Protein AF-A0A7V0ZHY1-F1 (afdb_monomer_lite)

pLDDT: mean 85.55, std 10.12, range [37.56, 97.94]

Radius of gyration: 36.9 Å; chains: 1; bounding box: 98×70×102 Å

Sequence (796 aa):
SLTYQEDGSKTDDYLEILGLDLRNTNSGTENPDGIVDEDPLIYRSDWGLVIFPSRTPFDTTKTYKIGNKELPELNVKVPEIYNYTSWSEKTEASQYFIQKVTTTRGSIIRLNRANIIEGSERITVNGEVLAKGTDYDIQYDFGQVTLRSEKATDPNAEIKIDFEYAPFFAVQKKSLFGLRSEYEWSKDLKFGTTFLYKTDKAQERKPKVGQETARTVIFDADLSLKLHPNFLTSVIDKLPLIETEAQSNLTISAEIAQSHPNPNVNDIAYVDDFETALDEISLGNFRSLWRHTTMPQQLENKGYIQAKMLWHNPVSQIPILDVYNRDTQVGSGTMRIFRMIFRPQNMVYDTTVLADSSVSIDSSQTKSWGGFMRYFGSPLDENRVKLFEVRMKGNKGKIHFDFGAINEDLNGNENADTEDKDNSNFIEEGEDTGLDGLMDEDEEGYNAETNPDPNGDDWYSFFDKQGKCPLPNNGCDNISEDDYNNPQYYDFLNGTEGNATDGGASQIPDKEKYSPGFTTENSYFSYVIDLDNDPDRFMVEDSKRYPEDDLTQTPWITYRIPIRDLNALDGIITSDPSIQPEWNKITHVRVWMEGDEESVSPDTIDIADWYFVQPSWKDSVIFSPLSDMRSNFVLSSVSDDVDSNFYTPPGVNAYEDPTTNVVEVQKALQLTFDNLNQYDTCLAIKNLLSIDQYSGYRRMEMYVHGEETNNADIDKIKFFFRIGRDNQNYYEYFTHIQPGWNESNYVNIDFNELTALKDSALKELKPGELLHAANDKYRIFGKPNINEIKFLAVGV

Secondary structure (DSSP, 8-state):
---EEEETTEEEEHHHHTTS--S-TTT-SS---SS----TTTEETTTTEE--SSSSTTS-----EETTEEPPPPSS--THHHH--SHHHHHHH-------------SEEE-S-SSBPTT--EEEETTEEPPBTTTEEEETTTTEEEE-SGGGG-TT--EEEE--B--S--SSEEEEEEEEEEEEEETTEEEEEEEEEEEEE-SSSSPBTT---EEEEEEEEEEEEEE--HHHHHHHTTSTT----SPP-EEEEEEEEEEEEES-TTS--BS--STTSEEEEE----GGG-EE-PPPGGGTTTTEEE-EEEEE--SSPEEGGGTSS----TT--EE--EEEEEE-TTEE--TT-TT---PEEP-S--EEEEEEEEE--SPP-TTT--EEEEEEE-SSSEEEEEEEE----SSSSSS--BS-SSS-SSPPTTT--TTTT--GGGSTT-BTTTBS-SSS-B-EETTTTEE---SGGGGGGGS-TT-TT-GGGGTTTT-SBTGGG-TTTTTPPPBS--STT-----EEEEEEEETTSSS-TTBPTT--B-GGG-TTSPPBEEEEE-TT-TTT--EEEESSTT----GGG--EEEEEEEE-TT--S-EEEEEEEEEEEEESSEEEEE--TT--S--EEEEEEEETTT-TT--PPTT-PPPB-TTT-PBPP-EEEEEEEES--TT-EEEEEEEEEEEE--TT-SEEEE---B--S--TTGGG-EEEEEEEEETTEEEEEEEE--SBS-GGG-EEEEHHHHHHHHHHHHHHPPTT---EEE-SSEEEESS--TTSEEEEEEE-

Foldseek 3Di:
DFAWDDDPPDTHTPCQFQVQFQADQPPRARDGDSDGHPDPQQADPVVRDGHGPDPQSLADCDWDDRVPDTDHHDPHHQCQLVPDPDPVSNVQSDPDDDDDDDDDQALKDFPVAAAWPPPQKWKDKVRHTDDEPAQWHADRRRRMIGGDDPSVNDPPIDIDIGTHGDHPDDQWDKDKDKDKDKDPPDPFKIKIKMWMKIWTPAPDPQAAFPRAIKIKIKIKMKMKGKDFPCVVQVVQCPPPPDHDPDTDIDIDMDMDMDMDMDGHPPQDHDHDQCPPQKDWFFPDFAPLQKAFAADDPVCPPVQADAFDKFKHKFPDWAFVVLQWVFDDFDPGRTAIWIKMKTADPQWDDPLQDLDDPDTDGNPDLGKYKYWIKGFSVDFDPLQFFFKKKFWKFWAFFKKKKKWFFGALPHPPPPDKFWLCPPPPQFDDPQSLCFRVRHNLVRDDPRDQACASDVPLQWAAALQVRFTDQRGHPSSSVSDDNPPSVDPVNRRRNNHRHRCCPPPSCVRGIDISCNDPPNGRKDWIWMAMFGSNDVVTPQWDPQQWRHGVNDPVDGTTTMGMQRSPDPVRTPDTDTPDPVDHGGSSRGGMIMMMTMDGSPRRGMIMMITRTITTIGGLWGKDKDDDPPDPPPKDKDKDKDKVTGHVPDDDAPPDAFDQDPVRRTTDIRMDIDIDIDPDDDPMKIKIKHFAPDFGACPVHFKDKDWDAFAQPPPVCQQVDKKKKWWFLDPQWIKMFIFRHDHGRDPRRMDIDGVVVRVVQQVVQVVVDDPPDWRWTDDPTMIGGGHGDNRGTGMIMIMD

Structure (mmCIF, N/CA/C/O backbone):
data_AF-A0A7V0ZHY1-F1
#
_entry.id   AF-A0A7V0ZHY1-F1
#
loop_
_atom_site.group_PDB
_atom_site.id
_atom_site.type_symbol
_atom_site.label_atom_id
_atom_site.label_alt_id
_atom_site.label_comp_id
_atom_site.label_asym_id
_atom_site.label_entity_id
_atom_site.label_seq_id
_atom_site.pdbx_PDB_ins_code
_atom_site.Cartn_x
_atom_site.Cartn_y
_atom_site.Cartn_z
_atom_site.occupancy
_atom_site.B_iso_or_equiv
_atom_site.auth_seq_id
_atom_site.auth_comp_id
_atom_site.auth_asym_id
_atom_site.auth_atom_id
_atom_site.pdbx_PDB_model_num
ATOM 1 N N . SER A 1 1 ? -14.136 21.344 30.510 1.00 42.16 1 SER A N 1
ATOM 2 C CA . SER A 1 1 ? -13.509 20.918 31.774 1.00 42.16 1 SER A CA 1
ATOM 3 C C . SER A 1 1 ? -12.093 21.437 31.774 1.00 42.16 1 SER A C 1
ATOM 5 O O . SER A 1 1 ? -11.408 21.264 30.774 1.00 42.16 1 SER A O 1
ATOM 7 N N . LEU A 1 2 ? -11.683 22.112 32.841 1.00 54.94 2 LEU A N 1
ATOM 8 C CA . LEU A 1 2 ? -10.291 22.516 33.008 1.00 54.94 2 LEU A CA 1
ATOM 9 C C . LEU A 1 2 ? -9.509 21.283 33.461 1.00 54.94 2 LEU A C 1
ATOM 11 O O . LEU A 1 2 ? -9.980 20.529 34.315 1.00 54.94 2 LEU A O 1
ATOM 15 N N . THR A 1 3 ? -8.395 21.013 32.792 1.00 62.34 3 THR A N 1
ATOM 16 C CA . THR A 1 3 ? -7.523 19.878 33.112 1.00 62.34 3 THR A CA 1
ATOM 17 C C . THR A 1 3 ? -6.288 20.458 33.780 1.00 62.34 3 THR A C 1
ATOM 19 O O . THR A 1 3 ? -5.809 21.511 33.365 1.00 62.34 3 THR A O 1
ATOM 22 N N . TYR A 1 4 ? -5.809 19.799 34.826 1.00 70.75 4 TYR A N 1
ATOM 23 C CA . TYR A 1 4 ? -4.784 20.343 35.704 1.00 70.75 4 TYR A CA 1
ATOM 24 C C . TYR A 1 4 ? -3.516 19.495 35.665 1.00 70.75 4 TYR A C 1
ATOM 26 O O . TYR A 1 4 ? -3.584 18.279 35.469 1.00 70.75 4 TYR A O 1
ATOM 34 N N . GLN A 1 5 ? -2.377 20.132 35.916 1.00 76.75 5 GLN A N 1
ATOM 35 C CA . GLN A 1 5 ? -1.113 19.463 36.197 1.00 76.75 5 GLN A CA 1
ATOM 36 C C . GLN A 1 5 ? -0.918 19.357 37.716 1.00 76.75 5 GLN A C 1
ATOM 38 O O . GLN A 1 5 ? -1.053 20.352 38.429 1.00 76.75 5 GLN A O 1
ATOM 43 N N . GLU A 1 6 ? -0.588 18.161 38.214 1.00 66.69 6 GLU A N 1
ATOM 44 C CA . GLU A 1 6 ? -0.259 17.936 39.629 1.00 66.69 6 GLU A CA 1
ATOM 45 C C . GLU A 1 6 ? 1.262 17.908 39.849 1.00 66.69 6 GLU A C 1
ATOM 47 O O . GLU A 1 6 ? 1.981 17.152 39.192 1.00 66.69 6 GLU A O 1
ATOM 52 N N . ASP A 1 7 ? 1.741 18.699 40.813 1.00 55.75 7 ASP A N 1
ATOM 53 C CA . ASP A 1 7 ? 3.085 18.582 41.393 1.00 55.75 7 ASP A CA 1
ATOM 54 C C . ASP A 1 7 ? 2.983 18.545 42.929 1.00 55.75 7 ASP A C 1
ATOM 56 O O . ASP A 1 7 ? 2.738 19.548 43.617 1.00 55.75 7 ASP A O 1
ATOM 60 N N . GLY A 1 8 ? 3.104 17.340 43.487 1.00 64.62 8 GLY A N 1
ATOM 61 C CA . GLY A 1 8 ? 2.988 17.093 44.921 1.00 64.62 8 GLY A CA 1
ATOM 62 C C . GLY A 1 8 ? 1.597 17.415 45.482 1.00 64.62 8 GLY A C 1
ATOM 63 O O . GLY A 1 8 ? 0.692 16.595 45.409 1.00 64.62 8 GLY A O 1
ATOM 64 N N . SER A 1 9 ? 1.442 18.584 46.114 1.00 45.97 9 SER A N 1
ATOM 65 C CA . SER A 1 9 ? 0.179 19.025 46.752 1.00 45.97 9 SER A CA 1
ATOM 66 C C . SER A 1 9 ? -0.505 20.188 46.028 1.00 45.97 9 SER A C 1
ATOM 68 O O . SER A 1 9 ? -1.473 20.746 46.546 1.00 45.97 9 SER A O 1
ATOM 70 N N . LYS A 1 10 ? 0.022 20.593 44.867 1.00 56.81 10 LYS A N 1
ATOM 71 C CA . LYS A 1 10 ? -0.474 21.727 44.089 1.00 56.81 10 LYS A CA 1
ATOM 72 C C . LYS A 1 10 ? -0.998 21.260 42.739 1.00 56.81 10 LYS A C 1
ATOM 74 O O . LYS A 1 10 ? -0.433 20.359 42.125 1.00 56.81 10 LYS A O 1
ATOM 79 N N . THR A 1 11 ? -2.069 21.911 42.316 1.00 68.25 11 THR A N 1
ATOM 80 C CA . THR A 1 11 ? -2.824 21.620 41.103 1.00 68.25 11 THR A CA 1
ATOM 81 C C . THR A 1 11 ? -2.941 22.947 40.356 1.00 68.25 11 THR A C 1
ATOM 83 O O . THR A 1 11 ? -3.621 23.847 40.846 1.00 68.25 11 THR A O 1
ATOM 86 N N . ASP A 1 12 ? -2.217 23.106 39.247 1.00 77.12 12 ASP A N 1
ATOM 87 C CA . ASP A 1 12 ? -2.210 24.332 38.430 1.00 77.12 12 ASP A CA 1
ATOM 88 C C . ASP A 1 12 ? -2.881 24.054 37.066 1.00 77.12 12 ASP A C 1
ATOM 90 O O . ASP A 1 12 ? -2.800 22.941 36.535 1.00 77.12 12 ASP A O 1
ATOM 94 N N . ASP A 1 13 ? -3.599 25.040 36.522 1.00 85.62 13 ASP A N 1
ATOM 95 C CA . ASP A 1 13 ? -4.387 24.915 35.286 1.00 85.62 13 ASP A CA 1
ATOM 96 C C . ASP A 1 13 ? -3.498 25.016 34.034 1.00 85.62 13 ASP A C 1
ATOM 98 O O . ASP A 1 13 ? -2.602 25.861 33.964 1.00 85.62 13 ASP A O 1
ATOM 102 N N . TYR A 1 14 ? -3.747 24.192 33.011 1.00 88.06 14 TYR A N 1
ATOM 103 C CA . TYR A 1 14 ? -3.020 24.300 31.743 1.00 88.06 14 TYR A CA 1
ATOM 104 C C . TYR A 1 14 ? -3.239 25.639 31.027 1.00 88.06 14 TYR A C 1
ATOM 106 O O . TYR A 1 14 ? -2.327 26.092 30.335 1.00 88.06 14 TYR A O 1
ATOM 114 N N . LEU A 1 15 ? -4.395 26.293 31.186 1.00 89.19 15 LEU A N 1
ATOM 115 C CA . LEU A 1 15 ? -4.614 27.634 30.633 1.00 89.19 15 LEU A CA 1
ATOM 116 C C . LEU A 1 15 ? -3.671 28.659 31.271 1.00 89.19 15 LEU A C 1
ATOM 118 O O . LEU A 1 15 ? -3.095 29.480 30.557 1.00 89.19 15 LEU A O 1
ATOM 122 N N . GLU A 1 16 ? -3.435 28.558 32.579 1.00 89.44 16 GLU A N 1
ATOM 123 C CA . GLU A 1 16 ? -2.471 29.398 33.291 1.00 89.44 16 GLU A CA 1
ATOM 124 C C . GLU A 1 16 ? -1.033 29.058 32.861 1.00 89.44 16 GLU A C 1
ATOM 126 O O . GLU A 1 16 ? -0.279 29.939 32.441 1.00 89.44 16 GLU A O 1
ATOM 131 N N . ILE A 1 17 ? -0.653 27.771 32.907 1.00 89.69 17 ILE A N 1
ATOM 132 C CA . ILE A 1 17 ? 0.704 27.289 32.574 1.00 89.69 17 ILE A CA 1
ATOM 133 C C . ILE A 1 17 ? 1.112 27.687 31.150 1.00 89.69 17 ILE A C 1
ATOM 135 O O . ILE A 1 17 ? 2.264 28.044 30.906 1.00 89.69 17 ILE A O 1
ATOM 139 N N . LEU A 1 18 ? 0.175 27.648 30.201 1.00 90.94 18 LEU A N 1
ATOM 140 C CA . LEU A 1 18 ? 0.422 28.001 28.801 1.00 90.94 18 LEU A CA 1
ATOM 141 C C . LEU A 1 18 ? 0.264 29.506 28.521 1.00 90.94 18 LEU A C 1
ATOM 143 O O . LEU A 1 18 ? 0.526 29.942 27.396 1.00 90.94 18 LEU A O 1
ATOM 147 N N . GLY A 1 19 ? -0.098 30.299 29.535 1.00 90.12 19 GLY A N 1
ATOM 148 C CA . GLY A 1 19 ? -0.204 31.756 29.464 1.00 90.12 19 GLY A CA 1
ATOM 149 C C . GLY A 1 19 ? -1.437 32.257 28.713 1.00 90.12 19 GLY A C 1
ATOM 150 O O . GLY A 1 19 ? -1.390 33.345 28.146 1.00 90.12 19 GLY A O 1
ATOM 151 N N . LEU A 1 20 ? -2.498 31.451 28.658 1.00 91.00 20 LEU A N 1
ATOM 152 C CA . LEU A 1 20 ? -3.775 31.784 28.026 1.00 91.00 20 LEU A CA 1
ATOM 153 C C . LEU A 1 20 ? -4.776 32.436 28.991 1.00 91.00 20 LEU A C 1
ATOM 155 O O . LEU A 1 20 ? -5.706 33.080 28.523 1.00 91.00 20 LEU A O 1
ATOM 159 N N . ASP A 1 21 ? -4.609 32.240 30.299 1.00 90.31 21 ASP A N 1
ATOM 160 C CA . ASP A 1 21 ? -5.457 32.812 31.352 1.00 90.31 21 ASP A CA 1
ATOM 161 C C . ASP A 1 21 ? -4.563 33.364 32.469 1.00 90.31 21 ASP A C 1
ATOM 163 O O . ASP A 1 21 ? -4.071 32.632 33.330 1.00 90.31 21 ASP A O 1
ATOM 167 N N . LEU A 1 22 ? -4.259 34.660 32.400 1.00 88.44 22 LEU A N 1
ATOM 168 C CA . LEU A 1 22 ? -3.467 35.376 33.403 1.00 88.44 22 LEU A CA 1
ATOM 169 C C . LEU A 1 22 ? -4.273 36.487 34.083 1.00 88.44 22 LEU A C 1
ATOM 171 O O . LEU A 1 22 ? -3.802 37.079 35.065 1.00 88.44 22 LEU A O 1
ATOM 175 N N . ARG A 1 23 ? -5.458 36.821 33.561 1.00 86.25 23 ARG A N 1
ATOM 176 C CA . ARG A 1 23 ? -6.292 37.915 34.048 1.00 86.25 23 ARG A CA 1
ATOM 177 C C . ARG A 1 23 ? -7.744 37.484 34.151 1.00 86.25 23 ARG A C 1
ATOM 179 O O . ARG A 1 23 ? -8.213 36.557 33.523 1.00 86.25 23 ARG A O 1
ATOM 186 N N . ASN A 1 24 ? -8.486 38.225 34.958 1.00 84.94 24 ASN A N 1
ATOM 187 C CA . ASN A 1 24 ? -9.921 38.038 35.032 1.00 84.94 24 ASN A CA 1
ATOM 188 C C . ASN A 1 24 ? -10.577 38.661 33.797 1.00 84.94 24 ASN A C 1
ATOM 190 O O . ASN A 1 24 ? -10.380 39.855 33.539 1.00 84.94 24 ASN A O 1
ATOM 194 N N . THR A 1 25 ? -11.432 37.907 33.115 1.00 79.19 25 THR A N 1
ATOM 195 C CA . THR A 1 25 ? -12.096 38.342 31.881 1.00 79.19 25 THR A CA 1
ATOM 196 C C . THR A 1 25 ? -13.000 39.566 32.100 1.00 79.19 25 THR A C 1
ATOM 198 O O . THR A 1 25 ? -13.125 40.423 31.228 1.00 79.19 25 THR A O 1
ATOM 201 N N . ASN A 1 26 ? -13.598 39.717 33.289 1.00 75.75 26 ASN A N 1
ATOM 202 C CA . ASN A 1 26 ? -14.525 40.815 33.592 1.00 75.75 26 ASN A CA 1
ATOM 203 C C . ASN A 1 26 ? -13.849 42.054 34.200 1.00 75.75 26 ASN A C 1
ATOM 205 O O . ASN A 1 26 ? -14.286 43.179 33.951 1.00 75.75 26 ASN A O 1
ATOM 209 N N . SER A 1 27 ? -12.829 41.873 35.046 1.00 74.81 27 SER A N 1
ATOM 210 C CA . SER A 1 27 ? -12.181 42.979 35.771 1.00 74.81 27 SER A CA 1
ATOM 211 C C . SER A 1 27 ? -10.815 43.385 35.217 1.00 74.81 27 SER A C 1
ATOM 213 O O . SER A 1 27 ? -10.307 44.439 35.603 1.00 74.81 27 SER A O 1
ATOM 215 N N . GLY A 1 28 ? -10.193 42.572 34.355 1.00 75.06 28 GLY A N 1
ATOM 216 C CA . GLY A 1 28 ? -8.856 42.804 33.795 1.00 75.06 28 GLY A CA 1
ATOM 217 C C . GLY A 1 28 ? -7.714 42.755 34.819 1.00 75.06 28 GLY A C 1
ATOM 218 O O . GLY A 1 28 ? -6.575 43.091 34.497 1.00 75.06 28 GLY A O 1
ATOM 219 N N . THR A 1 29 ? -8.004 42.375 36.065 1.00 82.00 29 THR A N 1
ATOM 220 C CA . THR A 1 29 ? -7.010 42.223 37.136 1.00 82.00 29 THR A CA 1
ATOM 221 C C . THR A 1 29 ? -6.208 40.940 36.947 1.00 82.00 29 THR A C 1
ATOM 223 O O . THR A 1 29 ? -6.773 39.970 36.460 1.00 82.00 29 THR A O 1
ATOM 226 N N . GLU A 1 30 ? -4.945 40.903 37.393 1.00 81.31 30 GLU A N 1
ATOM 227 C CA . GLU A 1 30 ? -4.074 39.706 37.389 1.00 81.31 30 GLU A CA 1
ATOM 228 C C . GLU A 1 30 ? -4.565 38.634 38.380 1.00 81.31 30 GLU A C 1
ATOM 230 O O . GLU A 1 30 ? -3.975 38.402 39.436 1.00 81.31 30 GLU A O 1
ATOM 235 N N . ASN A 1 31 ? -5.713 38.044 38.074 1.00 83.62 31 ASN A N 1
ATOM 236 C CA . ASN A 1 31 ? -6.343 36.975 38.822 1.00 83.62 31 ASN A CA 1
ATOM 237 C C . ASN A 1 31 ? -7.142 36.114 37.830 1.00 83.62 31 ASN A C 1
ATOM 239 O O . ASN A 1 31 ? -8.211 36.574 37.421 1.00 83.62 31 ASN A O 1
ATOM 243 N N . PRO A 1 32 ? -6.640 34.935 37.435 1.00 84.50 32 PRO A N 1
ATOM 244 C CA . PRO A 1 32 ? -7.276 34.094 36.423 1.00 84.50 32 PRO A CA 1
ATOM 245 C C . PRO A 1 32 ? -8.674 33.647 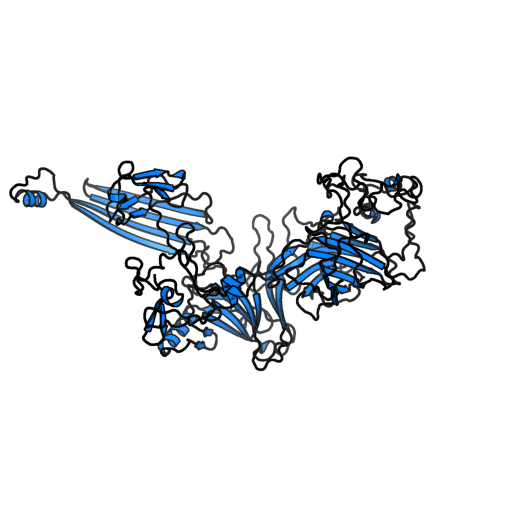36.861 1.00 84.50 32 PRO A C 1
ATOM 247 O O . PRO A 1 32 ? -8.963 33.557 38.063 1.00 84.50 32 PRO A O 1
ATOM 250 N N . ASP A 1 33 ? -9.560 33.399 35.899 1.00 84.75 33 ASP A N 1
ATOM 251 C CA . ASP A 1 33 ? -10.940 32.960 36.149 1.00 84.75 33 ASP A CA 1
ATOM 252 C C . ASP A 1 33 ? -11.347 31.659 35.448 1.00 84.75 33 ASP A C 1
ATOM 254 O O . ASP A 1 33 ? -12.525 31.289 35.459 1.00 84.75 33 ASP A O 1
ATOM 258 N N . GLY A 1 34 ? -10.372 30.914 34.929 1.00 84.50 34 GLY A N 1
ATOM 259 C CA . GLY A 1 34 ? -10.582 29.668 34.200 1.00 84.50 34 GLY A CA 1
ATOM 260 C C . GLY A 1 34 ? -11.132 29.901 32.793 1.00 84.50 34 GLY A C 1
ATOM 261 O O . GLY A 1 34 ? -11.717 28.988 32.201 1.00 84.50 34 GLY A O 1
ATOM 262 N N . ILE A 1 35 ? -11.009 31.125 32.275 1.00 85.50 35 ILE A N 1
ATOM 263 C CA . ILE A 1 35 ? -11.478 31.551 30.959 1.00 85.50 35 ILE A CA 1
ATOM 264 C C . ILE A 1 35 ? -10.274 32.122 30.208 1.00 85.50 35 ILE A C 1
ATOM 266 O O . ILE A 1 35 ? -9.466 32.852 30.762 1.00 85.50 35 ILE A O 1
ATOM 270 N N . VAL A 1 36 ? -10.143 31.771 28.927 1.00 87.62 36 VAL A N 1
ATOM 271 C CA . VAL A 1 36 ? -9.076 32.318 28.078 1.00 87.62 36 VAL A CA 1
ATOM 272 C C . VAL A 1 36 ? -9.218 33.839 27.993 1.00 87.62 36 VAL A C 1
ATOM 274 O O . VAL A 1 36 ? -10.292 34.331 27.642 1.00 87.62 36 VAL A O 1
ATOM 277 N N . ASP A 1 37 ? -8.127 34.557 28.253 1.00 87.75 37 ASP A N 1
ATOM 278 C CA . ASP A 1 37 ? -8.065 36.016 28.224 1.00 87.75 37 ASP A CA 1
ATOM 279 C C . ASP A 1 37 ? -8.579 36.564 26.876 1.00 87.75 37 ASP A C 1
ATOM 281 O O . ASP A 1 37 ? -8.087 36.192 25.804 1.00 87.75 37 ASP A O 1
ATOM 285 N N . GLU A 1 38 ? -9.534 37.505 26.913 1.00 82.56 38 GLU A N 1
ATOM 286 C CA . GLU A 1 38 ? -10.048 38.221 25.728 1.00 82.56 38 GLU A CA 1
ATOM 287 C C . GLU A 1 38 ? -9.044 39.274 25.197 1.00 82.56 38 GLU A C 1
ATOM 289 O O . GLU A 1 38 ? -9.357 40.450 25.000 1.00 82.56 38 GLU A O 1
ATOM 294 N N . ASP A 1 39 ? -7.804 38.851 24.956 1.00 83.50 39 ASP A N 1
ATOM 295 C CA . ASP A 1 39 ? -6.759 39.626 24.290 1.00 83.50 39 ASP A CA 1
ATOM 296 C C . ASP A 1 39 ? -6.663 39.181 22.819 1.00 83.50 39 ASP A C 1
ATOM 298 O O . ASP A 1 39 ? -6.497 37.989 22.569 1.00 83.50 39 ASP A O 1
ATOM 302 N N . PRO A 1 40 ? -6.705 40.080 21.817 1.00 83.69 40 PRO A N 1
ATOM 303 C CA . PRO A 1 40 ? -6.527 39.719 20.406 1.00 83.69 40 PRO A CA 1
ATOM 304 C C . PRO A 1 40 ? -5.230 38.956 20.076 1.00 83.69 40 PRO A C 1
ATOM 306 O O . PRO A 1 40 ? -5.138 38.349 19.006 1.00 83.69 40 PRO A O 1
ATOM 309 N N . LEU A 1 41 ? -4.223 39.003 20.954 1.00 84.69 41 LEU A N 1
ATOM 310 C CA . LEU A 1 41 ? -2.978 38.235 20.856 1.00 84.69 41 LEU A CA 1
ATOM 311 C C . LEU A 1 41 ? -3.078 36.818 21.442 1.00 84.69 41 LEU A C 1
ATOM 313 O O . LEU A 1 41 ? -2.162 36.028 21.225 1.00 84.69 41 LEU A O 1
ATOM 317 N N . ILE A 1 42 ? -4.159 36.507 22.160 1.00 88.44 42 ILE A N 1
ATOM 318 C CA . ILE A 1 42 ? -4.434 35.217 22.810 1.00 88.44 42 ILE A CA 1
ATOM 319 C C . ILE A 1 42 ? -5.670 34.551 22.192 1.00 88.44 42 ILE A C 1
ATOM 321 O O . ILE A 1 42 ? -5.657 33.358 21.892 1.00 88.44 42 ILE A O 1
ATOM 325 N N . TYR A 1 43 ? -6.735 35.308 21.936 1.00 87.44 43 TYR A N 1
ATOM 326 C CA . TYR A 1 43 ? -7.956 34.808 21.325 1.00 87.44 43 TYR A CA 1
ATOM 327 C C . TYR A 1 43 ? -8.551 35.795 20.321 1.00 87.44 43 TYR A C 1
ATOM 329 O O . TYR A 1 43 ? -8.839 36.956 20.611 1.00 87.44 43 TYR A O 1
ATOM 337 N N . ARG A 1 44 ? -8.805 35.290 19.114 1.00 84.88 44 ARG A N 1
ATOM 338 C CA . ARG A 1 44 ? -9.518 36.001 18.056 1.00 84.88 44 ARG A CA 1
ATOM 339 C C . ARG A 1 44 ? -10.891 35.391 17.845 1.00 84.88 44 ARG A C 1
ATOM 341 O O . ARG A 1 44 ? -11.041 34.365 17.179 1.00 84.88 44 ARG A O 1
ATOM 348 N N . SER A 1 45 ? -11.900 36.056 18.399 1.00 76.19 45 SER A N 1
ATOM 349 C CA . SER A 1 45 ? -13.299 35.621 18.353 1.00 76.19 45 SER A CA 1
ATOM 350 C C . SER A 1 45 ? -13.897 35.625 16.946 1.00 76.19 45 SER A C 1
ATOM 352 O O . SER A 1 45 ? -14.767 34.810 16.652 1.00 76.19 45 SER A O 1
ATOM 354 N N . ASP A 1 46 ? -13.403 36.484 16.055 1.00 78.88 46 ASP A N 1
ATOM 355 C CA . ASP A 1 46 ? -13.885 36.596 14.682 1.00 78.88 46 ASP A CA 1
ATOM 356 C C . ASP A 1 46 ? -13.520 35.382 13.819 1.00 78.88 46 ASP A C 1
ATOM 358 O O . ASP A 1 46 ? -14.293 34.997 12.943 1.00 78.88 46 ASP A O 1
ATOM 362 N N . TRP A 1 47 ? -12.364 34.761 14.071 1.00 75.06 47 TRP A N 1
ATOM 363 C CA . TRP A 1 47 ? -11.894 33.560 13.360 1.00 75.06 47 TRP A CA 1
ATOM 364 C C . TRP A 1 47 ? -11.946 32.297 14.230 1.00 75.06 47 TRP A C 1
ATOM 366 O O . TRP A 1 47 ? -11.645 31.199 13.766 1.00 75.06 47 TRP A O 1
ATOM 376 N N . GLY A 1 48 ? -12.332 32.436 15.502 1.00 75.25 48 GLY A N 1
ATOM 377 C CA . GLY A 1 48 ? -12.344 31.352 16.479 1.00 75.25 48 GLY A CA 1
ATOM 378 C C . GLY A 1 48 ? -10.960 30.750 16.737 1.00 75.25 48 GLY A C 1
ATOM 379 O O . GLY A 1 48 ? -10.890 29.549 17.015 1.00 75.25 48 GLY A O 1
ATOM 380 N N . LEU A 1 49 ? -9.908 31.566 16.609 1.00 83.50 49 LEU A N 1
ATOM 381 C CA . LEU A 1 49 ? -8.496 31.191 16.686 1.00 83.50 49 LEU A CA 1
ATOM 382 C C . LEU A 1 49 ? -7.952 31.454 18.095 1.00 83.50 49 LEU A C 1
ATOM 384 O O . LEU A 1 49 ? -8.033 32.579 18.584 1.00 83.50 49 LEU A O 1
ATOM 388 N N . VAL A 1 50 ? -7.363 30.431 18.715 1.00 88.12 50 VAL A N 1
ATOM 389 C CA . VAL A 1 50 ? -6.571 30.561 19.949 1.00 88.12 50 VAL A CA 1
ATOM 390 C C . VAL A 1 50 ? -5.100 30.669 19.560 1.00 88.12 50 VAL A C 1
ATOM 392 O O . VAL A 1 50 ? -4.613 29.892 18.738 1.00 88.12 50 VAL A O 1
ATOM 395 N N . ILE A 1 51 ? -4.401 31.643 20.128 1.00 91.62 51 ILE A N 1
ATOM 396 C CA . ILE A 1 51 ? -3.008 31.968 19.847 1.00 91.62 51 ILE A CA 1
ATOM 397 C C . ILE A 1 51 ? -2.228 31.796 21.146 1.00 91.62 51 ILE A C 1
ATOM 399 O O . ILE A 1 51 ? -2.474 32.473 22.137 1.00 91.62 51 ILE A O 1
ATOM 403 N N . PHE A 1 52 ? -1.261 30.885 21.141 1.00 92.94 52 PHE A N 1
ATOM 404 C CA . PHE A 1 52 ? -0.379 30.721 22.287 1.00 92.94 52 PHE A CA 1
ATOM 405 C C . PHE A 1 52 ? 0.686 31.830 22.311 1.00 92.94 52 PHE A C 1
ATOM 407 O O . PHE A 1 52 ? 1.282 32.119 21.270 1.00 92.94 52 PHE A O 1
ATOM 414 N N . PRO A 1 53 ? 1.033 32.398 23.482 1.00 90.75 53 PRO A N 1
ATOM 415 C CA . PRO A 1 53 ? 2.090 33.411 23.582 1.00 90.75 53 PRO A CA 1
ATOM 416 C C . PRO A 1 53 ? 3.523 32.873 23.376 1.00 90.75 53 PRO A C 1
ATOM 418 O O . PRO A 1 53 ? 4.500 33.627 23.482 1.00 90.75 53 PRO A O 1
ATOM 421 N N . SER A 1 54 ? 3.678 31.568 23.135 1.00 90.44 54 SER A N 1
ATOM 422 C CA . SER A 1 54 ? 4.928 30.908 22.748 1.00 90.44 54 SER A CA 1
ATOM 423 C C . SER A 1 54 ? 4.802 30.352 21.329 1.00 90.44 54 SER A C 1
ATOM 425 O O . SER A 1 54 ? 3.720 29.941 20.924 1.00 90.44 54 SER A O 1
ATOM 427 N N . ARG A 1 55 ? 5.912 30.302 20.577 1.00 89.00 55 ARG A N 1
ATOM 428 C CA . ARG A 1 55 ? 5.947 29.675 19.238 1.00 89.00 55 ARG A CA 1
ATOM 429 C C . ARG A 1 55 ? 5.872 28.148 19.315 1.00 89.00 55 ARG A C 1
ATOM 431 O O . ARG A 1 55 ? 5.342 27.526 18.404 1.00 89.00 55 ARG A O 1
ATOM 438 N N . THR A 1 56 ? 6.383 27.578 20.405 1.00 91.69 56 THR A N 1
ATOM 439 C CA . THR A 1 56 ? 6.386 26.140 20.701 1.00 91.69 56 THR A CA 1
ATOM 440 C C . THR A 1 56 ? 5.773 25.904 22.089 1.00 91.69 56 THR A C 1
ATOM 442 O O . THR A 1 56 ? 6.474 25.540 23.028 1.00 91.69 56 THR A O 1
ATOM 445 N N . PRO A 1 57 ? 4.472 26.193 22.299 1.00 91.50 57 PRO A N 1
ATOM 446 C CA . PRO A 1 57 ? 3.842 26.143 23.626 1.00 91.50 57 PRO A CA 1
ATOM 447 C C . PRO A 1 57 ? 3.965 24.796 24.344 1.00 91.50 57 PRO A C 1
ATOM 449 O O . PRO A 1 57 ? 4.004 24.777 25.568 1.00 91.50 57 PRO A O 1
ATOM 452 N N . PHE A 1 58 ? 4.072 23.693 23.602 1.00 92.12 58 PHE A N 1
ATOM 453 C CA . PHE A 1 58 ? 4.220 22.351 24.167 1.00 92.12 58 PHE A CA 1
ATOM 454 C C . PHE A 1 58 ? 5.678 21.871 24.216 1.00 92.12 58 PHE A C 1
ATOM 456 O O . PHE A 1 58 ? 5.930 20.750 24.631 1.00 92.12 58 PHE A O 1
ATOM 463 N N . ASP A 1 59 ? 6.640 22.712 23.829 1.00 91.69 59 ASP A N 1
ATOM 464 C CA . ASP A 1 59 ? 8.082 22.473 23.955 1.00 91.69 59 ASP A CA 1
ATOM 465 C C . ASP A 1 59 ? 8.796 23.790 24.290 1.00 91.69 59 ASP A C 1
ATOM 467 O O . ASP A 1 59 ? 9.548 24.373 23.508 1.00 91.69 59 ASP A O 1
ATOM 471 N N . THR A 1 60 ? 8.454 24.355 25.444 1.00 83.62 60 THR A N 1
ATOM 472 C CA . THR A 1 60 ? 9.026 25.617 25.909 1.00 83.62 60 THR A CA 1
ATOM 473 C C . THR A 1 60 ? 9.387 25.523 27.383 1.00 83.62 60 THR A C 1
ATOM 475 O O . THR A 1 60 ? 8.713 24.858 28.165 1.00 83.62 60 THR A O 1
ATOM 478 N N . THR A 1 61 ? 10.465 26.202 27.769 1.00 86.12 61 THR A N 1
ATOM 479 C CA . THR A 1 61 ? 10.827 26.476 29.172 1.00 86.12 61 THR A CA 1
ATOM 480 C C . THR A 1 61 ? 10.271 27.818 29.653 1.00 86.12 61 THR A C 1
ATOM 482 O O . THR A 1 61 ? 10.478 28.221 30.792 1.00 86.12 61 THR A O 1
ATOM 485 N N . LYS A 1 62 ? 9.590 28.563 28.774 1.00 86.88 62 LYS A N 1
ATOM 486 C CA . LYS A 1 62 ? 8.979 29.848 29.117 1.00 86.88 62 LYS A CA 1
ATOM 487 C C . LYS A 1 62 ? 7.848 29.633 30.124 1.00 86.88 62 LYS A C 1
ATOM 489 O O . LYS A 1 62 ? 6.843 29.017 29.784 1.00 86.88 62 LYS A O 1
ATOM 494 N N . THR A 1 63 ? 8.009 30.208 31.309 1.00 89.19 63 THR A N 1
ATOM 495 C CA . THR A 1 63 ? 6.986 30.304 32.354 1.00 89.19 63 THR A CA 1
ATOM 496 C C . THR A 1 63 ? 6.281 31.662 32.309 1.00 89.19 63 THR A C 1
ATOM 498 O O . THR A 1 63 ? 6.765 32.629 31.706 1.00 89.19 63 THR A O 1
ATOM 501 N N . TYR A 1 64 ? 5.124 31.743 32.966 1.00 89.75 64 TYR A N 1
ATOM 502 C CA . TYR A 1 64 ? 4.328 32.965 33.099 1.00 89.75 64 TYR A CA 1
ATOM 503 C C . TYR A 1 64 ? 4.152 33.342 34.574 1.00 89.75 64 TYR A C 1
ATOM 505 O O . TYR A 1 64 ? 4.559 32.606 35.477 1.00 89.75 64 TYR A O 1
ATOM 513 N N . LYS A 1 65 ? 3.594 34.529 34.833 1.00 87.88 65 LYS A N 1
ATOM 514 C CA . LYS A 1 65 ? 3.414 35.064 36.188 1.00 87.88 65 LYS A CA 1
ATOM 515 C C . LYS A 1 65 ? 2.005 35.593 36.385 1.00 87.88 65 LYS A C 1
ATOM 517 O O . LYS A 1 65 ? 1.471 36.247 35.496 1.00 87.88 65 LYS A O 1
ATOM 522 N N . ILE A 1 66 ? 1.469 35.362 37.580 1.00 83.44 66 ILE A N 1
ATOM 523 C CA . ILE A 1 66 ? 0.236 35.978 38.077 1.00 83.44 66 ILE A CA 1
ATOM 524 C C . ILE A 1 66 ? 0.621 36.768 39.329 1.00 83.44 66 ILE A C 1
ATOM 526 O O . ILE A 1 66 ? 0.995 36.190 40.359 1.00 83.44 66 ILE A O 1
ATOM 530 N N . GLY A 1 67 ? 0.630 38.099 39.234 1.00 82.75 67 GLY A N 1
ATOM 531 C CA . GLY A 1 67 ? 1.250 38.952 40.244 1.00 82.75 67 GLY A CA 1
ATOM 532 C C . GLY A 1 67 ? 2.718 38.576 40.473 1.00 82.75 67 GLY A C 1
ATOM 533 O O . GLY A 1 67 ? 3.541 38.592 39.560 1.00 82.75 67 GLY A O 1
ATOM 534 N N . ASN A 1 68 ? 3.053 38.194 41.710 1.00 82.25 68 ASN A N 1
ATOM 535 C CA . ASN A 1 68 ? 4.402 37.743 42.084 1.00 82.25 68 ASN A CA 1
ATOM 536 C C . ASN A 1 68 ? 4.577 36.211 42.065 1.00 82.25 68 ASN A C 1
ATOM 538 O O . ASN A 1 68 ? 5.662 35.729 42.396 1.00 82.25 68 ASN A O 1
ATOM 542 N N . LYS A 1 69 ? 3.532 35.437 41.732 1.00 84.19 69 LYS A N 1
ATOM 543 C CA . LYS A 1 69 ? 3.603 33.971 41.629 1.00 84.19 69 LYS A CA 1
ATOM 544 C C . LYS A 1 69 ? 4.131 33.606 40.244 1.00 84.19 69 LYS A C 1
ATOM 546 O O . LYS A 1 69 ? 3.529 33.980 39.244 1.00 84.19 69 LYS A O 1
ATOM 551 N N . GLU A 1 70 ? 5.234 32.869 40.199 1.00 88.31 70 GLU A N 1
ATOM 552 C CA . GLU A 1 70 ? 5.718 32.232 38.973 1.00 88.31 70 GLU A CA 1
ATOM 553 C C . GLU A 1 70 ? 5.024 30.881 38.797 1.00 88.31 70 GLU A C 1
ATOM 555 O O . GLU A 1 70 ? 4.914 30.109 39.755 1.00 88.31 70 GLU A O 1
ATOM 560 N N . LEU A 1 71 ? 4.492 30.647 37.601 1.00 87.12 71 LEU A N 1
ATOM 561 C CA . LEU A 1 71 ? 3.815 29.410 37.236 1.00 87.12 71 LEU A CA 1
ATOM 562 C C . LEU A 1 71 ? 4.840 28.341 36.836 1.00 87.12 71 LEU A C 1
ATOM 564 O O . LEU A 1 71 ? 5.913 28.692 36.333 1.00 87.12 71 LEU A O 1
ATOM 568 N N . PRO A 1 72 ? 4.546 27.053 37.079 1.00 86.00 72 PRO A N 1
ATOM 569 C CA . PRO A 1 72 ? 5.460 25.975 36.728 1.00 86.00 72 PRO A CA 1
ATOM 570 C C . PRO A 1 72 ? 5.595 25.818 35.209 1.00 86.00 72 PRO A C 1
ATOM 572 O O . PRO A 1 72 ? 4.748 26.268 34.437 1.00 86.00 72 PRO A O 1
ATOM 575 N N . GLU A 1 73 ? 6.669 25.152 34.782 1.00 87.56 73 GLU A N 1
ATOM 576 C CA . GLU A 1 73 ? 6.782 24.671 33.405 1.00 87.56 73 GLU A CA 1
ATOM 577 C C . GLU A 1 73 ? 5.808 23.513 33.146 1.00 87.56 73 GLU A C 1
ATOM 579 O O . GLU A 1 73 ? 5.324 22.836 34.060 1.00 87.56 73 GLU A O 1
ATOM 584 N N . LEU A 1 74 ? 5.561 23.258 31.865 1.00 86.38 74 LEU A N 1
ATOM 585 C CA . LEU A 1 74 ? 4.832 22.082 31.422 1.00 86.38 74 LEU A CA 1
ATOM 586 C C . LEU A 1 74 ? 5.659 20.814 31.708 1.00 86.38 74 LEU A C 1
ATOM 588 O O . LEU A 1 74 ? 6.801 20.706 31.258 1.00 86.38 74 LEU A O 1
ATOM 592 N N . ASN A 1 75 ? 5.084 19.855 32.442 1.00 82.81 75 ASN A N 1
ATOM 593 C CA . ASN A 1 75 ? 5.783 18.636 32.869 1.00 82.81 75 ASN A CA 1
ATOM 594 C C . ASN A 1 75 ? 6.147 17.731 31.688 1.00 82.81 75 ASN A C 1
ATOM 596 O O . ASN A 1 75 ? 7.233 17.157 31.660 1.00 82.81 75 ASN A O 1
ATOM 600 N N . VAL A 1 76 ? 5.234 17.592 30.723 1.00 82.88 76 VAL A N 1
ATOM 601 C CA . VAL A 1 76 ? 5.457 16.791 29.515 1.00 82.88 76 VAL A CA 1
ATOM 602 C C . VAL A 1 76 ? 5.665 17.743 28.348 1.00 82.88 76 VAL A C 1
ATOM 604 O O . VAL A 1 76 ? 4.734 18.437 27.939 1.00 82.88 76 VAL A O 1
ATOM 607 N N . LYS A 1 77 ? 6.887 17.784 27.822 1.00 88.06 77 LYS A N 1
ATOM 608 C CA . LYS A 1 77 ? 7.217 18.514 26.595 1.00 88.06 77 LYS A CA 1
ATOM 609 C C . LYS A 1 77 ? 7.138 17.566 25.407 1.00 88.06 77 LYS A C 1
ATOM 611 O O . LYS A 1 77 ? 7.471 16.393 25.545 1.00 88.06 77 LYS A O 1
ATOM 616 N N . VAL A 1 78 ? 6.684 18.079 24.271 1.00 87.69 78 VAL A N 1
ATOM 617 C CA . VAL A 1 78 ? 6.458 17.316 23.040 1.00 87.69 78 VAL A CA 1
ATOM 618 C C . VAL A 1 78 ? 7.127 18.051 21.871 1.00 87.69 78 VAL A C 1
ATOM 620 O O . VAL A 1 78 ? 6.440 18.708 21.087 1.00 87.69 78 VAL A O 1
ATOM 623 N N . PRO A 1 79 ? 8.469 18.041 21.765 1.00 89.25 79 PRO A N 1
ATOM 624 C CA . PRO A 1 79 ? 9.187 18.678 20.654 1.00 89.25 79 PRO A CA 1
ATOM 625 C C . PRO A 1 79 ? 8.812 18.101 19.278 1.00 89.25 79 PRO A C 1
ATOM 627 O O . PRO A 1 79 ? 8.871 18.796 18.261 1.00 89.25 79 PRO A O 1
ATOM 630 N N . GLU A 1 80 ? 8.398 16.836 19.233 1.00 82.38 80 GLU A N 1
ATOM 631 C CA . GLU A 1 80 ? 8.131 16.062 18.021 1.00 82.38 80 GLU A CA 1
ATOM 632 C C . GLU A 1 80 ? 7.079 16.720 17.118 1.00 82.38 80 GLU A C 1
ATOM 634 O O . GLU A 1 80 ? 7.252 16.768 15.900 1.00 82.38 80 GLU A O 1
ATOM 639 N N . ILE A 1 81 ? 6.030 17.325 17.692 1.00 85.19 81 ILE A N 1
ATOM 640 C CA . ILE A 1 81 ? 4.953 17.959 16.908 1.00 85.19 81 ILE A CA 1
ATOM 641 C C . ILE A 1 81 ? 5.424 19.183 16.103 1.00 85.19 81 ILE A C 1
ATOM 643 O O . ILE A 1 81 ? 4.749 19.593 15.154 1.00 85.19 81 ILE A O 1
ATOM 647 N N . TYR A 1 82 ? 6.566 19.773 16.471 1.00 86.12 82 TYR A N 1
ATOM 648 C CA . TYR A 1 82 ? 7.174 20.906 15.767 1.00 86.12 82 TYR A CA 1
ATOM 649 C C . TYR A 1 82 ? 8.244 20.474 14.767 1.00 86.12 82 TYR A C 1
ATOM 651 O O . TYR A 1 82 ? 8.465 21.180 13.784 1.00 86.12 82 TYR A O 1
ATOM 659 N N . ASN A 1 83 ? 8.881 19.328 15.009 1.00 79.12 83 ASN A N 1
ATOM 660 C CA . ASN A 1 83 ? 10.005 18.845 14.213 1.00 79.12 83 ASN A CA 1
ATOM 661 C C . ASN A 1 83 ? 9.569 17.918 13.074 1.00 79.12 83 ASN A C 1
ATOM 663 O O . ASN A 1 83 ? 10.222 17.897 12.034 1.00 79.12 83 ASN A O 1
ATOM 667 N N . TYR A 1 84 ? 8.467 17.182 13.233 1.00 72.06 84 TYR A N 1
ATOM 668 C CA . TYR A 1 84 ? 7.941 16.339 12.162 1.00 72.06 84 TYR A CA 1
ATOM 669 C C . TYR A 1 84 ? 7.325 17.164 11.030 1.00 72.06 84 TYR A C 1
ATOM 671 O O . TYR A 1 84 ? 6.772 18.249 11.233 1.00 72.06 84 TYR A O 1
ATOM 679 N N . THR A 1 85 ? 7.406 16.644 9.810 1.00 66.25 85 THR A N 1
ATOM 680 C CA . THR A 1 85 ? 6.799 17.237 8.609 1.00 66.25 85 THR A CA 1
ATOM 681 C C . THR A 1 85 ? 5.439 16.604 8.316 1.00 66.25 85 THR A C 1
ATOM 683 O O . THR A 1 85 ? 4.503 17.320 7.953 1.00 66.25 85 THR A O 1
ATOM 686 N N . SER A 1 86 ? 5.291 15.298 8.567 1.00 66.38 86 SER A N 1
ATOM 687 C CA . SER A 1 86 ? 4.051 14.547 8.365 1.00 66.38 86 SER A CA 1
ATOM 688 C C . SER A 1 86 ? 2.988 14.863 9.421 1.00 66.38 86 SER A C 1
ATOM 690 O O . SER A 1 86 ? 3.242 14.868 10.627 1.00 66.38 86 SER A O 1
ATOM 692 N N . TRP A 1 87 ? 1.747 15.072 8.973 1.00 61.38 87 TRP A N 1
ATOM 693 C CA . TRP A 1 87 ? 0.593 15.249 9.861 1.00 61.38 87 TRP A CA 1
ATOM 694 C C . TRP A 1 87 ? 0.282 14.006 10.701 1.00 61.38 87 TRP A C 1
ATOM 696 O O . TRP A 1 87 ? -0.171 14.143 11.840 1.00 61.38 87 TRP A O 1
ATOM 706 N N . SER A 1 88 ? 0.533 12.810 10.163 1.00 60.09 88 SER A N 1
ATOM 707 C CA . SER A 1 88 ? 0.288 11.554 10.879 1.00 60.09 88 SER A CA 1
ATOM 708 C C . SER A 1 88 ? 1.207 11.434 12.092 1.00 60.09 88 SER A C 1
ATOM 710 O O . SER A 1 88 ? 0.738 11.232 13.210 1.00 60.09 88 SER A O 1
ATOM 712 N N . GLU A 1 89 ? 2.503 11.687 11.900 1.00 64.50 89 GLU A N 1
ATOM 713 C CA . GLU A 1 89 ? 3.503 11.610 12.970 1.00 64.50 89 GLU A CA 1
ATOM 714 C C . GLU A 1 89 ? 3.263 12.663 14.054 1.00 64.50 89 GLU A C 1
ATOM 716 O O . GLU A 1 89 ? 3.346 12.368 15.245 1.00 64.50 89 GLU A O 1
ATOM 721 N N . LYS A 1 90 ? 2.877 13.887 13.664 1.00 72.19 90 LYS A N 1
ATOM 722 C CA . LYS A 1 90 ? 2.455 14.917 14.629 1.00 72.19 90 LYS A CA 1
ATOM 723 C C . LYS A 1 90 ? 1.271 14.457 15.468 1.00 72.19 90 LYS A C 1
ATOM 725 O O . LYS A 1 90 ? 1.234 14.706 16.671 1.00 72.19 90 LYS A O 1
ATOM 730 N N . THR A 1 91 ? 0.295 13.807 14.840 1.00 70.00 91 THR A N 1
ATOM 731 C CA . THR A 1 91 ? -0.905 13.315 15.526 1.00 70.00 91 THR A CA 1
ATOM 732 C C . THR A 1 91 ? -0.564 12.180 16.487 1.00 70.00 91 THR A C 1
ATOM 734 O O . THR A 1 91 ? -1.086 12.152 17.597 1.00 70.00 91 THR A O 1
ATOM 737 N N . GLU A 1 92 ? 0.332 11.276 16.093 1.00 66.12 92 GLU A N 1
ATOM 738 C CA . GLU A 1 92 ? 0.801 10.168 16.930 1.00 66.12 92 GLU A CA 1
ATOM 739 C C . GLU A 1 92 ? 1.608 10.658 18.140 1.00 66.12 92 GLU A C 1
ATOM 741 O O . GLU A 1 92 ? 1.392 10.192 19.256 1.00 66.12 92 GLU A O 1
ATOM 746 N N . ALA A 1 93 ? 2.481 11.649 17.947 1.00 73.38 93 ALA A N 1
ATOM 747 C CA . ALA A 1 93 ? 3.268 12.232 19.029 1.00 73.38 93 ALA A CA 1
ATOM 748 C C . ALA A 1 93 ? 2.447 13.123 19.982 1.00 73.38 93 ALA A C 1
ATOM 750 O O . ALA A 1 93 ? 2.907 13.445 21.078 1.00 73.38 93 ALA A O 1
ATOM 751 N N . SER A 1 94 ? 1.243 13.549 19.587 1.00 79.00 94 SER A N 1
ATOM 752 C CA . SER A 1 94 ? 0.435 14.500 20.357 1.00 79.00 94 SER A CA 1
ATOM 753 C C . SER A 1 94 ? -0.021 13.925 21.702 1.00 79.00 94 SER A C 1
ATOM 755 O O . SER A 1 94 ? -0.799 12.978 21.761 1.00 79.00 94 SER A O 1
ATOM 757 N N . GLN A 1 95 ? 0.403 14.564 22.794 1.00 79.56 95 GLN A N 1
ATOM 758 C CA . GLN A 1 95 ? 0.006 14.206 24.166 1.00 79.56 95 GLN A CA 1
ATOM 759 C C . GLN A 1 95 ? -1.134 15.082 24.718 1.00 79.56 95 GLN A C 1
ATOM 761 O O . GLN A 1 95 ? -1.819 14.698 25.665 1.00 79.56 95 GLN A O 1
ATOM 766 N N . TYR A 1 96 ? -1.350 16.263 24.129 1.00 81.56 96 TYR A N 1
ATOM 767 C CA . TYR A 1 96 ? -2.329 17.251 24.588 1.00 81.56 96 TYR A CA 1
ATOM 768 C C . TYR A 1 96 ? -3.498 17.376 23.613 1.00 81.56 96 TYR A C 1
ATOM 770 O O . TYR A 1 96 ? -3.306 17.418 22.399 1.00 81.56 96 TYR A O 1
ATOM 778 N N . PHE A 1 97 ? -4.712 17.504 24.151 1.00 76.56 97 PHE A N 1
ATOM 779 C CA . PHE A 1 97 ? -5.938 17.657 23.370 1.00 76.56 97 PHE A CA 1
ATOM 780 C C . PHE A 1 97 ? -6.652 18.953 23.750 1.00 76.56 97 PHE A C 1
ATOM 782 O O . PHE A 1 97 ? -6.870 19.228 24.928 1.00 76.56 97 PHE A O 1
ATOM 789 N N . ILE A 1 98 ? -7.062 19.730 22.747 1.00 76.38 98 ILE A N 1
ATOM 790 C CA . ILE A 1 98 ? -7.877 20.933 22.936 1.00 76.38 98 ILE A CA 1
ATOM 791 C C . ILE A 1 98 ? -9.287 20.621 22.453 1.00 76.38 98 ILE A C 1
ATOM 793 O O . ILE A 1 98 ? -9.511 20.381 21.267 1.00 76.38 98 ILE A O 1
ATOM 797 N N . GLN A 1 99 ? -10.252 20.642 23.369 1.00 72.94 99 GLN A N 1
ATOM 798 C CA . GLN A 1 99 ? -11.657 20.466 23.031 1.00 72.94 99 GLN A CA 1
ATOM 799 C C . GLN A 1 99 ? -12.361 21.822 22.992 1.00 72.94 99 GLN A C 1
ATOM 801 O O . GLN A 1 99 ? -12.460 22.516 24.002 1.00 72.94 99 GLN A O 1
ATOM 806 N N . LYS A 1 100 ? -12.898 22.179 21.825 1.00 69.25 100 LYS A N 1
ATOM 807 C CA . LYS A 1 100 ? -13.742 23.361 21.645 1.00 69.25 100 LYS A CA 1
ATOM 808 C C . LYS A 1 100 ? -15.203 22.934 21.587 1.00 69.25 100 LYS A C 1
ATOM 810 O O . LYS A 1 100 ? -15.583 22.138 20.733 1.00 69.25 100 LYS A O 1
ATOM 815 N N . VAL A 1 101 ? -16.025 23.505 22.459 1.00 64.25 101 VAL A N 1
ATOM 816 C CA . VAL A 1 101 ? -17.485 23.385 22.393 1.00 64.25 101 VAL A CA 1
ATOM 817 C C . VAL A 1 101 ? -18.032 24.768 22.077 1.00 64.25 101 VAL A C 1
ATOM 819 O O . VAL A 1 101 ? -17.780 25.717 22.811 1.00 64.25 101 VAL A O 1
ATOM 822 N N . THR A 1 102 ? -18.745 24.901 20.963 1.00 59.19 102 THR A N 1
ATOM 823 C CA . THR A 1 102 ? -19.384 26.162 20.574 1.00 59.19 102 THR A CA 1
ATOM 824 C C . THR A 1 102 ? -20.891 26.029 20.651 1.00 59.19 102 THR A C 1
ATOM 826 O O . THR A 1 102 ? -21.469 25.183 19.968 1.00 59.19 102 THR A O 1
ATOM 829 N N . THR A 1 103 ? -21.533 26.920 21.393 1.00 55.66 103 THR A N 1
ATOM 830 C CA . THR A 1 103 ? -22.990 27.060 21.401 1.00 55.66 103 THR A CA 1
ATOM 831 C C . THR A 1 103 ? -23.340 28.275 20.553 1.00 55.66 103 THR A C 1
ATOM 833 O O . THR A 1 103 ? -22.999 29.405 20.894 1.00 55.66 103 THR A O 1
ATOM 836 N N . THR A 1 104 ? -23.967 28.065 19.398 1.00 53.50 104 THR A N 1
ATOM 837 C CA . THR A 1 104 ? -24.410 29.170 18.540 1.00 53.50 104 THR A CA 1
ATOM 838 C C . THR A 1 104 ? -25.785 29.642 18.992 1.00 53.50 104 THR A C 1
ATOM 840 O O . THR A 1 104 ? -26.726 28.858 19.081 1.00 53.50 104 THR A O 1
ATOM 843 N N . ARG A 1 105 ? -25.911 30.940 19.280 1.00 57.22 105 ARG A N 1
ATOM 844 C CA . ARG A 1 105 ? -27.193 31.563 19.614 1.00 57.22 105 ARG A CA 1
ATOM 845 C C . ARG A 1 105 ? -28.057 31.637 18.357 1.00 57.22 105 ARG A C 1
ATOM 847 O O . ARG A 1 105 ? -27.703 32.325 17.403 1.00 57.22 105 ARG A O 1
ATOM 854 N N . GLY A 1 106 ? -29.205 30.977 18.377 1.00 62.00 106 GLY A N 1
ATOM 855 C CA . GLY A 1 106 ? -30.184 31.072 17.306 1.00 62.00 106 GLY A CA 1
ATOM 856 C C . GLY A 1 106 ? -31.534 30.549 17.763 1.00 62.00 106 GLY A C 1
ATOM 857 O O . GLY A 1 106 ? -31.607 29.567 18.491 1.00 62.00 106 GLY A O 1
ATOM 858 N N . SER A 1 107 ? -32.613 31.172 17.289 1.00 73.94 107 SER A N 1
ATOM 859 C CA . SER A 1 107 ? -33.941 30.548 17.312 1.00 73.94 107 SER A CA 1
ATOM 860 C C . SER A 1 107 ? -33.986 29.297 16.431 1.00 73.94 107 SER A C 1
ATOM 862 O O . SER A 1 107 ? -34.955 28.557 16.474 1.00 73.94 107 SER A O 1
ATOM 864 N N . ILE A 1 108 ? -32.944 29.052 15.634 1.00 83.38 108 ILE A N 1
ATOM 865 C CA . ILE A 1 108 ? -32.816 27.920 14.731 1.00 83.38 108 ILE A CA 1
ATOM 866 C C . ILE A 1 108 ? -31.809 26.920 15.308 1.00 83.38 108 ILE A C 1
ATOM 868 O O . ILE A 1 108 ? -30.622 27.227 15.415 1.00 83.38 108 ILE A O 1
ATOM 872 N N . ILE A 1 109 ? -32.272 25.711 15.614 1.00 86.19 109 ILE A N 1
ATOM 873 C CA . ILE A 1 109 ? -31.456 24.569 16.022 1.00 86.19 109 ILE A CA 1
ATOM 874 C C . ILE A 1 109 ? -31.337 23.612 14.837 1.00 86.19 109 ILE A C 1
ATOM 876 O O . ILE A 1 109 ? -32.335 23.105 14.323 1.00 86.19 109 ILE A O 1
ATOM 880 N N . ARG A 1 110 ? -30.104 23.340 14.407 1.00 86.81 110 ARG A N 1
ATOM 881 C CA . ARG A 1 110 ? -29.817 22.283 13.431 1.00 86.81 110 ARG A CA 1
ATOM 882 C C . ARG A 1 110 ? -29.589 20.970 14.167 1.00 86.81 110 ARG A C 1
ATOM 884 O O . ARG A 1 110 ? -28.709 20.882 15.014 1.00 86.81 110 ARG A O 1
ATOM 891 N N . LEU A 1 111 ? -30.348 19.946 13.800 1.00 86.88 111 LEU A N 1
ATOM 892 C CA . LEU A 1 111 ? -30.258 18.593 14.352 1.00 86.88 111 LEU A CA 1
ATOM 893 C C . LEU A 1 111 ? -29.084 17.791 13.760 1.00 86.88 111 LEU A C 1
ATOM 895 O O . LEU A 1 111 ? -28.843 16.657 14.164 1.00 86.88 111 LEU A O 1
ATOM 899 N N . ASN A 1 112 ? -28.343 18.372 12.804 1.00 82.25 112 ASN A N 1
ATOM 900 C CA . ASN A 1 112 ? -27.195 17.764 12.114 1.00 82.25 112 ASN A CA 1
ATOM 901 C C . ASN A 1 112 ? -27.504 16.394 11.482 1.00 82.25 112 ASN A C 1
ATOM 903 O O . ASN A 1 112 ? -26.624 15.539 11.335 1.00 82.25 112 ASN A O 1
ATOM 907 N N . ARG A 1 113 ? -28.771 16.181 11.122 1.00 81.31 113 ARG A N 1
ATOM 908 C CA . ARG A 1 113 ? -29.302 14.995 10.457 1.00 81.31 113 ARG A CA 1
ATOM 909 C C . ARG A 1 113 ? -30.384 15.449 9.485 1.00 81.31 113 ARG A C 1
ATOM 911 O O . ARG A 1 113 ? -31.269 16.198 9.875 1.00 81.31 113 ARG A O 1
ATOM 918 N N . ALA A 1 114 ? -30.283 15.024 8.233 1.00 77.00 114 ALA A N 1
ATOM 919 C CA . ALA A 1 114 ? -31.343 15.192 7.242 1.00 77.00 114 ALA A CA 1
ATOM 920 C C . ALA A 1 114 ? -32.381 14.064 7.383 1.00 77.00 114 ALA A C 1
ATOM 922 O O . ALA A 1 114 ? -32.101 13.057 8.041 1.00 77.00 114 ALA A O 1
ATOM 923 N N . ASN A 1 115 ? -33.543 14.214 6.741 1.00 80.25 115 ASN A N 1
ATOM 924 C CA . ASN A 1 115 ? -34.630 13.223 6.730 1.00 80.25 115 ASN A CA 1
ATOM 925 C C . ASN A 1 115 ? -35.111 12.817 8.133 1.00 80.25 115 ASN A C 1
ATOM 927 O O . ASN A 1 115 ? -35.164 11.632 8.480 1.00 80.25 115 ASN A O 1
ATOM 931 N N . ILE A 1 116 ? -35.440 13.801 8.963 1.00 89.88 116 ILE A N 1
ATOM 932 C CA . ILE A 1 116 ? -36.072 13.540 10.258 1.00 89.88 116 ILE A CA 1
ATOM 933 C C . ILE A 1 116 ? -37.450 12.915 10.012 1.00 89.88 116 ILE A C 1
ATOM 935 O O . ILE A 1 116 ? -38.201 13.385 9.158 1.00 89.88 116 ILE A O 1
ATOM 939 N N . ILE A 1 117 ? -37.790 11.855 10.745 1.00 85.25 117 ILE A N 1
ATOM 940 C CA . ILE A 1 117 ? -39.092 11.195 10.613 1.00 85.25 117 ILE A CA 1
ATOM 941 C C . ILE A 1 117 ? -40.163 12.143 11.152 1.00 85.25 117 ILE A C 1
ATOM 943 O O . ILE A 1 117 ? -40.088 12.577 12.306 1.00 85.25 117 ILE A O 1
ATOM 947 N N . GLU A 1 118 ? -41.152 12.469 10.319 1.00 87.44 118 GLU A N 1
ATOM 948 C CA . GLU A 1 118 ? -42.205 13.411 10.688 1.00 87.44 118 GLU A CA 1
ATOM 949 C C . GLU A 1 118 ? -42.974 12.948 11.936 1.00 87.44 118 GLU A C 1
ATOM 951 O O . GLU A 1 118 ? -43.523 11.849 11.974 1.00 87.44 118 GLU A O 1
ATOM 956 N N . GLY A 1 119 ? -43.007 13.803 12.964 1.00 87.88 119 GLY A N 1
ATOM 957 C CA . GLY A 1 119 ? -43.691 13.551 14.233 1.00 87.88 119 GLY A CA 1
ATOM 958 C C . GLY A 1 119 ? -42.888 12.739 15.253 1.00 87.88 119 GLY A C 1
ATOM 959 O O . GLY A 1 119 ? -43.407 12.470 16.334 1.00 87.88 119 GLY A O 1
ATOM 960 N N . SER A 1 120 ? -41.646 12.353 14.940 1.00 91.31 120 SER A N 1
ATOM 961 C CA . SER A 1 120 ? -40.751 11.682 15.896 1.00 91.31 120 SER A CA 1
ATOM 962 C C . SER A 1 120 ? -40.125 12.639 16.913 1.00 91.31 120 SER A C 1
ATOM 964 O O . SER A 1 120 ? -39.578 12.197 17.923 1.00 91.31 120 SER A O 1
ATOM 966 N N . GLU A 1 121 ? -40.171 13.946 16.652 1.00 93.00 121 GLU A N 1
ATOM 967 C CA . GLU A 1 121 ? -39.508 14.934 17.483 1.00 93.00 121 GLU A CA 1
ATOM 968 C C . GLU A 1 121 ? -40.252 15.186 18.802 1.00 93.00 121 GLU A C 1
ATOM 970 O O . GLU A 1 121 ? -41.463 15.410 18.849 1.00 93.00 121 GLU A O 1
ATOM 975 N N . ARG A 1 122 ? -39.501 15.218 19.901 1.00 93.75 122 ARG A N 1
ATOM 976 C CA . ARG A 1 122 ? -39.971 15.621 21.222 1.00 93.75 122 ARG A CA 1
ATOM 977 C C . ARG A 1 122 ? -39.010 16.649 21.794 1.00 93.75 122 ARG A C 1
ATOM 979 O O . ARG A 1 122 ? -37.884 16.327 22.161 1.00 93.75 122 ARG A O 1
ATOM 986 N N . ILE A 1 123 ? -39.480 17.892 21.872 1.00 92.00 123 ILE A N 1
ATOM 987 C CA . ILE A 1 123 ? -38.700 19.024 22.375 1.00 92.00 123 ILE A CA 1
ATOM 988 C C . ILE A 1 123 ? -39.179 19.381 23.773 1.00 92.00 123 ILE A C 1
ATOM 990 O O . ILE A 1 123 ? -40.367 19.639 23.971 1.00 92.00 123 ILE A O 1
ATOM 994 N N . THR A 1 124 ? -38.262 19.422 24.735 1.00 91.06 124 THR A N 1
ATOM 995 C CA . THR A 1 124 ? -38.532 19.890 26.096 1.00 91.06 124 THR A CA 1
ATOM 996 C C . THR A 1 124 ? -37.630 21.052 26.473 1.00 91.06 124 THR A C 1
ATOM 998 O O . THR A 1 124 ? -36.435 21.007 26.190 1.00 91.06 124 THR A O 1
ATOM 1001 N N . VAL A 1 125 ? -38.191 22.040 27.166 1.00 88.50 125 VAL A N 1
ATOM 1002 C CA . VAL A 1 125 ? -37.486 23.186 27.747 1.00 88.50 125 VAL A CA 1
ATOM 1003 C C . VAL A 1 125 ? -37.670 23.158 29.259 1.00 88.50 125 VAL A C 1
ATOM 1005 O O . VAL A 1 125 ? -38.802 23.214 29.734 1.00 88.50 125 VAL A O 1
ATOM 1008 N N . ASN A 1 126 ? -36.579 23.048 30.023 1.00 85.06 126 ASN A N 1
ATOM 1009 C CA . ASN A 1 126 ? -36.606 22.931 31.490 1.00 85.06 126 ASN A CA 1
ATOM 1010 C C . ASN A 1 126 ? -37.571 21.829 31.990 1.00 85.06 126 ASN A C 1
ATOM 1012 O O . ASN A 1 126 ? -38.220 21.969 33.025 1.00 85.06 126 ASN A O 1
ATOM 1016 N N . GLY A 1 127 ? -37.708 20.746 31.216 1.00 79.50 127 GLY A N 1
ATOM 1017 C CA . GLY A 1 127 ? -38.624 19.634 31.490 1.00 79.50 127 GLY A CA 1
ATOM 1018 C C . GLY A 1 127 ? -40.066 19.797 30.977 1.00 79.50 127 GLY A C 1
ATOM 1019 O O . GLY A 1 127 ? -40.797 18.806 30.957 1.00 79.50 127 GLY A O 1
ATOM 1020 N N . GLU A 1 128 ? -40.486 20.978 30.507 1.00 84.81 128 GLU A N 1
ATOM 1021 C CA . GLU A 1 128 ? -41.800 21.188 29.871 1.00 84.81 128 GLU A CA 1
ATOM 1022 C C . GLU A 1 128 ? -41.747 20.846 28.374 1.00 84.81 128 GLU A C 1
ATOM 1024 O O . GLU A 1 128 ? -40.862 21.311 27.661 1.00 84.81 128 GLU A O 1
ATOM 1029 N N . VAL A 1 129 ? -42.696 20.048 27.873 1.00 89.12 129 VAL A N 1
ATOM 1030 C CA . VAL A 1 129 ? -42.786 19.692 26.442 1.00 89.12 129 VAL A CA 1
ATOM 1031 C C . VAL A 1 129 ? -43.340 20.872 25.641 1.00 89.12 129 VAL A C 1
ATOM 1033 O O . VAL A 1 129 ? -44.390 21.410 25.988 1.00 89.12 129 VAL A O 1
ATOM 1036 N N . LEU A 1 130 ? -42.666 21.236 24.550 1.00 90.62 130 LEU A N 1
ATOM 1037 C CA . LEU A 1 130 ? -43.111 22.274 23.622 1.00 90.62 130 LEU A CA 1
ATOM 1038 C C . LEU A 1 130 ? -44.133 21.736 22.609 1.00 90.62 130 LEU A C 1
ATOM 1040 O O . LEU A 1 130 ? -44.038 20.594 22.154 1.00 90.62 130 LEU A O 1
ATOM 1044 N N . ALA A 1 131 ? -45.078 22.580 22.195 1.00 89.31 131 ALA A N 1
ATOM 1045 C CA . ALA A 1 131 ? -46.075 22.257 21.179 1.00 89.31 131 ALA A CA 1
ATOM 1046 C C . ALA A 1 131 ? -45.617 22.651 19.759 1.00 89.31 131 ALA A C 1
ATOM 1048 O O . ALA A 1 131 ? -45.356 23.823 19.474 1.00 89.31 131 ALA A O 1
ATOM 1049 N N . LYS A 1 132 ? -45.594 21.679 18.835 1.00 90.25 132 LYS A N 1
ATOM 1050 C CA . LYS A 1 132 ? -45.319 21.903 17.402 1.00 90.25 132 LYS A CA 1
ATOM 1051 C C . LYS A 1 132 ? -46.320 22.902 16.801 1.00 90.25 132 LYS A C 1
ATOM 1053 O O . LYS A 1 132 ? -47.514 22.846 17.089 1.00 90.25 132 LYS A O 1
ATOM 1058 N N . GLY A 1 133 ? -45.838 23.822 15.969 1.00 85.12 133 GLY A N 1
ATOM 1059 C CA . GLY A 1 133 ? -46.608 24.883 15.309 1.00 85.12 133 GLY A CA 1
ATOM 1060 C C . GLY A 1 133 ? -46.958 26.080 16.201 1.00 85.12 133 GLY A C 1
ATOM 1061 O O . GLY A 1 133 ? -47.349 27.125 15.685 1.00 85.12 133 GLY A O 1
ATOM 1062 N N . THR A 1 134 ? -46.806 25.957 17.525 1.00 87.62 134 THR A N 1
ATOM 1063 C CA . THR A 1 134 ? -47.028 27.058 18.480 1.00 87.62 134 THR A CA 1
ATOM 1064 C C . THR A 1 134 ? -45.705 27.520 19.078 1.00 87.62 134 THR A C 1
ATOM 1066 O O . THR A 1 134 ? -45.312 28.673 18.910 1.00 87.62 134 THR A O 1
ATOM 1069 N N . ASP A 1 135 ? -44.989 26.599 19.720 1.00 89.69 135 ASP A N 1
ATOM 1070 C CA . ASP A 1 135 ? -43.747 26.873 20.437 1.00 89.69 135 ASP A CA 1
ATOM 1071 C C . ASP A 1 135 ? -42.502 26.647 19.578 1.00 89.69 135 ASP A C 1
ATOM 1073 O O . ASP A 1 135 ? -41.451 27.218 19.868 1.00 89.69 135 ASP A O 1
ATOM 1077 N N . TYR A 1 136 ? -42.605 25.838 18.521 1.00 92.19 136 TYR A N 1
ATOM 1078 C CA . TYR A 1 136 ? -41.550 25.624 17.532 1.00 92.19 136 TYR A CA 1
ATOM 1079 C C . TYR A 1 136 ? -42.119 25.139 16.192 1.00 92.19 136 TYR A C 1
ATOM 1081 O O . TYR A 1 136 ? -43.198 24.555 16.149 1.00 92.19 136 TYR A O 1
ATOM 1089 N N . ASP A 1 137 ? -41.359 25.318 15.116 1.00 92.50 137 ASP A N 1
ATOM 1090 C CA . ASP A 1 137 ? -41.528 24.609 13.844 1.00 92.50 137 ASP A CA 1
ATOM 1091 C C . ASP A 1 137 ? -40.333 23.700 13.577 1.00 92.50 137 ASP A C 1
ATOM 1093 O O . ASP A 1 137 ? -39.250 23.913 14.117 1.00 92.50 137 ASP A O 1
ATOM 1097 N N . ILE A 1 138 ? -40.499 22.718 12.696 1.00 93.25 138 ILE A N 1
ATOM 1098 C CA . ILE A 1 138 ? -39.414 21.853 12.238 1.00 93.25 138 ILE A CA 1
ATOM 1099 C C . ILE A 1 138 ? -39.491 21.668 10.719 1.00 93.25 138 ILE A C 1
ATOM 1101 O O . ILE A 1 138 ? -40.564 21.447 10.163 1.00 93.25 138 ILE A O 1
ATOM 1105 N N . GLN A 1 139 ? -38.347 21.780 10.046 1.00 91.94 139 GLN A N 1
ATOM 1106 C CA . GLN A 1 139 ? -38.155 21.371 8.657 1.00 91.94 139 GLN A CA 1
ATOM 1107 C C . GLN A 1 139 ? -37.502 19.991 8.657 1.00 91.94 139 GLN A C 1
ATOM 1109 O O . GLN A 1 139 ? -36.326 19.860 9.003 1.00 91.94 139 GLN A O 1
ATOM 1114 N N . TYR A 1 140 ? -38.276 18.969 8.296 1.00 89.75 140 TYR A N 1
ATOM 1115 C CA . TYR A 1 140 ? -37.869 17.567 8.396 1.00 89.75 140 TYR A CA 1
ATOM 1116 C C . TYR A 1 140 ? -36.749 17.186 7.427 1.00 89.75 140 TYR A C 1
ATOM 1118 O O . TYR A 1 140 ? -35.810 16.497 7.826 1.00 89.75 140 TYR A O 1
ATOM 1126 N N . ASP A 1 141 ? -36.790 17.703 6.197 1.00 81.31 141 ASP A N 1
ATOM 1127 C CA . ASP A 1 141 ? -35.804 17.382 5.156 1.00 81.31 141 ASP A CA 1
ATOM 1128 C C . ASP A 1 141 ? -34.382 17.781 5.573 1.00 81.31 141 ASP A C 1
ATOM 1130 O O . ASP A 1 141 ? -33.428 17.030 5.379 1.00 81.31 141 ASP A O 1
ATOM 1134 N N . PHE A 1 142 ? -34.251 18.938 6.225 1.00 82.00 142 PHE A N 1
ATOM 1135 C CA . PHE A 1 142 ? -32.966 19.520 6.624 1.00 82.00 142 PHE A CA 1
ATOM 1136 C C . PHE A 1 142 ? -32.649 19.353 8.116 1.00 82.00 142 PHE A C 1
ATOM 1138 O O . PHE A 1 142 ? -31.603 19.817 8.572 1.00 82.00 142 PHE A O 1
ATOM 1145 N N . GLY A 1 143 ? -33.554 18.734 8.884 1.00 86.38 143 GLY A N 1
ATOM 1146 C CA . GLY A 1 143 ? -33.454 18.604 10.338 1.00 86.38 143 GLY A CA 1
ATOM 1147 C C . GLY A 1 143 ? -33.222 19.934 11.034 1.00 86.38 143 GLY A C 1
ATOM 1148 O O . GLY A 1 143 ? -32.266 20.096 11.790 1.00 86.38 143 GLY A O 1
ATOM 1149 N N . GLN A 1 144 ? -34.079 20.910 10.752 1.00 92.88 144 GLN A N 1
ATOM 1150 C CA . GLN A 1 144 ? -33.953 22.255 11.298 1.00 92.88 144 GLN A CA 1
ATOM 1151 C C . GLN A 1 144 ? -35.175 22.608 12.142 1.00 92.88 144 GLN A C 1
ATOM 1153 O O . GLN A 1 144 ? -36.270 22.769 11.614 1.00 92.88 144 GLN A O 1
ATOM 1158 N N . VAL A 1 145 ? -34.980 22.791 13.444 1.00 91.88 145 VAL A N 1
ATOM 1159 C CA . VAL A 1 145 ? -36.000 23.274 14.380 1.00 91.88 145 VAL A CA 1
ATOM 1160 C C . VAL A 1 145 ? -35.907 24.791 14.485 1.00 91.88 145 VAL A C 1
ATOM 1162 O O . VAL A 1 145 ? -34.821 25.336 14.628 1.00 91.88 145 VAL A O 1
ATOM 1165 N N . THR A 1 146 ? -37.037 25.486 14.442 1.00 91.44 146 THR A N 1
ATOM 1166 C CA . THR A 1 146 ? -37.147 26.923 14.700 1.00 91.44 146 THR A CA 1
ATOM 1167 C C . THR A 1 146 ? -38.015 27.148 15.932 1.00 91.44 146 THR A C 1
ATOM 1169 O O . THR A 1 146 ? -39.226 26.970 15.878 1.00 91.44 146 THR A O 1
ATOM 1172 N N . LEU A 1 147 ? -37.407 27.537 17.044 1.00 89.62 147 LEU A N 1
ATOM 1173 C CA . LEU A 1 147 ? -38.077 27.886 18.291 1.00 89.62 147 LEU A CA 1
ATOM 1174 C C . LEU A 1 147 ? -38.822 29.220 18.143 1.00 89.62 147 LEU A C 1
ATOM 1176 O O . LEU A 1 147 ? -38.284 30.194 17.614 1.00 89.62 147 LEU A O 1
ATOM 1180 N N . ARG A 1 148 ? -40.067 29.257 18.622 1.00 84.62 148 ARG A N 1
ATOM 1181 C CA . ARG A 1 148 ? -40.970 30.417 18.574 1.00 84.62 148 ARG A CA 1
ATOM 1182 C C . ARG A 1 148 ? -41.319 30.974 19.949 1.00 84.62 148 ARG A C 1
ATOM 1184 O O . ARG A 1 148 ? -41.638 32.156 20.040 1.00 84.62 148 ARG A O 1
ATOM 1191 N N . SER A 1 149 ? -41.298 30.153 20.998 1.00 78.69 149 SER A N 1
ATOM 1192 C CA . SER A 1 149 ? -41.701 30.600 22.333 1.00 78.69 149 SER A CA 1
ATOM 1193 C C . SER A 1 149 ? -40.589 31.382 23.038 1.00 78.69 149 SER A C 1
ATOM 1195 O O . SER A 1 149 ? -39.422 30.994 23.002 1.00 78.69 149 SER A O 1
ATOM 1197 N N . GLU A 1 150 ? -40.954 32.462 23.741 1.00 70.56 150 GLU A N 1
ATOM 1198 C CA . GLU A 1 150 ? -39.999 33.268 24.525 1.00 70.56 150 GLU A CA 1
ATOM 1199 C C . GLU A 1 150 ? -39.261 32.419 25.573 1.00 70.56 150 GLU A C 1
ATOM 1201 O O . GLU A 1 150 ? -38.060 32.589 25.777 1.00 70.56 150 GLU A O 1
ATOM 1206 N N . LYS A 1 151 ? -39.960 31.434 26.160 1.00 71.69 151 LYS A N 1
ATOM 1207 C CA . LYS A 1 151 ? -39.403 30.455 27.106 1.00 71.69 151 LYS A CA 1
ATOM 1208 C C . LYS A 1 151 ? -38.294 29.594 26.496 1.00 71.69 151 LYS A C 1
ATOM 1210 O O . LYS A 1 151 ? -37.325 29.289 27.177 1.00 71.69 151 LYS A O 1
ATOM 1215 N N . ALA A 1 152 ? -38.435 29.194 25.232 1.00 65.69 152 ALA A N 1
ATOM 1216 C CA . ALA A 1 152 ? -37.429 28.400 24.528 1.00 65.69 152 ALA A CA 1
ATOM 1217 C C . ALA A 1 152 ? -36.254 29.252 24.021 1.00 65.69 152 ALA A C 1
ATOM 1219 O O . ALA A 1 152 ? -35.217 28.715 23.654 1.00 65.69 152 ALA A O 1
ATOM 1220 N N . THR A 1 153 ? -36.405 30.578 24.003 1.00 68.19 153 THR A N 1
ATOM 1221 C CA . THR A 1 153 ? -35.340 31.523 23.635 1.00 68.19 153 THR A CA 1
ATOM 1222 C C . THR A 1 153 ? -34.599 32.120 24.841 1.00 68.19 153 THR A C 1
ATOM 1224 O O . THR A 1 153 ? -33.714 32.957 24.646 1.00 68.19 153 THR A O 1
ATOM 1227 N N . ASP A 1 154 ? -34.947 31.709 26.069 1.00 73.81 154 ASP A N 1
ATOM 1228 C CA . ASP A 1 154 ? -34.256 32.107 27.303 1.00 73.81 154 ASP A CA 1
ATOM 1229 C C . ASP A 1 154 ? -32.805 31.572 27.300 1.00 73.81 154 ASP A C 1
ATOM 1231 O O . ASP A 1 154 ? -32.597 30.378 27.076 1.00 73.81 154 ASP A O 1
ATOM 1235 N N . PRO A 1 155 ? -31.787 32.414 27.563 1.00 64.62 155 PRO A N 1
ATOM 1236 C CA . PRO A 1 155 ? -30.385 31.997 27.619 1.00 64.62 155 PRO A CA 1
ATOM 1237 C C . PRO A 1 155 ? -30.061 30.898 28.641 1.00 64.62 155 PRO A C 1
ATOM 1239 O O . PRO A 1 155 ? -29.044 30.227 28.490 1.00 64.62 155 PRO A O 1
ATOM 1242 N N . ASN A 1 156 ? -30.886 30.733 29.677 1.00 73.00 156 ASN A N 1
ATOM 1243 C CA . ASN A 1 156 ? -30.683 29.744 30.738 1.00 73.00 156 ASN A CA 1
ATOM 1244 C C . ASN A 1 156 ? -31.576 28.504 30.581 1.00 73.00 156 ASN A C 1
ATOM 1246 O O . ASN A 1 156 ? -31.596 27.652 31.469 1.00 73.00 156 ASN A O 1
ATOM 1250 N N . ALA A 1 157 ? -32.349 28.411 29.496 1.00 77.19 157 ALA A N 1
ATOM 1251 C CA . ALA A 1 157 ? -33.213 27.270 29.241 1.00 77.19 157 ALA A CA 1
ATOM 1252 C C . ALA A 1 157 ? -32.405 26.026 28.843 1.00 77.19 157 ALA A C 1
ATOM 1254 O O . ALA A 1 157 ? -31.649 26.038 27.872 1.00 77.19 157 ALA A O 1
ATOM 1255 N N . GLU A 1 158 ? -32.625 24.917 29.547 1.00 79.94 158 GLU A N 1
ATOM 1256 C CA . GLU A 1 158 ? -32.143 23.603 29.133 1.00 79.94 158 GLU A CA 1
ATOM 1257 C C . GLU A 1 158 ? -33.094 23.030 28.078 1.00 79.94 158 GLU A C 1
ATOM 1259 O O . GLU A 1 158 ? -34.249 22.711 28.375 1.00 79.94 158 GLU A O 1
ATOM 1264 N N . ILE A 1 159 ? -32.614 22.909 26.838 1.00 85.44 159 ILE A N 1
ATOM 1265 C CA . ILE A 1 159 ? -33.391 22.381 25.714 1.00 85.44 159 ILE A CA 1
ATOM 1266 C C . ILE A 1 159 ? -32.911 20.970 25.393 1.00 85.44 159 ILE A C 1
ATOM 1268 O O . ILE A 1 159 ? -31.754 20.766 25.028 1.00 85.44 159 ILE A O 1
ATOM 1272 N N . LYS A 1 160 ? -33.820 19.999 25.465 1.00 86.94 160 LYS A N 1
ATOM 1273 C CA . LYS A 1 160 ? -33.584 18.621 25.027 1.00 86.94 160 LYS A CA 1
ATOM 1274 C C . LYS A 1 160 ? -34.482 18.307 23.836 1.00 86.94 160 LYS A C 1
ATOM 1276 O O . LYS A 1 160 ? -35.676 18.594 23.876 1.00 86.94 160 LYS A O 1
ATOM 1281 N N . ILE A 1 161 ? -33.898 17.739 22.784 1.00 90.62 161 ILE A N 1
ATOM 1282 C CA . ILE A 1 161 ? -34.602 17.353 21.558 1.00 90.62 161 ILE A CA 1
ATOM 1283 C C . ILE A 1 161 ? -34.311 15.881 21.286 1.00 90.62 161 ILE A C 1
ATOM 1285 O O . ILE A 1 161 ? -33.188 15.530 20.932 1.00 90.62 161 ILE A O 1
ATOM 1289 N N . ASP A 1 162 ? -35.323 15.037 21.450 1.00 91.75 162 ASP A N 1
ATOM 1290 C CA . ASP A 1 162 ? -35.295 13.634 21.034 1.00 91.75 162 ASP A CA 1
ATOM 1291 C C . ASP A 1 162 ? -35.965 13.533 19.652 1.00 91.75 162 ASP A C 1
ATOM 1293 O O . ASP A 1 162 ? -36.971 14.200 19.424 1.00 91.75 162 ASP A O 1
ATOM 1297 N N . PHE A 1 163 ? -35.413 12.767 18.707 1.00 93.06 163 PHE A N 1
ATOM 1298 C CA . PHE A 1 163 ? -35.981 12.597 17.361 1.00 93.06 163 PHE A CA 1
ATOM 1299 C C . PHE A 1 163 ? -35.460 11.322 16.686 1.00 93.06 163 PHE A C 1
ATOM 1301 O O . PHE A 1 163 ? -34.391 10.815 17.033 1.00 93.06 163 PHE A O 1
ATOM 1308 N N . GLU A 1 164 ? -36.180 10.840 15.674 1.00 85.31 164 GLU A N 1
ATOM 1309 C CA . GLU A 1 164 ? -35.752 9.746 14.799 1.00 85.31 164 GLU A CA 1
ATOM 1310 C C . GLU A 1 164 ? -35.468 10.270 13.382 1.00 85.31 164 GLU A C 1
ATOM 1312 O O . GLU A 1 164 ? -36.041 11.267 12.943 1.00 85.31 164 GLU A O 1
ATOM 1317 N N . TYR A 1 165 ? -34.569 9.621 12.639 1.00 85.31 165 TYR A N 1
ATOM 1318 C CA . TYR A 1 165 ? -34.224 10.027 11.272 1.00 85.31 165 TYR A CA 1
ATOM 1319 C C . TYR A 1 165 ? -33.929 8.823 10.376 1.00 85.31 165 TYR A C 1
ATOM 1321 O O . TYR A 1 165 ? -33.481 7.776 10.847 1.00 85.31 165 TYR A O 1
ATOM 1329 N N . ALA A 1 166 ? -34.159 8.993 9.074 1.00 77.81 166 ALA A N 1
ATOM 1330 C CA . ALA A 1 166 ? -33.894 7.996 8.043 1.00 77.81 166 ALA A CA 1
ATOM 1331 C C . ALA A 1 166 ? -32.618 8.365 7.254 1.00 77.81 166 ALA A C 1
ATOM 1333 O O . ALA A 1 166 ? -32.674 9.186 6.333 1.00 77.81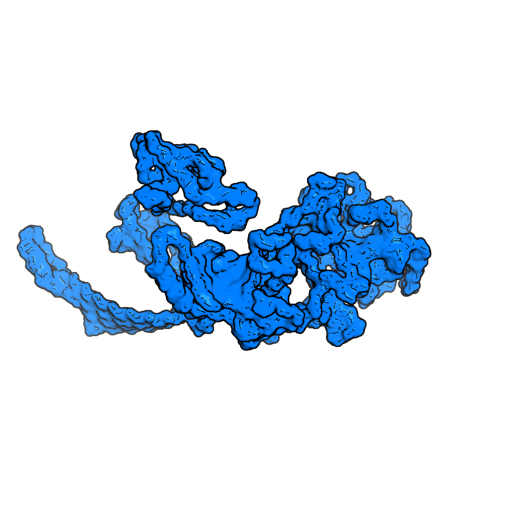 166 ALA A O 1
ATOM 1334 N N . PRO A 1 167 ? -31.445 7.797 7.591 1.00 69.62 167 PRO A N 1
ATOM 1335 C CA . PRO A 1 167 ? -30.213 8.110 6.875 1.00 69.62 167 PRO A CA 1
ATOM 1336 C C . PRO A 1 167 ? -30.282 7.665 5.404 1.00 69.62 167 PRO A C 1
ATOM 1338 O O . PRO A 1 167 ? -30.771 6.578 5.108 1.00 69.62 167 PRO A O 1
ATOM 1341 N N . PHE A 1 168 ? -29.735 8.478 4.491 1.00 59.38 168 PHE A N 1
ATOM 1342 C CA . PHE A 1 168 ? -29.585 8.124 3.068 1.00 59.38 168 PHE A CA 1
ATOM 1343 C C . PHE A 1 168 ? -28.671 6.904 2.855 1.00 59.38 168 PHE A C 1
ATOM 1345 O O . PHE A 1 168 ? -28.904 6.109 1.950 1.00 59.38 168 PHE A O 1
ATOM 1352 N N . PHE A 1 169 ? -27.654 6.747 3.710 1.00 55.16 169 PHE A N 1
ATOM 1353 C CA . PHE A 1 169 ? -26.737 5.611 3.728 1.00 55.16 169 PHE A CA 1
ATOM 1354 C C . PHE A 1 169 ? -26.713 5.008 5.133 1.00 55.16 169 PHE A C 1
ATOM 1356 O O . PHE A 1 169 ? -26.386 5.693 6.102 1.00 55.16 169 PHE A O 1
ATOM 1363 N N . ALA A 1 170 ? -27.053 3.726 5.254 1.00 56.81 170 ALA A N 1
ATOM 1364 C CA . ALA A 1 170 ? -26.877 2.963 6.483 1.00 56.81 170 ALA A CA 1
ATOM 1365 C C . ALA A 1 170 ? -25.795 1.904 6.256 1.00 56.81 170 ALA A C 1
ATOM 1367 O O . ALA A 1 170 ? -25.941 1.056 5.381 1.00 56.81 170 ALA A O 1
ATOM 1368 N N . VAL A 1 171 ? -24.738 1.942 7.071 1.00 58.66 171 VAL A N 1
ATOM 1369 C CA . VAL A 1 171 ? -23.611 0.984 7.034 1.00 58.66 171 VAL A CA 1
ATOM 1370 C C . VAL A 1 171 ? -24.059 -0.446 7.386 1.00 58.66 171 VAL A C 1
ATOM 1372 O O . VAL A 1 171 ? -23.403 -1.421 7.052 1.00 58.66 171 VAL A O 1
ATOM 1375 N N . GLN A 1 172 ? -25.204 -0.600 8.055 1.00 65.56 172 GLN A N 1
ATOM 1376 C CA . GLN A 1 172 ? -25.743 -1.895 8.473 1.00 65.56 172 GLN A CA 1
ATOM 1377 C C . GLN A 1 172 ? -27.204 -2.030 8.053 1.00 65.56 172 GLN A C 1
ATOM 1379 O O . GLN A 1 172 ? -27.997 -1.094 8.208 1.00 65.56 172 GLN A O 1
ATOM 1384 N N . LYS A 1 173 ? -27.590 -3.223 7.586 1.00 76.69 173 LYS A N 1
ATOM 1385 C CA . LYS A 1 173 ? -29.000 -3.548 7.329 1.00 76.69 173 LYS A CA 1
ATOM 1386 C C . LYS A 1 173 ? -29.679 -3.858 8.658 1.00 76.69 173 LYS A C 1
ATOM 1388 O O . LYS A 1 173 ? -29.407 -4.892 9.264 1.00 76.69 173 LYS A O 1
ATOM 1393 N N . LYS A 1 174 ? -30.565 -2.965 9.097 1.00 83.56 174 LYS A N 1
ATOM 1394 C CA . LYS A 1 174 ? -31.330 -3.108 10.341 1.00 83.56 174 LYS A CA 1
ATOM 1395 C C . LYS A 1 174 ? -32.748 -3.567 10.032 1.00 83.56 174 LYS A C 1
ATOM 1397 O O . LYS A 1 174 ? -33.369 -3.103 9.078 1.00 83.56 174 LYS A O 1
ATOM 1402 N N . SER A 1 175 ? -33.273 -4.491 10.821 1.00 84.62 175 SER A N 1
ATOM 1403 C CA . SER A 1 175 ? -34.659 -4.948 10.723 1.00 84.62 175 SER A CA 1
ATOM 1404 C C . SER A 1 175 ? -35.260 -5.041 12.116 1.00 84.62 175 SER A C 1
ATOM 1406 O O . SER A 1 175 ? -34.654 -5.607 13.024 1.00 84.62 175 SER A O 1
ATOM 1408 N N . LEU A 1 176 ? -36.452 -4.475 12.280 1.00 87.62 176 LEU A N 1
ATOM 1409 C CA . LEU A 1 176 ? -37.204 -4.485 13.526 1.00 87.62 176 LEU A CA 1
ATOM 1410 C C . LEU A 1 176 ? -38.582 -5.079 13.254 1.00 87.62 176 LEU A C 1
ATOM 1412 O O . LEU A 1 176 ? -39.318 -4.596 12.397 1.00 87.62 176 LEU A O 1
ATOM 1416 N N . PHE A 1 177 ? -38.923 -6.118 13.999 1.00 91.75 177 PHE A N 1
ATOM 1417 C CA . PHE A 1 177 ? -40.236 -6.740 14.004 1.00 91.75 177 PHE A CA 1
ATOM 1418 C C . PHE A 1 177 ? -40.856 -6.509 15.372 1.00 91.75 177 PHE A C 1
ATOM 1420 O O . PHE A 1 177 ? -40.196 -6.713 16.387 1.00 91.75 177 PHE A O 1
ATOM 1427 N N . GLY A 1 178 ? -42.113 -6.084 15.408 1.00 90.75 178 GLY A N 1
ATOM 1428 C CA . GLY A 1 178 ? -42.793 -5.781 16.657 1.00 90.75 178 GLY A CA 1
ATOM 1429 C C . GLY A 1 178 ? -44.240 -6.237 16.653 1.00 90.75 178 GLY A C 1
ATOM 1430 O O . GLY A 1 178 ? -44.917 -6.164 15.630 1.00 90.75 178 GLY A O 1
ATOM 1431 N N . LEU A 1 179 ? -44.714 -6.687 17.809 1.00 92.56 179 LEU A N 1
ATOM 1432 C CA . LEU A 1 179 ? -46.117 -6.949 18.092 1.00 92.56 179 LEU A CA 1
ATOM 1433 C C . LEU A 1 179 ? -46.477 -6.229 19.389 1.00 92.56 179 LEU A C 1
ATOM 1435 O O . LEU A 1 179 ? -45.873 -6.492 20.425 1.00 92.56 179 LEU A O 1
ATOM 1439 N N . ARG A 1 180 ? -47.480 -5.352 19.340 1.00 91.56 180 ARG A N 1
ATOM 1440 C CA . ARG A 1 180 ? -48.072 -4.745 20.534 1.00 91.56 180 ARG A CA 1
ATOM 1441 C C . ARG A 1 180 ? -49.531 -5.165 20.646 1.00 91.56 180 ARG A C 1
ATOM 1443 O O . ARG A 1 180 ? -50.271 -5.089 19.669 1.00 91.56 180 ARG A O 1
ATOM 1450 N N . SER A 1 181 ? -49.931 -5.602 21.834 1.00 94.31 181 SER A N 1
ATOM 1451 C CA . SER A 1 181 ? -51.316 -5.906 22.182 1.00 94.31 181 SER A CA 1
ATOM 1452 C C . SER A 1 181 ? -51.744 -5.006 23.329 1.00 94.31 181 SER A C 1
ATOM 1454 O O . SER A 1 181 ? -51.140 -5.044 24.397 1.00 94.31 181 SER A O 1
ATOM 1456 N N . GLU A 1 182 ? -52.807 -4.236 23.120 1.00 95.25 182 GLU A N 1
ATOM 1457 C CA . GLU A 1 182 ? -53.422 -3.386 24.138 1.00 95.25 182 GLU A CA 1
ATOM 1458 C C . GLU A 1 182 ? -54.846 -3.873 24.412 1.00 95.25 182 GLU A C 1
ATOM 1460 O O . GLU A 1 182 ? -55.610 -4.167 23.492 1.00 95.25 182 GLU A O 1
ATOM 1465 N N . TYR A 1 183 ? -55.196 -3.973 25.689 1.00 94.19 183 TYR A N 1
ATOM 1466 C CA . TYR A 1 183 ? -56.520 -4.338 26.155 1.00 94.19 183 TYR A CA 1
ATOM 1467 C C . TYR A 1 183 ? -57.065 -3.250 27.081 1.00 94.19 183 TYR A C 1
ATOM 1469 O O . TYR A 1 183 ? -56.568 -3.026 28.188 1.00 94.19 183 TYR A O 1
ATOM 1477 N N . GLU A 1 184 ? -58.121 -2.581 26.626 1.00 95.75 184 GLU A N 1
ATOM 1478 C CA . GLU A 1 184 ? -58.879 -1.625 27.428 1.00 95.75 184 GLU A CA 1
ATOM 1479 C C . GLU A 1 184 ? -59.891 -2.384 28.290 1.00 95.75 184 GLU A C 1
ATOM 1481 O O . GLU A 1 184 ? -60.991 -2.722 27.851 1.00 95.75 184 GLU A O 1
ATOM 1486 N N . TRP A 1 185 ? -59.524 -2.675 29.537 1.00 91.81 185 TRP A N 1
ATOM 1487 C CA . TRP A 1 185 ? -60.423 -3.354 30.472 1.00 91.81 185 TRP A CA 1
ATOM 1488 C C . TRP A 1 185 ? -61.620 -2.462 30.843 1.00 91.81 185 TRP A C 1
ATOM 1490 O O . TRP A 1 185 ? -62.730 -2.948 31.069 1.00 91.81 185 TRP A O 1
ATOM 1500 N N . SER A 1 186 ? -61.409 -1.146 30.907 1.00 92.50 186 SER A N 1
ATOM 1501 C CA . SER A 1 186 ? -62.458 -0.134 31.055 1.00 92.50 186 SER A CA 1
ATOM 1502 C C . SER A 1 186 ? -62.022 1.188 30.411 1.00 92.50 186 SER A C 1
ATOM 1504 O O . SER A 1 186 ? -60.895 1.311 29.938 1.00 92.50 186 SER A O 1
ATOM 1506 N N . LYS A 1 187 ? -62.886 2.216 30.443 1.00 88.38 187 LYS A N 1
ATOM 1507 C CA . LYS A 1 187 ? -62.517 3.583 30.014 1.00 88.38 187 LYS A CA 1
ATOM 1508 C C . LYS A 1 187 ? -61.327 4.162 30.792 1.00 88.38 187 LYS A C 1
ATOM 1510 O O . LYS A 1 187 ? -60.667 5.081 30.309 1.00 88.38 187 LYS A O 1
ATOM 1515 N N . ASP A 1 188 ? -61.068 3.595 31.966 1.00 93.19 188 ASP A N 1
ATOM 1516 C CA . ASP A 1 188 ? -60.133 4.103 32.955 1.00 93.19 188 ASP A CA 1
ATOM 1517 C C . ASP A 1 188 ? -58.987 3.126 33.247 1.00 93.19 188 ASP A C 1
ATOM 1519 O O . ASP A 1 188 ? -58.064 3.492 33.959 1.00 93.19 188 ASP A O 1
ATOM 1523 N N . LEU A 1 189 ? -59.013 1.897 32.720 1.00 93.69 189 LEU A N 1
ATOM 1524 C CA . LEU A 1 189 ? -57.974 0.890 32.941 1.00 93.69 189 LEU A CA 1
ATOM 1525 C C . LEU A 1 189 ? -57.535 0.270 31.617 1.00 93.69 189 LEU A C 1
ATOM 1527 O O . LEU A 1 189 ? -58.329 -0.388 30.939 1.00 93.69 189 LEU A O 1
ATOM 1531 N N . LYS A 1 190 ? -56.252 0.427 31.300 1.00 95.81 190 LYS A N 1
ATOM 1532 C CA . LYS A 1 190 ? -55.604 -0.142 30.119 1.00 95.81 190 LYS A CA 1
ATOM 1533 C C . LYS A 1 190 ? -54.426 -1.016 30.509 1.00 95.81 190 LYS A C 1
ATOM 1535 O O . LYS A 1 190 ? -53.690 -0.676 31.434 1.00 95.81 190 LYS A O 1
ATOM 1540 N N . PHE A 1 191 ? -54.255 -2.109 29.780 1.00 95.94 191 PHE A N 1
ATOM 1541 C CA . PHE A 1 191 ? -53.113 -3.006 29.886 1.00 95.94 191 PHE A CA 1
ATOM 1542 C C . PHE A 1 191 ? -52.487 -3.204 28.505 1.00 95.94 191 PHE A C 1
ATOM 1544 O O . PHE A 1 191 ? -53.199 -3.533 27.557 1.00 95.94 191 PHE A O 1
ATOM 1551 N N . GLY A 1 192 ? -51.178 -3.016 28.396 1.00 94.62 192 GLY A N 1
ATOM 1552 C CA . GLY A 1 192 ? -50.403 -3.195 27.177 1.00 94.62 192 GLY A CA 1
ATOM 1553 C C . GLY A 1 192 ? -49.327 -4.263 27.340 1.00 94.62 192 GLY A C 1
ATOM 1554 O O . GLY A 1 192 ? -48.805 -4.484 28.429 1.00 94.62 192 GLY A O 1
ATOM 1555 N N . THR A 1 193 ? -49.010 -4.949 26.246 1.00 95.56 193 THR A N 1
ATOM 1556 C CA . THR A 1 193 ? -47.837 -5.825 26.127 1.00 95.56 193 THR A CA 1
ATOM 1557 C C . THR A 1 193 ? -47.158 -5.583 24.793 1.00 95.56 193 THR A C 1
ATOM 1559 O O . THR A 1 193 ? -47.836 -5.464 23.768 1.00 95.56 193 THR A O 1
ATOM 1562 N N . THR A 1 194 ? -45.831 -5.553 24.791 1.00 92.38 194 THR A N 1
ATOM 1563 C CA . THR A 1 194 ? -45.018 -5.346 23.594 1.00 92.38 194 THR A CA 1
ATOM 1564 C C . THR A 1 194 ? -43.972 -6.451 23.479 1.00 92.38 194 THR A C 1
ATOM 1566 O O . THR A 1 194 ? -43.282 -6.782 24.439 1.00 92.38 194 THR A O 1
ATOM 1569 N N . PHE A 1 195 ? -43.832 -7.018 22.285 1.00 95.12 195 PHE A N 1
ATOM 1570 C CA . PHE A 1 195 ? -42.724 -7.880 21.893 1.00 95.12 195 PHE A CA 1
ATOM 1571 C C . PHE A 1 195 ? -41.996 -7.236 20.720 1.00 95.12 195 PHE A C 1
ATOM 1573 O O . PHE A 1 195 ? -42.629 -6.936 19.708 1.00 95.12 195 PHE A O 1
ATOM 1580 N N . LEU A 1 196 ? -40.682 -7.056 20.827 1.00 92.31 196 LEU A N 1
ATOM 1581 C CA . LEU A 1 196 ? -39.838 -6.546 19.750 1.00 92.31 196 LEU A CA 1
ATOM 1582 C C . LEU A 1 196 ? -38.678 -7.510 19.488 1.00 92.31 196 LEU A C 1
ATOM 1584 O O . LEU A 1 196 ? -38.000 -7.950 20.413 1.00 92.31 196 LEU A O 1
ATOM 1588 N N . TYR A 1 197 ? -38.414 -7.787 18.216 1.00 92.38 197 TYR A N 1
ATOM 1589 C CA . TYR A 1 197 ? -37.235 -8.489 17.727 1.00 92.38 197 TYR A CA 1
ATOM 1590 C C . TYR A 1 197 ? -36.482 -7.583 16.757 1.00 92.38 197 TYR A C 1
ATOM 1592 O O . TYR A 1 197 ? -36.982 -7.248 15.682 1.00 92.38 197 TYR A O 1
ATOM 1600 N N . LYS A 1 198 ? -35.268 -7.195 17.132 1.00 90.81 198 LYS A N 1
ATOM 1601 C CA . LYS A 1 198 ? -34.370 -6.385 16.313 1.00 90.81 198 LYS A CA 1
ATOM 1602 C C . LYS A 1 198 ? -33.194 -7.236 15.845 1.00 90.81 198 LYS A C 1
ATOM 1604 O O . LYS A 1 198 ? -32.610 -7.962 16.644 1.00 90.81 198 LYS A O 1
ATOM 1609 N N . THR A 1 199 ? -32.816 -7.113 14.577 1.00 90.81 199 THR A N 1
ATOM 1610 C CA . THR A 1 199 ? -31.588 -7.691 14.024 1.00 90.81 199 THR A CA 1
ATOM 1611 C C . THR A 1 199 ? -30.836 -6.644 13.211 1.00 90.81 199 THR A C 1
ATOM 1613 O O . THR A 1 199 ? -31.414 -5.971 12.359 1.00 90.81 199 THR A O 1
ATOM 1616 N N . ASP A 1 200 ? -29.538 -6.548 13.459 1.00 88.38 200 ASP A N 1
ATOM 1617 C CA . ASP A 1 200 ? -28.592 -5.708 12.735 1.00 88.38 200 ASP A CA 1
ATOM 1618 C C . ASP A 1 200 ? -27.632 -6.658 12.009 1.00 88.38 200 ASP A C 1
ATOM 1620 O O . ASP A 1 200 ? -26.980 -7.474 12.654 1.00 88.38 200 ASP A O 1
ATOM 1624 N N . LYS A 1 201 ? -27.600 -6.631 10.672 1.00 87.06 201 LYS A N 1
ATOM 1625 C CA . LYS A 1 201 ? -26.729 -7.497 9.864 1.00 87.06 201 LYS A CA 1
ATOM 1626 C C . LYS A 1 201 ? -25.488 -6.724 9.423 1.00 87.06 201 LYS A C 1
ATOM 1628 O O . LYS A 1 201 ? -25.624 -5.661 8.810 1.00 87.06 201 LYS A O 1
ATOM 1633 N N . ALA A 1 202 ? -24.315 -7.293 9.701 1.00 85.69 202 ALA A N 1
ATOM 1634 C CA . ALA A 1 202 ? -23.039 -6.790 9.202 1.00 85.69 202 ALA A CA 1
ATOM 1635 C C . ALA A 1 202 ? -23.028 -6.760 7.664 1.00 85.69 202 ALA A C 1
ATOM 1637 O O . ALA A 1 202 ? -23.625 -7.622 7.009 1.00 85.69 202 ALA A O 1
ATOM 1638 N N . GLN A 1 203 ? -22.387 -5.741 7.093 1.00 78.56 203 GLN A N 1
ATOM 1639 C CA . GLN A 1 203 ? -22.225 -5.618 5.644 1.00 78.56 203 GLN A CA 1
ATOM 1640 C C . GLN A 1 203 ? -21.093 -6.518 5.139 1.00 78.56 203 GLN A C 1
ATOM 1642 O O . GLN A 1 203 ? -21.251 -7.174 4.112 1.00 78.56 203 GLN A O 1
ATOM 1647 N N . GLU A 1 204 ? -19.991 -6.564 5.885 1.00 79.44 204 GLU A N 1
ATOM 1648 C CA . GLU A 1 204 ? -18.827 -7.394 5.591 1.00 79.44 204 GLU A CA 1
ATOM 1649 C C . GLU A 1 204 ? -18.968 -8.794 6.197 1.00 79.44 204 GLU A C 1
ATOM 1651 O O . GLU A 1 204 ? -19.626 -8.993 7.224 1.00 79.44 204 GLU A O 1
ATOM 1656 N N . ARG A 1 205 ? -18.336 -9.780 5.550 1.00 79.50 205 ARG A N 1
ATOM 1657 C CA . ARG A 1 205 ? -18.340 -11.176 6.006 1.00 79.50 205 ARG A CA 1
ATOM 1658 C C . ARG A 1 205 ? -17.468 -11.387 7.243 1.00 79.50 205 ARG A C 1
ATOM 1660 O O . ARG A 1 205 ? -17.863 -12.156 8.118 1.00 79.50 205 ARG A O 1
ATOM 1667 N N . LYS A 1 206 ? -16.312 -10.721 7.298 1.00 86.25 206 LYS A N 1
ATOM 1668 C CA . LYS A 1 206 ? -15.391 -10.701 8.439 1.00 86.25 206 LYS A CA 1
ATOM 1669 C C . LYS A 1 206 ? -15.579 -9.376 9.196 1.00 86.25 206 LYS A C 1
ATOM 1671 O O . LYS A 1 206 ? -14.788 -8.458 9.008 1.00 86.25 206 LYS A O 1
ATOM 1676 N N . PRO A 1 207 ? -16.663 -9.211 9.981 1.00 88.50 207 PRO A N 1
ATOM 1677 C CA . PRO A 1 207 ? -16.946 -7.939 10.632 1.00 88.50 207 PRO A CA 1
ATOM 1678 C C . PRO A 1 207 ? -15.831 -7.576 11.609 1.00 88.50 207 PRO A C 1
ATOM 1680 O O . PRO A 1 207 ? -15.405 -8.409 12.416 1.00 88.50 207 PRO A O 1
ATOM 1683 N N . LYS A 1 208 ? -15.398 -6.317 11.552 1.00 88.94 208 LYS A N 1
ATOM 1684 C CA . LYS A 1 208 ? -14.453 -5.765 12.520 1.00 88.94 208 LYS A CA 1
ATOM 1685 C C . LYS A 1 208 ? -15.112 -5.536 13.878 1.00 88.94 208 LYS A C 1
ATOM 1687 O O . LYS A 1 208 ? -16.343 -5.500 13.978 1.00 88.94 208 LYS A O 1
ATOM 1692 N N . VAL A 1 209 ? -14.287 -5.349 14.906 1.00 88.69 209 VAL A N 1
ATOM 1693 C CA . VAL A 1 209 ? -14.749 -4.993 16.255 1.00 88.69 209 VAL A CA 1
ATOM 1694 C C . VAL A 1 209 ? -15.672 -3.761 16.198 1.00 88.69 209 VAL A C 1
ATOM 1696 O O . VAL A 1 209 ? -15.326 -2.724 15.637 1.00 88.69 209 VAL A O 1
ATOM 1699 N N . GLY A 1 210 ? -16.882 -3.883 16.745 1.00 84.62 210 GLY A N 1
ATOM 1700 C CA . GLY A 1 210 ? -17.946 -2.875 16.735 1.00 84.62 210 GLY A CA 1
ATOM 1701 C C . GLY A 1 210 ? -18.882 -2.904 15.516 1.00 84.62 210 GLY A C 1
ATOM 1702 O O . GLY A 1 210 ? -19.840 -2.125 15.473 1.00 84.62 210 GLY A O 1
ATOM 1703 N N . GLN A 1 211 ? -18.635 -3.763 14.521 1.00 85.94 211 GLN A N 1
ATOM 1704 C CA . GLN A 1 211 ? -19.435 -3.873 13.289 1.00 85.94 211 GLN A CA 1
ATOM 1705 C C . GLN A 1 211 ? -20.187 -5.206 13.153 1.00 85.94 211 GLN A C 1
ATOM 1707 O O . GLN A 1 211 ? -20.674 -5.551 12.073 1.00 85.94 211 GLN A O 1
ATOM 1712 N N . GLU A 1 212 ? -20.296 -5.962 14.239 1.00 89.56 212 GLU A N 1
ATOM 1713 C CA . GLU A 1 212 ? -20.813 -7.321 14.266 1.00 89.56 212 GLU A CA 1
ATOM 1714 C C . GLU A 1 212 ? -22.321 -7.390 14.002 1.00 89.56 212 GLU A C 1
ATOM 1716 O O . GLU A 1 212 ? -23.076 -6.419 14.100 1.00 89.56 212 GLU A O 1
ATOM 1721 N N . THR A 1 213 ? -22.783 -8.596 13.671 1.00 89.56 213 THR A N 1
ATOM 1722 C CA . THR A 1 213 ? -24.218 -8.864 13.578 1.00 89.56 213 THR A CA 1
ATOM 1723 C C . THR A 1 213 ? -24.795 -8.982 14.986 1.00 89.56 213 THR A C 1
ATOM 1725 O O . THR A 1 213 ? -24.462 -9.921 15.708 1.00 89.56 213 THR A O 1
ATOM 1728 N N . ALA A 1 214 ? -25.708 -8.081 15.343 1.00 90.44 214 ALA A N 1
ATOM 1729 C CA . ALA A 1 214 ? -26.351 -8.034 16.652 1.00 90.44 214 ALA A CA 1
ATOM 1730 C C . ALA A 1 214 ? -27.843 -8.382 16.561 1.00 90.44 214 ALA A C 1
ATOM 1732 O O . ALA A 1 214 ? -28.519 -8.122 15.561 1.00 90.44 214 ALA A O 1
ATOM 1733 N N . ARG A 1 215 ? -28.391 -8.962 17.627 1.00 92.56 215 ARG A N 1
ATOM 1734 C CA . ARG A 1 215 ? -29.820 -9.261 17.777 1.00 92.56 215 ARG A CA 1
ATOM 1735 C C . ARG A 1 215 ? -30.292 -8.846 19.158 1.00 92.56 215 ARG A C 1
ATOM 1737 O O . ARG A 1 215 ? -29.602 -9.093 20.133 1.00 92.56 215 ARG A O 1
ATOM 1744 N N . THR A 1 216 ? -31.495 -8.303 19.266 1.00 91.06 216 THR A N 1
ATOM 1745 C CA . THR A 1 216 ? -32.086 -7.960 20.565 1.00 91.06 216 THR A CA 1
ATOM 1746 C C . THR A 1 216 ? -33.547 -8.362 20.596 1.00 91.06 216 THR A C 1
ATOM 1748 O O . THR A 1 216 ? -34.298 -8.058 19.669 1.00 91.06 216 THR A O 1
ATOM 1751 N N . VAL A 1 217 ? -33.953 -9.018 21.680 1.00 93.81 217 VAL A N 1
ATOM 1752 C CA . VAL A 1 217 ? -35.356 -9.312 21.981 1.00 93.81 217 VAL A CA 1
ATOM 1753 C C . VAL A 1 217 ? -35.796 -8.453 23.158 1.00 93.81 217 VAL A C 1
ATOM 1755 O O . VAL A 1 217 ? -35.134 -8.465 24.192 1.00 93.81 217 VAL A O 1
ATOM 1758 N N . ILE A 1 218 ? -36.906 -7.732 23.024 1.00 93.62 218 ILE A N 1
ATOM 1759 C CA . ILE A 1 218 ? -37.486 -6.918 24.097 1.00 93.62 218 ILE A CA 1
ATOM 1760 C C . ILE A 1 218 ? -38.903 -7.408 24.376 1.00 93.62 218 ILE A C 1
ATOM 1762 O O . ILE A 1 218 ? -39.699 -7.585 23.453 1.00 93.62 218 ILE A O 1
ATOM 1766 N N . PHE A 1 219 ? -39.206 -7.605 25.652 1.00 95.62 219 PHE A N 1
ATOM 1767 C CA . PHE A 1 219 ? -40.546 -7.845 26.169 1.00 95.62 219 PHE A CA 1
ATOM 1768 C C . PHE A 1 219 ? -40.919 -6.704 27.104 1.00 95.62 219 PHE A C 1
ATOM 1770 O O . PHE A 1 219 ? -40.125 -6.336 27.961 1.00 95.62 219 PHE A O 1
ATOM 1777 N N . ASP A 1 220 ? -42.116 -6.166 26.958 1.00 93.44 220 ASP A N 1
ATOM 1778 C CA . ASP A 1 220 ? -42.621 -5.060 27.762 1.00 93.44 220 ASP A CA 1
ATOM 1779 C C . ASP A 1 220 ? -44.087 -5.306 28.149 1.00 93.44 220 ASP A C 1
ATOM 1781 O O . ASP A 1 220 ? -44.840 -5.945 27.406 1.00 93.44 220 ASP A O 1
ATOM 1785 N N . ALA A 1 221 ? -44.470 -4.845 29.337 1.00 95.25 221 ALA A N 1
ATOM 1786 C CA . ALA A 1 221 ? -45.839 -4.836 29.821 1.00 95.25 221 ALA A CA 1
ATOM 1787 C C . ALA A 1 221 ? -46.125 -3.541 30.590 1.00 95.25 221 ALA A C 1
ATOM 1789 O O . ALA A 1 221 ? -45.439 -3.216 31.562 1.00 95.25 221 ALA A O 1
ATOM 1790 N N . ASP A 1 222 ? -47.194 -2.851 30.204 1.00 94.56 222 ASP A N 1
ATOM 1791 C CA . ASP A 1 222 ? -47.590 -1.565 30.766 1.00 94.56 222 ASP A CA 1
ATOM 1792 C C . ASP A 1 222 ? -49.039 -1.565 31.274 1.00 94.56 222 ASP A C 1
ATOM 1794 O O . ASP A 1 222 ? -49.909 -2.308 30.815 1.00 94.56 222 ASP A O 1
ATOM 1798 N N . LEU A 1 223 ? -49.298 -0.738 32.282 1.00 95.06 223 LEU A N 1
ATOM 1799 C CA . LEU A 1 223 ? -50.593 -0.558 32.924 1.00 95.06 223 LEU A CA 1
ATOM 1800 C C . LEU A 1 223 ? -50.865 0.938 33.072 1.00 95.06 223 LEU A C 1
ATOM 1802 O O . LEU A 1 223 ? -50.042 1.661 33.630 1.00 95.06 223 LEU A O 1
ATOM 1806 N N . SER A 1 224 ? -52.047 1.391 32.659 1.00 95.69 224 SER A N 1
ATOM 1807 C CA . SER A 1 224 ? -52.513 2.762 32.886 1.00 95.69 224 SER A CA 1
ATOM 1808 C C . SER A 1 224 ? -53.879 2.758 33.563 1.00 95.69 224 SER A C 1
ATOM 1810 O O . SER A 1 224 ? -54.835 2.181 33.047 1.00 95.69 224 SER A O 1
ATOM 1812 N N . LEU A 1 225 ? -53.972 3.408 34.722 1.00 94.38 225 LEU A N 1
ATOM 1813 C CA . LEU A 1 225 ? -55.180 3.537 35.530 1.00 94.38 225 LEU A CA 1
ATOM 1814 C C . LEU A 1 225 ? -55.509 5.019 35.742 1.00 94.38 225 LEU A C 1
ATOM 1816 O O . LEU A 1 225 ? -54.762 5.742 36.398 1.00 94.38 225 LEU A O 1
ATOM 1820 N N . LYS A 1 226 ? -56.654 5.469 35.238 1.00 94.38 226 LYS A N 1
ATOM 1821 C CA . LYS A 1 226 ? -57.222 6.791 35.501 1.00 94.38 226 LYS A CA 1
ATOM 1822 C C . LYS A 1 226 ? -58.204 6.702 36.661 1.00 94.38 226 LYS A C 1
ATOM 1824 O O . LYS A 1 226 ? -59.093 5.865 36.704 1.00 94.38 226 LYS A O 1
ATOM 1829 N N . LEU A 1 227 ? -58.033 7.576 37.634 1.00 90.00 227 LEU A N 1
ATOM 1830 C CA . LEU A 1 227 ? -58.900 7.721 38.787 1.00 90.00 227 LEU A CA 1
ATOM 1831 C C . LEU A 1 227 ? -59.442 9.143 38.794 1.00 90.00 227 LEU A C 1
ATOM 1833 O O . LEU A 1 227 ? -58.729 10.094 38.477 1.00 90.00 227 LEU A O 1
ATOM 1837 N N . HIS A 1 228 ? -60.685 9.288 39.235 1.00 89.81 228 HIS A N 1
ATOM 1838 C CA . HIS A 1 228 ? -61.341 10.584 39.376 1.00 89.81 228 HIS A CA 1
ATOM 1839 C C . HIS A 1 228 ? -61.634 10.885 40.857 1.00 89.81 228 HIS A C 1
ATOM 1841 O O . HIS A 1 228 ? -62.777 10.757 41.307 1.00 89.81 228 HIS A O 1
ATOM 1847 N N . PRO A 1 229 ? -60.608 11.181 41.680 1.00 86.06 229 PRO A N 1
ATOM 1848 C CA . PRO A 1 229 ? -60.776 11.345 43.119 1.00 86.06 229 PRO A CA 1
ATOM 1849 C C . PRO A 1 229 ? -61.451 12.679 43.467 1.00 86.06 229 PRO A C 1
ATOM 1851 O O . PRO A 1 229 ? -60.789 13.685 43.710 1.00 86.06 229 PRO A O 1
ATOM 1854 N N . ASN A 1 230 ? -62.778 12.664 43.596 1.00 81.19 230 ASN A N 1
ATOM 1855 C CA . ASN A 1 230 ? -63.570 13.849 43.958 1.00 81.19 230 ASN A CA 1
ATOM 1856 C C . ASN A 1 230 ? -63.135 14.500 45.286 1.00 81.19 230 ASN A C 1
ATOM 1858 O O . ASN A 1 230 ? -63.338 15.694 45.483 1.00 81.19 230 ASN A O 1
ATOM 1862 N N . PHE A 1 231 ? -62.519 13.739 46.203 1.00 81.25 231 PHE A N 1
ATOM 1863 C CA . PHE A 1 231 ? -62.055 14.279 47.483 1.00 81.25 231 PHE A CA 1
ATOM 1864 C C . PHE A 1 231 ? -60.977 15.358 47.318 1.00 81.25 231 PHE A C 1
ATOM 1866 O O . PHE A 1 231 ? -60.911 16.255 48.152 1.00 81.25 231 PHE A O 1
ATOM 1873 N N . LEU A 1 232 ? -60.151 15.292 46.266 1.00 78.19 232 LEU A N 1
ATOM 1874 C CA . LEU A 1 232 ? -59.139 16.317 46.003 1.00 78.19 232 LEU A CA 1
ATOM 1875 C C . LEU A 1 232 ? -59.804 17.630 45.583 1.00 78.19 232 LEU A C 1
ATOM 1877 O O . LEU A 1 232 ? -59.471 18.672 46.141 1.00 78.19 232 LEU A O 1
ATOM 1881 N N . THR A 1 233 ? -60.809 17.563 44.704 1.00 79.69 233 THR A N 1
ATOM 1882 C CA . THR A 1 233 ? -61.652 18.710 44.326 1.00 79.69 233 THR A CA 1
ATOM 1883 C C . THR A 1 233 ? -62.304 19.315 45.571 1.00 79.69 233 THR A C 1
ATOM 1885 O O . THR A 1 233 ? -62.114 20.485 45.879 1.00 79.69 233 THR A O 1
ATOM 1888 N N . SER A 1 234 ? -62.933 18.473 46.401 1.00 77.50 234 SER A N 1
ATOM 1889 C CA . SER A 1 234 ? -63.616 18.914 47.624 1.00 77.50 234 SER A CA 1
ATOM 1890 C C . SER A 1 234 ? -62.695 19.470 48.717 1.00 77.50 234 SER A C 1
ATOM 1892 O O . SER A 1 234 ? -63.169 20.157 49.621 1.00 77.50 234 SER A O 1
ATOM 1894 N N . VAL A 1 235 ? -61.406 19.123 48.723 1.00 82.25 235 VAL A N 1
ATOM 1895 C CA . VAL A 1 235 ? -60.423 19.712 49.648 1.00 82.25 235 VAL A CA 1
ATOM 1896 C C . VAL A 1 235 ? -59.991 21.090 49.156 1.00 82.25 235 VAL A C 1
ATOM 1898 O O . VAL A 1 235 ? -59.845 21.994 49.976 1.00 82.25 235 VAL A O 1
ATOM 1901 N N . ILE A 1 236 ? -59.837 21.266 47.843 1.00 79.00 236 ILE A N 1
ATOM 1902 C CA . ILE A 1 236 ? -59.496 22.557 47.239 1.00 79.00 236 ILE A CA 1
ATOM 1903 C C . ILE A 1 236 ? -60.663 23.546 47.365 1.00 79.00 236 ILE A C 1
ATOM 1905 O O . ILE A 1 236 ? -60.430 24.677 47.777 1.00 79.00 236 ILE A O 1
ATOM 1909 N N . ASP A 1 237 ? -61.908 23.101 47.167 1.00 77.62 237 ASP A N 1
ATOM 1910 C CA . ASP A 1 237 ? -63.123 23.921 47.350 1.00 77.62 237 ASP A CA 1
ATOM 1911 C C . ASP A 1 237 ? -63.316 24.445 48.786 1.00 77.62 237 ASP A C 1
ATOM 1913 O O . ASP A 1 237 ? -64.108 25.351 49.037 1.00 77.62 237 ASP A O 1
ATOM 1917 N N . LYS A 1 238 ? -62.617 23.866 49.773 1.00 81.12 238 LYS A N 1
ATOM 1918 C CA . LYS A 1 238 ? -62.655 24.333 51.170 1.00 81.12 238 LYS A CA 1
ATOM 1919 C C . LYS A 1 238 ? -61.687 25.482 51.448 1.00 81.12 238 LYS A C 1
ATOM 1921 O O . LYS A 1 238 ? -61.718 26.026 52.555 1.00 81.12 238 LYS A O 1
ATOM 1926 N N . LEU A 1 239 ? -60.824 25.846 50.498 1.00 79.38 239 LEU A N 1
ATOM 1927 C CA . LEU A 1 239 ? -59.958 27.011 50.626 1.00 79.38 239 LEU A CA 1
ATOM 1928 C C . LEU A 1 239 ? -60.769 28.282 50.325 1.00 79.38 239 LEU A C 1
ATOM 1930 O O . LEU A 1 239 ? -61.395 28.379 49.271 1.00 79.38 239 LEU A O 1
ATOM 1934 N N . PRO A 1 240 ? -60.783 29.271 51.236 1.00 75.56 240 PRO A N 1
ATOM 1935 C CA . PRO A 1 240 ? -61.555 30.485 51.018 1.00 75.56 240 PRO A CA 1
ATOM 1936 C C . PRO A 1 240 ? -61.080 31.213 49.751 1.00 75.56 240 PRO A C 1
ATOM 1938 O O . PRO A 1 240 ? -59.877 31.379 49.563 1.00 75.56 240 PRO A O 1
ATOM 1941 N N . LEU A 1 241 ? -62.039 31.701 48.947 1.00 75.00 241 LEU A N 1
ATOM 1942 C CA . LEU A 1 241 ? -61.861 32.433 47.675 1.00 75.00 241 LEU A CA 1
ATOM 1943 C C . LEU A 1 241 ? -61.567 31.576 46.422 1.00 75.00 241 LEU A C 1
ATOM 1945 O O . LEU A 1 241 ? -61.277 32.155 45.376 1.00 75.00 241 LEU A O 1
ATOM 1949 N N . ILE A 1 242 ? -61.659 30.241 46.488 1.00 68.19 242 ILE A N 1
ATOM 1950 C CA . ILE A 1 242 ? -61.465 29.342 45.335 1.00 68.19 242 ILE A CA 1
ATOM 1951 C C . ILE A 1 242 ? -62.667 28.391 45.219 1.00 68.19 242 ILE A C 1
ATOM 1953 O O . ILE A 1 242 ? -62.977 27.678 46.166 1.00 68.19 242 ILE A O 1
ATOM 1957 N N . GLU A 1 243 ? -63.320 28.364 44.056 1.00 71.50 243 GLU A N 1
ATOM 1958 C CA . GLU A 1 243 ? -64.377 27.401 43.708 1.00 71.50 243 GLU A CA 1
ATOM 1959 C C . GLU A 1 243 ? -63.933 26.632 42.456 1.00 71.50 243 GLU A C 1
ATOM 1961 O O . GLU A 1 243 ? -63.611 27.243 41.433 1.00 71.50 243 GLU A O 1
ATOM 1966 N N . THR A 1 244 ? -63.853 25.301 42.533 1.00 66.75 244 THR A N 1
ATOM 1967 C CA . THR A 1 244 ? -63.387 24.448 41.433 1.00 66.75 244 THR A CA 1
ATOM 1968 C C . THR A 1 244 ? -64.515 23.583 40.869 1.00 66.75 244 THR A C 1
ATOM 1970 O O . THR A 1 244 ? -65.011 22.669 41.514 1.00 66.75 244 THR A O 1
ATOM 1973 N N . GLU A 1 245 ? -64.910 23.840 39.618 1.00 72.00 245 GLU A N 1
ATOM 1974 C CA . GLU A 1 245 ? -65.916 23.025 38.905 1.00 72.00 245 GLU A CA 1
ATOM 1975 C C . GLU A 1 245 ? -65.297 21.848 38.123 1.00 72.00 245 GLU A C 1
ATOM 1977 O O . GLU A 1 245 ? -65.997 20.933 37.686 1.00 72.00 245 GLU A O 1
ATOM 1982 N N . ALA A 1 246 ? -63.975 21.861 37.927 1.00 76.00 246 ALA A N 1
ATOM 1983 C CA . ALA A 1 246 ? -63.260 20.851 37.155 1.00 76.00 246 ALA A CA 1
ATOM 1984 C C . ALA A 1 246 ? -62.960 19.599 37.998 1.00 76.00 246 ALA A C 1
ATOM 1986 O O . ALA A 1 246 ? -62.345 19.679 39.061 1.00 76.00 246 ALA A O 1
ATOM 1987 N N . GLN A 1 247 ? -63.352 18.424 37.496 1.00 79.56 247 GLN A N 1
ATOM 1988 C CA . GLN A 1 247 ? -63.144 17.144 38.177 1.00 79.56 247 GLN A CA 1
ATOM 1989 C C . GLN A 1 247 ? -61.648 16.811 38.317 1.00 79.56 247 GLN A C 1
ATOM 1991 O O . GLN A 1 247 ? -60.888 16.893 37.349 1.00 79.56 247 GLN A O 1
ATOM 1996 N N . SER A 1 248 ? -61.215 16.405 39.516 1.00 86.19 248 SER A N 1
ATOM 1997 C CA . SER A 1 248 ? -59.835 15.959 39.738 1.00 86.19 248 SER A CA 1
ATOM 1998 C C . SER A 1 248 ? -59.546 14.646 39.010 1.00 86.19 248 SER A C 1
ATOM 2000 O O . SER A 1 248 ? -60.310 13.689 39.129 1.00 86.19 248 SER A O 1
ATOM 2002 N N . ASN A 1 249 ? -58.402 14.587 38.323 1.00 87.00 249 ASN A N 1
ATOM 2003 C CA . ASN A 1 249 ? -57.920 13.415 37.594 1.00 87.00 249 ASN A CA 1
ATOM 2004 C C . ASN A 1 249 ? -56.566 12.977 38.156 1.00 87.00 249 ASN A C 1
ATOM 2006 O O . ASN A 1 249 ? -55.649 13.786 38.273 1.00 87.00 249 ASN A O 1
ATOM 2010 N N . LEU A 1 250 ? -56.429 11.692 38.463 1.00 86.69 250 LEU A N 1
ATOM 2011 C CA . LEU A 1 250 ? -55.181 11.059 38.873 1.00 86.69 250 LEU A CA 1
ATOM 2012 C C . LEU A 1 250 ? -54.902 9.899 37.921 1.00 86.69 250 LEU A C 1
ATOM 2014 O O . LEU A 1 250 ? -55.697 8.973 37.848 1.00 86.69 250 LEU A O 1
ATOM 2018 N N . THR A 1 251 ? -53.786 9.938 37.197 1.00 90.75 251 THR A N 1
ATOM 2019 C CA . THR A 1 251 ? -53.358 8.815 36.350 1.00 90.75 251 THR A CA 1
ATOM 2020 C C . THR A 1 251 ? -52.192 8.106 37.021 1.00 90.75 251 THR A C 1
ATOM 2022 O O . THR A 1 251 ? -51.208 8.746 37.383 1.00 90.75 251 THR A O 1
ATOM 2025 N N . ILE A 1 252 ? -52.316 6.796 37.200 1.00 92.69 252 ILE A N 1
ATOM 2026 C CA . ILE A 1 252 ? -51.270 5.907 37.694 1.00 92.69 252 ILE A CA 1
ATOM 2027 C C . ILE A 1 252 ? -50.809 5.072 36.504 1.00 92.69 252 ILE A C 1
ATOM 2029 O O . ILE A 1 252 ? -51.622 4.372 35.903 1.00 92.69 252 ILE A O 1
ATOM 2033 N N . SER A 1 253 ? -49.520 5.135 36.186 1.00 91.94 253 SER A N 1
ATOM 2034 C CA . SER A 1 253 ? -48.907 4.308 35.145 1.00 91.94 253 SER A CA 1
ATOM 2035 C C . SER A 1 253 ? -47.809 3.437 35.748 1.00 91.94 253 SER A C 1
ATOM 2037 O O . SER A 1 253 ? -47.072 3.893 36.622 1.00 91.94 253 SER A O 1
ATOM 2039 N N . ALA A 1 254 ? -47.707 2.194 35.290 1.00 92.31 254 ALA A N 1
ATOM 2040 C CA . ALA A 1 254 ? -46.637 1.266 35.637 1.00 92.31 254 ALA A CA 1
ATOM 2041 C C . ALA A 1 254 ? -46.166 0.538 34.374 1.00 92.31 254 ALA A C 1
ATOM 2043 O O . ALA A 1 254 ? -46.990 0.195 33.535 1.00 92.31 254 ALA A O 1
ATOM 2044 N N . GLU A 1 255 ? -44.865 0.295 34.257 1.00 91.12 255 GLU A N 1
ATOM 2045 C CA . GLU A 1 255 ? -44.243 -0.361 33.103 1.00 91.12 255 GLU A CA 1
ATOM 2046 C C . GLU A 1 255 ? -43.154 -1.317 33.600 1.00 91.12 255 GLU A C 1
ATOM 2048 O O . GLU A 1 255 ? -42.417 -0.996 34.539 1.00 91.12 255 GLU A O 1
ATOM 2053 N N . ILE A 1 256 ? -43.071 -2.502 32.998 1.00 94.00 256 ILE A N 1
ATOM 2054 C CA . ILE A 1 256 ? -41.987 -3.459 33.203 1.00 94.00 256 ILE A CA 1
ATOM 2055 C C . ILE A 1 256 ? -41.496 -3.956 31.847 1.00 94.00 256 ILE A C 1
ATOM 2057 O O . ILE A 1 256 ? -42.223 -4.621 31.116 1.00 94.00 256 ILE A O 1
ATOM 2061 N N . ALA A 1 257 ? -40.230 -3.678 31.548 1.00 91.50 257 ALA A N 1
ATOM 2062 C CA . ALA A 1 257 ? -39.583 -4.102 30.317 1.00 91.50 257 ALA A CA 1
ATOM 2063 C C . ALA A 1 257 ? -38.329 -4.937 30.609 1.00 91.50 257 ALA A C 1
ATOM 2065 O O . ALA A 1 257 ? -37.558 -4.648 31.526 1.00 91.50 257 ALA A O 1
ATOM 2066 N N . GLN A 1 258 ? -38.116 -5.974 29.804 1.00 94.25 258 GLN A N 1
ATOM 2067 C CA . GLN A 1 258 ? -36.956 -6.853 29.823 1.00 94.25 258 GLN A CA 1
ATOM 2068 C C . GLN A 1 258 ? -36.345 -6.915 28.423 1.00 94.25 258 GLN A C 1
ATOM 2070 O O . GLN A 1 258 ? -37.035 -7.168 27.440 1.00 94.25 258 GLN A O 1
ATOM 2075 N N . SER A 1 259 ? -35.030 -6.719 28.341 1.00 91.31 259 SER A N 1
ATOM 2076 C CA . SER A 1 259 ? -34.270 -6.803 27.095 1.00 91.31 259 SER A CA 1
ATOM 2077 C C . SER A 1 259 ? -33.232 -7.918 27.183 1.00 91.31 259 SER A C 1
ATOM 2079 O O . SER A 1 259 ? -32.509 -8.030 28.173 1.00 91.31 259 SER A O 1
ATOM 2081 N N . HIS A 1 260 ? -33.159 -8.731 26.135 1.00 94.12 260 HIS A N 1
ATOM 2082 C CA . HIS A 1 260 ? -32.164 -9.774 25.924 1.00 94.12 260 HIS A CA 1
ATOM 2083 C C . HIS A 1 260 ? -31.351 -9.445 24.666 1.00 94.12 260 HIS A C 1
ATOM 2085 O O . HIS A 1 260 ? -31.719 -9.870 23.564 1.00 94.12 260 HIS A O 1
ATOM 2091 N N . PRO A 1 261 ? -30.275 -8.652 24.802 1.00 89.06 261 PRO A N 1
ATOM 2092 C CA . PRO A 1 261 ? -29.355 -8.387 23.709 1.00 89.06 261 PRO A CA 1
ATOM 2093 C C . PRO A 1 261 ? -28.380 -9.557 23.521 1.00 89.06 261 PRO A C 1
ATOM 2095 O O . PRO A 1 261 ? -27.804 -10.069 24.478 1.00 89.06 261 PRO A O 1
ATOM 2098 N N . ASN A 1 262 ? -28.169 -9.939 22.269 1.00 90.75 262 ASN A N 1
ATOM 2099 C CA . ASN A 1 262 ? -27.024 -10.694 21.788 1.00 90.75 262 ASN A CA 1
ATOM 2100 C C . ASN A 1 262 ? -26.225 -9.774 20.839 1.00 90.75 262 ASN A C 1
ATOM 2102 O O . ASN A 1 262 ? -26.607 -9.630 19.675 1.00 90.75 262 ASN A O 1
ATOM 2106 N N . PRO A 1 263 ? -25.162 -9.111 21.324 1.00 86.06 263 PRO A N 1
ATOM 2107 C CA . PRO A 1 263 ? -24.415 -8.131 20.540 1.00 86.06 263 PRO A CA 1
ATOM 2108 C C . PRO A 1 263 ? -23.578 -8.752 19.412 1.00 86.06 263 PRO A C 1
ATOM 2110 O O . PRO A 1 263 ? -23.271 -8.046 18.460 1.00 86.06 263 PRO A O 1
ATOM 2113 N N . ASN A 1 264 ? -23.250 -10.049 19.479 1.00 88.00 264 ASN A N 1
ATOM 2114 C CA . ASN A 1 264 ? -22.493 -10.743 18.441 1.00 88.00 264 ASN A CA 1
ATOM 2115 C C . ASN A 1 264 ? -23.037 -12.160 18.226 1.00 88.00 264 ASN A C 1
ATOM 2117 O O . ASN A 1 264 ? -22.751 -13.089 18.968 1.00 88.00 264 ASN A O 1
ATOM 2121 N N . VAL A 1 265 ? -23.820 -12.328 17.168 1.00 87.50 265 VAL A N 1
ATOM 2122 C CA . VAL A 1 265 ? -24.454 -13.605 16.813 1.00 87.50 265 VAL A CA 1
ATOM 2123 C C . VAL A 1 265 ? -23.456 -14.664 16.358 1.00 87.50 265 VAL A C 1
ATOM 2125 O O . VAL A 1 265 ? -23.740 -15.851 16.496 1.00 87.50 265 VAL A O 1
ATOM 2128 N N . ASN A 1 266 ? -22.344 -14.240 15.760 1.00 85.44 266 ASN A N 1
ATOM 2129 C CA . ASN A 1 266 ? -21.367 -15.137 15.152 1.00 85.44 266 ASN A CA 1
ATOM 2130 C C . ASN A 1 266 ? -20.228 -15.492 16.120 1.00 85.44 266 ASN A C 1
ATOM 2132 O O . ASN A 1 266 ? -19.322 -16.211 15.717 1.00 85.44 266 ASN A O 1
ATOM 2136 N N . ASP A 1 267 ? -20.252 -14.956 17.349 1.00 88.00 267 ASP A N 1
ATOM 2137 C CA . ASP A 1 267 ? -19.240 -15.125 18.404 1.00 88.00 267 ASP A CA 1
ATOM 2138 C C . ASP A 1 267 ? -17.796 -14.745 18.008 1.00 88.00 267 ASP A C 1
ATOM 2140 O O . ASP A 1 267 ? -16.858 -14.966 18.771 1.00 88.00 267 ASP A O 1
ATOM 2144 N N . ILE A 1 268 ? -17.608 -14.143 16.830 1.00 87.88 268 ILE A N 1
ATOM 2145 C CA . ILE A 1 268 ? -16.311 -13.779 16.256 1.00 87.88 268 ILE A CA 1
ATOM 2146 C C . ILE A 1 268 ? -16.384 -12.336 15.757 1.00 87.88 268 ILE A C 1
ATOM 2148 O O . ILE A 1 268 ? -17.395 -11.914 15.190 1.00 87.88 268 ILE A O 1
ATOM 2152 N N . ALA A 1 269 ? -15.312 -11.588 15.985 1.00 91.06 269 ALA A N 1
ATOM 2153 C CA . ALA A 1 269 ? -15.041 -10.294 15.377 1.00 91.06 269 ALA A CA 1
ATOM 2154 C C . ALA A 1 269 ? -13.555 -10.248 15.016 1.00 91.06 269 ALA A C 1
ATOM 2156 O O . ALA A 1 269 ? -12.725 -10.808 15.735 1.00 91.06 269 ALA A O 1
ATOM 2157 N N . TYR A 1 270 ? -13.229 -9.605 13.903 1.00 90.75 270 TYR A N 1
ATOM 2158 C CA . TYR A 1 270 ? -11.865 -9.545 13.394 1.00 90.75 270 TYR A CA 1
ATOM 2159 C C . TYR A 1 270 ? -11.199 -8.242 13.829 1.00 90.75 270 TYR A C 1
ATOM 2161 O O . TYR A 1 270 ? -11.793 -7.167 13.763 1.00 90.75 270 TYR A O 1
ATOM 2169 N N . VAL A 1 271 ? -9.957 -8.346 14.292 1.00 91.00 271 VAL A N 1
ATOM 2170 C CA . VAL A 1 271 ? -9.124 -7.181 14.620 1.00 91.00 271 VAL A CA 1
ATOM 2171 C C . VAL A 1 271 ? -8.297 -6.806 13.395 1.00 91.00 271 VAL A C 1
ATOM 2173 O O . VAL A 1 271 ? -8.392 -5.694 12.880 1.00 91.00 271 VAL A O 1
ATOM 2176 N N . ASP A 1 272 ? -7.539 -7.776 12.897 1.00 90.25 272 ASP A N 1
ATOM 2177 C CA . ASP A 1 272 ? -6.789 -7.720 11.652 1.00 90.25 272 ASP A CA 1
ATOM 2178 C C . ASP A 1 272 ? -6.699 -9.150 11.110 1.00 90.25 272 ASP A C 1
ATOM 2180 O O . ASP A 1 272 ? -6.446 -10.077 11.882 1.00 90.25 272 ASP A O 1
ATOM 2184 N N . ASP A 1 273 ? -6.968 -9.341 9.824 1.00 87.75 273 ASP A N 1
ATOM 2185 C CA . ASP A 1 273 ? -6.796 -10.619 9.130 1.00 87.75 273 ASP A CA 1
ATOM 2186 C C . ASP A 1 273 ? -5.570 -10.616 8.206 1.00 87.75 273 ASP A C 1
ATOM 2188 O O . ASP A 1 273 ? -5.318 -11.614 7.545 1.00 87.75 273 ASP A O 1
ATOM 2192 N N . PHE A 1 274 ? -4.804 -9.518 8.195 1.00 90.62 274 PHE A N 1
ATOM 2193 C CA . PHE A 1 274 ? -3.597 -9.292 7.398 1.00 90.62 274 PHE A CA 1
ATOM 2194 C C . PHE A 1 274 ? -3.783 -9.321 5.873 1.00 90.62 274 PHE A C 1
ATOM 2196 O O . PHE A 1 274 ? -2.814 -9.103 5.147 1.00 90.62 274 PHE A O 1
ATOM 2203 N N . GLU A 1 275 ? -5.012 -9.457 5.373 1.00 83.00 275 GLU A N 1
ATOM 2204 C CA . GLU A 1 275 ? -5.306 -9.439 3.932 1.00 83.00 275 GLU A CA 1
ATOM 2205 C C . GLU A 1 275 ? -4.974 -8.084 3.294 1.00 83.00 275 GLU A C 1
ATOM 2207 O O . GLU A 1 275 ? -4.524 -8.002 2.153 1.00 83.00 275 GLU A O 1
ATOM 2212 N N . THR A 1 276 ? -5.131 -7.005 4.065 1.00 78.62 276 THR A N 1
ATOM 2213 C CA . THR A 1 276 ? -4.738 -5.640 3.687 1.00 78.62 276 THR A CA 1
ATOM 2214 C C . THR A 1 276 ? -3.565 -5.149 4.537 1.00 78.62 276 THR A C 1
ATOM 2216 O O . THR A 1 276 ? -3.519 -3.981 4.932 1.00 78.62 276 THR A O 1
ATOM 2219 N N . ALA A 1 277 ? -2.651 -6.048 4.924 1.00 80.81 277 ALA A N 1
ATOM 2220 C CA . ALA A 1 277 ? -1.481 -5.671 5.714 1.00 80.81 277 ALA A CA 1
ATOM 2221 C C . ALA A 1 277 ? -0.536 -4.745 4.941 1.00 80.81 277 ALA A C 1
ATOM 2223 O O . ALA A 1 277 ? 0.173 -3.963 5.575 1.00 80.81 277 ALA A O 1
ATOM 2224 N N . LEU A 1 278 ? -0.554 -4.808 3.609 1.00 82.31 278 LEU A N 1
ATOM 2225 C CA . LEU A 1 278 ? 0.284 -4.034 2.706 1.00 82.31 278 LEU A CA 1
ATOM 2226 C C . LEU A 1 278 ? -0.580 -3.192 1.761 1.00 82.31 278 LEU A C 1
ATOM 2228 O O . LEU A 1 278 ? -1.518 -3.709 1.159 1.00 82.31 278 LEU A O 1
ATOM 2232 N N . ASP A 1 279 ? -0.236 -1.914 1.618 1.00 84.75 279 ASP A N 1
ATOM 2233 C CA . ASP A 1 279 ? -0.738 -1.054 0.549 1.00 84.75 279 ASP A CA 1
ATOM 2234 C C . ASP A 1 279 ? 0.225 -1.148 -0.648 1.00 84.75 279 ASP A C 1
ATOM 2236 O O . ASP A 1 279 ? 1.423 -0.877 -0.514 1.00 84.75 279 ASP A O 1
ATOM 2240 N N . GLU A 1 280 ? -0.295 -1.492 -1.824 1.00 88.00 280 GLU A N 1
ATOM 2241 C CA . GLU A 1 280 ? 0.471 -1.597 -3.070 1.00 88.00 280 GLU A CA 1
ATOM 2242 C C . GLU A 1 280 ? 0.290 -0.320 -3.910 1.00 88.00 280 GLU A C 1
ATOM 2244 O O . GLU A 1 280 ? -0.835 0.085 -4.216 1.00 88.00 280 GLU A O 1
ATOM 2249 N N . ILE A 1 281 ? 1.389 0.334 -4.304 1.00 90.06 281 ILE A N 1
ATOM 2250 C CA . ILE A 1 281 ? 1.369 1.419 -5.298 1.00 90.06 281 ILE A CA 1
ATOM 2251 C C . ILE A 1 281 ? 1.945 0.894 -6.610 1.00 90.06 281 ILE A C 1
ATOM 2253 O O . ILE A 1 281 ? 3.163 0.830 -6.778 1.00 90.06 281 ILE A O 1
ATOM 2257 N N . SER A 1 282 ? 1.059 0.549 -7.543 1.00 91.94 282 SER A N 1
ATOM 2258 C CA . SER A 1 282 ? 1.433 0.013 -8.856 1.00 91.94 282 SER A CA 1
ATOM 2259 C C . SER A 1 282 ? 2.145 1.033 -9.744 1.00 91.94 282 SER A C 1
ATOM 2261 O O . SER A 1 282 ? 1.730 2.191 -9.864 1.00 91.94 282 SER A O 1
ATOM 2263 N N . LEU A 1 283 ? 3.185 0.563 -10.441 1.00 92.06 283 LEU A N 1
ATOM 2264 C CA . LEU A 1 283 ? 3.836 1.287 -11.535 1.00 92.06 283 LEU A CA 1
ATOM 2265 C C . LEU A 1 283 ? 3.041 1.227 -12.842 1.00 92.06 283 LEU A C 1
ATOM 2267 O O . LEU A 1 283 ? 3.415 1.890 -13.807 1.00 92.06 283 LEU A O 1
ATOM 2271 N N . GLY A 1 284 ? 1.920 0.502 -12.869 1.00 89.94 284 GLY A N 1
ATOM 2272 C CA . GLY A 1 284 ? 1.021 0.395 -14.009 1.00 89.94 284 GLY A CA 1
ATOM 2273 C C . GLY A 1 284 ? 1.586 -0.447 -15.154 1.00 89.94 284 GLY A C 1
ATOM 2274 O O . GLY A 1 284 ? 2.728 -0.300 -15.578 1.00 89.94 284 GLY A O 1
ATOM 2275 N N . ASN A 1 285 ? 0.737 -1.301 -15.717 1.00 90.81 285 ASN A N 1
ATOM 2276 C CA . ASN A 1 285 ? 1.127 -2.220 -16.788 1.00 90.81 285 ASN A CA 1
ATOM 2277 C C . ASN A 1 285 ? 0.717 -1.743 -18.181 1.00 90.81 285 ASN A C 1
ATOM 2279 O O . ASN A 1 285 ? 0.709 -2.547 -19.097 1.00 90.81 285 ASN A O 1
ATOM 2283 N N . PHE A 1 286 ? 0.335 -0.482 -18.381 1.00 90.94 286 PHE A N 1
ATOM 2284 C CA . PHE A 1 286 ? -0.088 0.003 -19.701 1.00 90.94 286 PHE A CA 1
ATOM 2285 C C . PHE A 1 286 ? 1.066 0.675 -20.445 1.00 90.94 286 PHE A C 1
ATOM 2287 O O . PHE A 1 286 ? 1.705 1.563 -19.885 1.00 90.94 286 PHE A O 1
ATOM 2294 N N . ARG A 1 287 ? 1.280 0.315 -21.722 1.00 91.38 287 ARG A N 1
ATOM 2295 C CA . ARG A 1 287 ? 2.309 0.909 -22.607 1.00 91.38 287 ARG A CA 1
ATOM 2296 C C . ARG A 1 287 ? 2.323 2.437 -22.551 1.00 91.38 287 ARG A C 1
ATOM 2298 O O . ARG A 1 287 ? 3.379 3.034 -22.382 1.00 91.38 287 ARG A O 1
ATOM 2305 N N . SER A 1 288 ? 1.144 3.048 -22.651 1.00 87.88 288 SER A N 1
ATOM 2306 C CA . SER A 1 288 ? 0.963 4.500 -22.728 1.00 87.88 288 SER A CA 1
ATOM 2307 C C . SER A 1 288 ? 1.299 5.255 -21.438 1.00 87.88 288 SER A C 1
ATOM 2309 O O . SER A 1 288 ? 1.277 6.482 -21.446 1.00 87.88 288 SER A O 1
ATOM 2311 N N . LEU A 1 289 ? 1.621 4.570 -20.336 1.00 91.00 289 LEU A N 1
ATOM 2312 C CA . LEU A 1 289 ? 2.127 5.204 -19.111 1.00 91.00 289 LEU A CA 1
ATOM 2313 C C . LEU A 1 289 ? 3.640 5.441 -19.146 1.00 91.00 289 LEU A C 1
ATOM 2315 O O . LEU A 1 289 ? 4.150 6.206 -18.331 1.00 91.00 289 LEU A O 1
ATOM 2319 N N . TRP A 1 290 ? 4.339 4.774 -20.061 1.00 93.62 290 TRP A N 1
ATOM 2320 C CA . TRP A 1 290 ? 5.789 4.799 -20.182 1.00 93.62 290 TRP A CA 1
ATOM 2321 C C . TRP A 1 290 ? 6.202 5.607 -21.412 1.00 93.62 290 TRP A C 1
ATOM 2323 O O . TRP A 1 290 ? 5.436 5.753 -22.370 1.00 93.62 290 TRP A O 1
ATOM 2333 N N . ARG A 1 291 ? 7.396 6.183 -21.350 1.00 93.12 291 ARG A N 1
ATOM 2334 C CA . ARG A 1 291 ? 7.977 7.083 -22.345 1.00 93.12 291 ARG A CA 1
ATOM 2335 C C . ARG A 1 291 ? 9.446 6.744 -22.554 1.00 93.12 291 ARG A C 1
ATOM 2337 O O . ARG A 1 291 ? 10.044 6.035 -21.741 1.00 93.12 291 ARG A O 1
ATOM 2344 N N . HIS A 1 292 ? 10.019 7.263 -23.634 1.00 93.81 292 HIS A N 1
ATOM 2345 C CA . HIS A 1 292 ? 11.461 7.211 -23.859 1.00 93.81 292 HIS A CA 1
ATOM 2346 C C . HIS A 1 292 ? 12.221 7.840 -22.692 1.00 93.81 292 HIS A C 1
ATOM 2348 O O . HIS A 1 292 ? 11.683 8.655 -21.942 1.00 93.81 292 HIS A O 1
ATOM 2354 N N . THR A 1 293 ? 13.469 7.422 -22.514 1.00 95.50 293 THR A N 1
ATOM 2355 C CA . THR A 1 293 ? 14.314 7.867 -21.408 1.00 95.50 293 THR A CA 1
ATOM 2356 C C . THR A 1 293 ? 15.681 8.312 -21.892 1.00 95.50 293 THR A C 1
ATOM 2358 O O . THR A 1 293 ? 16.211 7.787 -22.868 1.00 95.50 293 THR A O 1
ATOM 2361 N N . THR A 1 294 ? 16.293 9.205 -21.122 1.00 94.94 294 THR A N 1
ATOM 2362 C CA . THR A 1 294 ? 17.708 9.556 -21.238 1.00 94.94 294 THR A CA 1
ATOM 2363 C C . THR A 1 294 ? 18.626 8.400 -20.859 1.00 94.94 294 THR A C 1
ATOM 2365 O O . THR A 1 294 ? 18.251 7.513 -20.075 1.00 94.94 294 THR A O 1
ATOM 2368 N N . MET A 1 295 ? 19.860 8.450 -21.376 1.00 93.75 295 MET A N 1
ATOM 2369 C CA . MET A 1 295 ? 20.932 7.530 -20.998 1.00 93.75 295 MET A CA 1
ATOM 2370 C C . MET A 1 295 ? 21.125 7.521 -19.474 1.00 93.75 295 MET A C 1
ATOM 2372 O O . MET A 1 295 ? 21.256 8.584 -18.861 1.00 93.75 295 MET A O 1
ATOM 2376 N N . PRO A 1 296 ? 21.188 6.339 -18.835 1.00 95.50 296 PRO A N 1
ATOM 2377 C CA . PRO A 1 296 ? 21.570 6.250 -17.439 1.00 95.50 296 PRO A CA 1
ATOM 2378 C C . PRO A 1 296 ? 22.939 6.886 -17.214 1.00 95.50 296 PRO A C 1
ATOM 2380 O O . PRO A 1 296 ? 23.931 6.479 -17.817 1.00 95.50 296 PRO A O 1
ATOM 2383 N N . GLN A 1 297 ? 23.004 7.863 -16.309 1.00 93.19 297 GLN A N 1
ATOM 2384 C CA . GLN A 1 297 ? 24.209 8.649 -16.028 1.00 93.19 297 GLN A CA 1
ATOM 2385 C C . GLN A 1 297 ? 25.409 7.754 -15.671 1.00 93.19 297 GLN A C 1
ATOM 2387 O O . GLN A 1 297 ? 26.553 8.070 -15.994 1.00 93.19 297 GLN A O 1
ATOM 2392 N N . GLN A 1 298 ? 25.172 6.590 -15.050 1.00 92.25 298 GLN A N 1
ATOM 2393 C CA . GLN A 1 298 ? 26.231 5.626 -14.747 1.00 92.25 298 GLN A CA 1
ATOM 2394 C C . GLN A 1 298 ? 26.888 4.987 -15.984 1.00 92.25 298 GLN A C 1
ATOM 2396 O O . GLN A 1 298 ? 27.918 4.331 -15.819 1.00 92.25 298 GLN A O 1
ATOM 2401 N N . LEU A 1 299 ? 26.337 5.141 -17.190 1.00 93.19 299 LEU A N 1
ATOM 2402 C CA . LEU A 1 299 ? 26.891 4.618 -18.445 1.00 93.19 299 LEU A CA 1
ATOM 2403 C C . LEU A 1 299 ? 27.713 5.651 -19.225 1.00 93.19 299 LEU A C 1
ATOM 2405 O O . LEU A 1 299 ? 28.447 5.278 -20.146 1.00 93.19 299 LEU A O 1
ATOM 2409 N N . GLU A 1 300 ? 27.640 6.928 -18.852 1.00 90.19 300 GLU A N 1
ATOM 2410 C CA . GLU A 1 300 ? 28.361 7.988 -19.549 1.00 90.19 300 GLU A CA 1
ATOM 2411 C C . GLU A 1 300 ? 29.864 7.704 -19.618 1.00 90.19 300 GLU A C 1
ATOM 2413 O O . GLU A 1 300 ? 30.502 7.288 -18.647 1.00 90.19 300 GLU A O 1
ATOM 2418 N N . ASN A 1 301 ? 30.451 7.954 -20.790 1.00 90.00 301 ASN A N 1
ATOM 2419 C CA . ASN A 1 301 ? 31.872 7.731 -21.073 1.00 90.00 301 ASN A CA 1
ATOM 2420 C C . ASN A 1 301 ? 32.351 6.270 -20.912 1.00 90.00 301 ASN A C 1
ATOM 2422 O O . ASN A 1 301 ? 33.559 6.026 -20.906 1.00 90.00 301 ASN A O 1
ATOM 2426 N N . LYS A 1 302 ? 31.444 5.283 -20.819 1.00 90.81 302 LYS A N 1
ATOM 2427 C CA . LYS A 1 302 ? 31.789 3.848 -20.730 1.00 90.81 302 LYS A CA 1
ATOM 2428 C C . LYS A 1 302 ? 31.689 3.087 -22.056 1.00 90.81 302 LYS A C 1
ATOM 2430 O O . LYS A 1 302 ? 31.870 1.871 -22.064 1.00 90.81 302 LYS A O 1
ATOM 2435 N N . GLY A 1 303 ? 31.433 3.790 -23.161 1.00 88.25 303 GLY A N 1
ATOM 2436 C CA . GLY A 1 303 ? 31.333 3.195 -24.499 1.00 88.25 303 GLY A CA 1
ATOM 2437 C C . GLY A 1 303 ? 30.030 2.431 -24.748 1.00 88.25 303 GLY A C 1
ATOM 2438 O O . GLY A 1 303 ? 30.016 1.542 -25.593 1.00 88.25 303 GLY A O 1
ATOM 2439 N N . TYR A 1 304 ? 28.970 2.752 -24.000 1.00 91.44 304 TYR A N 1
ATOM 2440 C CA . TYR A 1 304 ? 27.629 2.228 -24.245 1.00 91.44 304 TYR A CA 1
ATOM 2441 C C . TYR A 1 304 ? 26.923 3.044 -25.328 1.00 91.44 304 TYR A C 1
ATOM 2443 O O . TYR A 1 304 ? 27.015 4.271 -25.343 1.00 91.44 304 TYR A O 1
ATOM 2451 N N . ILE A 1 305 ? 26.183 2.357 -26.191 1.00 89.69 305 ILE A N 1
ATOM 2452 C CA . ILE A 1 305 ? 25.340 2.947 -27.237 1.00 89.69 305 ILE A CA 1
ATOM 2453 C C . ILE A 1 305 ? 23.873 2.550 -27.034 1.00 89.69 305 ILE A C 1
ATOM 2455 O O . ILE A 1 305 ? 23.584 1.509 -26.445 1.00 89.69 305 ILE A O 1
ATOM 2459 N N . GLN A 1 306 ? 22.936 3.391 -27.465 1.00 88.62 306 GLN A N 1
ATOM 2460 C CA . GLN A 1 306 ? 21.508 3.168 -27.227 1.00 88.62 306 GLN A CA 1
ATOM 2461 C C . GLN A 1 306 ? 20.932 2.130 -28.198 1.00 88.62 306 GLN A C 1
ATOM 2463 O O . GLN A 1 306 ? 20.697 2.410 -29.367 1.00 88.62 306 GLN A O 1
ATOM 2468 N N . ALA A 1 307 ? 20.723 0.911 -27.724 1.00 89.06 307 ALA A N 1
ATOM 2469 C CA . ALA A 1 307 ? 20.037 -0.165 -28.425 1.00 89.06 307 ALA A CA 1
ATOM 2470 C C . ALA A 1 307 ? 18.512 0.029 -28.448 1.00 89.06 307 ALA A C 1
ATOM 2472 O O . ALA A 1 307 ? 17.946 0.814 -27.685 1.00 89.06 307 ALA A O 1
ATOM 2473 N N . LYS A 1 308 ? 17.833 -0.746 -29.303 1.00 86.25 308 LYS A N 1
ATOM 2474 C CA . LYS A 1 308 ? 16.371 -0.720 -29.399 1.00 86.25 308 LYS A CA 1
ATOM 2475 C C . LYS A 1 308 ? 15.757 -1.419 -28.184 1.00 86.25 308 LYS A C 1
ATOM 2477 O O . LYS A 1 308 ? 15.993 -2.606 -27.951 1.00 86.25 308 LYS A O 1
ATOM 2482 N N . MET A 1 309 ? 14.950 -0.674 -27.434 1.00 91.31 309 MET A N 1
ATOM 2483 C CA . MET A 1 309 ? 14.071 -1.189 -26.390 1.00 91.31 309 MET A CA 1
ATOM 2484 C C . MET A 1 309 ? 12.632 -1.030 -26.858 1.00 91.31 309 MET A C 1
ATOM 2486 O O . MET A 1 309 ? 12.193 0.080 -27.138 1.00 91.31 309 MET A O 1
ATOM 2490 N N . LEU A 1 310 ? 11.907 -2.138 -26.928 1.00 90.62 310 LEU A N 1
ATOM 2491 C CA . LEU A 1 310 ? 10.483 -2.146 -27.226 1.00 90.62 310 LEU A CA 1
ATOM 2492 C C . LEU A 1 310 ? 9.705 -2.421 -25.945 1.00 90.62 310 LEU A C 1
ATOM 2494 O O . LEU A 1 310 ? 10.066 -3.339 -25.213 1.00 90.62 310 LEU A O 1
ATOM 2498 N N . TRP A 1 311 ? 8.609 -1.703 -25.708 1.00 93.62 311 TRP A N 1
ATOM 2499 C CA . TRP A 1 311 ? 7.675 -2.015 -24.629 1.00 93.62 311 TRP A CA 1
ATOM 2500 C C . TRP A 1 311 ? 6.228 -1.923 -25.100 1.00 93.62 311 TRP A C 1
ATOM 2502 O O . TRP A 1 311 ? 5.816 -0.958 -25.745 1.00 93.62 311 TRP A O 1
ATOM 2512 N N . HIS A 1 312 ? 5.422 -2.930 -24.776 1.00 92.12 312 HIS A N 1
ATOM 2513 C CA . HIS A 1 312 ? 4.030 -2.978 -25.206 1.00 92.12 312 HIS A CA 1
ATOM 2514 C C . HIS A 1 312 ? 3.183 -3.919 -24.348 1.00 92.12 312 HIS A C 1
ATOM 2516 O O . HIS A 1 312 ? 3.672 -4.691 -23.526 1.00 92.12 312 HIS A O 1
ATOM 2522 N N . ASN A 1 313 ? 1.874 -3.881 -24.580 1.00 92.00 313 ASN A N 1
ATOM 2523 C CA . ASN A 1 313 ? 0.968 -4.918 -24.112 1.00 92.00 313 ASN A CA 1
ATOM 2524 C C . ASN A 1 313 ? 0.700 -5.899 -25.259 1.00 92.00 313 ASN A C 1
ATOM 2526 O O . ASN A 1 313 ? 0.224 -5.462 -26.310 1.00 92.00 313 ASN A O 1
ATOM 2530 N N . PRO A 1 314 ? 0.989 -7.203 -25.111 1.00 88.94 314 PRO A N 1
ATOM 2531 C CA . PRO A 1 314 ? 0.571 -8.204 -26.088 1.00 88.94 314 PRO A CA 1
ATOM 2532 C C . PRO A 1 314 ? -0.957 -8.237 -26.236 1.00 88.94 314 PRO A C 1
ATOM 2534 O O . PRO A 1 314 ? -1.690 -7.992 -25.275 1.00 88.94 314 PRO A O 1
ATOM 2537 N N . VAL A 1 315 ? -1.447 -8.566 -27.436 1.00 83.50 315 VAL A N 1
ATOM 2538 C CA . VAL A 1 315 ? -2.899 -8.698 -27.682 1.00 83.50 315 VAL A CA 1
ATOM 2539 C C . VAL A 1 315 ? -3.466 -9.926 -26.990 1.00 83.50 315 VAL A C 1
ATOM 2541 O O . VAL A 1 315 ? -4.537 -9.864 -26.379 1.00 83.50 315 VAL A O 1
ATOM 2544 N N . SER A 1 316 ? -2.728 -11.030 -27.059 1.00 84.50 316 SER A N 1
ATOM 2545 C CA . SER A 1 316 ? -3.064 -12.255 -26.351 1.00 84.50 316 SER A CA 1
ATOM 2546 C C . SER A 1 316 ? -2.926 -12.032 -24.852 1.00 84.50 316 SER A C 1
ATOM 2548 O O . SER A 1 316 ? -1.834 -11.798 -24.336 1.00 84.50 316 SER A O 1
ATOM 2550 N N . GLN A 1 317 ? -4.052 -12.122 -24.153 1.00 89.62 317 GLN A N 1
ATOM 2551 C CA . GLN A 1 317 ? -4.049 -12.215 -22.701 1.00 89.62 317 GLN A CA 1
ATOM 2552 C C . GLN A 1 317 ? -3.631 -13.622 -22.292 1.00 89.62 317 GLN A C 1
ATOM 2554 O O . GLN A 1 317 ? -3.960 -14.592 -22.976 1.00 89.62 317 GLN A O 1
ATOM 2559 N N . ILE A 1 318 ? -2.946 -13.725 -21.161 1.00 90.56 318 ILE A N 1
ATOM 2560 C CA . ILE A 1 318 ? -2.521 -15.012 -20.616 1.00 90.56 318 ILE A CA 1
ATOM 2561 C C . ILE A 1 318 ? -3.440 -15.429 -19.466 1.00 90.56 318 ILE A C 1
ATOM 2563 O O . ILE A 1 318 ? -3.981 -14.555 -18.780 1.00 90.56 318 ILE A O 1
ATOM 2567 N N . PRO A 1 319 ? -3.641 -16.734 -19.235 1.00 91.88 319 PRO A N 1
ATOM 2568 C CA . PRO A 1 319 ? -4.318 -17.226 -18.043 1.00 91.88 319 PRO A CA 1
ATOM 2569 C C . PRO A 1 319 ? -3.651 -16.710 -16.761 1.00 91.88 319 PRO A C 1
ATOM 2571 O O . PRO A 1 319 ? -2.440 -16.810 -16.595 1.00 91.88 319 PRO A O 1
ATOM 2574 N N . ILE A 1 320 ? -4.443 -16.207 -15.813 1.00 91.31 320 ILE A N 1
ATOM 2575 C CA . ILE A 1 320 ? -3.944 -15.801 -14.485 1.00 91.31 320 ILE A CA 1
ATOM 2576 C C . ILE A 1 320 ? -3.307 -16.995 -13.763 1.00 91.31 320 ILE A C 1
ATOM 2578 O O . ILE A 1 320 ? -2.313 -16.821 -13.067 1.00 91.31 320 ILE A O 1
ATOM 2582 N N . LEU A 1 321 ? -3.837 -18.203 -13.980 1.00 90.00 321 LEU A N 1
ATOM 2583 C CA . LEU A 1 321 ? -3.328 -19.457 -13.414 1.00 90.00 321 LEU A CA 1
ATOM 2584 C C . LEU A 1 321 ? -1.906 -19.822 -13.870 1.00 90.00 321 LEU A C 1
ATOM 2586 O O . LEU A 1 321 ? -1.237 -20.600 -13.191 1.00 90.00 321 LEU A O 1
ATOM 2590 N N . ASP A 1 322 ? -1.435 -19.264 -14.990 1.00 91.75 322 ASP A N 1
ATOM 2591 C CA . ASP A 1 322 ? -0.050 -19.439 -15.441 1.00 91.75 322 ASP A CA 1
ATOM 2592 C C . ASP A 1 322 ? 0.923 -18.551 -14.660 1.00 91.75 322 ASP A C 1
ATOM 2594 O O . ASP A 1 322 ? 2.124 -18.808 -14.667 1.00 91.75 322 ASP A O 1
ATOM 2598 N N . VAL A 1 323 ? 0.413 -17.512 -13.991 1.00 92.75 323 VAL A N 1
ATOM 2599 C CA . VAL A 1 323 ? 1.197 -16.506 -13.261 1.00 92.75 323 VAL A CA 1
ATOM 2600 C C . VAL A 1 323 ? 1.081 -16.688 -11.745 1.00 92.75 323 VAL A C 1
ATOM 2602 O O . VAL A 1 323 ? 2.096 -16.597 -11.049 1.00 92.75 323 VAL A O 1
ATOM 2605 N N . TYR A 1 324 ? -0.131 -16.964 -11.252 1.00 90.69 324 TYR A N 1
ATOM 2606 C CA . TYR A 1 324 ? -0.508 -17.054 -9.838 1.00 90.69 324 TYR A CA 1
ATOM 2607 C C . TYR A 1 324 ? -1.233 -18.371 -9.531 1.00 90.69 324 TYR A C 1
ATOM 2609 O O . TYR A 1 324 ? -1.995 -18.881 -10.353 1.00 90.69 324 TYR A O 1
ATOM 2617 N N . ASN A 1 325 ? -1.080 -18.877 -8.310 1.00 85.00 325 ASN A N 1
ATOM 2618 C CA . ASN A 1 325 ? -1.775 -20.054 -7.787 1.00 85.00 325 ASN A CA 1
ATOM 2619 C C . ASN A 1 325 ? -3.154 -19.687 -7.203 1.00 85.00 325 ASN A C 1
ATOM 2621 O O . ASN A 1 325 ? -3.418 -19.946 -6.033 1.00 85.00 325 ASN A O 1
ATOM 2625 N N . ARG A 1 326 ? -4.046 -19.064 -7.990 1.00 82.25 326 ARG A N 1
ATOM 2626 C CA . ARG A 1 326 ? -5.383 -18.677 -7.496 1.00 82.25 326 ARG A CA 1
ATOM 2627 C C . ARG A 1 326 ? -6.531 -18.923 -8.453 1.00 82.25 326 ARG A C 1
ATOM 2629 O O . ARG A 1 326 ? -6.404 -18.758 -9.668 1.00 82.25 326 ARG A O 1
ATOM 2636 N N . ASP A 1 327 ? -7.687 -19.196 -7.859 1.00 76.75 327 ASP A N 1
ATOM 2637 C CA . ASP A 1 327 ? -8.957 -19.248 -8.566 1.00 76.75 327 ASP A CA 1
ATOM 2638 C C . ASP A 1 327 ? -9.348 -17.873 -9.112 1.00 76.75 327 ASP A C 1
ATOM 2640 O O . ASP A 1 327 ? -9.004 -16.815 -8.580 1.00 76.75 327 ASP A O 1
ATOM 2644 N N . THR A 1 328 ? -10.102 -17.886 -10.206 1.00 78.31 328 THR A N 1
ATOM 2645 C CA . THR A 1 328 ? -10.576 -16.666 -10.859 1.00 78.31 328 THR A CA 1
ATOM 2646 C C . THR A 1 328 ? -12.054 -16.769 -11.176 1.00 78.31 328 THR A C 1
ATOM 2648 O O . THR A 1 328 ? -12.586 -17.849 -11.440 1.00 78.31 328 THR A O 1
ATOM 2651 N N . GLN A 1 329 ? -12.739 -15.625 -11.155 1.00 72.44 329 GLN A N 1
ATOM 2652 C CA . GLN A 1 329 ? -14.149 -15.581 -11.525 1.00 72.44 329 GLN A CA 1
ATOM 2653 C C . GLN A 1 329 ? -14.322 -15.961 -12.996 1.00 72.44 329 GLN A C 1
ATOM 2655 O O . GLN A 1 329 ? -13.520 -15.593 -13.859 1.00 72.44 329 GLN A O 1
ATOM 2660 N N . VAL A 1 330 ? -15.419 -16.659 -13.294 1.00 63.47 330 VAL A N 1
ATOM 2661 C CA . VAL A 1 330 ? -15.787 -17.031 -14.664 1.00 63.47 330 VAL A CA 1
ATOM 2662 C C . VAL A 1 330 ? -15.887 -15.768 -15.529 1.00 63.47 330 VAL A C 1
ATOM 2664 O O . VAL A 1 330 ? -16.723 -14.903 -15.279 1.00 63.47 330 VAL A O 1
ATOM 2667 N N . GLY A 1 331 ? -15.036 -15.672 -16.556 1.00 64.38 331 GLY A N 1
ATOM 2668 C CA . GLY A 1 331 ? -14.954 -14.513 -17.458 1.00 64.38 331 GLY A CA 1
ATOM 2669 C C . GLY A 1 331 ? -13.861 -13.489 -17.121 1.00 64.38 331 GLY A C 1
ATOM 2670 O O . GLY A 1 331 ? -13.674 -12.558 -17.897 1.00 64.38 331 GLY A O 1
ATOM 2671 N N . SER A 1 332 ? -13.118 -13.675 -16.025 1.00 72.00 332 SER A N 1
ATOM 2672 C CA . SER A 1 332 ? -11.980 -12.831 -15.618 1.00 72.00 332 SER A CA 1
ATOM 2673 C C . SER A 1 332 ? -10.708 -13.654 -15.352 1.00 72.00 332 SER A C 1
ATOM 2675 O O . SER A 1 332 ? -9.882 -13.273 -14.528 1.00 72.00 332 SER A O 1
ATOM 2677 N N . GLY A 1 333 ? -10.563 -14.802 -16.022 1.00 83.75 333 GLY A N 1
ATOM 2678 C CA . GLY A 1 333 ? -9.447 -15.735 -15.819 1.00 83.75 333 GLY A CA 1
ATOM 2679 C C . GLY A 1 333 ? -8.174 -15.408 -16.598 1.00 83.75 333 GLY A C 1
ATOM 2680 O O . GLY A 1 333 ? -7.215 -16.173 -16.540 1.00 83.75 333 GLY A O 1
ATOM 2681 N N . THR A 1 334 ? -8.158 -14.301 -17.335 1.00 90.44 334 THR A N 1
ATOM 2682 C CA . THR A 1 334 ? -7.015 -13.857 -18.132 1.00 90.44 334 THR A CA 1
ATOM 2683 C C . THR A 1 334 ? -6.555 -12.476 -17.691 1.00 90.44 334 THR A C 1
ATOM 2685 O O . THR A 1 334 ? -7.351 -11.663 -17.219 1.00 90.44 334 THR A O 1
ATOM 2688 N N . MET A 1 335 ? -5.266 -12.197 -17.855 1.00 90.62 335 MET A N 1
ATOM 2689 C CA . MET A 1 335 ? -4.675 -10.897 -17.561 1.00 90.62 335 MET A CA 1
ATOM 2690 C C . MET A 1 335 ? -3.835 -10.380 -18.722 1.00 90.62 335 MET A C 1
ATOM 2692 O O . MET A 1 335 ? -3.325 -11.137 -19.551 1.00 90.62 335 MET A O 1
ATOM 2696 N N . ARG A 1 336 ? -3.704 -9.054 -18.773 1.00 91.00 336 ARG A N 1
ATOM 2697 C CA . ARG A 1 336 ? -2.757 -8.379 -19.658 1.00 91.00 336 ARG A CA 1
ATOM 2698 C C . ARG A 1 336 ? -1.426 -8.246 -18.937 1.00 91.00 336 ARG A C 1
ATOM 2700 O O . ARG A 1 336 ? -1.402 -7.882 -17.766 1.00 91.00 336 ARG A O 1
ATOM 2707 N N . ILE A 1 337 ? -0.355 -8.497 -19.670 1.00 94.12 337 ILE A N 1
ATOM 2708 C CA . ILE A 1 337 ? 1.017 -8.324 -19.203 1.00 94.12 337 ILE A CA 1
ATOM 2709 C C . ILE A 1 337 ? 1.660 -7.134 -19.905 1.00 94.12 337 ILE A C 1
ATOM 2711 O O . ILE A 1 337 ? 1.197 -6.692 -20.964 1.00 94.12 337 ILE A O 1
ATOM 2715 N N . PHE A 1 338 ? 2.729 -6.627 -19.314 1.00 95.62 338 PHE A N 1
ATOM 2716 C CA . PHE A 1 338 ? 3.620 -5.656 -19.923 1.00 95.62 338 PHE A CA 1
ATOM 2717 C C . PHE A 1 338 ? 4.854 -6.397 -20.441 1.00 95.62 338 PHE A C 1
ATOM 2719 O O . PHE A 1 338 ? 5.558 -7.037 -19.668 1.00 95.62 338 PHE A O 1
ATOM 2726 N N . ARG A 1 339 ? 5.095 -6.356 -21.750 1.00 94.25 339 ARG A N 1
ATOM 2727 C CA . ARG A 1 339 ? 6.239 -7.004 -22.394 1.00 94.25 339 ARG A CA 1
ATOM 2728 C C . ARG A 1 339 ? 7.278 -5.959 -22.749 1.00 94.25 339 ARG A C 1
ATOM 2730 O O . ARG A 1 339 ? 6.938 -4.970 -23.395 1.00 94.25 339 ARG A O 1
ATOM 2737 N N . MET A 1 340 ? 8.530 -6.227 -22.403 1.00 94.06 340 MET A N 1
ATOM 2738 C CA . MET A 1 340 ? 9.682 -5.488 -22.904 1.00 94.06 340 MET A CA 1
ATOM 2739 C C . MET A 1 340 ? 10.613 -6.406 -23.697 1.00 94.06 340 MET A C 1
ATOM 2741 O O . MET A 1 340 ? 10.815 -7.565 -23.328 1.00 94.06 340 MET A O 1
ATOM 2745 N N . ILE A 1 341 ? 11.155 -5.898 -24.803 1.00 91.38 341 ILE A N 1
ATOM 2746 C CA . ILE A 1 341 ? 12.106 -6.607 -25.661 1.00 91.38 341 ILE A CA 1
ATOM 2747 C C . ILE A 1 341 ? 13.335 -5.727 -25.862 1.00 91.38 341 ILE A C 1
ATOM 2749 O O . ILE A 1 341 ? 13.260 -4.679 -26.504 1.00 91.38 341 ILE A O 1
ATOM 2753 N N . PHE A 1 342 ? 14.474 -6.178 -25.350 1.00 91.50 342 PHE A N 1
ATOM 2754 C CA . PHE A 1 342 ? 15.762 -5.531 -25.551 1.00 91.50 342 PHE A CA 1
ATOM 2755 C C . PHE A 1 342 ? 16.486 -6.160 -26.740 1.00 91.50 342 PHE A C 1
ATOM 2757 O O . PHE A 1 342 ? 16.636 -7.381 -26.802 1.00 91.50 342 PHE A O 1
ATOM 2764 N N . ARG A 1 343 ? 16.935 -5.340 -27.698 1.00 87.50 343 ARG A N 1
ATOM 2765 C CA . ARG A 1 343 ? 17.699 -5.787 -28.870 1.00 87.50 343 ARG A CA 1
ATOM 2766 C C . ARG A 1 343 ? 19.078 -5.134 -28.881 1.00 87.50 343 ARG A C 1
ATOM 2768 O O . ARG A 1 343 ? 19.166 -3.947 -29.197 1.00 87.50 343 ARG A O 1
ATOM 2775 N N . PRO A 1 344 ? 20.149 -5.882 -28.578 1.00 85.44 344 PRO A N 1
ATOM 2776 C CA . PRO A 1 344 ? 21.488 -5.313 -28.540 1.00 85.44 344 PRO A CA 1
ATOM 2777 C C . PRO A 1 344 ? 21.947 -4.878 -29.939 1.00 85.44 344 PRO A C 1
ATOM 2779 O O . PRO A 1 344 ? 21.609 -5.512 -30.940 1.00 85.44 344 PRO A O 1
ATOM 2782 N N . GLN A 1 345 ? 22.751 -3.813 -30.006 1.00 75.94 345 GLN A N 1
ATOM 2783 C CA . GLN A 1 345 ? 23.201 -3.226 -31.278 1.00 75.94 345 GLN A CA 1
ATOM 2784 C C . GLN A 1 345 ? 24.153 -4.117 -32.092 1.00 75.94 345 GLN A C 1
ATOM 2786 O O . GLN A 1 345 ? 24.291 -3.916 -33.293 1.00 75.94 345 GLN A O 1
ATOM 2791 N N . ASN A 1 346 ? 24.744 -5.154 -31.487 1.00 65.06 346 ASN A N 1
ATOM 2792 C CA . ASN A 1 346 ? 25.544 -6.145 -32.218 1.00 65.06 346 ASN A CA 1
ATOM 2793 C C . ASN A 1 346 ? 24.689 -6.992 -33.192 1.00 65.06 346 ASN A C 1
ATOM 2795 O O . ASN A 1 346 ? 25.216 -7.863 -33.885 1.00 65.06 346 ASN A O 1
ATOM 2799 N N . MET A 1 347 ? 23.373 -6.758 -33.259 1.00 60.12 347 MET A N 1
ATOM 2800 C CA . MET A 1 347 ? 22.480 -7.315 -34.268 1.00 60.12 347 MET A CA 1
ATOM 2801 C C . MET A 1 347 ? 22.194 -6.311 -35.385 1.00 60.12 347 MET A C 1
ATOM 2803 O O . MET A 1 347 ? 21.614 -5.253 -35.154 1.00 60.12 347 MET A O 1
ATOM 2807 N N . VAL A 1 348 ? 22.502 -6.697 -36.619 1.00 56.19 348 VAL A N 1
ATOM 2808 C CA . VAL A 1 348 ? 22.042 -6.013 -37.826 1.00 56.19 348 VAL A CA 1
ATOM 2809 C C . VAL A 1 348 ? 20.778 -6.723 -38.306 1.00 56.19 348 VAL A C 1
ATOM 2811 O O . VAL A 1 348 ? 20.815 -7.876 -38.742 1.00 56.19 348 VAL A O 1
ATOM 2814 N N . TYR A 1 349 ? 19.643 -6.033 -38.213 1.00 50.84 349 TYR A N 1
ATOM 2815 C CA . TYR A 1 349 ? 18.441 -6.416 -38.946 1.00 50.84 349 TYR A CA 1
ATOM 2816 C C . TYR A 1 349 ? 18.474 -5.730 -40.304 1.00 50.84 349 TYR A C 1
ATOM 2818 O O . TYR A 1 349 ? 18.533 -4.506 -40.384 1.00 50.84 349 TYR A O 1
ATOM 2826 N N . ASP A 1 350 ? 18.429 -6.520 -41.373 1.00 45.81 350 ASP A N 1
ATOM 2827 C CA . ASP A 1 350 ? 18.197 -5.979 -42.705 1.00 45.81 350 ASP A CA 1
ATOM 2828 C C . ASP A 1 350 ? 16.711 -5.616 -42.835 1.00 45.81 350 ASP A C 1
ATOM 2830 O O . ASP A 1 350 ? 15.873 -6.448 -43.180 1.00 45.81 350 ASP A O 1
ATOM 2834 N N . THR A 1 351 ? 16.371 -4.366 -42.522 1.00 46.56 351 THR A N 1
ATOM 2835 C CA . THR A 1 351 ? 15.011 -3.827 -42.679 1.00 46.56 351 THR A CA 1
ATOM 2836 C C . THR A 1 351 ? 14.591 -3.697 -44.149 1.00 46.56 351 THR A C 1
ATOM 2838 O O . THR A 1 351 ? 13.419 -3.452 -44.428 1.00 46.56 351 THR A O 1
ATOM 2841 N N . THR A 1 352 ? 15.505 -3.911 -45.109 1.00 41.31 352 THR A N 1
ATOM 2842 C CA . THR A 1 352 ? 15.226 -3.839 -46.552 1.00 41.31 352 THR A CA 1
ATOM 2843 C C . THR A 1 352 ? 14.818 -5.182 -47.170 1.00 41.31 352 THR A C 1
ATOM 2845 O O . THR A 1 352 ? 14.316 -5.213 -48.297 1.00 41.31 352 THR A O 1
ATOM 2848 N N . VAL A 1 353 ? 14.972 -6.299 -46.446 1.00 43.75 353 VAL A N 1
ATOM 2849 C CA . VAL A 1 353 ? 14.634 -7.645 -46.934 1.00 43.75 353 VAL A CA 1
ATOM 2850 C C . VAL A 1 353 ? 13.447 -8.207 -46.151 1.00 43.75 353 VAL A C 1
ATOM 2852 O O . VAL A 1 353 ? 13.567 -8.715 -45.043 1.00 43.75 353 VAL A O 1
ATOM 2855 N N . LEU A 1 354 ? 12.281 -8.157 -46.797 1.00 45.81 354 LEU A N 1
ATOM 2856 C CA . LEU A 1 354 ? 10.935 -8.504 -46.303 1.00 45.81 354 LEU A CA 1
ATOM 2857 C C . LEU A 1 354 ? 10.715 -9.965 -45.859 1.00 45.81 354 LEU A C 1
ATOM 2859 O O . LEU A 1 354 ? 9.580 -10.384 -45.654 1.00 45.81 354 LEU A O 1
ATOM 2863 N N . ALA A 1 355 ? 11.769 -10.765 -45.753 1.00 39.25 355 ALA A N 1
ATOM 2864 C CA . ALA A 1 355 ? 11.713 -12.145 -45.297 1.00 39.25 355 ALA A CA 1
ATOM 2865 C C . ALA A 1 355 ? 13.139 -12.661 -45.086 1.00 39.25 355 ALA A C 1
ATOM 2867 O O . ALA A 1 355 ? 13.623 -13.455 -45.893 1.00 39.25 355 ALA A O 1
ATOM 2868 N N . ASP A 1 356 ? 13.831 -12.245 -44.028 1.00 37.56 356 ASP A N 1
ATOM 2869 C CA . ASP A 1 356 ? 14.941 -13.071 -43.561 1.00 37.56 356 ASP A CA 1
ATOM 2870 C C . ASP A 1 356 ? 14.997 -13.183 -42.040 1.00 37.56 356 ASP A C 1
ATOM 2872 O O . ASP A 1 356 ? 15.061 -12.212 -41.293 1.00 37.56 356 ASP A O 1
ATOM 2876 N N . SER A 1 357 ? 14.978 -14.437 -41.599 1.00 42.19 357 SER A N 1
ATOM 2877 C CA . SER A 1 357 ? 15.297 -14.872 -40.244 1.00 42.19 357 SER A CA 1
ATOM 2878 C C . SER A 1 357 ? 16.814 -14.861 -39.994 1.00 42.19 357 SER A C 1
ATOM 2880 O O . SER A 1 357 ? 17.269 -15.342 -38.955 1.00 42.19 357 SER A O 1
ATOM 2882 N N . SER A 1 358 ? 17.618 -14.362 -40.940 1.00 43.31 358 SER A N 1
ATOM 2883 C CA . SER A 1 358 ? 19.055 -14.187 -40.783 1.00 43.31 358 SER A CA 1
ATOM 2884 C C . SER A 1 358 ? 19.372 -12.868 -40.077 1.00 43.31 358 SER A C 1
ATOM 2886 O O . SER A 1 358 ? 19.492 -11.812 -40.694 1.00 43.31 358 SER A O 1
ATOM 2888 N N . VAL A 1 359 ? 19.559 -12.950 -38.765 1.00 52.47 359 VAL A N 1
ATOM 2889 C CA . VAL A 1 359 ? 20.283 -11.928 -38.004 1.00 52.47 359 VAL A CA 1
ATOM 2890 C C . VAL A 1 359 ? 21.745 -11.972 -38.455 1.00 52.47 359 VAL A C 1
ATOM 2892 O O . VAL A 1 359 ? 22.406 -13.002 -38.293 1.00 52.47 359 VAL A O 1
ATOM 2895 N N . SER A 1 360 ? 22.266 -10.891 -39.036 1.00 51.56 360 SER A N 1
ATOM 2896 C CA . SER A 1 360 ? 23.711 -10.733 -39.204 1.00 51.56 360 SER A CA 1
ATOM 2897 C C . SER A 1 360 ? 24.276 -10.082 -37.943 1.00 51.56 360 SER A C 1
ATOM 2899 O O . SER A 1 360 ? 23.757 -9.091 -37.442 1.00 51.56 360 SER A O 1
ATOM 2901 N N . ILE A 1 361 ? 25.318 -10.688 -37.378 1.00 56.09 361 ILE A N 1
ATOM 2902 C CA . ILE A 1 361 ? 25.991 -10.159 -36.191 1.00 56.09 361 ILE A CA 1
ATOM 2903 C C . ILE A 1 361 ? 27.033 -9.156 -36.677 1.00 56.09 361 ILE A C 1
ATOM 2905 O O . ILE A 1 361 ? 27.920 -9.529 -37.456 1.00 56.09 361 ILE A O 1
ATOM 2909 N N . ASP A 1 362 ? 26.937 -7.903 -36.235 1.00 60.62 362 ASP A N 1
ATOM 2910 C CA . ASP A 1 362 ? 28.059 -6.985 -36.378 1.00 60.62 362 ASP A CA 1
ATOM 2911 C C . ASP A 1 362 ? 29.207 -7.500 -35.502 1.00 60.62 362 ASP A C 1
ATOM 2913 O O . ASP A 1 362 ? 29.058 -7.756 -34.311 1.00 60.62 362 ASP A O 1
ATOM 2917 N N . SER A 1 363 ? 30.370 -7.702 -36.117 1.00 57.12 363 SER A N 1
ATOM 2918 C CA . SER A 1 363 ? 31.584 -8.125 -35.418 1.00 57.12 363 SER A CA 1
ATOM 2919 C C . SER A 1 363 ? 32.200 -7.027 -34.541 1.00 57.12 363 SER A C 1
ATOM 2921 O O . SER A 1 363 ? 33.214 -7.279 -33.883 1.00 57.12 363 SER A O 1
ATOM 2923 N N . SER A 1 364 ? 31.652 -5.808 -34.564 1.00 65.44 364 SER A N 1
ATOM 2924 C CA . SER A 1 364 ? 32.045 -4.753 -33.641 1.00 65.44 364 SER A CA 1
ATOM 2925 C C . SER A 1 364 ? 31.584 -5.112 -32.223 1.00 65.44 364 SER A C 1
ATOM 2927 O O . SER A 1 364 ? 30.416 -5.358 -31.959 1.00 65.44 364 SER A O 1
ATOM 2929 N N . GLN A 1 365 ? 32.533 -5.223 -31.295 1.00 67.25 365 GLN A N 1
ATOM 2930 C CA . GLN A 1 365 ? 32.221 -5.446 -29.886 1.00 67.25 365 GLN A CA 1
ATOM 2931 C C . GLN A 1 365 ? 31.747 -4.123 -29.291 1.00 67.25 365 GLN A C 1
ATOM 2933 O O . GLN A 1 365 ? 32.567 -3.275 -28.933 1.00 67.25 365 GLN A O 1
ATOM 2938 N N . THR A 1 366 ? 30.431 -3.924 -29.228 1.00 80.56 366 THR A N 1
ATOM 2939 C CA . THR A 1 366 ? 29.848 -2.729 -28.617 1.00 80.56 366 THR A CA 1
ATOM 2940 C C . THR A 1 366 ? 28.950 -3.090 -27.446 1.00 80.56 366 THR A C 1
ATOM 2942 O O . THR A 1 366 ? 28.182 -4.051 -27.493 1.00 80.56 366 THR A O 1
ATOM 2945 N N . LYS A 1 367 ? 29.079 -2.321 -26.363 1.00 90.38 367 LYS A N 1
ATOM 2946 C CA . LYS A 1 367 ? 28.167 -2.391 -25.221 1.00 90.38 367 LYS A CA 1
ATOM 2947 C C . LYS A 1 367 ? 26.949 -1.564 -25.546 1.00 90.38 367 LYS A C 1
ATOM 2949 O O . LYS A 1 367 ? 27.086 -0.473 -26.091 1.00 90.38 367 LYS A O 1
ATOM 2954 N N . SER A 1 368 ? 25.774 -2.035 -25.175 1.00 92.06 368 SER A N 1
ATOM 2955 C CA . SER A 1 368 ? 24.537 -1.344 -25.501 1.00 92.06 368 SER A CA 1
ATOM 2956 C C . SER A 1 368 ? 23.605 -1.247 -24.305 1.00 92.06 368 SER A C 1
ATOM 2958 O O . SER A 1 368 ? 23.747 -1.981 -23.331 1.00 92.06 368 SER A O 1
ATOM 2960 N N . TRP A 1 369 ? 22.683 -0.297 -24.346 1.00 94.81 369 TRP A N 1
ATOM 2961 C CA . TRP A 1 369 ? 21.660 -0.128 -23.321 1.00 94.81 369 TRP A CA 1
ATOM 2962 C C . TRP A 1 369 ? 20.337 0.256 -23.966 1.00 94.81 369 TRP A C 1
ATOM 2964 O O . TRP A 1 369 ? 20.326 0.842 -25.041 1.00 94.81 369 TRP A O 1
ATOM 2974 N N . GLY A 1 370 ? 19.222 -0.045 -23.321 1.00 94.44 370 GLY A N 1
ATOM 2975 C CA . GLY A 1 370 ? 17.915 0.413 -23.776 1.00 94.44 370 GLY A CA 1
ATOM 2976 C C . GLY A 1 370 ? 16.945 0.452 -22.613 1.00 94.44 370 GLY A C 1
ATOM 2977 O O . GLY A 1 370 ? 17.022 -0.390 -21.719 1.00 94.44 370 GLY A O 1
ATOM 2978 N N . GLY A 1 371 ? 16.046 1.427 -22.595 1.00 96.56 371 GLY A N 1
ATOM 2979 C CA . GLY A 1 371 ? 15.134 1.606 -21.477 1.00 96.56 371 GLY A CA 1
ATOM 2980 C C . GLY A 1 371 ? 13.991 2.548 -21.784 1.00 96.56 371 GLY A C 1
ATOM 2981 O O . GLY A 1 371 ? 13.898 3.116 -22.867 1.00 96.56 371 GLY A O 1
ATOM 2982 N N . PHE A 1 372 ? 13.136 2.706 -20.790 1.00 96.88 372 PHE A N 1
ATOM 2983 C CA . PHE A 1 372 ? 11.988 3.594 -20.801 1.00 96.88 372 PHE A CA 1
ATOM 2984 C C . PHE A 1 372 ? 11.758 4.100 -19.374 1.00 96.88 372 PHE A C 1
ATOM 2986 O O . PHE A 1 372 ? 12.226 3.510 -18.394 1.00 96.88 372 PHE A O 1
ATOM 2993 N N . MET A 1 373 ? 11.055 5.216 -19.236 1.00 96.56 373 MET A N 1
ATOM 2994 C CA . MET A 1 373 ? 10.759 5.805 -17.938 1.00 96.56 373 MET A CA 1
ATOM 2995 C C . MET A 1 373 ? 9.321 6.275 -17.833 1.00 96.56 373 MET A C 1
ATOM 2997 O O . MET A 1 373 ? 8.581 6.359 -18.812 1.00 96.56 373 MET A O 1
ATOM 3001 N N . ARG A 1 374 ? 8.912 6.557 -16.604 1.00 94.00 374 ARG A N 1
ATOM 3002 C CA . ARG A 1 374 ? 7.600 7.089 -16.281 1.00 94.00 374 ARG A CA 1
ATOM 3003 C C . ARG A 1 374 ? 7.735 8.139 -15.193 1.00 94.00 374 ARG A C 1
ATOM 3005 O O . ARG A 1 374 ? 8.372 7.895 -14.168 1.00 94.00 374 ARG A O 1
ATOM 3012 N N . TYR A 1 375 ? 7.040 9.262 -15.366 1.00 93.38 375 TYR A N 1
ATOM 3013 C CA . TYR A 1 375 ? 6.731 10.151 -14.252 1.00 93.38 375 TYR A CA 1
ATOM 3014 C C . TYR A 1 375 ? 5.750 9.452 -13.302 1.00 93.38 375 TYR A C 1
ATOM 3016 O O . TYR A 1 375 ? 4.616 9.111 -13.656 1.00 93.38 375 TYR A O 1
ATOM 3024 N N . PHE A 1 376 ? 6.224 9.189 -12.092 1.00 83.06 376 PHE A N 1
ATOM 3025 C CA . PHE A 1 376 ? 5.554 8.372 -11.097 1.00 83.06 376 PHE A CA 1
ATOM 3026 C C . PHE A 1 376 ? 4.616 9.183 -10.196 1.00 83.06 376 PHE A C 1
ATOM 3028 O O . PHE A 1 376 ? 3.618 8.622 -9.754 1.00 83.06 376 PHE A O 1
ATOM 3035 N N . GLY A 1 377 ? 4.863 10.491 -10.006 1.00 70.19 377 GLY A N 1
ATOM 3036 C CA . GLY A 1 377 ? 3.953 11.537 -9.482 1.00 70.19 377 GLY A CA 1
ATOM 3037 C C . GLY A 1 377 ? 3.231 11.315 -8.141 1.00 70.19 377 GLY A C 1
ATOM 3038 O O . GLY A 1 377 ? 2.667 12.252 -7.576 1.00 70.19 377 GLY A O 1
ATOM 3039 N N . SER A 1 378 ? 3.242 10.095 -7.622 1.00 73.00 378 SER A N 1
ATOM 3040 C CA . SER A 1 378 ? 2.560 9.651 -6.421 1.00 73.00 378 SER A CA 1
ATOM 3041 C C . SER A 1 378 ? 3.542 9.775 -5.267 1.00 73.00 378 SER A C 1
ATOM 3043 O O . SER A 1 378 ? 4.610 9.162 -5.324 1.00 73.00 378 SER A O 1
ATOM 3045 N N . PRO A 1 379 ? 3.222 10.556 -4.223 1.00 70.19 379 PRO A N 1
ATOM 3046 C CA . PRO A 1 379 ? 4.108 10.669 -3.081 1.00 70.19 379 PRO A CA 1
ATOM 3047 C C . PRO A 1 379 ? 4.204 9.304 -2.398 1.00 70.19 379 PRO A C 1
ATOM 3049 O O . PRO A 1 379 ? 3.211 8.786 -1.884 1.00 70.19 379 PRO A O 1
ATOM 3052 N N . LEU A 1 380 ? 5.403 8.725 -2.400 1.00 84.12 380 LEU A N 1
ATOM 3053 C CA . LEU A 1 380 ? 5.720 7.595 -1.538 1.00 84.12 380 LEU A CA 1
ATOM 3054 C C . LEU A 1 380 ? 5.861 8.113 -0.108 1.00 84.12 380 LEU A C 1
ATOM 3056 O O . LEU A 1 380 ? 6.529 9.120 0.140 1.00 84.12 380 LEU A O 1
ATOM 3060 N N . ASP A 1 381 ? 5.242 7.422 0.844 1.00 81.38 381 ASP A N 1
ATOM 3061 C CA . ASP A 1 381 ? 5.479 7.694 2.254 1.00 81.38 381 ASP A CA 1
ATOM 3062 C C . ASP A 1 381 ? 6.844 7.112 2.631 1.00 81.38 381 ASP A C 1
ATOM 3064 O O . ASP A 1 381 ? 6.981 5.903 2.813 1.00 81.38 381 ASP A O 1
ATOM 3068 N N . GLU A 1 382 ? 7.868 7.961 2.739 1.00 81.44 382 GLU A N 1
ATOM 3069 C CA . GLU A 1 382 ? 9.249 7.544 3.033 1.00 81.44 382 GLU A CA 1
ATOM 3070 C C . GLU A 1 382 ? 9.395 6.705 4.310 1.00 81.44 382 GLU A C 1
ATOM 3072 O O . GLU A 1 382 ? 10.346 5.928 4.447 1.00 81.44 382 GLU A O 1
ATOM 3077 N N . ASN A 1 383 ? 8.454 6.855 5.244 1.00 77.31 383 ASN A N 1
ATOM 3078 C CA . ASN A 1 383 ? 8.452 6.132 6.505 1.00 77.31 383 ASN A CA 1
ATOM 3079 C C . ASN A 1 383 ? 7.808 4.748 6.385 1.00 77.31 383 ASN A C 1
ATOM 3081 O O . ASN A 1 383 ? 8.098 3.880 7.210 1.00 77.31 383 ASN A O 1
ATOM 3085 N N . ARG A 1 384 ? 6.946 4.536 5.383 1.00 82.06 384 ARG A N 1
ATOM 3086 C CA . ARG A 1 384 ? 6.226 3.273 5.169 1.00 82.06 384 ARG A CA 1
ATOM 3087 C C . ARG A 1 384 ? 6.694 2.501 3.949 1.00 82.06 384 ARG A C 1
ATOM 3089 O O . ARG A 1 384 ? 6.526 1.295 3.938 1.00 82.06 384 ARG A O 1
ATOM 3096 N N . VAL A 1 385 ? 7.249 3.132 2.920 1.00 87.62 385 VAL A N 1
ATOM 3097 C CA . VAL A 1 385 ? 7.710 2.405 1.734 1.00 87.62 385 VAL A CA 1
ATOM 3098 C C . VAL A 1 385 ? 8.954 1.584 2.085 1.00 87.62 385 VAL A C 1
ATOM 3100 O O . VAL A 1 385 ? 9.936 2.112 2.614 1.00 87.62 385 VAL A O 1
ATOM 3103 N N . LYS A 1 386 ? 8.891 0.268 1.861 1.00 87.25 386 LYS A N 1
ATOM 3104 C CA . LYS A 1 386 ? 9.941 -0.670 2.305 1.00 87.25 386 LYS A CA 1
ATOM 3105 C C . LYS A 1 386 ? 10.477 -1.549 1.199 1.00 87.25 386 LYS A C 1
ATOM 3107 O O . LYS A 1 386 ? 11.672 -1.843 1.204 1.00 87.25 386 LYS A O 1
ATOM 3112 N N . LEU A 1 387 ? 9.612 -1.951 0.274 1.00 91.62 387 LEU A N 1
ATOM 3113 C CA . LEU A 1 387 ? 9.952 -2.894 -0.780 1.00 91.62 387 LEU A CA 1
ATOM 3114 C C . LEU A 1 387 ? 9.471 -2.369 -2.128 1.00 91.62 387 LEU A C 1
ATOM 3116 O O . LEU A 1 387 ? 8.482 -1.638 -2.212 1.00 91.62 387 LEU A O 1
ATOM 3120 N N . PHE A 1 388 ? 10.153 -2.802 -3.174 1.00 94.88 388 PHE A N 1
ATOM 3121 C CA . PHE A 1 388 ? 9.632 -2.832 -4.528 1.00 94.88 388 PHE A CA 1
ATOM 3122 C C . PHE A 1 388 ? 9.517 -4.299 -4.934 1.00 94.88 388 PHE A C 1
ATOM 3124 O O . PHE A 1 388 ? 10.471 -5.057 -4.761 1.00 94.88 388 PHE A O 1
ATOM 3131 N N . GLU A 1 389 ? 8.352 -4.712 -5.417 1.00 95.44 389 GLU A N 1
ATOM 3132 C CA . GLU A 1 389 ? 8.104 -6.084 -5.848 1.00 95.44 389 GLU A CA 1
ATOM 3133 C C . GLU A 1 389 ? 7.731 -6.099 -7.328 1.00 95.44 389 GLU A C 1
ATOM 3135 O O . GLU A 1 389 ? 6.979 -5.242 -7.790 1.00 95.44 389 GLU A O 1
ATOM 3140 N N . VAL A 1 390 ? 8.273 -7.065 -8.068 1.00 97.06 390 VAL A N 1
ATOM 3141 C CA . VAL A 1 390 ? 7.963 -7.296 -9.481 1.00 97.06 390 VAL A CA 1
ATOM 3142 C C . VAL A 1 390 ? 7.762 -8.787 -9.733 1.00 97.06 390 VAL A C 1
ATOM 3144 O O . VAL A 1 390 ? 8.609 -9.617 -9.394 1.00 97.06 390 VAL A O 1
ATOM 3147 N N . ARG A 1 391 ? 6.630 -9.129 -10.351 1.00 96.50 391 ARG A N 1
ATOM 3148 C CA . ARG A 1 391 ? 6.317 -10.470 -10.848 1.00 96.50 391 ARG A CA 1
ATOM 3149 C C . ARG A 1 391 ? 6.629 -10.511 -12.335 1.00 96.50 391 ARG A C 1
ATOM 3151 O O . ARG A 1 391 ? 5.890 -9.932 -13.134 1.00 96.50 391 ARG A O 1
ATOM 3158 N N . MET A 1 392 ? 7.702 -11.196 -12.714 1.00 96.69 392 MET A N 1
ATOM 3159 C CA . MET A 1 392 ? 8.158 -11.230 -14.103 1.00 96.69 392 MET A CA 1
ATOM 3160 C C . MET A 1 392 ? 8.679 -12.595 -14.546 1.00 96.69 392 MET A C 1
ATOM 3162 O O . MET A 1 392 ? 8.984 -13.465 -13.733 1.00 96.69 392 MET A O 1
ATOM 3166 N N . LYS A 1 393 ? 8.766 -12.772 -15.860 1.00 94.12 393 LYS A N 1
ATOM 3167 C CA . LYS A 1 393 ? 9.291 -13.947 -16.553 1.00 94.12 393 LYS A CA 1
ATOM 3168 C C . LYS A 1 393 ? 10.318 -13.475 -17.582 1.00 94.12 393 LYS A C 1
ATOM 3170 O O . LYS A 1 393 ? 9.976 -12.717 -18.485 1.00 94.12 393 LYS A O 1
ATOM 3175 N N . GLY A 1 394 ? 11.556 -13.946 -17.460 1.00 92.81 394 GLY A N 1
ATOM 3176 C CA . GLY A 1 394 ? 12.678 -13.630 -18.348 1.00 92.81 394 GLY A CA 1
ATOM 3177 C C . GLY A 1 394 ? 13.812 -14.640 -18.159 1.00 92.81 394 GLY A C 1
ATOM 3178 O O . GLY A 1 394 ? 13.855 -15.318 -17.136 1.00 92.81 394 GLY A O 1
ATOM 3179 N N . ASN A 1 395 ? 14.690 -14.787 -19.157 1.00 83.38 395 ASN A N 1
ATOM 3180 C CA . ASN A 1 395 ? 15.717 -15.843 -19.160 1.00 83.38 395 ASN A CA 1
ATOM 3181 C C . ASN A 1 395 ? 17.141 -15.361 -18.870 1.00 83.38 395 ASN A C 1
ATOM 3183 O O . ASN A 1 395 ? 17.927 -16.143 -18.352 1.00 83.38 395 ASN A O 1
ATOM 3187 N N . LYS A 1 396 ? 17.495 -14.147 -19.295 1.00 89.12 396 LYS A N 1
ATOM 3188 C CA . LYS A 1 396 ? 18.862 -13.624 -19.229 1.00 89.12 396 LYS A CA 1
ATOM 3189 C C . LYS A 1 396 ? 18.876 -12.101 -19.319 1.00 89.12 396 LYS A C 1
ATOM 3191 O O . LYS A 1 396 ? 17.869 -11.498 -19.703 1.00 89.12 396 LYS A O 1
ATOM 3196 N N . GLY A 1 397 ? 20.021 -11.510 -19.000 1.00 88.19 397 GLY A N 1
ATOM 3197 C CA . GLY A 1 397 ? 20.244 -10.074 -19.043 1.00 88.19 397 GLY A CA 1
ATOM 3198 C C . GLY A 1 397 ? 20.065 -9.394 -17.689 1.00 88.19 397 GLY A C 1
ATOM 3199 O O . GLY A 1 397 ? 19.429 -9.906 -16.765 1.00 88.19 397 GLY A O 1
ATOM 3200 N N . LYS A 1 398 ? 20.638 -8.194 -17.592 1.00 93.56 398 LYS A N 1
ATOM 3201 C CA . LYS A 1 398 ? 20.605 -7.364 -16.386 1.00 93.56 398 LYS A CA 1
ATOM 3202 C C . LYS A 1 398 ? 19.571 -6.273 -16.534 1.00 93.56 398 LYS A C 1
ATOM 3204 O O . LYS A 1 398 ? 19.677 -5.443 -17.437 1.00 93.56 398 LYS A O 1
ATOM 3209 N N . ILE A 1 399 ? 18.600 -6.270 -15.632 1.00 96.06 399 ILE A N 1
ATOM 3210 C CA . ILE A 1 399 ? 17.531 -5.278 -15.591 1.00 96.06 399 ILE A CA 1
ATOM 3211 C C . ILE A 1 399 ? 17.819 -4.327 -14.442 1.00 96.06 399 ILE A C 1
ATOM 3213 O O . ILE A 1 399 ? 18.026 -4.752 -13.306 1.00 96.06 399 ILE A O 1
ATOM 3217 N N . HIS A 1 400 ? 17.800 -3.040 -14.742 1.00 97.69 400 HIS A N 1
ATOM 3218 C CA . HIS A 1 400 ? 18.022 -1.965 -13.795 1.00 97.69 400 HIS A CA 1
ATOM 3219 C C . HIS A 1 400 ? 16.706 -1.241 -13.517 1.00 97.69 400 HIS A C 1
ATOM 3221 O O . HIS A 1 400 ? 15.966 -0.902 -14.443 1.00 97.69 400 HIS A O 1
ATOM 3227 N N . PHE A 1 401 ? 16.447 -0.979 -12.240 1.00 97.81 401 PHE A N 1
ATOM 3228 C CA . PHE A 1 401 ? 15.339 -0.174 -11.741 1.00 97.81 401 PHE A CA 1
ATOM 3229 C C . PHE A 1 401 ? 15.901 1.063 -11.049 1.00 97.81 401 PHE A C 1
ATOM 3231 O O . PHE A 1 401 ? 16.540 0.963 -9.999 1.00 97.81 401 PHE A O 1
ATOM 3238 N N . ASP A 1 402 ? 15.645 2.227 -11.637 1.00 97.50 402 ASP A N 1
ATOM 3239 C CA . ASP A 1 402 ? 16.075 3.514 -11.112 1.00 97.50 402 ASP A CA 1
ATOM 3240 C C . ASP A 1 402 ? 14.875 4.283 -10.543 1.00 97.50 402 ASP A C 1
ATOM 3242 O O . ASP A 1 402 ? 13.864 4.470 -11.226 1.00 97.50 402 ASP A O 1
ATOM 3246 N N . PHE A 1 403 ? 14.995 4.766 -9.306 1.00 95.62 403 PHE A N 1
ATOM 3247 C CA . PHE A 1 403 ? 13.949 5.508 -8.598 1.00 95.62 403 PHE A CA 1
ATOM 3248 C C . PHE A 1 403 ? 14.474 6.869 -8.137 1.00 95.62 403 PHE A C 1
ATOM 3250 O O . PHE A 1 403 ? 15.385 6.937 -7.307 1.00 95.62 403 PHE A O 1
ATOM 3257 N N . GLY A 1 404 ? 13.894 7.965 -8.630 1.00 93.44 404 GLY A N 1
ATOM 3258 C CA . GLY A 1 404 ? 14.287 9.312 -8.206 1.00 93.44 404 GLY A CA 1
ATOM 3259 C C . GLY A 1 404 ? 13.929 10.403 -9.204 1.00 93.44 404 GLY A C 1
ATOM 3260 O O . GLY A 1 404 ? 12.945 10.288 -9.926 1.00 93.44 404 GLY A O 1
ATOM 3261 N N . ALA A 1 405 ? 14.717 11.472 -9.220 1.00 92.69 405 ALA A N 1
ATOM 3262 C CA . ALA A 1 405 ? 14.718 12.458 -10.292 1.00 92.69 405 ALA A CA 1
ATOM 3263 C C . ALA A 1 405 ? 15.574 11.924 -11.445 1.00 92.69 405 ALA A C 1
ATOM 3265 O O . ALA A 1 405 ? 16.726 11.548 -11.233 1.00 92.69 405 ALA A O 1
ATOM 3266 N N . ILE A 1 406 ? 15.004 11.846 -12.641 1.00 94.88 406 ILE A N 1
ATOM 3267 C CA . ILE A 1 406 ? 15.674 11.341 -13.840 1.00 94.88 406 ILE A CA 1
ATOM 3268 C C . ILE A 1 406 ? 15.580 12.434 -14.896 1.00 94.88 406 ILE A C 1
ATOM 3270 O O . ILE A 1 406 ? 14.536 13.077 -15.006 1.00 94.88 406 ILE A O 1
ATOM 3274 N N . ASN A 1 407 ? 16.671 12.638 -15.633 1.00 95.00 407 ASN A N 1
ATOM 3275 C CA . ASN A 1 407 ? 16.727 13.619 -16.705 1.00 95.00 407 ASN A CA 1
ATOM 3276 C C . ASN A 1 407 ? 15.651 13.320 -17.773 1.00 95.00 407 ASN A C 1
ATOM 3278 O O . ASN A 1 407 ? 15.589 12.206 -18.298 1.00 95.00 407 ASN A O 1
ATOM 3282 N N . GLU A 1 408 ? 14.817 14.319 -18.052 1.00 95.50 408 GLU A N 1
ATOM 3283 C CA . GLU A 1 408 ? 13.709 14.341 -19.008 1.00 95.50 408 GLU A CA 1
ATOM 3284 C C . GLU A 1 408 ? 14.138 14.822 -20.408 1.00 95.50 408 GLU A C 1
ATOM 3286 O O . GLU A 1 408 ? 13.446 14.513 -21.369 1.00 95.50 408 GLU A O 1
ATOM 3291 N N . ASP A 1 409 ? 15.274 15.518 -20.521 1.00 94.56 409 ASP A N 1
ATOM 3292 C CA . ASP A 1 409 ? 15.845 16.075 -21.759 1.00 94.56 409 ASP A CA 1
ATOM 3293 C C . ASP A 1 409 ? 16.522 14.972 -22.589 1.00 94.56 409 ASP A C 1
ATOM 3295 O O . ASP A 1 409 ? 17.663 14.582 -22.307 1.00 94.56 409 ASP A O 1
ATOM 3299 N N . LEU A 1 410 ? 15.802 14.416 -23.568 1.00 91.75 410 LEU A N 1
ATOM 3300 C CA . LEU A 1 410 ? 16.221 13.240 -24.335 1.00 91.75 410 LEU A CA 1
ATOM 3301 C C . LEU A 1 410 ? 17.363 13.565 -25.296 1.00 91.75 410 LEU A C 1
ATOM 3303 O O . LEU A 1 410 ? 18.243 12.723 -25.492 1.00 91.75 410 LEU A O 1
ATOM 3307 N N . ASN A 1 411 ? 17.363 14.764 -25.882 1.00 87.75 411 ASN A N 1
ATOM 3308 C CA . ASN A 1 411 ? 18.360 15.181 -26.869 1.00 87.75 411 ASN A CA 1
ATOM 3309 C C . ASN A 1 411 ? 19.514 16.022 -26.280 1.00 87.75 411 ASN A C 1
ATOM 3311 O O . ASN A 1 411 ? 20.524 16.238 -26.957 1.00 87.75 411 ASN A O 1
ATOM 3315 N N . GLY A 1 412 ? 19.414 16.442 -25.016 1.00 88.44 412 GLY A N 1
ATOM 3316 C CA . GLY A 1 412 ? 20.447 17.177 -24.289 1.00 88.44 412 GLY A CA 1
ATOM 3317 C C . GLY A 1 412 ? 20.536 18.659 -24.659 1.00 88.44 412 GLY A C 1
ATOM 3318 O O . GLY A 1 412 ? 21.619 19.245 -24.540 1.00 88.44 412 GLY A O 1
ATOM 3319 N N . ASN A 1 413 ? 19.458 19.257 -25.176 1.00 90.69 413 ASN A N 1
ATOM 3320 C CA . ASN A 1 413 ? 19.439 20.644 -25.646 1.00 90.69 413 ASN A CA 1
ATOM 3321 C C . ASN A 1 413 ? 19.023 21.670 -24.563 1.00 90.69 413 ASN A C 1
ATOM 3323 O O . ASN A 1 413 ? 19.027 22.876 -24.835 1.00 90.69 413 ASN A O 1
ATOM 3327 N N . GLU A 1 414 ? 18.712 21.205 -23.347 1.00 91.00 414 GLU A N 1
ATOM 3328 C CA . GLU A 1 414 ? 18.221 21.954 -22.180 1.00 91.00 414 GLU A CA 1
ATOM 3329 C C . GLU A 1 414 ? 16.838 22.621 -22.345 1.00 91.00 414 GLU A C 1
ATOM 3331 O O . GLU A 1 414 ? 16.431 23.430 -21.502 1.00 91.00 414 GLU A O 1
ATOM 3336 N N . ASN A 1 415 ? 16.085 22.293 -23.394 1.00 90.88 415 ASN A N 1
ATOM 3337 C CA . ASN A 1 415 ? 14.719 22.757 -23.632 1.00 90.88 415 ASN A CA 1
ATOM 3338 C C . ASN A 1 415 ? 13.745 21.588 -23.519 1.00 90.88 415 ASN A C 1
ATOM 3340 O O . ASN A 1 415 ? 14.079 20.458 -23.819 1.00 90.88 415 ASN A O 1
ATOM 3344 N N . ALA A 1 416 ? 12.524 21.880 -23.075 1.00 92.25 416 ALA A N 1
ATOM 3345 C CA . ALA A 1 416 ? 11.467 20.882 -23.030 1.00 92.25 416 ALA A CA 1
ATOM 3346 C C . ALA A 1 416 ? 10.793 20.795 -24.402 1.00 92.25 416 ALA A C 1
ATOM 3348 O O . ALA A 1 416 ? 9.878 21.584 -24.674 1.00 92.25 416 ALA A O 1
ATOM 3349 N N . ASP A 1 417 ? 11.241 19.864 -25.240 1.00 93.06 417 ASP A N 1
ATOM 3350 C CA . ASP A 1 417 ? 10.660 19.681 -26.568 1.00 93.06 417 ASP A CA 1
ATOM 3351 C C . ASP A 1 417 ? 9.227 19.136 -26.481 1.00 93.06 417 ASP A C 1
ATOM 3353 O O . ASP A 1 417 ? 8.856 18.410 -25.551 1.00 93.06 417 ASP A O 1
ATOM 3357 N N . THR A 1 418 ? 8.379 19.588 -27.405 1.00 92.31 418 THR A N 1
ATOM 3358 C CA . THR A 1 418 ? 6.953 19.257 -27.477 1.00 92.31 418 THR A CA 1
ATOM 3359 C C . THR A 1 418 ? 6.439 19.467 -28.894 1.00 92.31 418 THR A C 1
ATOM 3361 O O . THR A 1 418 ? 6.779 20.459 -29.541 1.00 92.31 418 THR A O 1
ATOM 3364 N N . GLU A 1 419 ? 5.560 18.579 -29.336 1.00 92.00 419 GLU A N 1
ATOM 3365 C CA . GLU A 1 419 ? 4.842 18.699 -30.610 1.00 92.00 419 GLU A CA 1
ATOM 3366 C C . GLU A 1 419 ? 3.762 19.796 -30.577 1.00 92.00 419 GLU A C 1
ATOM 3368 O O . GLU A 1 419 ? 3.452 20.413 -31.593 1.00 92.00 419 GLU A O 1
ATOM 3373 N N . ASP A 1 420 ? 3.230 20.089 -29.384 1.00 91.00 420 ASP A N 1
ATOM 3374 C CA . ASP A 1 420 ? 2.206 21.116 -29.141 1.00 91.00 420 ASP A CA 1
ATOM 3375 C C . ASP A 1 420 ? 2.738 22.550 -29.356 1.00 91.00 420 ASP A C 1
ATOM 3377 O O . ASP A 1 420 ? 3.245 23.198 -28.428 1.00 91.00 420 ASP A O 1
ATOM 3381 N N . LYS A 1 421 ? 2.634 23.077 -30.582 1.00 87.00 421 LYS A N 1
ATOM 3382 C CA . LYS A 1 421 ? 3.168 24.408 -30.931 1.00 87.00 421 LYS A CA 1
ATOM 3383 C C . LYS A 1 421 ? 2.279 25.536 -30.414 1.00 87.00 421 LYS A C 1
ATOM 3385 O O . LYS A 1 421 ? 2.781 26.634 -30.139 1.00 87.00 421 LYS A O 1
ATOM 3390 N N . ASP A 1 422 ? 0.974 25.308 -30.283 1.00 86.94 422 ASP A N 1
ATOM 3391 C CA . ASP A 1 422 ? -0.007 26.329 -29.908 1.00 86.94 422 ASP A CA 1
ATOM 3392 C C . ASP A 1 422 ? -0.488 26.257 -28.442 1.00 86.94 422 ASP A C 1
ATOM 3394 O O . ASP A 1 422 ? -1.161 27.180 -27.967 1.00 86.94 422 ASP A O 1
ATOM 3398 N N . ASN A 1 423 ? -0.021 25.260 -27.682 1.00 85.31 423 ASN A N 1
ATOM 3399 C CA . ASN A 1 423 ? -0.391 24.949 -26.297 1.00 85.31 423 ASN A CA 1
ATOM 3400 C C . ASN A 1 423 ? -1.877 24.581 -26.126 1.00 85.31 423 ASN A C 1
ATOM 3402 O O . ASN A 1 423 ? -2.484 24.873 -25.082 1.00 85.31 423 ASN A O 1
ATOM 3406 N N . SER A 1 424 ? -2.488 23.970 -27.141 1.00 86.69 424 SER A N 1
ATOM 3407 C CA . SER A 1 424 ? -3.870 23.486 -27.087 1.00 86.69 424 SER A CA 1
ATOM 3408 C C . SER A 1 424 ? -4.024 22.214 -26.243 1.00 86.69 424 SER A C 1
ATOM 3410 O O . SER A 1 424 ? -5.122 21.950 -25.742 1.00 86.69 424 SER A O 1
ATOM 3412 N N . ASN A 1 425 ? -2.926 21.504 -25.951 1.00 85.19 425 ASN A N 1
ATOM 3413 C CA . ASN A 1 425 ? -2.852 20.162 -25.353 1.00 85.19 425 ASN A CA 1
ATOM 3414 C C . ASN A 1 425 ? -3.411 19.038 -26.238 1.00 85.19 425 ASN A C 1
ATOM 3416 O O . ASN A 1 425 ? -3.657 17.941 -25.729 1.00 85.19 425 ASN A O 1
ATOM 3420 N N . PHE A 1 426 ? -3.622 19.302 -27.524 1.00 86.56 426 PHE A N 1
ATOM 3421 C CA . PHE A 1 426 ? -4.041 18.319 -28.515 1.00 86.56 426 PHE A CA 1
ATOM 3422 C C . PHE A 1 426 ? -3.158 18.449 -29.749 1.00 86.56 426 PHE A C 1
ATOM 3424 O O . PHE A 1 426 ? -2.666 19.533 -30.030 1.00 86.56 426 PHE A O 1
ATOM 3431 N N . ILE A 1 427 ? -2.971 17.352 -30.475 1.00 86.75 427 ILE A N 1
ATOM 3432 C CA . ILE A 1 427 ? -2.297 17.386 -31.773 1.00 86.75 427 ILE A CA 1
ATOM 3433 C C . ILE A 1 427 ? -3.226 17.998 -32.824 1.00 86.75 427 ILE A C 1
ATOM 3435 O O . ILE A 1 427 ? -4.316 17.472 -33.081 1.00 86.75 427 ILE A O 1
ATOM 3439 N N . GLU A 1 428 ? -2.775 19.077 -33.461 1.00 87.44 428 GLU A N 1
ATOM 3440 C CA . GLU A 1 428 ? -3.392 19.661 -34.652 1.00 87.44 428 GLU A CA 1
ATOM 3441 C C . GLU A 1 428 ? -2.721 19.165 -35.954 1.00 87.44 428 GLU A C 1
ATOM 3443 O O . GLU A 1 428 ? -1.707 18.462 -35.967 1.00 87.44 428 GLU A O 1
ATOM 3448 N N . GLU A 1 429 ? -3.318 19.504 -37.100 1.00 85.06 429 GLU A N 1
ATOM 3449 C CA . GLU A 1 429 ? -2.799 19.104 -38.414 1.00 85.06 429 GLU A CA 1
ATOM 3450 C C . GLU A 1 429 ? -1.376 19.655 -38.645 1.00 85.06 429 GLU A C 1
ATOM 3452 O O . GLU A 1 429 ? -1.175 20.868 -38.740 1.00 85.06 429 GLU A O 1
ATOM 3457 N N . GLY A 1 430 ? -0.396 18.755 -38.783 1.00 84.38 430 GLY A N 1
ATOM 3458 C CA . GLY A 1 430 ? 1.013 19.099 -39.012 1.00 84.38 430 GLY A CA 1
ATOM 3459 C C . GLY A 1 430 ? 1.869 19.244 -37.745 1.00 84.38 430 GLY A C 1
ATOM 3460 O O . GLY A 1 430 ? 2.987 19.757 -37.837 1.00 84.38 430 GLY A O 1
ATOM 3461 N N . GLU A 1 431 ? 1.354 18.849 -36.578 1.00 90.19 431 GLU A N 1
ATOM 3462 C CA . GLU A 1 431 ? 2.095 18.874 -35.305 1.00 90.19 431 GLU A CA 1
ATOM 3463 C C . GLU A 1 431 ? 2.682 17.523 -34.886 1.00 90.19 431 GLU A C 1
ATOM 3465 O O . GLU A 1 431 ? 3.655 17.526 -34.148 1.00 90.19 431 GLU A O 1
ATOM 3470 N N . ASP A 1 432 ? 2.135 16.414 -35.388 1.00 91.00 432 ASP A N 1
ATOM 3471 C CA . ASP A 1 432 ? 2.587 15.030 -35.149 1.00 91.00 432 ASP A CA 1
ATOM 3472 C C . ASP A 1 432 ? 3.908 14.759 -35.899 1.00 91.00 432 ASP A C 1
ATOM 3474 O O . ASP A 1 432 ? 3.896 14.108 -36.942 1.00 91.00 432 ASP A O 1
ATOM 3478 N N . THR A 1 433 ? 4.990 15.405 -35.450 1.00 90.94 433 THR A N 1
ATOM 3479 C CA . THR A 1 433 ? 6.343 15.441 -36.048 1.00 90.94 433 THR A CA 1
ATOM 3480 C C . THR A 1 433 ? 7.377 14.687 -35.215 1.00 90.94 433 THR A C 1
ATOM 3482 O O . THR A 1 433 ? 8.562 14.917 -35.371 1.00 90.94 433 THR A O 1
ATOM 3485 N N . GLY A 1 434 ? 6.959 13.947 -34.198 1.00 90.50 434 GLY A N 1
ATOM 3486 C CA . GLY A 1 434 ? 7.860 13.433 -33.184 1.00 90.50 434 GLY A CA 1
ATOM 3487 C C . GLY A 1 434 ? 8.534 14.511 -32.325 1.00 90.50 434 GLY A C 1
ATOM 3488 O O . GLY A 1 434 ? 8.258 15.716 -32.397 1.00 90.50 434 GLY A O 1
ATOM 3489 N N . LEU A 1 435 ? 9.444 14.055 -31.458 1.00 89.94 435 LEU A N 1
ATOM 3490 C CA . LEU A 1 435 ? 10.196 14.920 -30.534 1.00 89.94 435 LEU A CA 1
ATOM 3491 C C . LEU A 1 435 ? 11.403 15.614 -31.175 1.00 89.94 435 LEU A C 1
ATOM 3493 O O . LEU A 1 435 ? 12.007 16.483 -30.547 1.00 89.94 435 LEU A O 1
ATOM 3497 N N . ASP A 1 436 ? 11.768 15.251 -32.401 1.00 88.81 436 ASP A N 1
ATOM 3498 C CA . ASP A 1 436 ? 12.818 15.937 -33.152 1.00 88.81 436 ASP A CA 1
ATOM 3499 C C . ASP A 1 436 ? 12.298 17.190 -33.895 1.00 88.81 436 ASP A C 1
ATOM 3501 O O . ASP A 1 436 ? 13.083 18.061 -34.288 1.00 88.81 436 ASP A O 1
ATOM 3505 N N . GLY A 1 437 ? 10.971 17.322 -34.015 1.00 89.12 437 GLY A N 1
ATOM 3506 C CA . GLY A 1 437 ? 10.278 18.448 -34.625 1.00 89.12 437 GLY A CA 1
ATOM 3507 C C . GLY A 1 437 ? 10.331 18.475 -36.155 1.00 89.12 437 GLY A C 1
ATOM 3508 O O . GLY A 1 437 ? 10.025 19.529 -36.735 1.00 89.12 437 GLY A O 1
ATOM 3509 N N . LEU A 1 438 ? 10.741 17.383 -36.803 1.00 91.56 438 LEU A N 1
ATOM 3510 C CA . LEU A 1 438 ? 10.852 17.255 -38.253 1.00 91.56 438 LEU A CA 1
ATOM 3511 C C . LEU A 1 438 ? 9.813 16.257 -38.765 1.00 91.56 438 LEU A C 1
ATOM 3513 O O . LEU A 1 438 ? 9.533 15.255 -38.138 1.00 91.56 438 LEU A O 1
ATOM 3517 N N . MET A 1 439 ? 9.216 16.553 -39.918 1.00 92.31 439 MET A N 1
ATOM 3518 C CA . MET A 1 439 ? 8.491 15.509 -40.643 1.00 92.31 439 MET A CA 1
ATOM 3519 C C . MET A 1 439 ? 9.508 14.648 -41.389 1.00 92.31 439 MET A C 1
ATOM 3521 O O . MET A 1 439 ? 10.479 15.228 -41.882 1.00 92.31 439 MET A O 1
ATOM 3525 N N . ASP A 1 440 ? 9.229 13.358 -41.619 1.00 90.44 440 ASP A N 1
ATOM 3526 C CA . ASP A 1 440 ? 10.088 12.475 -42.437 1.00 90.44 440 ASP A CA 1
ATOM 3527 C C . ASP A 1 440 ? 10.708 13.171 -43.668 1.00 90.44 440 ASP A C 1
ATOM 3529 O O . ASP A 1 440 ? 11.894 13.049 -43.958 1.00 90.44 440 ASP A O 1
ATOM 3533 N N . GLU A 1 441 ? 9.900 13.928 -44.427 1.00 92.38 441 GLU A N 1
ATOM 3534 C CA . GLU A 1 441 ? 10.323 14.572 -45.678 1.00 92.38 441 GLU A CA 1
ATOM 3535 C C . GLU A 1 441 ? 11.419 15.638 -45.510 1.00 92.38 441 GLU A C 1
ATOM 3537 O O . GLU A 1 441 ? 12.124 15.958 -46.477 1.00 92.38 441 GLU A O 1
ATOM 3542 N N . ASP A 1 442 ? 11.568 16.159 -44.295 1.00 93.94 442 ASP A N 1
ATOM 3543 C CA . ASP A 1 442 ? 12.554 17.154 -43.889 1.00 93.94 442 ASP A CA 1
ATOM 3544 C C . ASP A 1 442 ? 13.789 16.529 -43.205 1.00 93.94 442 ASP A C 1
ATOM 3546 O O . ASP A 1 442 ? 14.772 17.236 -42.949 1.00 93.94 442 ASP A O 1
ATOM 3550 N N . GLU A 1 443 ? 13.795 15.217 -42.960 1.00 91.31 443 GLU A N 1
ATOM 3551 C CA . GLU A 1 443 ? 14.895 14.517 -42.298 1.00 91.31 443 GLU A CA 1
ATOM 3552 C C . GLU A 1 443 ? 16.105 14.258 -43.209 1.00 91.31 443 GLU A C 1
ATOM 3554 O O . GLU A 1 443 ? 16.010 13.980 -44.416 1.00 91.31 443 GLU A O 1
ATOM 3559 N N . GLU A 1 444 ? 17.309 14.308 -42.625 1.00 90.75 444 GLU A N 1
ATOM 3560 C CA . GLU A 1 444 ? 18.535 14.047 -43.375 1.00 90.75 444 GLU A CA 1
ATOM 3561 C C . GLU A 1 444 ? 18.629 12.566 -43.769 1.00 90.75 444 GLU A C 1
ATOM 3563 O O . GLU A 1 444 ? 18.845 11.683 -42.948 1.00 90.75 444 GLU A O 1
ATOM 3568 N N . GLY A 1 445 ? 18.552 12.298 -45.074 1.00 86.06 445 GLY A N 1
ATOM 3569 C CA . GLY A 1 445 ? 18.627 10.935 -45.600 1.00 86.06 445 GLY A CA 1
ATOM 3570 C C . GLY A 1 445 ? 17.269 10.313 -45.916 1.00 86.06 445 GLY A C 1
ATOM 3571 O O . GLY A 1 445 ? 17.238 9.135 -46.287 1.00 86.06 445 GLY A O 1
ATOM 3572 N N . TYR A 1 446 ? 16.185 11.095 -45.855 1.00 88.56 446 TYR A N 1
ATOM 3573 C CA . TYR A 1 446 ? 14.857 10.657 -46.267 1.00 88.56 446 TYR A CA 1
ATOM 3574 C C . TYR A 1 446 ? 14.801 10.181 -47.714 1.00 88.56 446 TYR A C 1
ATOM 3576 O O . TYR A 1 446 ? 15.250 10.837 -48.666 1.00 88.56 446 TYR A O 1
ATOM 3584 N N . ASN A 1 447 ? 14.203 9.009 -47.883 1.00 86.81 447 ASN A N 1
ATOM 3585 C CA . ASN A 1 447 ? 13.808 8.484 -49.170 1.00 86.81 447 ASN A CA 1
ATOM 3586 C C . ASN A 1 447 ? 12.590 7.575 -49.005 1.00 86.81 447 ASN A C 1
ATOM 3588 O O . ASN A 1 447 ? 12.724 6.455 -48.524 1.00 86.81 447 ASN A O 1
ATOM 3592 N N . ALA A 1 448 ? 11.440 8.002 -49.523 1.00 85.50 448 ALA A N 1
ATOM 3593 C CA . ALA A 1 448 ? 10.184 7.257 -49.423 1.00 85.50 448 ALA A CA 1
ATOM 3594 C C . ALA A 1 448 ? 10.247 5.778 -49.875 1.00 85.50 448 ALA A C 1
ATOM 3596 O O . ALA A 1 448 ? 9.434 4.968 -49.442 1.00 85.50 448 ALA A O 1
ATOM 3597 N N . GLU A 1 449 ? 11.179 5.396 -50.758 1.00 83.88 449 GLU A N 1
ATOM 3598 C CA . GLU A 1 449 ? 11.307 4.010 -51.228 1.00 83.88 449 GLU A CA 1
ATOM 3599 C C . GLU A 1 449 ? 12.355 3.204 -50.455 1.00 83.88 449 GLU A C 1
ATOM 3601 O O . GLU A 1 449 ? 12.160 2.004 -50.263 1.00 83.88 449 GLU A O 1
ATOM 3606 N N . THR A 1 450 ? 13.467 3.822 -50.040 1.00 82.38 450 THR A N 1
ATOM 3607 C CA . THR A 1 450 ? 14.636 3.107 -49.493 1.00 82.38 450 THR A CA 1
ATOM 3608 C C . THR A 1 450 ? 14.952 3.401 -48.031 1.00 82.38 450 THR A C 1
ATOM 3610 O O . THR A 1 450 ? 15.665 2.611 -47.422 1.00 82.38 450 THR A O 1
ATOM 3613 N N . ASN A 1 451 ? 14.488 4.528 -47.498 1.00 83.38 451 ASN A N 1
ATOM 3614 C CA . ASN A 1 451 ? 14.696 4.969 -46.120 1.00 83.38 451 ASN A CA 1
ATOM 3615 C C . ASN A 1 451 ? 13.551 5.919 -45.709 1.00 83.38 451 ASN A C 1
ATOM 3617 O O . ASN A 1 451 ? 13.757 7.136 -45.708 1.00 83.38 451 ASN A O 1
ATOM 3621 N N . PRO A 1 452 ? 12.327 5.390 -45.521 1.00 86.19 452 PRO A N 1
ATOM 3622 C CA . PRO A 1 452 ? 11.155 6.213 -45.239 1.00 86.19 452 PRO A CA 1
ATOM 3623 C C . PRO A 1 452 ? 11.132 6.777 -43.813 1.00 86.19 452 PRO A C 1
ATOM 3625 O O . PRO A 1 452 ? 10.462 7.774 -43.643 1.00 86.19 452 PRO A O 1
ATOM 3628 N N . ASP A 1 453 ? 11.896 6.201 -42.878 1.00 88.12 453 ASP A N 1
ATOM 3629 C CA . ASP A 1 453 ? 12.015 6.628 -41.471 1.00 88.12 453 ASP A CA 1
ATOM 3630 C C . ASP A 1 453 ? 13.509 6.791 -41.093 1.00 88.12 453 ASP A C 1
ATOM 3632 O O . ASP A 1 453 ? 14.132 5.864 -40.556 1.00 88.12 453 ASP A O 1
ATOM 3636 N N . PRO A 1 454 ? 14.172 7.883 -41.524 1.00 84.56 454 PRO A N 1
ATOM 3637 C CA . PRO A 1 454 ? 15.586 8.128 -41.235 1.00 84.56 454 PRO A CA 1
ATOM 3638 C C . PRO A 1 454 ? 15.929 8.269 -39.750 1.00 84.56 454 PRO A C 1
ATOM 3640 O O . PRO A 1 454 ? 16.991 7.770 -39.349 1.00 84.56 454 PRO A O 1
ATOM 3643 N N . ASN A 1 455 ? 15.087 8.939 -38.961 1.00 85.56 455 ASN A N 1
ATOM 3644 C CA . ASN A 1 455 ? 15.347 9.205 -37.545 1.00 85.56 455 ASN A CA 1
ATOM 3645 C C . ASN A 1 455 ? 14.843 8.100 -36.605 1.00 85.56 455 ASN A C 1
ATOM 3647 O O . ASN A 1 455 ? 15.307 8.016 -35.463 1.00 85.56 455 ASN A O 1
ATOM 3651 N N . GLY A 1 456 ? 14.038 7.159 -37.097 1.00 86.56 456 GLY A N 1
ATOM 3652 C CA . GLY A 1 456 ? 13.650 5.955 -36.367 1.00 86.56 456 GLY A CA 1
ATOM 3653 C C . GLY A 1 456 ? 12.517 6.180 -35.369 1.00 86.56 456 GLY A C 1
ATOM 3654 O O . GLY A 1 456 ? 12.425 5.425 -34.390 1.00 86.56 456 GLY A O 1
ATOM 3655 N N . ASP A 1 457 ? 11.723 7.228 -35.550 1.00 89.06 457 ASP A N 1
ATOM 3656 C CA . ASP A 1 457 ? 10.695 7.680 -34.621 1.00 89.06 457 ASP A CA 1
ATOM 3657 C C . ASP A 1 457 ? 9.268 7.547 -35.177 1.00 89.06 457 ASP A C 1
ATOM 3659 O O . ASP A 1 457 ? 8.313 7.787 -34.436 1.00 89.06 457 ASP A O 1
ATOM 3663 N N . ASP A 1 458 ? 9.110 7.025 -36.393 1.00 91.19 458 ASP A N 1
ATOM 3664 C CA . ASP A 1 458 ? 7.822 6.663 -36.978 1.00 91.19 458 ASP A CA 1
ATOM 3665 C C . ASP A 1 458 ? 7.024 5.680 -36.101 1.00 91.19 458 ASP A C 1
ATOM 3667 O O . ASP A 1 458 ? 7.496 4.618 -35.660 1.00 91.19 458 ASP A O 1
ATOM 3671 N N . TRP A 1 459 ? 5.745 5.990 -35.904 1.00 92.56 459 TRP A N 1
ATOM 3672 C CA . TRP A 1 459 ? 4.770 5.107 -35.283 1.00 92.56 459 TRP A CA 1
ATOM 3673 C C . TRP A 1 459 ? 3.921 4.383 -36.324 1.00 92.56 459 TRP A C 1
ATOM 3675 O O . TRP A 1 459 ? 3.272 4.987 -37.183 1.00 92.56 459 TRP A O 1
ATOM 3685 N N . TYR A 1 460 ? 3.827 3.060 -36.168 1.00 89.75 460 TYR A N 1
ATOM 3686 C CA . TYR A 1 460 ? 2.948 2.222 -36.980 1.00 89.75 460 TYR A CA 1
ATOM 3687 C C . TYR A 1 460 ? 2.260 1.131 -36.163 1.00 89.75 460 TYR A C 1
ATOM 3689 O O . TYR A 1 460 ? 2.903 0.342 -35.463 1.00 89.75 460 TYR A O 1
ATOM 3697 N N . SER A 1 461 ? 0.940 1.022 -36.327 1.00 87.75 461 SER A N 1
ATOM 3698 C CA . SER A 1 461 ? 0.136 -0.076 -35.794 1.00 87.75 461 SER A CA 1
ATOM 3699 C C . SER A 1 461 ? -0.242 -1.058 -36.898 1.00 87.75 461 SER A C 1
ATOM 3701 O O . SER A 1 461 ? -1.105 -0.786 -37.736 1.00 87.75 461 SER A O 1
ATOM 3703 N N . PHE A 1 462 ? 0.333 -2.260 -36.836 1.00 84.62 462 PHE A N 1
ATOM 3704 C CA . PHE A 1 462 ? -0.050 -3.376 -37.706 1.00 84.62 4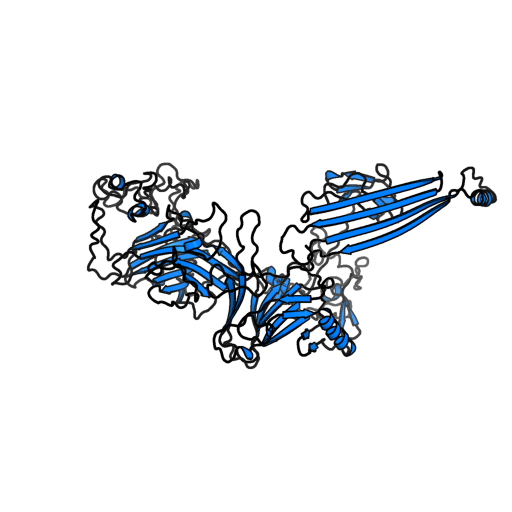62 PHE A CA 1
ATOM 3705 C C . PHE A 1 462 ? -1.457 -3.926 -37.412 1.00 84.62 462 PHE A C 1
ATOM 3707 O O . PHE A 1 462 ? -2.011 -4.623 -38.261 1.00 84.62 462 PHE A O 1
ATOM 3714 N N . PHE A 1 463 ? -2.053 -3.583 -36.258 1.00 78.88 463 PHE A N 1
ATOM 3715 C CA . PHE A 1 463 ? -3.413 -3.997 -35.881 1.00 78.88 463 PHE A CA 1
ATOM 3716 C C . PHE A 1 463 ? -4.475 -3.350 -36.756 1.00 78.88 463 PHE A C 1
ATOM 3718 O O . PHE A 1 463 ? -5.371 -4.021 -37.260 1.00 78.88 463 PHE A O 1
ATOM 3725 N N . ASP A 1 464 ? -4.358 -2.035 -36.919 1.00 80.44 464 ASP A N 1
ATOM 3726 C CA . ASP A 1 464 ? -5.365 -1.220 -37.590 1.00 80.44 464 ASP A CA 1
ATOM 3727 C C . ASP A 1 464 ? -4.861 -0.675 -38.934 1.00 80.44 464 ASP A C 1
ATOM 3729 O O . ASP A 1 464 ? -5.612 0.009 -39.632 1.00 80.44 464 ASP A O 1
ATOM 3733 N N . LYS A 1 465 ? -3.600 -0.975 -39.296 1.00 84.00 465 LYS A N 1
ATOM 3734 C CA . LYS A 1 465 ? -2.869 -0.407 -40.441 1.00 84.00 465 LYS A CA 1
ATOM 3735 C C . LYS A 1 465 ? -2.936 1.118 -40.452 1.00 84.00 465 LYS A C 1
ATOM 3737 O O . LYS A 1 465 ? -3.295 1.740 -41.453 1.00 84.00 465 LYS A O 1
ATOM 3742 N N . GLN A 1 466 ? -2.629 1.697 -39.297 1.00 87.25 466 GLN A N 1
ATOM 3743 C CA . GLN A 1 466 ? -2.617 3.137 -39.056 1.00 87.25 466 GLN A CA 1
ATOM 3744 C C . GLN A 1 466 ? -1.217 3.593 -38.660 1.00 87.25 466 GLN A C 1
ATOM 3746 O O . GLN A 1 466 ? -0.421 2.792 -38.168 1.00 87.25 466 GLN A O 1
ATOM 3751 N N . GLY A 1 467 ? -0.960 4.883 -38.862 1.00 88.06 467 GLY A N 1
ATOM 3752 C CA . GLY A 1 467 ? 0.348 5.495 -38.663 1.00 88.06 467 GLY A CA 1
ATOM 3753 C C . GLY A 1 467 ? 1.132 5.635 -39.963 1.00 88.06 467 GLY A C 1
ATOM 3754 O O . GLY A 1 467 ? 0.594 5.443 -41.063 1.00 88.06 467 GLY A O 1
ATOM 3755 N N . LYS A 1 468 ? 2.409 5.964 -39.819 1.00 88.75 468 LYS A N 1
ATOM 3756 C CA . LYS A 1 468 ? 3.377 6.100 -40.905 1.00 88.75 468 LYS A CA 1
ATOM 3757 C C . LYS A 1 468 ? 4.194 4.825 -41.023 1.00 88.75 468 LYS A C 1
ATOM 3759 O O . LYS A 1 468 ? 4.500 4.202 -40.020 1.00 88.75 468 LYS A O 1
ATOM 3764 N N . CYS A 1 469 ? 4.409 4.337 -42.243 1.00 88.31 469 CYS A N 1
ATOM 3765 C CA . CYS A 1 469 ? 5.070 3.048 -42.435 1.00 88.31 469 CYS A CA 1
ATOM 3766 C C . CYS A 1 469 ? 6.596 3.235 -42.490 1.00 88.31 469 CYS A C 1
ATOM 3768 O O . CYS A 1 469 ? 7.087 3.662 -43.537 1.00 88.31 469 CYS A O 1
ATOM 3770 N N . PRO A 1 470 ? 7.351 2.762 -41.481 1.00 85.81 470 PRO A N 1
ATOM 3771 C CA . PRO A 1 470 ? 8.804 2.948 -41.413 1.00 85.81 470 PRO A CA 1
ATOM 3772 C C . PRO A 1 470 ? 9.584 1.977 -42.309 1.00 85.81 470 PRO A C 1
ATOM 3774 O O . PRO A 1 470 ? 10.815 1.959 -42.336 1.00 85.81 470 PRO A O 1
ATOM 3777 N N . LEU A 1 471 ? 8.889 1.095 -43.038 1.00 84.50 471 LEU A N 1
ATOM 3778 C CA . LEU A 1 471 ? 9.521 0.054 -43.842 1.00 84.50 471 LEU A CA 1
ATOM 3779 C C . LEU A 1 471 ? 9.606 0.444 -45.330 1.00 84.50 471 LEU A C 1
ATOM 3781 O O . LEU A 1 471 ? 8.578 0.761 -45.939 1.00 84.50 471 LEU A O 1
ATOM 3785 N N . PRO A 1 472 ? 10.790 0.303 -45.966 1.00 83.50 472 PRO A N 1
ATOM 3786 C CA . PRO A 1 472 ? 10.997 0.534 -47.397 1.00 83.50 472 PRO A CA 1
ATOM 3787 C C . PRO A 1 472 ? 9.978 -0.184 -48.292 1.00 83.50 472 PRO A C 1
ATOM 3789 O O . PRO A 1 472 ? 9.534 -1.294 -47.989 1.00 83.50 472 PRO A O 1
ATOM 3792 N N . ASN A 1 473 ? 9.667 0.400 -49.453 1.00 82.50 473 ASN A N 1
ATOM 3793 C CA . ASN A 1 473 ? 8.745 -0.159 -50.456 1.00 82.50 473 ASN A CA 1
ATOM 3794 C C . ASN A 1 473 ? 7.354 -0.550 -49.906 1.00 82.50 473 ASN A C 1
ATOM 3796 O O . ASN A 1 473 ? 6.796 -1.567 -50.328 1.00 82.50 473 ASN A O 1
ATOM 3800 N N . ASN A 1 474 ? 6.800 0.227 -48.967 1.00 74.25 474 ASN A N 1
ATOM 3801 C CA . ASN A 1 474 ? 5.574 -0.109 -48.227 1.00 74.25 474 ASN A CA 1
ATOM 3802 C C . ASN A 1 474 ? 5.661 -1.492 -47.572 1.00 74.25 474 ASN A C 1
ATOM 3804 O O . ASN A 1 474 ? 4.737 -2.307 -47.644 1.00 74.25 474 ASN A O 1
ATOM 3808 N N . GLY A 1 475 ? 6.800 -1.777 -46.941 1.00 79.06 475 GLY A N 1
ATOM 3809 C CA . GLY A 1 475 ? 7.072 -3.076 -46.343 1.00 79.06 475 GLY A CA 1
ATOM 3810 C C . GLY A 1 475 ? 6.019 -3.511 -45.326 1.00 79.06 475 GLY A C 1
ATOM 3811 O O . GLY A 1 475 ? 5.788 -4.711 -45.172 1.00 79.06 475 GLY A O 1
ATOM 3812 N N . CYS A 1 476 ? 5.319 -2.552 -44.715 1.00 81.31 476 CYS A N 1
ATOM 3813 C CA . CYS A 1 476 ? 4.270 -2.810 -43.740 1.00 81.31 476 CYS A CA 1
ATOM 3814 C C . CYS A 1 476 ? 3.072 -3.587 -44.314 1.00 81.31 476 CYS A C 1
ATOM 3816 O O . CYS A 1 476 ? 2.440 -4.350 -43.587 1.00 81.31 476 CYS A O 1
ATOM 3818 N N . ASP A 1 477 ? 2.804 -3.484 -45.622 1.00 80.62 477 ASP A N 1
ATOM 3819 C CA . ASP A 1 477 ? 1.734 -4.242 -46.288 1.00 80.62 477 ASP A CA 1
ATOM 3820 C C . ASP A 1 477 ? 2.052 -5.742 -46.415 1.00 80.62 477 ASP A C 1
ATOM 3822 O O . ASP A 1 477 ? 1.153 -6.559 -46.637 1.00 80.62 477 ASP A O 1
ATOM 3826 N N . ASN A 1 478 ? 3.330 -6.117 -46.294 1.00 77.00 478 ASN A N 1
ATOM 3827 C CA . ASN A 1 478 ? 3.785 -7.497 -46.467 1.00 77.00 478 ASN A CA 1
ATOM 3828 C C . ASN A 1 478 ? 3.709 -8.320 -45.174 1.00 77.00 478 ASN A C 1
ATOM 3830 O O . ASN A 1 478 ? 3.822 -9.547 -45.233 1.00 77.00 478 ASN A O 1
ATOM 3834 N N . ILE A 1 479 ? 3.501 -7.674 -44.023 1.00 72.75 479 ILE A N 1
ATOM 3835 C CA . ILE A 1 479 ? 3.280 -8.348 -42.743 1.00 72.75 479 ILE A CA 1
ATOM 3836 C C . ILE A 1 479 ? 1.778 -8.615 -42.594 1.00 72.75 479 ILE A C 1
ATOM 3838 O O . ILE A 1 479 ? 0.942 -7.727 -42.751 1.00 72.75 479 ILE A O 1
ATOM 3842 N N . SER A 1 480 ? 1.418 -9.876 -42.345 1.00 70.19 480 SER A N 1
ATOM 3843 C CA . SER A 1 480 ? 0.017 -10.279 -42.200 1.00 70.19 480 SER A CA 1
ATOM 3844 C C . SER A 1 480 ? -0.587 -9.716 -40.912 1.00 70.19 480 SER A C 1
ATOM 3846 O O . SER A 1 480 ? 0.026 -9.820 -39.854 1.00 70.19 480 SER A O 1
ATOM 3848 N N . GLU A 1 481 ? -1.823 -9.208 -40.995 1.00 66.06 481 GLU A N 1
ATOM 3849 C CA . GLU A 1 481 ? -2.600 -8.682 -39.854 1.00 66.06 481 GLU A CA 1
ATOM 3850 C C . GLU A 1 481 ? -2.786 -9.702 -38.711 1.00 66.06 481 GLU A C 1
ATOM 3852 O O . GLU A 1 481 ? -2.999 -9.294 -37.573 1.00 66.06 481 GLU A O 1
ATOM 3857 N N . ASP A 1 482 ? -2.650 -11.005 -38.985 1.00 67.62 482 ASP A N 1
ATOM 3858 C CA . ASP A 1 482 ? -2.873 -12.087 -38.017 1.00 67.62 482 ASP A CA 1
ATOM 3859 C C . ASP A 1 482 ? -1.573 -12.678 -37.427 1.00 67.62 482 ASP A C 1
ATOM 3861 O O . ASP A 1 482 ? -1.624 -13.625 -36.636 1.00 67.62 482 ASP A O 1
ATOM 3865 N N . ASP A 1 483 ? -0.393 -12.159 -37.792 1.00 70.19 483 ASP A N 1
ATOM 3866 C CA . ASP A 1 483 ? 0.895 -12.683 -37.314 1.00 70.19 483 ASP A CA 1
ATOM 3867 C C . ASP A 1 483 ? 1.325 -12.062 -35.972 1.00 70.19 483 ASP A C 1
ATOM 3869 O O . ASP A 1 483 ? 2.413 -11.508 -35.826 1.00 70.19 483 ASP A O 1
ATOM 3873 N N . TYR A 1 484 ? 0.465 -12.178 -34.954 1.00 69.25 484 TYR A N 1
ATOM 3874 C CA . TYR A 1 484 ? 0.708 -11.644 -33.602 1.00 69.25 484 TYR A CA 1
ATOM 3875 C C . TYR A 1 484 ? 1.922 -12.260 -32.890 1.00 69.25 484 TYR A C 1
ATOM 3877 O O . TYR A 1 484 ? 2.342 -11.779 -31.839 1.00 69.25 484 TYR A O 1
ATOM 3885 N N . ASN A 1 485 ? 2.468 -13.351 -33.430 1.00 66.19 485 ASN A N 1
ATOM 3886 C CA . ASN A 1 485 ? 3.668 -13.994 -32.905 1.00 66.19 485 ASN A CA 1
ATOM 3887 C C . ASN A 1 485 ? 4.954 -13.399 -33.492 1.00 66.19 485 ASN A C 1
ATOM 3889 O O . ASN A 1 485 ? 6.034 -13.700 -32.984 1.00 66.19 485 ASN A O 1
ATOM 3893 N N . ASN A 1 486 ? 4.859 -12.571 -34.536 1.00 69.31 486 ASN A N 1
ATOM 3894 C CA . ASN A 1 486 ? 6.003 -11.892 -35.118 1.00 69.31 486 ASN A CA 1
ATOM 3895 C C . ASN A 1 486 ? 6.383 -10.670 -34.263 1.00 69.31 486 ASN A C 1
ATOM 3897 O O . ASN A 1 486 ? 5.579 -9.749 -34.125 1.00 69.31 486 ASN A O 1
ATOM 3901 N N . PRO A 1 487 ? 7.607 -10.605 -33.707 1.00 64.69 487 PRO A N 1
ATOM 3902 C CA . PRO A 1 487 ? 8.055 -9.448 -32.934 1.00 64.69 487 PRO A CA 1
ATOM 3903 C C . PRO A 1 487 ? 7.989 -8.125 -33.709 1.00 64.69 487 PRO A C 1
ATOM 3905 O O . PRO A 1 487 ? 7.730 -7.093 -33.099 1.00 64.69 487 PRO A O 1
ATOM 3908 N N . GLN A 1 488 ? 8.150 -8.157 -35.040 1.00 70.31 488 GLN A N 1
ATOM 3909 C CA . GLN A 1 488 ? 8.048 -6.970 -35.902 1.00 70.31 488 GLN A CA 1
ATOM 3910 C C . GLN A 1 488 ? 6.670 -6.312 -35.844 1.00 70.31 488 GLN A C 1
ATOM 3912 O O . GLN A 1 488 ? 6.556 -5.111 -36.060 1.00 70.31 488 GLN A O 1
ATOM 3917 N N . TYR A 1 489 ? 5.635 -7.073 -35.485 1.00 75.88 489 TYR A N 1
ATOM 3918 C CA . TYR A 1 489 ? 4.268 -6.581 -35.343 1.00 75.88 489 TYR A CA 1
ATOM 3919 C C . TYR A 1 489 ? 4.148 -5.462 -34.293 1.00 75.88 489 TYR A C 1
ATOM 3921 O O . TYR A 1 489 ? 3.244 -4.633 -34.348 1.00 75.88 489 TYR A O 1
ATOM 3929 N N . TYR A 1 490 ? 5.063 -5.424 -33.324 1.00 83.31 490 TYR A N 1
ATOM 3930 C CA . TYR A 1 490 ? 5.040 -4.460 -32.228 1.00 83.31 490 TYR A CA 1
ATOM 3931 C C . TYR A 1 490 ? 6.143 -3.395 -32.347 1.00 83.31 490 TYR A C 1
ATOM 3933 O O . TYR A 1 490 ? 6.149 -2.460 -31.555 1.00 83.31 490 TYR A O 1
ATOM 3941 N N . ASP A 1 491 ? 7.047 -3.503 -33.329 1.00 83.44 491 ASP A N 1
ATOM 3942 C CA . ASP A 1 491 ? 8.345 -2.808 -33.361 1.00 83.44 491 ASP A CA 1
ATOM 3943 C C . ASP A 1 491 ? 8.297 -1.280 -33.431 1.00 83.44 491 ASP A C 1
ATOM 3945 O O . ASP A 1 491 ? 9.304 -0.643 -33.111 1.00 83.44 491 ASP A O 1
ATOM 3949 N N . PHE A 1 492 ? 7.168 -0.716 -33.852 1.00 87.69 492 PHE A N 1
ATOM 3950 C CA . PHE A 1 492 ? 6.988 0.719 -34.091 1.00 87.69 492 PHE A CA 1
ATOM 3951 C C . PHE A 1 492 ? 5.922 1.328 -33.174 1.00 87.69 492 PHE A C 1
ATOM 3953 O O . PHE A 1 492 ? 5.561 2.487 -33.302 1.00 87.69 492 PHE A O 1
ATOM 3960 N N . LEU A 1 493 ? 5.431 0.572 -32.185 1.00 89.19 493 LEU A N 1
ATOM 3961 C CA . LEU A 1 493 ? 4.412 1.072 -31.257 1.00 89.19 493 LEU A CA 1
ATOM 3962 C C . LEU A 1 493 ? 4.941 2.110 -30.264 1.00 89.19 493 LEU A C 1
ATOM 3964 O O . LEU A 1 493 ? 4.152 2.678 -29.513 1.00 89.19 493 LEU A O 1
ATOM 3968 N N . ASN A 1 494 ? 6.256 2.312 -30.188 1.00 90.75 494 ASN A N 1
ATOM 3969 C CA . ASN A 1 494 ? 6.879 3.324 -29.336 1.00 90.75 494 ASN A CA 1
ATOM 3970 C C . ASN A 1 494 ? 7.381 4.543 -30.126 1.00 90.75 494 ASN A C 1
ATOM 3972 O O . ASN A 1 494 ? 8.042 5.380 -29.519 1.00 90.75 494 ASN A O 1
ATOM 3976 N N . GLY A 1 495 ? 7.078 4.638 -31.427 1.00 91.31 495 GLY A N 1
ATOM 3977 C CA . GLY A 1 495 ? 7.352 5.833 -32.227 1.00 91.31 495 GLY A CA 1
ATOM 3978 C C . GLY A 1 495 ? 6.579 7.059 -31.733 1.00 91.31 495 GLY A C 1
ATOM 3979 O O . GLY A 1 495 ? 5.540 6.925 -31.067 1.00 91.31 495 GLY A O 1
ATOM 3980 N N . THR A 1 496 ? 7.123 8.232 -32.031 1.00 91.25 496 THR A N 1
ATOM 3981 C CA . THR A 1 496 ? 6.553 9.542 -31.723 1.00 91.25 496 THR A CA 1
ATOM 3982 C C . THR A 1 496 ? 5.869 10.163 -32.938 1.00 91.25 496 THR A C 1
ATOM 3984 O O . THR A 1 496 ? 4.781 10.692 -32.776 1.00 91.25 496 THR A O 1
ATOM 3987 N N . GLU A 1 497 ? 6.392 9.993 -34.156 1.00 92.19 497 GLU A N 1
ATOM 3988 C CA . GLU A 1 497 ? 5.772 10.575 -35.349 1.00 92.19 497 GLU A CA 1
ATOM 3989 C C . GLU A 1 497 ? 4.591 9.735 -35.878 1.00 92.19 497 GLU A C 1
ATOM 3991 O O . GLU A 1 497 ? 4.672 8.520 -36.055 1.00 92.19 497 GLU A O 1
ATOM 3996 N N . GLY A 1 498 ? 3.447 10.364 -36.148 1.00 90.12 498 GLY A N 1
ATOM 3997 C CA . GLY A 1 498 ? 2.245 9.695 -36.659 1.00 90.12 498 GLY A CA 1
ATOM 3998 C C . GLY A 1 498 ? 1.435 8.958 -35.584 1.00 90.12 498 GLY A C 1
ATOM 3999 O O . GLY A 1 498 ? 0.495 8.212 -35.907 1.00 90.12 498 GLY A O 1
ATOM 4000 N N . ASN A 1 499 ? 1.782 9.136 -34.307 1.00 89.94 499 ASN A N 1
ATOM 4001 C CA . ASN A 1 499 ? 1.207 8.383 -33.199 1.00 89.94 499 ASN A CA 1
ATOM 4002 C C . ASN A 1 499 ? -0.088 8.996 -32.642 1.00 89.94 499 ASN A C 1
ATOM 4004 O O . ASN A 1 499 ? -0.752 8.370 -31.807 1.00 89.94 499 ASN A O 1
ATOM 4008 N N . ALA A 1 500 ? -0.530 10.157 -33.146 1.00 86.94 500 ALA A N 1
ATOM 4009 C CA . ALA A 1 500 ? -1.752 10.819 -32.683 1.00 86.94 500 ALA A CA 1
ATOM 4010 C C . ALA A 1 500 ? -3.018 9.968 -32.899 1.00 86.94 500 ALA A C 1
ATOM 4012 O O . ALA A 1 500 ? -4.046 10.173 -32.241 1.00 86.94 500 ALA A O 1
ATOM 4013 N N . THR A 1 501 ? -2.947 8.999 -33.819 1.00 82.38 501 THR A N 1
ATOM 4014 C CA . THR A 1 501 ? -4.014 8.025 -34.097 1.00 82.38 501 THR A CA 1
ATOM 4015 C C . THR A 1 501 ? -3.997 6.802 -33.178 1.00 82.38 501 THR A C 1
ATOM 4017 O O . THR A 1 501 ? -4.955 6.024 -33.180 1.00 82.38 501 THR A O 1
ATOM 4020 N N . ASP A 1 502 ? -2.974 6.642 -32.336 1.00 84.56 502 ASP A N 1
ATOM 4021 C CA . ASP A 1 502 ? -2.925 5.572 -31.349 1.00 84.56 502 ASP A CA 1
ATOM 4022 C C . ASP A 1 502 ? -4.063 5.747 -30.331 1.00 84.56 502 ASP A C 1
ATOM 4024 O O . ASP A 1 502 ? -4.168 6.753 -29.617 1.00 84.56 502 ASP A O 1
ATOM 4028 N N . GLY A 1 503 ? -4.911 4.723 -30.204 1.00 72.75 503 GLY A N 1
ATOM 4029 C CA . GLY A 1 503 ? -5.984 4.695 -29.209 1.00 72.75 503 GLY A CA 1
ATOM 4030 C C . GLY A 1 503 ? -5.488 4.872 -27.765 1.00 72.75 503 GLY A C 1
ATOM 4031 O O . GLY A 1 503 ? -6.261 5.280 -26.899 1.00 72.75 503 GLY A O 1
ATOM 4032 N N . GLY A 1 504 ? -4.207 4.596 -27.496 1.00 67.81 504 GLY A N 1
ATOM 4033 C CA . GLY A 1 504 ? -3.535 4.862 -26.225 1.00 67.81 504 GLY A CA 1
ATOM 4034 C C . GLY A 1 504 ? -2.974 6.281 -26.065 1.00 67.81 504 GLY A C 1
ATOM 4035 O O . GLY A 1 504 ? -2.800 6.702 -24.921 1.00 67.81 504 GLY A O 1
ATOM 4036 N N . ALA A 1 505 ? -2.709 7.004 -27.158 1.00 67.12 505 ALA A N 1
ATOM 4037 C CA . ALA A 1 505 ? -2.209 8.384 -27.147 1.00 67.12 505 ALA A CA 1
ATOM 4038 C C . ALA A 1 505 ? -3.346 9.413 -27.058 1.00 67.12 505 ALA A C 1
ATOM 4040 O O . ALA A 1 505 ? -3.179 10.451 -26.431 1.00 67.12 505 ALA A O 1
ATOM 4041 N N . SER A 1 506 ? -4.538 9.108 -27.594 1.00 72.62 506 SER A N 1
ATOM 4042 C CA . SER A 1 506 ? -5.724 9.986 -27.511 1.00 72.62 506 SER A CA 1
ATOM 4043 C C . SER A 1 506 ? -5.480 11.424 -28.012 1.00 72.62 506 SER A C 1
ATOM 4045 O O . SER A 1 506 ? -6.018 12.364 -27.427 1.00 72.62 506 SER A O 1
ATOM 4047 N N . GLN A 1 507 ? -4.689 11.591 -29.082 1.00 81.00 507 GLN A N 1
ATOM 4048 C CA . GLN A 1 507 ? -4.280 12.896 -29.639 1.00 81.00 507 GLN A CA 1
ATOM 4049 C C . GLN A 1 507 ? -3.535 13.802 -28.645 1.00 81.00 507 GLN A C 1
ATOM 4051 O O . GLN A 1 507 ? -3.567 15.023 -28.780 1.00 81.00 507 GLN A O 1
ATOM 4056 N N . ILE A 1 508 ? -2.909 13.224 -27.617 1.00 86.31 508 ILE A N 1
ATOM 4057 C CA . ILE A 1 508 ? -2.059 13.965 -26.686 1.00 86.31 508 ILE A CA 1
ATOM 4058 C C . ILE A 1 508 ? -0.689 14.149 -27.351 1.00 86.31 508 ILE A C 1
ATOM 4060 O O . ILE A 1 508 ? -0.098 13.132 -27.704 1.00 86.31 508 ILE A O 1
ATOM 4064 N N . PRO A 1 509 ? -0.176 15.387 -27.458 1.00 89.75 509 PRO A N 1
ATOM 4065 C CA . PRO A 1 509 ? 1.142 15.647 -28.026 1.00 89.75 509 PRO A CA 1
ATOM 4066 C C . PRO A 1 509 ? 2.266 14.982 -27.236 1.00 89.75 509 PRO A C 1
ATOM 4068 O O . PRO A 1 509 ? 2.245 14.997 -25.991 1.00 89.75 509 PRO A O 1
ATOM 4071 N N . ASP A 1 510 ? 3.263 14.455 -27.939 1.00 91.62 510 ASP A N 1
ATOM 4072 C CA . ASP A 1 510 ? 4.497 14.023 -27.309 1.00 91.62 510 ASP A CA 1
ATOM 4073 C C . ASP A 1 510 ? 5.308 15.225 -26.836 1.00 91.62 510 ASP A C 1
ATOM 4075 O O . ASP A 1 510 ? 5.338 16.302 -27.437 1.00 91.62 510 ASP A O 1
ATOM 4079 N N . LYS A 1 511 ? 5.933 15.047 -25.674 1.00 92.44 511 LYS A N 1
ATOM 4080 C CA . LYS A 1 511 ? 6.765 16.062 -25.033 1.00 92.44 511 LYS A CA 1
ATOM 4081 C C . LYS A 1 511 ? 7.770 15.431 -24.095 1.00 92.44 511 LYS A C 1
ATOM 4083 O O . LYS A 1 511 ? 7.465 14.426 -23.459 1.00 92.44 511 LYS A O 1
ATOM 4088 N N . GLU A 1 512 ? 8.898 16.092 -23.905 1.00 93.12 512 GLU A N 1
ATOM 4089 C CA . GLU A 1 512 ? 9.914 15.701 -22.927 1.00 93.12 512 GLU A CA 1
ATOM 4090 C C . GLU A 1 512 ? 9.516 16.068 -21.497 1.00 93.12 512 GLU A C 1
ATOM 4092 O O . GLU A 1 512 ? 9.905 15.408 -20.541 1.00 93.12 512 GLU A O 1
ATOM 4097 N N . LYS A 1 513 ? 8.672 17.093 -21.320 1.00 93.31 513 LYS A N 1
ATOM 4098 C CA . LYS A 1 513 ? 8.185 17.499 -19.997 1.00 93.31 513 LYS A CA 1
ATOM 4099 C C . LYS A 1 513 ? 7.166 16.501 -19.433 1.00 93.31 513 LYS A C 1
ATOM 4101 O O . LYS A 1 513 ? 5.948 16.683 -19.570 1.00 93.31 513 LYS A O 1
ATOM 4106 N N . TYR A 1 514 ? 7.661 15.488 -18.728 1.00 91.38 514 TYR A N 1
ATOM 4107 C CA . TYR A 1 514 ? 6.863 14.473 -18.040 1.00 91.38 514 TYR A CA 1
ATOM 4108 C C . TYR A 1 514 ? 6.432 14.918 -16.641 1.00 91.38 514 TYR A C 1
ATOM 4110 O O . TYR A 1 514 ? 5.326 14.590 -16.202 1.00 91.38 514 TYR A O 1
ATOM 4118 N N . SER A 1 515 ? 7.268 15.691 -15.942 1.00 90.81 515 SER A N 1
ATOM 4119 C CA . SER A 1 515 ? 6.946 16.235 -14.620 1.00 90.81 515 SER A CA 1
ATOM 4120 C C . SER A 1 515 ? 6.417 17.679 -14.688 1.00 90.81 515 SER A C 1
ATOM 4122 O O . SER A 1 515 ? 6.602 18.386 -15.682 1.00 90.81 515 SER A O 1
ATOM 4124 N N . PRO A 1 516 ? 5.796 18.211 -13.614 1.00 88.25 516 PRO A N 1
ATOM 4125 C CA . PRO A 1 516 ? 5.398 19.621 -13.569 1.00 88.25 516 PRO A CA 1
ATOM 4126 C C . PRO A 1 516 ? 6.557 20.614 -13.781 1.00 88.25 516 PRO A C 1
ATOM 4128 O O . PRO A 1 516 ? 6.314 21.748 -14.210 1.00 88.25 516 PRO A O 1
ATOM 4131 N N . GLY A 1 517 ? 7.794 20.202 -13.471 1.00 86.56 517 GLY A N 1
ATOM 4132 C CA . GLY A 1 517 ? 8.976 21.060 -13.393 1.00 86.56 517 GLY A CA 1
ATOM 4133 C C . GLY A 1 517 ? 9.928 21.025 -14.590 1.00 86.56 517 GLY A C 1
ATOM 4134 O O . GLY A 1 517 ? 10.687 21.977 -14.693 1.00 86.56 517 GLY A O 1
ATOM 4135 N N . PHE A 1 518 ? 9.841 20.023 -15.480 1.00 91.62 518 PHE A N 1
ATOM 4136 C CA . PHE A 1 518 ? 10.898 19.650 -16.443 1.00 91.62 518 PHE A CA 1
ATOM 4137 C C . PHE A 1 518 ? 12.256 19.447 -15.755 1.00 91.62 518 PHE A C 1
ATOM 4139 O O . PHE A 1 518 ? 12.920 20.393 -15.334 1.00 91.62 518 PHE A O 1
ATOM 4146 N N . THR A 1 519 ? 12.646 18.190 -15.584 1.00 90.69 519 THR A N 1
ATOM 4147 C CA . THR A 1 519 ? 13.835 17.820 -14.811 1.00 90.69 519 THR A CA 1
ATOM 4148 C C . THR A 1 519 ? 15.009 17.549 -15.742 1.00 90.69 519 THR A C 1
ATOM 4150 O O . THR A 1 519 ? 14.958 16.580 -16.480 1.00 90.69 519 THR A O 1
ATOM 4153 N N . THR A 1 520 ? 16.090 18.327 -15.673 1.00 92.25 520 THR A N 1
ATOM 4154 C CA . THR A 1 520 ? 17.340 18.036 -16.416 1.00 92.25 520 THR A CA 1
ATOM 4155 C C . THR A 1 520 ? 18.420 17.374 -15.555 1.00 92.25 520 THR A C 1
ATOM 4157 O O . THR A 1 520 ? 19.477 16.970 -16.034 1.00 92.25 520 THR A O 1
ATOM 4160 N N . GLU A 1 521 ? 18.163 17.250 -14.253 1.00 89.75 521 GLU A N 1
ATOM 4161 C CA . GLU A 1 521 ? 19.094 16.688 -13.280 1.00 89.75 521 GLU A CA 1
ATOM 4162 C C . GLU A 1 521 ? 18.809 15.206 -13.016 1.00 89.75 521 GLU A C 1
ATOM 4164 O O . GLU A 1 521 ? 17.665 14.754 -12.973 1.00 89.75 521 GLU A O 1
ATOM 4169 N N . ASN A 1 522 ? 19.872 14.448 -12.761 1.00 94.00 522 ASN A N 1
ATOM 4170 C CA . ASN A 1 522 ? 19.792 13.066 -12.316 1.00 94.00 522 ASN A CA 1
ATOM 4171 C C . ASN A 1 522 ? 20.025 13.017 -10.804 1.00 94.00 522 ASN A C 1
ATOM 4173 O O . ASN A 1 522 ? 21.017 13.544 -10.312 1.00 94.00 522 ASN A O 1
ATOM 4177 N N . SER A 1 523 ? 19.136 12.370 -10.058 1.00 95.19 523 SER A N 1
ATOM 4178 C CA . SER A 1 523 ? 19.316 12.048 -8.641 1.00 95.19 523 SER A CA 1
ATOM 4179 C C . SER A 1 523 ? 18.425 10.859 -8.283 1.00 95.19 523 SER A C 1
ATOM 4181 O O . SER A 1 523 ? 17.233 11.025 -8.014 1.00 95.19 523 SER A O 1
ATOM 4183 N N . TYR A 1 524 ? 18.974 9.642 -8.321 1.00 95.44 524 TYR A N 1
ATOM 4184 C CA . TYR A 1 524 ? 18.197 8.408 -8.164 1.00 95.44 524 TYR A CA 1
ATOM 4185 C C . TYR A 1 524 ? 18.964 7.270 -7.479 1.00 95.44 524 TYR A C 1
ATOM 4187 O O . TYR A 1 524 ? 20.197 7.204 -7.486 1.00 95.44 524 TYR A O 1
ATOM 4195 N N . PHE A 1 525 ? 18.193 6.361 -6.883 1.00 96.12 525 PHE A N 1
ATOM 4196 C CA . PHE A 1 525 ? 18.638 5.052 -6.409 1.00 96.12 525 PHE A CA 1
ATOM 4197 C C . PHE A 1 525 ? 18.566 4.049 -7.560 1.00 96.12 525 PHE A C 1
ATOM 4199 O O . PHE A 1 525 ? 17.581 4.070 -8.291 1.00 96.12 525 PHE A O 1
ATOM 4206 N N . SER A 1 526 ? 19.563 3.177 -7.707 1.00 97.00 526 SER A N 1
ATOM 4207 C CA . SER A 1 526 ? 19.610 2.150 -8.754 1.00 97.00 526 SER A CA 1
ATOM 4208 C C . SER A 1 526 ? 19.731 0.752 -8.149 1.00 97.00 526 SER A C 1
ATOM 4210 O O . SER A 1 526 ? 20.534 0.539 -7.232 1.00 97.00 526 SER A O 1
ATOM 4212 N N . TYR A 1 527 ? 18.930 -0.178 -8.668 1.00 97.69 527 TYR A N 1
ATOM 4213 C CA . TYR A 1 527 ? 18.896 -1.587 -8.277 1.00 97.69 527 TYR A CA 1
ATOM 4214 C C . TYR A 1 527 ? 18.943 -2.483 -9.510 1.00 97.69 527 TYR A C 1
ATOM 4216 O O . TYR A 1 527 ? 18.289 -2.190 -10.507 1.00 97.69 527 TYR A O 1
ATOM 4224 N N . VAL A 1 528 ? 19.662 -3.597 -9.420 1.00 96.88 528 VAL A N 1
ATOM 4225 C CA . VAL A 1 528 ? 19.891 -4.531 -10.523 1.00 96.88 528 VAL A CA 1
ATOM 4226 C C . VAL A 1 528 ? 19.368 -5.913 -10.164 1.00 96.88 528 VAL A C 1
ATOM 4228 O O . VAL A 1 528 ? 19.730 -6.467 -9.126 1.00 96.88 528 VAL A O 1
ATOM 4231 N N . ILE A 1 529 ? 18.552 -6.474 -11.054 1.00 96.88 529 ILE A N 1
ATOM 4232 C CA . ILE A 1 529 ? 18.215 -7.897 -11.079 1.00 96.88 529 ILE A CA 1
ATOM 4233 C C . ILE A 1 529 ? 19.016 -8.534 -12.214 1.00 96.88 529 ILE A C 1
ATOM 4235 O O . ILE A 1 529 ? 18.881 -8.130 -13.374 1.00 96.88 529 ILE A O 1
ATOM 4239 N N . ASP A 1 530 ? 19.849 -9.518 -11.880 1.00 94.69 530 ASP A N 1
ATOM 4240 C CA . ASP A 1 530 ? 20.649 -10.264 -12.849 1.00 94.69 530 ASP A CA 1
ATOM 4241 C C . ASP A 1 530 ? 19.964 -11.600 -13.161 1.00 94.69 530 ASP A C 1
ATOM 4243 O O . ASP A 1 530 ? 20.010 -12.533 -12.360 1.00 94.69 530 ASP A O 1
ATOM 4247 N N . LEU A 1 531 ? 19.300 -11.696 -14.318 1.00 92.50 531 LEU A N 1
ATOM 4248 C CA . LEU A 1 531 ? 18.574 -12.909 -14.707 1.00 92.50 531 LEU A CA 1
ATOM 4249 C C . LEU A 1 531 ? 19.504 -14.079 -15.057 1.00 92.50 531 LEU A C 1
ATOM 4251 O O . LEU A 1 531 ? 19.053 -15.222 -15.070 1.00 92.50 531 LEU A O 1
ATOM 4255 N N . ASP A 1 532 ? 20.789 -13.818 -15.318 1.00 89.81 532 ASP A N 1
ATOM 4256 C CA . ASP A 1 532 ? 21.788 -14.866 -15.543 1.00 89.81 532 ASP A CA 1
ATOM 4257 C C . ASP A 1 532 ? 22.235 -15.535 -14.228 1.00 89.81 532 ASP A C 1
ATOM 4259 O O . ASP A 1 532 ? 22.891 -16.583 -14.242 1.00 89.81 532 ASP A O 1
ATOM 4263 N N . ASN A 1 533 ? 21.860 -14.961 -13.081 1.00 90.94 533 ASN A N 1
ATOM 4264 C CA . ASN A 1 533 ? 22.104 -15.511 -11.757 1.00 90.94 533 ASN A CA 1
ATOM 4265 C C . ASN A 1 533 ? 20.819 -16.147 -11.191 1.00 90.94 533 ASN A C 1
ATOM 4267 O O . ASN A 1 533 ? 19.856 -15.454 -10.880 1.00 90.94 533 ASN A O 1
ATOM 4271 N N . ASP A 1 534 ? 20.803 -17.473 -11.020 1.00 87.06 534 ASP A N 1
ATOM 4272 C CA . ASP A 1 534 ? 19.688 -18.212 -10.402 1.00 87.06 534 ASP A CA 1
ATOM 4273 C C . ASP A 1 534 ? 20.207 -19.035 -9.202 1.00 87.06 534 ASP A C 1
ATOM 4275 O O . ASP A 1 534 ? 20.929 -20.021 -9.408 1.00 87.06 534 ASP A O 1
ATOM 4279 N N . PRO A 1 535 ? 19.882 -18.662 -7.946 1.00 89.44 535 PRO A N 1
ATOM 4280 C CA . PRO A 1 535 ? 18.995 -17.564 -7.552 1.00 89.44 535 PRO A CA 1
ATOM 4281 C C . PRO A 1 535 ? 19.677 -16.182 -7.589 1.00 89.44 535 PRO A C 1
ATOM 4283 O O . PRO A 1 535 ? 20.789 -16.010 -7.083 1.00 89.44 535 PRO A O 1
ATOM 4286 N N . ASP A 1 536 ? 18.971 -15.172 -8.102 1.00 93.69 536 ASP A N 1
ATOM 4287 C CA . ASP A 1 536 ? 19.326 -13.766 -7.883 1.00 93.69 536 ASP A CA 1
ATOM 4288 C C . ASP A 1 536 ? 19.050 -13.377 -6.420 1.00 93.69 536 ASP A C 1
ATOM 4290 O O . ASP A 1 536 ? 18.179 -13.949 -5.759 1.00 93.69 536 ASP A O 1
ATOM 4294 N N . ARG A 1 537 ? 19.770 -12.377 -5.902 1.00 92.25 537 ARG A N 1
ATOM 4295 C CA . ARG A 1 537 ? 19.657 -11.939 -4.500 1.00 92.25 537 ARG A CA 1
ATOM 4296 C C . ARG A 1 537 ? 18.284 -11.379 -4.115 1.00 92.25 537 ARG A C 1
ATOM 4298 O O . ARG A 1 537 ? 17.985 -11.327 -2.926 1.00 92.25 537 ARG A O 1
ATOM 4305 N N . PHE A 1 538 ? 17.481 -10.933 -5.081 1.00 94.06 538 PHE A N 1
ATOM 4306 C CA . PHE A 1 538 ? 16.126 -10.431 -4.847 1.00 94.06 538 PHE A CA 1
ATOM 4307 C C . PHE A 1 538 ? 15.043 -11.460 -5.159 1.00 94.06 538 PHE A C 1
ATOM 4309 O O . PHE A 1 538 ? 13.864 -11.172 -4.954 1.00 94.06 538 PHE A O 1
ATOM 4316 N N . MET A 1 539 ? 15.404 -12.642 -5.660 1.00 93.75 539 MET A N 1
ATOM 4317 C CA . MET A 1 539 ? 14.434 -13.684 -5.969 1.00 93.75 539 MET A CA 1
ATOM 4318 C C . MET A 1 539 ? 13.776 -14.197 -4.683 1.00 93.75 539 MET A C 1
ATOM 4320 O O . MET A 1 539 ? 14.459 -14.661 -3.771 1.00 93.75 539 MET A O 1
ATOM 4324 N N . VAL A 1 540 ? 12.443 -14.153 -4.623 1.00 90.06 540 VAL A N 1
ATOM 4325 C CA . VAL A 1 540 ? 11.682 -14.760 -3.524 1.00 90.06 540 VAL A CA 1
ATOM 4326 C C . VAL A 1 540 ? 11.750 -16.280 -3.661 1.00 90.06 540 VAL A C 1
ATOM 4328 O O . VAL A 1 540 ? 11.426 -16.833 -4.721 1.00 90.06 540 VAL A O 1
ATOM 4331 N N . GLU A 1 541 ? 12.185 -16.946 -2.592 1.00 84.12 541 GLU A N 1
ATOM 4332 C CA . GLU A 1 541 ? 12.276 -18.405 -2.517 1.00 84.12 541 GLU A CA 1
ATOM 4333 C C . GLU A 1 541 ? 10.909 -19.051 -2.807 1.00 84.12 541 GLU A C 1
ATOM 4335 O O . GLU A 1 541 ? 9.870 -18.553 -2.384 1.00 84.12 541 GLU A O 1
ATOM 4340 N N . ASP A 1 542 ? 10.905 -20.134 -3.589 1.00 82.00 542 ASP A N 1
ATOM 4341 C CA . ASP A 1 542 ? 9.699 -20.895 -3.957 1.00 82.00 542 ASP A CA 1
ATOM 4342 C C . ASP A 1 542 ? 8.566 -20.101 -4.642 1.00 82.00 542 ASP A C 1
ATOM 4344 O O . ASP A 1 542 ? 7.412 -20.536 -4.685 1.00 82.00 542 ASP A O 1
ATOM 4348 N N . SER A 1 543 ? 8.901 -18.976 -5.281 1.00 90.38 543 SER A N 1
ATOM 4349 C CA . SER A 1 543 ? 7.955 -18.178 -6.076 1.00 90.38 543 SER A CA 1
ATOM 4350 C C . SER A 1 543 ? 7.803 -18.638 -7.539 1.00 90.38 543 SER A C 1
ATOM 4352 O O . SER A 1 543 ? 6.971 -18.098 -8.271 1.00 90.38 543 SER A O 1
ATOM 4354 N N . LYS A 1 544 ? 8.586 -19.623 -8.005 1.00 92.25 544 LYS A N 1
ATOM 4355 C CA . LYS A 1 544 ? 8.586 -20.082 -9.411 1.00 92.25 544 LYS A CA 1
ATOM 4356 C C . LYS A 1 544 ? 7.238 -20.712 -9.800 1.00 92.25 544 LYS A C 1
ATOM 4358 O O . LYS A 1 544 ? 6.891 -21.785 -9.314 1.00 92.25 544 LYS A O 1
ATOM 4363 N N . ARG A 1 545 ? 6.525 -20.108 -10.758 1.00 92.94 545 ARG A N 1
ATOM 4364 C CA . ARG A 1 545 ? 5.310 -20.659 -11.390 1.00 92.94 545 ARG A CA 1
ATOM 4365 C C . ARG A 1 545 ? 5.563 -20.946 -12.865 1.00 92.94 545 ARG A C 1
ATOM 4367 O O . ARG A 1 545 ? 5.795 -20.033 -13.650 1.00 92.94 545 ARG A O 1
ATOM 4374 N N . TYR A 1 546 ? 5.478 -22.212 -13.251 1.00 92.88 546 TYR A N 1
ATOM 4375 C CA . TYR A 1 546 ? 5.591 -22.617 -14.651 1.00 92.88 546 TYR A CA 1
ATOM 4376 C C . TYR A 1 546 ? 4.228 -22.507 -15.350 1.00 92.88 546 TYR A C 1
ATOM 4378 O O . TYR A 1 546 ? 3.265 -23.080 -14.830 1.00 92.88 546 TYR A O 1
ATOM 4386 N N . PRO A 1 547 ? 4.128 -21.798 -16.491 1.00 92.62 547 PRO A N 1
ATOM 4387 C CA . PRO A 1 547 ? 2.900 -21.762 -17.283 1.00 92.62 547 PRO A CA 1
ATOM 4388 C C . PRO A 1 547 ? 2.449 -23.173 -17.666 1.00 92.62 547 PRO A C 1
ATOM 4390 O O . PRO A 1 547 ? 3.289 -24.016 -17.989 1.00 92.62 547 PRO A O 1
ATOM 4393 N N . GLU A 1 548 ? 1.143 -23.436 -17.614 1.00 90.00 548 GLU A N 1
ATOM 4394 C CA . GLU A 1 548 ? 0.543 -24.748 -17.909 1.00 90.00 548 GLU A CA 1
ATOM 4395 C C . GLU A 1 548 ? 1.152 -25.933 -17.123 1.00 90.00 548 GLU A C 1
ATOM 4397 O O . GLU A 1 548 ? 1.022 -27.086 -17.535 1.00 90.00 548 GLU A O 1
ATOM 4402 N N . ASP A 1 549 ? 1.833 -25.667 -16.001 1.00 88.06 549 ASP A N 1
ATOM 4403 C CA . ASP A 1 549 ? 2.616 -26.651 -15.237 1.00 88.06 549 ASP A CA 1
ATOM 4404 C C . ASP A 1 549 ? 3.768 -27.315 -16.034 1.00 88.06 549 ASP A C 1
ATOM 4406 O O . ASP A 1 549 ? 4.272 -28.378 -15.654 1.00 88.06 549 ASP A O 1
ATOM 4410 N N . ASP A 1 550 ? 4.229 -26.694 -17.125 1.00 92.38 550 ASP A N 1
ATOM 4411 C CA . ASP A 1 550 ? 5.314 -27.204 -17.969 1.00 92.38 550 ASP A CA 1
ATOM 4412 C C . ASP A 1 550 ? 6.690 -26.697 -17.508 1.00 92.38 550 ASP A C 1
ATOM 4414 O O . ASP A 1 550 ? 7.106 -25.572 -17.794 1.00 92.38 550 ASP A O 1
ATOM 4418 N N . LEU A 1 551 ? 7.443 -27.580 -16.845 1.00 90.94 551 LEU A N 1
ATOM 4419 C CA . LEU A 1 551 ? 8.795 -27.313 -16.332 1.00 90.94 551 LEU A CA 1
ATOM 4420 C C . LEU A 1 551 ? 9.837 -26.970 -17.414 1.00 90.94 551 LEU A C 1
ATOM 4422 O O . LEU A 1 551 ? 10.961 -26.603 -17.076 1.00 90.94 551 LEU A O 1
ATOM 4426 N N . THR A 1 552 ? 9.517 -27.134 -18.700 1.00 92.19 552 THR A N 1
ATOM 4427 C CA . THR A 1 552 ? 10.405 -26.738 -19.803 1.00 92.19 552 THR A CA 1
ATOM 4428 C C . THR A 1 552 ? 10.268 -25.265 -20.185 1.00 92.19 552 THR A C 1
ATOM 4430 O O . THR A 1 552 ? 11.129 -24.736 -20.889 1.00 92.19 552 THR A O 1
ATOM 4433 N N . GLN A 1 553 ? 9.214 -24.595 -19.715 1.00 92.00 553 GLN A N 1
ATOM 4434 C CA . GLN A 1 553 ? 8.988 -23.177 -19.958 1.00 92.00 553 GLN A CA 1
ATOM 4435 C C . GLN A 1 553 ? 9.717 -22.303 -18.937 1.00 92.00 553 GLN A C 1
ATOM 4437 O O . GLN A 1 553 ? 9.965 -22.705 -17.803 1.00 92.00 553 GLN A O 1
ATOM 4442 N N . THR A 1 554 ? 10.017 -21.062 -19.320 1.00 92.69 554 THR A N 1
ATOM 4443 C CA . THR A 1 554 ? 10.515 -20.060 -18.371 1.00 92.69 554 THR A CA 1
ATOM 4444 C C . THR A 1 554 ? 9.435 -19.768 -17.321 1.00 92.69 554 THR A C 1
ATOM 4446 O O . THR A 1 554 ? 8.303 -19.440 -17.705 1.00 92.69 554 THR A O 1
ATOM 4449 N N . PRO A 1 555 ? 9.742 -19.878 -16.019 1.00 94.44 555 PRO A N 1
ATOM 4450 C CA . PRO A 1 555 ? 8.769 -19.627 -14.967 1.00 94.44 555 PRO A CA 1
ATOM 4451 C C . PRO A 1 555 ? 8.529 -18.127 -14.758 1.00 94.44 555 PRO A C 1
ATOM 4453 O O . PRO A 1 555 ? 9.395 -17.293 -15.018 1.00 94.44 555 PRO A O 1
ATOM 4456 N N . TRP A 1 556 ? 7.357 -17.799 -14.225 1.00 95.56 556 TRP A N 1
ATOM 4457 C CA . TRP A 1 556 ? 7.097 -16.537 -13.544 1.00 95.56 556 TRP A CA 1
ATOM 4458 C C . TRP A 1 556 ? 7.732 -16.560 -12.158 1.00 95.56 556 TRP A C 1
ATOM 4460 O O . TRP A 1 556 ? 7.588 -17.539 -11.425 1.00 95.56 556 TRP A O 1
ATOM 4470 N N . ILE A 1 557 ? 8.427 -15.484 -11.806 1.00 95.06 557 ILE A N 1
ATOM 4471 C CA . ILE A 1 557 ? 9.200 -15.346 -10.573 1.00 95.06 557 ILE A CA 1
ATOM 4472 C C . ILE A 1 557 ? 8.840 -14.014 -9.915 1.00 95.06 557 ILE A C 1
ATOM 4474 O O . ILE A 1 557 ? 8.643 -13.007 -10.599 1.00 95.06 557 ILE A O 1
ATOM 4478 N N . THR A 1 558 ? 8.743 -14.009 -8.585 1.00 95.25 558 THR A N 1
ATOM 4479 C CA . THR A 1 558 ? 8.611 -12.774 -7.806 1.00 95.25 558 THR A CA 1
ATOM 4480 C C . THR A 1 558 ? 9.993 -12.332 -7.351 1.00 95.25 558 THR A C 1
ATOM 4482 O O . THR A 1 558 ? 10.706 -13.097 -6.701 1.00 95.25 558 THR A O 1
ATOM 4485 N N . TYR A 1 559 ? 10.358 -11.093 -7.662 1.00 95.50 559 TYR A N 1
ATOM 4486 C CA . TYR A 1 559 ? 11.549 -10.443 -7.127 1.00 95.50 559 TYR A CA 1
ATOM 4487 C C . TYR A 1 559 ? 11.131 -9.343 -6.159 1.00 95.50 559 TYR A C 1
ATOM 4489 O O . TYR A 1 559 ? 10.255 -8.537 -6.473 1.00 95.50 559 TYR A O 1
ATOM 4497 N N . ARG A 1 560 ? 11.766 -9.301 -4.988 1.00 93.56 560 ARG A N 1
ATOM 4498 C CA . ARG A 1 560 ? 11.465 -8.375 -3.896 1.00 93.56 560 ARG A CA 1
ATOM 4499 C C . ARG A 1 560 ? 12.731 -7.618 -3.509 1.00 93.56 560 ARG A C 1
ATOM 4501 O O . ARG A 1 560 ? 13.628 -8.155 -2.867 1.00 93.56 560 ARG A O 1
ATOM 4508 N N . ILE A 1 561 ? 12.787 -6.350 -3.895 1.00 94.69 561 ILE A N 1
ATOM 4509 C CA . ILE A 1 561 ? 13.912 -5.453 -3.635 1.00 94.69 561 ILE A CA 1
ATOM 4510 C C . ILE A 1 561 ? 13.645 -4.697 -2.323 1.00 94.69 561 ILE A C 1
ATOM 4512 O O . ILE A 1 561 ? 12.697 -3.906 -2.268 1.00 94.69 561 ILE A O 1
ATOM 4516 N N . PRO A 1 562 ? 14.451 -4.880 -1.259 1.00 91.50 562 PRO A N 1
ATOM 4517 C CA . PRO A 1 562 ? 14.328 -4.107 -0.029 1.00 91.50 562 PRO A CA 1
ATOM 4518 C C . PRO A 1 562 ? 14.940 -2.720 -0.229 1.00 91.50 562 PRO A C 1
ATOM 4520 O O . PRO A 1 562 ? 16.087 -2.450 0.118 1.00 91.50 562 PRO A O 1
ATOM 4523 N N . ILE A 1 563 ? 14.155 -1.810 -0.795 1.00 90.69 563 ILE A N 1
ATOM 4524 C CA . ILE A 1 563 ? 14.606 -0.490 -1.254 1.00 90.69 563 ILE A CA 1
ATOM 4525 C C . ILE A 1 563 ? 15.163 0.427 -0.143 1.00 90.69 563 ILE A C 1
ATOM 4527 O O . ILE A 1 563 ? 15.770 1.460 -0.418 1.00 90.69 563 ILE A O 1
ATOM 4531 N N . ARG A 1 564 ? 14.992 0.076 1.135 1.00 83.44 564 ARG A N 1
ATOM 4532 C CA . ARG A 1 564 ? 15.583 0.816 2.266 1.00 83.44 564 ARG A CA 1
ATOM 4533 C C . ARG A 1 564 ? 16.900 0.221 2.769 1.00 83.44 564 ARG A C 1
ATOM 4535 O O . ARG A 1 564 ? 17.579 0.880 3.555 1.00 83.44 564 ARG A O 1
ATOM 4542 N N . ASP A 1 565 ? 17.271 -0.977 2.325 1.00 84.12 565 ASP A N 1
ATOM 4543 C CA . ASP A 1 565 ? 18.531 -1.613 2.701 1.00 84.12 565 ASP A CA 1
ATOM 4544 C C . ASP A 1 565 ? 19.678 -1.098 1.821 1.00 84.12 565 ASP A C 1
ATOM 4546 O O . ASP A 1 565 ? 19.683 -1.249 0.599 1.00 84.12 565 ASP A O 1
ATOM 4550 N N . LEU A 1 566 ? 20.688 -0.500 2.454 1.00 82.19 566 LEU A N 1
ATOM 4551 C CA . LEU A 1 566 ? 21.881 -0.013 1.762 1.00 82.19 566 LEU A CA 1
ATOM 4552 C C . LEU A 1 566 ? 22.736 -1.150 1.189 1.00 82.19 566 LEU A C 1
ATOM 4554 O O . LEU A 1 566 ? 23.490 -0.909 0.254 1.00 82.19 566 LEU A O 1
ATOM 4558 N N . ASN A 1 567 ? 22.627 -2.375 1.714 1.00 85.25 567 ASN A N 1
ATOM 4559 C CA . ASN A 1 567 ? 23.320 -3.541 1.157 1.00 85.25 567 ASN A CA 1
ATOM 4560 C C . ASN A 1 567 ? 22.654 -4.047 -0.131 1.00 85.25 567 ASN A C 1
ATOM 4562 O O . ASN A 1 567 ? 23.304 -4.694 -0.953 1.00 85.25 567 ASN A O 1
ATOM 4566 N N . ALA A 1 568 ? 21.365 -3.751 -0.313 1.00 87.94 568 ALA A N 1
ATOM 4567 C CA . ALA A 1 568 ? 20.637 -4.045 -1.540 1.00 87.94 568 ALA A CA 1
ATOM 4568 C C . ALA A 1 568 ? 20.903 -3.010 -2.641 1.00 87.94 568 ALA A C 1
ATOM 4570 O O . ALA A 1 568 ? 20.738 -3.307 -3.815 1.00 87.94 568 ALA A O 1
ATOM 4571 N N . LEU A 1 569 ? 21.337 -1.803 -2.292 1.00 92.31 569 LEU A N 1
ATOM 4572 C CA . LEU A 1 569 ? 21.534 -0.719 -3.247 1.00 92.31 569 LEU A CA 1
ATOM 4573 C C . LEU A 1 569 ? 22.765 -0.950 -4.141 1.00 92.31 569 LEU A C 1
ATOM 4575 O O . LEU A 1 569 ? 23.873 -1.110 -3.631 1.00 92.31 569 LEU A O 1
ATOM 4579 N N . ASP A 1 570 ? 22.593 -0.914 -5.467 1.00 95.06 570 ASP A N 1
ATOM 4580 C CA . ASP A 1 570 ? 23.714 -1.010 -6.419 1.00 95.06 570 ASP A CA 1
ATOM 4581 C C . ASP A 1 570 ? 24.384 0.344 -6.664 1.00 95.06 570 ASP A C 1
ATOM 4583 O O . ASP A 1 570 ? 25.594 0.419 -6.893 1.00 95.06 570 ASP A O 1
ATOM 4587 N N . GLY A 1 571 ? 23.621 1.438 -6.579 1.00 92.62 571 GLY A N 1
ATOM 4588 C CA . GLY A 1 571 ? 24.181 2.774 -6.728 1.00 92.62 571 GLY A CA 1
ATOM 4589 C C . GLY A 1 571 ? 23.271 3.909 -6.275 1.00 92.62 571 GLY A C 1
ATOM 4590 O O . GLY A 1 571 ? 22.051 3.851 -6.406 1.00 92.62 571 GLY A O 1
ATOM 4591 N N . ILE A 1 572 ? 23.905 4.986 -5.805 1.00 94.12 572 ILE A N 1
ATOM 4592 C CA . ILE A 1 572 ? 23.316 6.328 -5.734 1.00 94.12 572 ILE A CA 1
ATOM 4593 C C . ILE A 1 572 ? 23.944 7.137 -6.857 1.00 94.12 572 ILE A C 1
ATOM 4595 O O . ILE A 1 572 ? 25.164 7.319 -6.877 1.00 94.12 572 ILE A O 1
ATOM 4599 N N . ILE A 1 573 ? 23.124 7.599 -7.793 1.00 95.19 573 ILE A N 1
ATOM 4600 C CA . ILE A 1 573 ? 23.590 8.332 -8.961 1.00 95.19 573 ILE A CA 1
ATOM 4601 C C . ILE A 1 573 ? 23.049 9.751 -8.883 1.00 95.19 573 ILE A C 1
ATOM 4603 O O . ILE A 1 573 ? 21.854 9.953 -8.685 1.00 95.19 573 ILE A O 1
ATOM 4607 N N . THR A 1 574 ? 23.942 10.728 -9.029 1.00 94.00 574 THR A N 1
ATOM 4608 C CA . THR A 1 574 ? 23.576 12.141 -9.055 1.00 94.00 574 THR A CA 1
ATOM 4609 C C . THR A 1 574 ? 24.404 12.914 -10.078 1.00 94.00 574 THR A C 1
ATOM 4611 O O . THR A 1 574 ? 25.599 12.644 -10.231 1.00 94.00 574 THR A O 1
ATOM 4614 N N . SER A 1 575 ? 23.780 13.865 -10.775 1.00 89.94 575 SER A N 1
ATOM 4615 C CA . SER A 1 575 ? 24.456 14.832 -11.647 1.00 89.94 575 SER A CA 1
ATOM 4616 C C . SER A 1 575 ? 25.128 15.957 -10.850 1.00 89.94 575 SER A C 1
ATOM 4618 O O . SER A 1 575 ? 26.139 16.498 -11.295 1.00 89.94 575 SER A O 1
ATOM 4620 N N . ASP A 1 576 ? 24.629 16.272 -9.647 1.00 86.75 576 ASP A N 1
ATOM 4621 C CA . ASP A 1 576 ? 25.239 17.224 -8.711 1.00 86.75 576 ASP A CA 1
ATOM 4622 C C . ASP A 1 576 ? 25.440 16.564 -7.332 1.00 86.75 576 ASP A C 1
ATOM 4624 O O . ASP A 1 576 ? 24.466 16.222 -6.660 1.00 86.75 576 ASP A O 1
ATOM 4628 N N . PRO A 1 577 ? 26.685 16.433 -6.831 1.00 85.62 577 PRO A N 1
ATOM 4629 C CA . PRO A 1 577 ? 26.959 15.906 -5.493 1.00 85.62 577 PRO A CA 1
ATOM 4630 C C . PRO A 1 577 ? 26.202 16.601 -4.347 1.00 85.62 577 PRO A C 1
ATOM 4632 O O . PRO A 1 577 ? 26.048 16.006 -3.277 1.00 85.62 577 PRO A O 1
ATOM 4635 N N . SER A 1 578 ? 25.757 17.848 -4.542 1.00 87.25 578 SER A N 1
ATOM 4636 C CA . SER A 1 578 ? 24.959 18.604 -3.574 1.00 87.25 578 SER A CA 1
ATOM 4637 C C . SER A 1 578 ? 23.504 18.125 -3.461 1.00 87.25 578 SER A C 1
ATOM 4639 O O . SER A 1 578 ? 22.842 18.420 -2.464 1.00 87.25 578 SER A O 1
ATOM 4641 N N . ILE A 1 579 ? 23.038 17.336 -4.433 1.00 84.69 579 ILE A N 1
ATOM 4642 C CA . ILE A 1 579 ? 21.674 16.825 -4.551 1.00 84.69 579 ILE A CA 1
ATOM 4643 C C . ILE A 1 579 ? 21.709 15.309 -4.361 1.00 84.69 579 ILE A C 1
ATOM 4645 O O . ILE A 1 579 ? 22.383 14.583 -5.092 1.00 84.69 579 ILE A O 1
ATOM 4649 N N . GLN A 1 580 ? 20.997 14.825 -3.347 1.00 89.81 580 GLN A N 1
ATOM 4650 C CA . GLN A 1 580 ? 20.893 13.402 -3.031 1.00 89.81 580 GLN A CA 1
ATOM 4651 C C . GLN A 1 580 ? 19.444 12.943 -3.213 1.00 89.81 580 GLN A C 1
ATOM 4653 O O . GLN A 1 580 ? 18.532 13.706 -2.876 1.00 89.81 580 GLN A O 1
ATOM 4658 N N . PRO A 1 581 ? 19.215 11.714 -3.705 1.00 90.88 581 PRO A N 1
ATOM 4659 C CA . PRO A 1 581 ? 17.866 11.194 -3.835 1.00 90.88 581 PRO A CA 1
ATOM 4660 C C . PRO A 1 581 ? 17.240 10.964 -2.454 1.00 90.88 581 PRO A C 1
ATOM 4662 O O . PRO A 1 581 ? 17.899 10.527 -1.508 1.00 90.88 581 PRO A O 1
ATOM 4665 N N . GLU A 1 582 ? 15.941 11.239 -2.345 1.00 88.75 582 GLU A N 1
ATOM 4666 C CA . GLU A 1 582 ? 15.144 11.040 -1.132 1.00 88.75 582 GLU A CA 1
ATOM 4667 C C . GLU A 1 582 ? 13.835 10.322 -1.487 1.00 88.75 582 GLU A C 1
ATOM 4669 O O . GLU A 1 582 ? 13.210 10.609 -2.509 1.00 88.75 582 GLU A O 1
ATOM 4674 N N . TRP A 1 583 ? 13.388 9.400 -0.630 1.00 87.06 583 TRP A N 1
ATOM 4675 C CA . TRP A 1 583 ? 12.206 8.566 -0.894 1.00 87.06 583 TRP A CA 1
ATOM 4676 C C . TRP A 1 583 ? 10.888 9.348 -0.932 1.00 87.06 583 TRP A C 1
ATOM 4678 O O . TRP A 1 583 ? 9.974 8.976 -1.660 1.00 87.06 583 TRP A O 1
ATOM 4688 N N . ASN A 1 584 ? 10.792 10.463 -0.210 1.00 83.50 584 ASN A N 1
ATOM 4689 C CA . ASN A 1 584 ? 9.649 11.378 -0.286 1.00 83.50 584 ASN A CA 1
ATOM 4690 C C . ASN A 1 584 ? 9.676 12.289 -1.540 1.00 83.50 584 ASN A C 1
ATOM 4692 O O . ASN A 1 584 ? 8.743 13.067 -1.744 1.00 83.50 584 ASN A O 1
ATOM 4696 N N . LYS A 1 585 ? 10.727 12.204 -2.374 1.00 84.81 585 LYS A N 1
ATOM 4697 C CA . LYS A 1 585 ? 10.950 13.002 -3.595 1.00 84.81 585 LYS A CA 1
ATOM 4698 C C . LYS A 1 585 ? 11.127 12.142 -4.853 1.00 84.81 585 LYS A C 1
ATOM 4700 O O . LYS A 1 585 ? 11.630 12.635 -5.860 1.00 84.81 585 LYS A O 1
ATOM 4705 N N . ILE A 1 586 ? 10.717 10.874 -4.830 1.00 89.12 586 ILE A N 1
ATOM 4706 C CA . ILE A 1 586 ? 10.734 10.035 -6.035 1.00 89.12 586 ILE A CA 1
ATOM 4707 C C . ILE A 1 586 ? 9.728 10.595 -7.045 1.00 89.12 586 ILE A C 1
ATOM 4709 O O . ILE A 1 586 ? 8.521 10.584 -6.802 1.00 89.12 586 ILE A O 1
ATOM 4713 N N . THR A 1 587 ? 10.222 11.102 -8.175 1.00 90.75 587 THR A N 1
ATOM 4714 C CA . THR A 1 587 ? 9.387 11.675 -9.240 1.00 90.75 587 THR A CA 1
ATOM 4715 C C . THR A 1 587 ? 9.270 10.757 -10.442 1.00 90.75 587 THR A C 1
ATOM 4717 O O . THR A 1 587 ? 8.217 10.745 -11.070 1.00 90.75 587 THR A O 1
ATOM 4720 N N . HIS A 1 588 ? 10.302 9.972 -10.733 1.00 94.25 588 HIS A N 1
ATOM 4721 C CA . HIS A 1 588 ? 10.396 9.097 -11.889 1.00 94.25 588 HIS A CA 1
ATOM 4722 C C . HIS A 1 588 ? 10.797 7.681 -11.488 1.00 94.25 588 HIS A C 1
ATOM 4724 O O . HIS A 1 588 ? 11.511 7.456 -10.504 1.00 94.25 588 HIS A O 1
ATOM 4730 N N . VAL A 1 589 ? 10.345 6.737 -12.306 1.00 96.25 589 VAL A N 1
ATOM 4731 C CA . VAL A 1 589 ? 10.861 5.373 -12.351 1.00 96.25 589 VAL A CA 1
ATOM 4732 C C . VAL A 1 589 ? 11.398 5.125 -13.754 1.00 96.25 589 VAL A C 1
ATOM 4734 O O . VAL A 1 589 ? 10.665 5.326 -14.723 1.00 96.25 589 VAL A O 1
ATOM 4737 N N . ARG A 1 590 ? 12.652 4.686 -13.871 1.00 97.31 590 ARG A N 1
ATOM 4738 C CA . ARG A 1 590 ? 13.252 4.241 -15.135 1.00 97.31 590 ARG A CA 1
ATOM 4739 C C . ARG A 1 590 ? 13.609 2.770 -15.047 1.00 97.31 590 ARG A C 1
ATOM 4741 O O . ARG A 1 590 ? 14.173 2.321 -14.053 1.00 97.31 590 ARG A O 1
ATOM 4748 N N . VAL A 1 591 ? 13.292 2.046 -16.110 1.00 97.94 591 VAL A N 1
ATOM 4749 C CA . VAL A 1 591 ? 13.617 0.632 -16.269 1.00 97.94 591 VAL A CA 1
ATOM 4750 C C . VAL A 1 591 ? 14.458 0.493 -17.522 1.00 97.94 591 VAL A C 1
ATOM 4752 O O . VAL A 1 591 ? 14.096 1.011 -18.580 1.00 97.94 591 VAL A O 1
ATOM 4755 N N . TRP A 1 592 ? 15.604 -0.167 -17.410 1.00 97.69 592 TRP A N 1
ATOM 4756 C CA . TRP A 1 592 ? 16.513 -0.321 -18.539 1.00 97.69 592 TRP A CA 1
ATOM 4757 C C . TRP A 1 592 ? 17.323 -1.611 -18.449 1.00 97.69 592 TRP A C 1
ATOM 4759 O O . TRP A 1 592 ? 17.460 -2.204 -17.383 1.00 97.69 592 TRP A O 1
ATOM 4769 N N . MET A 1 593 ? 17.840 -2.061 -19.586 1.00 96.00 593 MET A N 1
ATOM 4770 C CA . MET A 1 593 ? 18.717 -3.223 -19.690 1.00 96.00 593 MET A CA 1
ATOM 4771 C C . MET A 1 593 ? 20.063 -2.826 -20.278 1.00 96.00 593 MET A C 1
ATOM 4773 O O . MET A 1 593 ? 20.126 -1.951 -21.145 1.00 96.00 593 MET A O 1
ATOM 4777 N N . GLU A 1 594 ? 21.126 -3.493 -19.836 1.00 92.62 594 GLU A N 1
ATOM 4778 C CA . GLU A 1 594 ? 22.424 -3.467 -20.515 1.00 92.62 594 GLU A CA 1
ATOM 4779 C C . GLU A 1 594 ? 22.688 -4.762 -21.278 1.00 92.62 594 GLU A C 1
ATOM 4781 O O . GLU A 1 594 ? 22.430 -5.858 -20.785 1.00 92.62 594 GLU A O 1
ATOM 4786 N N . GLY A 1 595 ? 23.273 -4.605 -22.463 1.00 89.50 595 GLY A N 1
ATOM 4787 C CA . GLY A 1 595 ? 23.935 -5.655 -23.219 1.00 89.50 595 GLY A CA 1
ATOM 4788 C C . GLY A 1 595 ? 25.443 -5.437 -23.195 1.00 89.50 595 GLY A C 1
ATOM 4789 O O . GLY A 1 595 ? 25.937 -4.336 -23.456 1.00 89.50 595 GLY A O 1
ATOM 4790 N N . ASP A 1 596 ? 26.182 -6.492 -22.891 1.00 86.62 596 ASP A N 1
ATOM 4791 C CA . ASP A 1 596 ? 27.631 -6.515 -23.039 1.00 86.62 596 ASP A CA 1
ATOM 4792 C C . ASP A 1 596 ? 28.054 -6.744 -24.504 1.00 86.62 596 ASP A C 1
ATOM 4794 O O . ASP A 1 596 ? 27.237 -6.834 -25.420 1.00 86.62 596 ASP A O 1
ATOM 4798 N N . GLU A 1 597 ? 29.362 -6.836 -24.733 1.00 83.88 597 GLU A N 1
ATOM 4799 C CA . GLU A 1 597 ? 29.941 -7.063 -26.063 1.00 83.88 597 GLU A CA 1
ATOM 4800 C C . GLU A 1 597 ? 29.595 -8.449 -26.649 1.00 83.88 597 GLU A C 1
ATOM 4802 O O . GLU A 1 597 ? 29.782 -8.670 -27.844 1.00 83.88 597 GLU A O 1
ATOM 4807 N N . GLU A 1 598 ? 29.102 -9.384 -25.829 1.00 82.00 598 GLU A N 1
ATOM 4808 C CA . GLU A 1 598 ? 28.707 -10.742 -26.230 1.00 82.00 598 GLU A CA 1
ATOM 4809 C C . GLU A 1 598 ? 27.184 -10.878 -26.418 1.00 82.00 598 GLU A C 1
ATOM 4811 O O . GLU A 1 598 ? 26.693 -11.900 -26.907 1.00 82.00 598 GLU A O 1
ATOM 4816 N N . SER A 1 599 ? 26.424 -9.833 -26.086 1.00 83.06 599 SER A N 1
ATOM 4817 C CA . SER A 1 599 ? 24.973 -9.785 -26.215 1.00 83.06 599 SER A CA 1
ATOM 4818 C C . SER A 1 599 ? 24.583 -9.669 -27.690 1.00 83.06 599 SER A C 1
ATOM 4820 O O . SER A 1 599 ? 24.640 -8.596 -28.287 1.00 83.06 599 SER A O 1
ATOM 4822 N N . VAL A 1 600 ? 24.212 -10.800 -28.298 1.00 78.50 600 VAL A N 1
ATOM 4823 C CA . VAL A 1 600 ? 23.938 -10.926 -29.748 1.00 78.50 600 VAL A CA 1
ATOM 4824 C C . VAL A 1 600 ? 22.544 -11.467 -30.081 1.00 78.50 600 VAL A C 1
ATOM 4826 O O . VAL A 1 600 ? 22.283 -11.834 -31.223 1.00 78.50 600 VAL A O 1
ATOM 4829 N N . SER A 1 601 ? 21.639 -11.564 -29.107 1.00 80.69 601 SER A N 1
ATOM 4830 C CA . SER A 1 601 ? 20.249 -11.977 -29.343 1.00 80.69 601 SER A CA 1
ATOM 4831 C C . SER A 1 601 ? 19.280 -11.075 -28.586 1.00 80.69 601 SER A C 1
ATOM 4833 O O . SER A 1 601 ? 19.667 -10.565 -27.537 1.00 80.69 601 SER A O 1
ATOM 4835 N N . PRO A 1 602 ? 18.024 -10.921 -29.049 1.00 85.25 602 PRO A N 1
ATOM 4836 C CA . PRO A 1 602 ? 17.009 -10.233 -28.270 1.00 85.25 602 PRO A CA 1
ATOM 4837 C C . PRO A 1 602 ? 16.732 -10.947 -26.954 1.00 85.25 602 PRO A C 1
ATOM 4839 O O . PRO A 1 602 ? 16.741 -12.181 -26.910 1.00 85.25 602 PRO A O 1
ATOM 4842 N N . ASP A 1 603 ? 16.356 -10.162 -25.955 1.00 88.56 603 ASP A N 1
ATOM 4843 C CA . ASP A 1 603 ? 15.831 -10.641 -24.685 1.00 88.56 603 ASP A CA 1
ATOM 4844 C C . ASP A 1 603 ? 14.430 -10.111 -24.457 1.00 88.56 603 ASP A C 1
ATOM 4846 O O . ASP A 1 603 ? 14.143 -8.950 -24.725 1.00 88.56 603 ASP A O 1
ATOM 4850 N N . THR A 1 604 ? 13.533 -10.991 -24.016 1.00 91.31 604 THR A N 1
ATOM 4851 C CA . THR A 1 604 ? 12.131 -10.664 -23.745 1.00 91.31 604 THR A CA 1
ATOM 4852 C C . THR A 1 604 ? 11.840 -10.895 -22.277 1.00 91.31 604 THR A C 1
ATOM 4854 O O . THR A 1 604 ? 12.109 -11.980 -21.754 1.00 91.31 604 THR A O 1
ATOM 4857 N N . ILE A 1 605 ? 11.265 -9.882 -21.639 1.00 94.88 605 ILE A N 1
ATOM 4858 C CA . ILE A 1 605 ? 10.788 -9.949 -20.265 1.00 94.88 605 ILE A CA 1
ATOM 4859 C C . ILE A 1 605 ? 9.308 -9.603 -20.266 1.00 94.88 605 ILE A C 1
ATOM 4861 O O . ILE A 1 605 ? 8.889 -8.563 -20.777 1.00 94.88 605 ILE A O 1
ATOM 4865 N N . ASP A 1 606 ? 8.532 -10.494 -19.671 1.00 95.62 606 ASP A N 1
ATOM 4866 C CA . ASP A 1 606 ? 7.113 -10.311 -19.433 1.00 95.62 606 ASP A CA 1
ATOM 4867 C C . ASP A 1 606 ? 6.899 -9.964 -17.961 1.00 95.62 606 ASP A C 1
ATOM 4869 O O . ASP A 1 606 ? 7.358 -10.684 -17.079 1.00 95.62 606 ASP A O 1
ATOM 4873 N N . ILE A 1 607 ? 6.196 -8.869 -17.689 1.00 97.31 607 ILE A N 1
ATOM 4874 C CA . ILE A 1 607 ? 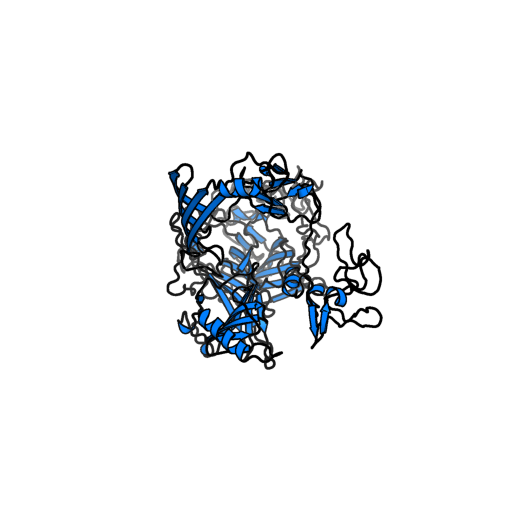5.869 -8.378 -16.349 1.00 97.31 607 ILE A CA 1
ATOM 4875 C C . ILE A 1 607 ? 4.361 -8.502 -16.148 1.00 97.31 607 ILE A C 1
ATOM 4877 O O . ILE A 1 607 ? 3.561 -7.980 -16.929 1.00 97.31 607 ILE A O 1
ATOM 4881 N N . ALA A 1 608 ? 3.975 -9.219 -15.099 1.00 96.00 608 ALA A N 1
ATOM 4882 C CA . ALA A 1 608 ? 2.584 -9.412 -14.718 1.00 96.00 608 ALA A CA 1
ATOM 4883 C C . ALA A 1 608 ? 2.105 -8.315 -13.773 1.00 96.00 608 ALA A C 1
ATOM 4885 O O . ALA A 1 608 ? 0.984 -7.839 -13.930 1.00 96.00 608 ALA A O 1
ATOM 4886 N N . ASP A 1 609 ? 2.943 -7.909 -12.820 1.00 94.06 609 ASP A N 1
ATOM 4887 C CA . ASP A 1 609 ? 2.694 -6.769 -11.941 1.00 94.06 609 ASP A CA 1
ATOM 4888 C C . ASP A 1 609 ? 3.996 -6.260 -11.320 1.00 94.06 609 ASP A C 1
ATOM 4890 O O . ASP A 1 609 ? 4.987 -6.990 -11.230 1.00 94.06 609 ASP A O 1
ATOM 4894 N N . TRP A 1 610 ? 3.977 -5.001 -10.900 1.00 95.44 610 TRP A N 1
ATOM 4895 C CA . TRP A 1 610 ? 5.082 -4.325 -10.235 1.00 95.44 610 TRP A CA 1
ATOM 4896 C C . TRP A 1 610 ? 4.612 -3.106 -9.445 1.00 95.44 610 TRP A C 1
ATOM 4898 O O . TRP A 1 610 ? 3.909 -2.221 -9.949 1.00 95.44 610 TRP A O 1
ATOM 4908 N N . TYR A 1 611 ? 5.016 -3.045 -8.184 1.00 94.06 611 TYR A N 1
ATOM 4909 C CA . TYR A 1 611 ? 4.514 -2.054 -7.244 1.00 94.06 611 TYR A CA 1
ATOM 4910 C C . TYR A 1 611 ? 5.497 -1.785 -6.109 1.00 94.06 611 TYR A C 1
ATOM 4912 O O . TYR A 1 611 ? 6.292 -2.633 -5.703 1.00 94.06 611 TYR A O 1
ATOM 4920 N N . PHE A 1 612 ? 5.394 -0.583 -5.546 1.00 93.25 612 PHE A N 1
ATOM 4921 C CA . PHE A 1 612 ? 5.958 -0.300 -4.235 1.00 93.25 612 PHE A CA 1
ATOM 4922 C C . PHE A 1 612 ? 5.043 -0.840 -3.142 1.00 93.25 612 PHE A C 1
ATOM 4924 O O . PHE A 1 612 ? 3.825 -0.667 -3.192 1.00 93.25 612 PHE A O 1
ATOM 4931 N N . VAL A 1 613 ? 5.649 -1.431 -2.119 1.00 90.06 613 VAL A N 1
ATOM 4932 C CA . VAL A 1 613 ? 4.959 -1.981 -0.957 1.00 90.06 613 VAL A CA 1
ATOM 4933 C C . VAL A 1 613 ? 5.105 -1.028 0.222 1.00 90.06 613 VAL A C 1
ATOM 4935 O O . VAL A 1 613 ? 6.221 -0.710 0.657 1.00 90.06 613 VAL A O 1
ATOM 4938 N N . GLN A 1 614 ? 3.967 -0.610 0.772 1.00 86.31 614 GLN A N 1
ATOM 4939 C CA . GLN A 1 614 ? 3.878 0.167 2.003 1.00 86.31 614 GLN A CA 1
ATOM 4940 C C . GLN A 1 614 ? 3.091 -0.614 3.057 1.00 86.31 614 GLN A C 1
ATOM 4942 O O . GLN A 1 614 ? 1.859 -0.638 3.014 1.00 86.31 614 GLN A O 1
ATOM 4947 N N . PRO A 1 615 ? 3.759 -1.239 4.035 1.00 84.38 615 PRO A N 1
ATOM 4948 C CA . PRO A 1 615 ? 3.067 -1.896 5.126 1.00 84.38 615 PRO A CA 1
ATOM 4949 C C . PRO A 1 615 ? 2.165 -0.928 5.910 1.00 84.38 615 PRO A C 1
ATOM 4951 O O . PRO A 1 615 ? 2.538 0.198 6.250 1.00 84.38 615 PRO A O 1
ATOM 4954 N N . SER A 1 616 ? 0.960 -1.391 6.239 1.00 84.12 616 SER A N 1
ATOM 4955 C CA . SER A 1 616 ? 0.050 -0.730 7.185 1.00 84.12 616 SER A CA 1
ATOM 4956 C C . SER A 1 616 ? 0.548 -0.826 8.634 1.00 84.12 616 SER A C 1
ATOM 4958 O O . SER A 1 616 ? 0.136 -0.042 9.491 1.00 84.12 616 SER A O 1
ATOM 4960 N N . TRP A 1 617 ? 1.453 -1.774 8.892 1.00 88.88 617 TRP A N 1
ATOM 4961 C CA . TRP A 1 617 ? 2.200 -1.937 10.133 1.00 88.88 617 TRP A CA 1
ATOM 4962 C C . TRP A 1 617 ? 3.570 -1.258 10.004 1.00 88.88 617 TRP A C 1
ATOM 4964 O O . TRP A 1 617 ? 4.302 -1.520 9.060 1.00 88.88 617 TRP A O 1
ATOM 4974 N N . LYS A 1 618 ? 3.945 -0.408 10.960 1.00 85.62 618 LYS A N 1
ATOM 4975 C CA . LYS A 1 618 ? 5.244 0.274 10.994 1.00 85.62 618 LYS A CA 1
ATOM 4976 C C . LYS A 1 618 ? 6.291 -0.600 11.678 1.00 85.62 618 LYS A C 1
ATOM 4978 O O . LYS A 1 618 ? 6.128 -0.950 12.845 1.00 85.62 618 LYS A O 1
ATOM 4983 N N . ASP A 1 619 ? 7.368 -0.911 10.976 1.00 86.38 619 ASP A N 1
ATOM 4984 C CA . ASP A 1 619 ? 8.538 -1.609 11.497 1.00 86.38 619 ASP A CA 1
ATOM 4985 C C . ASP A 1 619 ? 9.450 -0.676 12.310 1.00 86.38 619 ASP A C 1
ATOM 4987 O O . ASP A 1 619 ? 9.630 0.507 12.011 1.00 86.38 619 ASP A O 1
ATOM 4991 N N . SER A 1 620 ? 10.039 -1.217 13.369 1.00 84.81 620 SER A N 1
ATOM 4992 C CA . SER A 1 620 ? 11.002 -0.534 14.223 1.00 84.81 620 SER A CA 1
ATOM 4993 C C . SER A 1 620 ? 11.931 -1.551 14.875 1.00 84.81 620 SER A C 1
ATOM 4995 O O . SER A 1 620 ? 11.498 -2.638 15.255 1.00 84.81 620 SER A O 1
ATOM 4997 N N . VAL A 1 621 ? 13.203 -1.187 15.042 1.00 83.12 621 VAL A N 1
ATOM 4998 C CA . VAL A 1 621 ? 14.165 -1.963 15.830 1.00 83.12 621 VAL A CA 1
ATOM 4999 C C . VAL A 1 621 ? 14.523 -1.169 17.077 1.00 83.12 621 VAL A C 1
ATOM 5001 O O . VAL A 1 621 ? 14.971 -0.023 17.001 1.00 83.12 621 VAL A O 1
ATOM 5004 N N . ILE A 1 622 ? 14.319 -1.780 18.240 1.00 84.06 622 ILE A N 1
ATOM 5005 C CA . ILE A 1 622 ? 14.722 -1.235 19.532 1.00 84.06 622 ILE A CA 1
ATOM 5006 C C . ILE A 1 622 ? 16.002 -1.951 19.943 1.00 84.06 622 ILE A C 1
ATOM 5008 O O . ILE A 1 622 ? 15.982 -3.128 20.304 1.00 84.06 622 ILE A O 1
ATOM 5012 N N . PHE A 1 623 ? 17.115 -1.225 19.887 1.00 80.75 623 PHE A N 1
ATOM 5013 C CA . PHE A 1 623 ? 18.421 -1.758 20.247 1.00 80.75 623 PHE A CA 1
ATOM 5014 C C . PHE A 1 623 ? 18.617 -1.781 21.763 1.00 80.75 623 PHE A C 1
ATOM 5016 O O . PHE A 1 623 ? 18.431 -0.780 22.462 1.00 80.75 623 PHE A O 1
ATOM 5023 N N . SER A 1 624 ? 19.050 -2.929 22.269 1.00 80.62 624 SER A N 1
ATOM 5024 C CA . SER A 1 624 ? 19.545 -3.093 23.628 1.00 80.62 624 SER A CA 1
ATOM 5025 C C . SER A 1 624 ? 20.800 -2.238 23.852 1.00 80.62 624 SER A C 1
ATOM 5027 O O . SER A 1 624 ? 21.614 -2.089 22.938 1.00 80.62 624 SER A O 1
ATOM 5029 N N . PRO A 1 625 ? 21.062 -1.750 25.081 1.00 78.00 625 PRO A N 1
ATOM 5030 C CA . PRO A 1 625 ? 22.333 -1.099 25.419 1.00 78.00 625 PRO A CA 1
ATOM 5031 C C . PRO A 1 625 ? 23.582 -1.963 25.170 1.00 78.00 625 PRO A C 1
ATOM 5033 O O . PRO A 1 625 ? 24.696 -1.446 25.201 1.00 78.00 625 PRO A O 1
ATOM 5036 N N . LEU A 1 626 ? 23.408 -3.276 24.985 1.00 81.25 626 LEU A N 1
ATOM 5037 C CA . LEU A 1 626 ? 24.473 -4.238 24.690 1.00 81.25 626 LEU A CA 1
ATOM 5038 C C . LEU A 1 626 ? 24.604 -4.562 23.191 1.00 81.25 626 LEU A C 1
ATOM 5040 O O . LEU A 1 626 ? 25.471 -5.354 22.830 1.00 81.25 626 LEU A O 1
ATOM 5044 N N . SER A 1 627 ? 23.742 -3.997 22.345 1.00 82.19 627 SER A N 1
ATOM 5045 C CA . SER A 1 627 ? 23.694 -4.287 20.915 1.00 82.19 627 SER A CA 1
ATOM 5046 C C . SER A 1 627 ? 24.861 -3.665 20.157 1.00 82.19 627 SER A C 1
ATOM 5048 O O . SER A 1 627 ? 25.315 -2.566 20.479 1.00 82.19 627 SER A O 1
ATOM 5050 N N . ASP A 1 628 ? 25.303 -4.339 19.097 1.00 85.31 628 ASP A N 1
ATOM 5051 C CA . ASP A 1 628 ? 26.198 -3.760 18.093 1.00 85.31 628 ASP A CA 1
ATOM 5052 C C . ASP A 1 628 ? 25.450 -2.968 16.999 1.00 85.31 628 ASP A C 1
ATOM 5054 O O . ASP A 1 628 ? 26.079 -2.477 16.061 1.00 85.31 628 ASP A O 1
ATOM 5058 N N . MET A 1 629 ? 24.127 -2.817 17.152 1.00 81.06 629 MET A N 1
ATOM 5059 C CA . MET A 1 629 ? 23.220 -2.082 16.267 1.00 81.06 629 MET A CA 1
ATOM 5060 C C . MET A 1 629 ? 23.146 -2.637 14.836 1.00 81.06 629 MET A C 1
ATOM 5062 O O . MET A 1 629 ? 22.914 -1.882 13.894 1.00 81.06 629 MET A O 1
ATOM 5066 N N . ARG A 1 630 ? 23.350 -3.951 14.660 1.00 83.12 630 ARG A N 1
ATOM 5067 C CA . ARG A 1 630 ? 23.270 -4.625 13.350 1.00 83.12 630 ARG A CA 1
ATOM 5068 C C . ARG A 1 630 ? 21.983 -5.400 13.089 1.00 83.12 630 ARG A C 1
ATOM 5070 O O . ARG A 1 630 ? 21.812 -5.873 11.969 1.00 83.12 630 ARG A O 1
ATOM 5077 N N . SER A 1 631 ? 21.107 -5.531 14.084 1.00 84.50 631 SER A N 1
ATOM 5078 C CA . SER A 1 631 ? 19.808 -6.186 13.911 1.00 84.50 631 SER A CA 1
ATOM 5079 C C . SER A 1 631 ? 19.000 -5.473 12.825 1.00 84.50 631 SER A C 1
ATOM 5081 O O . SER A 1 631 ? 18.771 -4.264 12.917 1.00 84.50 631 SER A O 1
ATOM 5083 N N . ASN A 1 632 ? 18.576 -6.218 11.808 1.00 84.50 632 ASN A N 1
ATOM 5084 C CA . ASN A 1 632 ? 17.746 -5.724 10.712 1.00 84.50 632 ASN A CA 1
ATOM 5085 C C . ASN A 1 632 ? 16.321 -6.267 10.844 1.00 84.50 632 ASN A C 1
ATOM 5087 O O . ASN A 1 632 ? 16.133 -7.373 11.350 1.00 84.50 632 ASN A O 1
ATOM 5091 N N . PHE A 1 633 ? 15.329 -5.504 10.388 1.00 87.00 633 PHE A N 1
ATOM 5092 C CA . PHE A 1 633 ? 13.926 -5.902 10.430 1.00 87.00 633 PHE A CA 1
ATOM 5093 C C . PHE A 1 633 ? 13.152 -5.332 9.250 1.00 87.00 633 PHE A C 1
ATOM 5095 O O . PHE A 1 633 ? 13.217 -4.134 8.981 1.00 87.00 633 PHE A O 1
ATOM 5102 N N . VAL A 1 634 ? 12.397 -6.192 8.572 1.00 85.38 634 VAL A N 1
ATOM 5103 C CA . VAL A 1 634 ? 11.591 -5.846 7.405 1.00 85.38 634 VAL A CA 1
ATOM 5104 C C . VAL A 1 634 ? 10.234 -6.535 7.507 1.00 85.38 634 VAL A C 1
ATOM 5106 O O . VAL A 1 634 ? 10.134 -7.709 7.870 1.00 85.38 634 VAL A O 1
ATOM 5109 N N . LEU A 1 635 ? 9.183 -5.791 7.169 1.00 88.12 635 LEU A N 1
ATOM 5110 C CA . LEU A 1 635 ? 7.821 -6.305 7.069 1.00 88.12 635 LEU A CA 1
ATOM 5111 C C . LEU A 1 635 ? 7.448 -6.550 5.614 1.00 88.12 635 LEU A C 1
ATOM 5113 O O . LEU A 1 635 ? 7.684 -5.708 4.748 1.00 88.12 635 LEU A O 1
ATOM 5117 N N . SER A 1 636 ? 6.828 -7.696 5.371 1.00 85.94 636 SER A N 1
ATOM 5118 C CA . SER A 1 636 ? 6.269 -8.078 4.076 1.00 85.94 636 SER A CA 1
ATOM 5119 C C . SER A 1 636 ? 5.018 -8.934 4.286 1.00 85.94 636 SER A C 1
ATOM 5121 O O . SER A 1 636 ? 4.490 -9.010 5.399 1.00 85.94 636 SER A O 1
ATOM 5123 N N . SER A 1 637 ? 4.510 -9.556 3.229 1.00 87.94 637 SER A N 1
ATOM 5124 C CA . SER A 1 637 ? 3.432 -10.532 3.317 1.00 87.94 637 SER A CA 1
ATOM 5125 C C . SER A 1 637 ? 3.820 -11.795 2.581 1.00 87.94 637 SER A C 1
ATOM 5127 O O . SER A 1 637 ? 4.572 -11.743 1.606 1.00 87.94 637 SER A O 1
ATOM 5129 N N . VAL A 1 638 ? 3.226 -12.889 3.032 1.00 88.88 638 VAL A N 1
ATOM 5130 C CA . VAL A 1 638 ? 3.193 -14.156 2.310 1.00 88.88 638 VAL A CA 1
ATOM 5131 C C . VAL A 1 638 ? 1.753 -14.494 1.954 1.00 88.88 638 VAL A C 1
ATOM 5133 O O . VAL A 1 638 ? 0.841 -14.160 2.721 1.00 88.88 638 VAL A O 1
ATOM 5136 N N . SER A 1 639 ? 1.544 -15.119 0.803 1.00 88.50 639 SER A N 1
ATOM 5137 C CA . SER A 1 639 ? 0.225 -15.504 0.305 1.00 88.50 639 SER A CA 1
ATOM 5138 C C . SER A 1 639 ? 0.235 -16.864 -0.379 1.00 88.50 639 SER A C 1
ATOM 5140 O O . SER A 1 639 ? 1.241 -17.286 -0.943 1.00 88.50 639 SER A O 1
ATOM 5142 N N . ASP A 1 640 ? -0.902 -17.557 -0.359 1.00 87.31 640 ASP A N 1
ATOM 5143 C CA . ASP A 1 640 ? -1.041 -18.875 -0.997 1.00 87.31 640 ASP A CA 1
ATOM 5144 C C . ASP A 1 640 ? -1.072 -18.813 -2.533 1.00 87.31 640 ASP A C 1
ATOM 5146 O O . ASP A 1 640 ? -0.806 -19.817 -3.195 1.00 87.31 640 ASP A O 1
ATOM 5150 N N . ASP A 1 641 ? -1.333 -17.638 -3.115 1.00 86.06 641 ASP A N 1
ATOM 5151 C CA . ASP A 1 641 ? -1.327 -17.444 -4.565 1.00 86.06 641 ASP A CA 1
ATOM 5152 C C . ASP A 1 641 ? 0.057 -17.158 -5.165 1.00 86.06 641 ASP A C 1
ATOM 5154 O O . ASP A 1 641 ? 0.249 -17.365 -6.368 1.00 86.06 641 ASP A O 1
ATOM 5158 N N . VAL A 1 642 ? 1.019 -16.702 -4.359 1.00 83.88 642 VAL A N 1
ATOM 5159 C CA . VAL A 1 642 ? 2.372 -16.336 -4.816 1.00 83.88 642 VAL A CA 1
ATOM 5160 C C . VAL A 1 642 ? 3.442 -17.245 -4.213 1.00 83.88 642 VAL A C 1
ATOM 5162 O O . VAL A 1 642 ? 4.352 -17.661 -4.935 1.00 83.88 642 VAL A O 1
ATOM 5165 N N . ASP A 1 643 ? 3.334 -17.577 -2.927 1.00 84.19 643 ASP A N 1
ATOM 5166 C CA . ASP A 1 643 ? 4.380 -18.262 -2.170 1.00 84.19 643 ASP A CA 1
ATOM 5167 C C . ASP A 1 643 ? 4.054 -19.751 -2.002 1.00 84.19 643 ASP A C 1
ATOM 5169 O O . ASP A 1 643 ? 3.203 -20.140 -1.201 1.00 84.19 643 ASP A O 1
ATOM 5173 N N . SER A 1 644 ? 4.770 -20.626 -2.716 1.00 77.38 644 SER A N 1
ATOM 5174 C CA . SER A 1 644 ? 4.442 -22.066 -2.747 1.00 77.38 644 SER A CA 1
ATOM 5175 C C . SER A 1 644 ? 4.615 -22.783 -1.399 1.00 77.38 644 SER A C 1
ATOM 5177 O O . SER A 1 644 ? 4.013 -23.834 -1.181 1.00 77.38 644 SER A O 1
ATOM 5179 N N . ASN A 1 645 ? 5.431 -22.231 -0.495 1.00 81.06 645 ASN A N 1
ATOM 5180 C CA . ASN A 1 645 ? 5.631 -22.762 0.858 1.00 81.06 645 ASN A CA 1
ATOM 5181 C C . ASN A 1 645 ? 4.632 -22.219 1.880 1.00 81.06 645 ASN A C 1
ATOM 5183 O O . ASN A 1 645 ? 4.606 -22.697 3.017 1.00 81.06 645 ASN A O 1
ATOM 5187 N N . PHE A 1 646 ? 3.835 -21.213 1.522 1.00 87.56 646 PHE A N 1
ATOM 5188 C CA . PHE A 1 646 ? 2.810 -20.722 2.420 1.00 87.56 646 PHE A CA 1
ATOM 5189 C C . PHE A 1 646 ? 1.635 -21.698 2.439 1.00 87.56 646 PHE A C 1
ATOM 5191 O O . PHE A 1 646 ? 1.104 -22.113 1.412 1.00 87.56 646 PHE A O 1
ATOM 5198 N N . TYR A 1 647 ? 1.218 -22.069 3.644 1.00 88.31 647 TYR A N 1
ATOM 5199 C CA . TYR A 1 647 ? 0.036 -22.884 3.860 1.00 88.31 647 TYR A CA 1
ATOM 5200 C C . TYR A 1 647 ? -0.715 -22.368 5.076 1.00 88.31 647 TYR A C 1
ATOM 5202 O O . TYR A 1 647 ? -0.129 -21.882 6.048 1.00 88.31 647 TYR A O 1
ATOM 5210 N N . THR A 1 648 ? -2.035 -22.457 5.013 1.00 88.94 648 THR A N 1
ATOM 5211 C CA . THR A 1 648 ? -2.900 -21.752 5.950 1.00 88.94 648 THR A CA 1
ATOM 5212 C C . THR A 1 648 ? -2.946 -22.444 7.314 1.00 88.94 648 THR A C 1
ATOM 5214 O O . THR A 1 648 ? -2.740 -23.662 7.411 1.00 88.94 648 THR A O 1
ATOM 5217 N N . PRO A 1 649 ? -3.183 -21.688 8.406 1.00 90.38 649 PRO A N 1
ATOM 5218 C CA . PRO A 1 649 ? -3.228 -22.273 9.737 1.00 90.38 649 PRO A CA 1
ATOM 5219 C C . PRO A 1 649 ? -4.305 -23.367 9.840 1.00 90.38 649 PRO A C 1
ATOM 5221 O O . PRO A 1 649 ? -5.392 -23.223 9.268 1.00 90.38 649 PRO A O 1
ATOM 5224 N N . PRO A 1 650 ? -4.077 -24.436 10.625 1.00 86.25 650 PRO A N 1
ATOM 5225 C CA . PRO A 1 650 ? -5.062 -25.496 10.807 1.00 86.25 650 PRO A CA 1
ATOM 5226 C C . PRO A 1 650 ? -6.436 -24.965 11.250 1.00 86.25 650 PRO A C 1
ATOM 5228 O O . PRO A 1 650 ? -6.569 -24.312 12.285 1.00 86.25 650 PRO A O 1
ATOM 5231 N N . GLY A 1 651 ? -7.479 -25.283 10.478 1.00 82.94 651 GLY A N 1
ATOM 5232 C CA . GLY A 1 651 ? -8.863 -24.883 10.764 1.00 82.94 651 GLY A CA 1
ATOM 5233 C C . GLY A 1 651 ? -9.277 -23.518 10.205 1.00 82.94 651 GLY A C 1
ATOM 5234 O O . GLY A 1 651 ? -10.463 -23.185 10.267 1.00 82.94 651 GLY A O 1
ATOM 5235 N N . VAL A 1 652 ? -8.351 -22.760 9.612 1.00 84.88 652 VAL A N 1
ATOM 5236 C CA . VAL A 1 652 ? -8.653 -21.533 8.870 1.00 84.88 652 VAL A CA 1
ATOM 5237 C C . VAL A 1 652 ? -8.895 -21.908 7.412 1.00 84.88 652 VAL A C 1
ATOM 5239 O O . VAL A 1 652 ? -7.969 -22.272 6.700 1.00 84.88 652 VAL A O 1
ATOM 5242 N N . ASN A 1 653 ? -10.149 -21.833 6.969 1.00 82.56 653 ASN A N 1
ATOM 5243 C CA . ASN A 1 653 ? -10.502 -22.101 5.575 1.00 82.56 653 ASN A CA 1
ATOM 5244 C C . ASN A 1 653 ? -10.671 -20.786 4.819 1.00 82.56 653 ASN A C 1
ATOM 5246 O O . ASN A 1 653 ? -11.335 -19.869 5.323 1.00 82.56 653 ASN A O 1
ATOM 5250 N N . ALA A 1 654 ? -10.140 -20.737 3.600 1.00 83.50 654 ALA A N 1
ATOM 5251 C CA . ALA A 1 654 ? -10.430 -19.679 2.652 1.00 83.50 654 ALA A CA 1
ATOM 5252 C C . ALA A 1 654 ? -11.943 -19.520 2.450 1.00 83.50 654 ALA A C 1
ATOM 5254 O O . ALA A 1 654 ? -12.734 -20.465 2.582 1.00 83.50 654 ALA A O 1
ATOM 5255 N N . TYR A 1 655 ? -12.371 -18.293 2.169 1.00 83.81 655 TYR A N 1
ATOM 5256 C CA . TYR A 1 655 ? -13.744 -18.090 1.742 1.00 83.81 655 TYR A CA 1
ATOM 5257 C C . TYR A 1 655 ? -13.930 -18.658 0.352 1.00 83.81 655 TYR A C 1
ATOM 5259 O O . TYR A 1 655 ? -13.147 -18.335 -0.524 1.00 83.81 655 TYR A O 1
ATOM 5267 N N . GLU A 1 656 ? -15.017 -19.378 0.130 1.00 86.62 656 GLU A N 1
ATOM 5268 C CA . GLU A 1 656 ? -15.518 -19.615 -1.215 1.00 86.62 656 GLU A CA 1
ATOM 5269 C C . GLU A 1 656 ? -16.789 -18.785 -1.400 1.00 86.62 656 GLU A C 1
ATOM 5271 O O . GLU A 1 656 ? -17.751 -18.926 -0.633 1.00 86.62 656 GLU A O 1
ATOM 5276 N N . ASP A 1 657 ? -16.798 -17.890 -2.388 1.00 82.38 657 ASP A N 1
ATOM 5277 C CA . ASP A 1 657 ? -18.002 -17.143 -2.739 1.00 82.38 657 ASP A CA 1
ATOM 5278 C C . ASP A 1 657 ? -19.049 -18.117 -3.306 1.00 82.38 657 ASP A C 1
ATOM 5280 O O . ASP A 1 657 ? -18.848 -18.664 -4.387 1.00 82.38 657 ASP A O 1
ATOM 5284 N N . PRO A 1 658 ? -20.213 -18.301 -2.655 1.00 82.31 658 PRO A N 1
ATOM 5285 C CA . PRO A 1 658 ? -21.219 -19.273 -3.086 1.00 82.31 658 PRO A CA 1
ATOM 5286 C C . PRO A 1 658 ? -21.882 -18.926 -4.429 1.00 82.31 658 PRO A C 1
ATOM 5288 O O . PRO A 1 658 ? -22.653 -19.726 -4.961 1.00 82.31 658 PRO A O 1
ATOM 5291 N N . THR A 1 659 ? -21.665 -17.714 -4.945 1.00 83.62 659 THR A N 1
ATOM 5292 C CA . THR A 1 659 ? -22.203 -17.256 -6.231 1.00 83.62 659 THR A CA 1
ATOM 5293 C C . THR A 1 659 ? -21.246 -17.569 -7.373 1.00 83.62 659 THR A C 1
ATOM 5295 O O . THR A 1 659 ? -21.691 -17.953 -8.454 1.00 83.62 659 THR A O 1
ATOM 5298 N N . THR A 1 660 ? -19.946 -17.374 -7.145 1.00 83.75 660 THR A N 1
ATOM 5299 C CA . THR A 1 660 ? -18.907 -17.483 -8.178 1.00 83.75 660 THR A CA 1
ATOM 5300 C C . THR A 1 660 ? -18.045 -18.741 -8.043 1.00 83.75 660 THR A C 1
ATOM 5302 O O . THR A 1 660 ? -17.359 -19.087 -9.000 1.00 83.75 660 THR A O 1
ATOM 5305 N N . ASN A 1 661 ? -18.122 -19.442 -6.905 1.00 83.38 661 ASN A N 1
ATOM 5306 C CA . ASN A 1 661 ? -17.237 -20.529 -6.463 1.00 83.38 661 ASN A CA 1
ATOM 5307 C C . ASN A 1 661 ? -15.748 -20.152 -6.494 1.00 83.38 661 ASN A C 1
ATOM 5309 O O . ASN A 1 661 ? -14.893 -21.009 -6.689 1.00 83.38 661 ASN A O 1
ATOM 5313 N N . VAL A 1 662 ? -15.436 -18.861 -6.356 1.00 84.00 662 VAL A N 1
ATOM 5314 C CA . VAL A 1 662 ? -14.053 -18.394 -6.268 1.00 84.00 662 VAL A CA 1
ATOM 5315 C C . VAL A 1 662 ? -13.606 -18.436 -4.827 1.00 84.00 662 VAL A C 1
ATOM 5317 O O . VAL A 1 662 ? -14.302 -17.926 -3.942 1.00 84.00 662 VAL A O 1
ATOM 5320 N N . VAL A 1 663 ? -12.434 -19.022 -4.625 1.00 86.12 663 VAL A N 1
ATOM 5321 C CA . VAL A 1 663 ? -11.762 -19.061 -3.339 1.00 86.12 663 VAL A CA 1
ATOM 5322 C C . VAL A 1 663 ? -10.933 -17.785 -3.152 1.00 86.12 663 VAL A C 1
ATOM 5324 O O . VAL A 1 663 ? -10.172 -17.394 -4.035 1.00 86.12 663 VAL A O 1
ATOM 5327 N N . GLU A 1 664 ? -11.119 -17.096 -2.024 1.00 86.12 664 GLU A N 1
ATOM 5328 C CA . GLU A 1 664 ? -10.299 -15.942 -1.638 1.00 86.12 664 GLU A CA 1
ATOM 5329 C C . GLU A 1 664 ? -8.860 -16.385 -1.350 1.00 86.12 664 GLU A C 1
ATOM 5331 O O . GLU A 1 664 ? -8.648 -17.349 -0.615 1.00 86.12 664 GLU A O 1
ATOM 5336 N N . VAL A 1 665 ? -7.899 -15.629 -1.885 1.00 87.69 665 VAL A N 1
ATOM 5337 C CA . VAL A 1 665 ? -6.478 -15.720 -1.516 1.00 87.69 665 VAL A CA 1
ATOM 5338 C C . VAL A 1 665 ? -6.337 -15.458 -0.020 1.00 87.69 665 VAL A C 1
ATOM 5340 O O . VAL A 1 665 ? -7.034 -14.597 0.522 1.00 87.69 665 VAL A O 1
ATOM 5343 N N . GLN A 1 666 ? -5.449 -16.198 0.636 1.00 89.19 666 GLN A N 1
ATOM 5344 C CA . GLN A 1 666 ? -5.151 -16.032 2.051 1.00 89.19 666 GLN A CA 1
ATOM 5345 C C . GLN A 1 666 ? -3.758 -15.437 2.229 1.00 89.19 666 GLN A C 1
ATOM 5347 O O . GLN A 1 666 ? -2.784 -15.938 1.663 1.00 89.19 666 GLN A O 1
ATOM 5352 N N . LYS A 1 667 ? -3.650 -14.397 3.060 1.00 90.81 667 LYS A N 1
ATOM 5353 C CA . LYS A 1 667 ? -2.378 -13.719 3.345 1.00 90.81 667 LYS A CA 1
ATOM 5354 C C . LYS A 1 667 ? -2.002 -13.768 4.824 1.00 90.81 667 LYS A C 1
ATOM 5356 O O . LYS A 1 667 ? -2.844 -13.911 5.710 1.00 90.81 667 LYS A O 1
ATOM 5361 N N . ALA A 1 668 ? -0.712 -13.605 5.104 1.00 91.88 668 ALA A N 1
ATOM 5362 C CA . ALA A 1 668 ? -0.191 -13.378 6.447 1.00 91.88 668 ALA A CA 1
ATOM 5363 C C . ALA A 1 668 ? 0.897 -12.298 6.450 1.00 91.88 668 ALA A C 1
ATOM 5365 O O . ALA A 1 668 ? 1.611 -12.106 5.465 1.00 91.88 668 ALA A O 1
ATOM 5366 N N . LEU A 1 669 ? 1.045 -11.604 7.582 1.00 92.56 669 LEU A N 1
ATOM 5367 C CA . LEU A 1 669 ? 2.147 -10.668 7.806 1.00 92.56 669 LEU A CA 1
ATOM 5368 C C . LEU A 1 669 ? 3.444 -11.449 8.063 1.00 92.56 669 LEU A C 1
ATOM 5370 O O . LEU A 1 669 ? 3.519 -12.227 9.015 1.00 92.56 669 LEU A O 1
ATOM 5374 N N . GLN A 1 670 ? 4.469 -11.209 7.248 1.00 90.19 670 GLN A N 1
ATOM 5375 C CA . GLN A 1 670 ? 5.790 -11.816 7.393 1.00 90.19 670 GLN A CA 1
ATOM 5376 C C . GLN A 1 670 ? 6.745 -10.850 8.101 1.00 90.19 670 GLN A C 1
ATOM 5378 O O . GLN A 1 670 ? 6.887 -9.685 7.718 1.00 90.19 670 GLN A O 1
ATOM 5383 N N . LEU A 1 671 ? 7.402 -11.360 9.144 1.00 90.75 671 LEU A N 1
ATOM 5384 C CA . LEU A 1 671 ? 8.398 -10.658 9.945 1.00 90.75 671 LEU A CA 1
ATOM 5385 C C . LEU A 1 671 ? 9.778 -11.222 9.598 1.00 90.75 671 LEU A C 1
ATOM 5387 O O . LEU A 1 671 ? 10.128 -12.301 10.070 1.00 90.75 671 LEU A O 1
ATOM 5391 N N . THR A 1 672 ? 10.554 -10.497 8.796 1.00 87.62 672 THR A N 1
ATOM 5392 C CA . THR A 1 672 ? 11.912 -10.903 8.405 1.00 87.62 672 THR A CA 1
ATOM 5393 C C . THR A 1 672 ? 12.928 -10.129 9.230 1.00 87.62 672 THR A C 1
ATOM 5395 O O . THR A 1 672 ? 12.882 -8.900 9.270 1.00 87.62 672 THR A O 1
ATOM 5398 N N . PHE A 1 673 ? 13.845 -10.825 9.895 1.00 88.00 673 PHE A N 1
ATOM 5399 C CA . PHE A 1 673 ? 14.886 -10.210 10.713 1.00 88.00 673 PHE A CA 1
ATOM 5400 C C . PHE A 1 673 ? 16.218 -10.937 10.553 1.00 88.00 673 PHE A C 1
ATOM 5402 O O . PHE A 1 673 ? 16.256 -12.160 10.464 1.00 88.00 673 PHE A O 1
ATOM 5409 N N . ASP A 1 674 ? 17.309 -10.175 10.600 1.00 84.56 674 ASP A N 1
ATOM 5410 C CA . ASP A 1 674 ? 18.674 -10.684 10.450 1.00 84.56 674 ASP A CA 1
ATOM 5411 C C . ASP A 1 674 ? 19.581 -10.155 11.557 1.00 84.56 674 ASP A C 1
ATOM 5413 O O . ASP A 1 674 ? 19.422 -9.025 12.021 1.00 84.56 674 ASP A O 1
ATOM 5417 N N . ASN A 1 675 ? 20.577 -10.961 11.947 1.00 84.81 675 ASN A N 1
ATOM 5418 C CA . ASN A 1 675 ? 21.569 -10.618 12.974 1.00 84.81 675 ASN A CA 1
ATOM 5419 C C . ASN A 1 675 ? 20.943 -10.115 14.290 1.00 84.81 675 ASN A C 1
ATOM 5421 O O . ASN A 1 675 ? 21.479 -9.200 14.915 1.00 84.81 675 ASN A O 1
ATOM 5425 N N . LEU A 1 676 ? 19.810 -10.699 14.704 1.00 87.31 676 LEU A N 1
ATOM 5426 C CA . LEU A 1 676 ? 19.095 -10.283 15.909 1.00 87.31 676 LEU A CA 1
ATOM 5427 C C . LEU A 1 676 ? 19.951 -10.523 17.161 1.00 87.31 676 LEU A C 1
ATOM 5429 O O . LEU A 1 676 ? 20.133 -11.657 17.612 1.00 87.31 676 LEU A O 1
ATOM 5433 N N . ASN A 1 677 ? 20.481 -9.445 17.735 1.00 87.12 677 ASN A N 1
ATOM 5434 C CA . ASN A 1 677 ? 21.285 -9.531 18.948 1.00 87.12 677 ASN A CA 1
ATOM 5435 C C . ASN A 1 677 ? 20.439 -9.838 20.182 1.00 87.12 677 ASN A C 1
ATOM 5437 O O . ASN A 1 677 ? 19.243 -9.560 20.264 1.00 87.12 677 ASN A O 1
ATOM 5441 N N . GLN A 1 678 ? 21.108 -10.338 21.219 1.00 85.56 678 GLN A N 1
ATOM 5442 C CA . GLN A 1 678 ? 20.466 -10.594 22.499 1.00 85.56 678 GLN A CA 1
ATOM 5443 C C . GLN A 1 678 ? 19.810 -9.319 23.066 1.00 85.56 678 GLN A C 1
ATOM 5445 O O . GLN A 1 678 ? 20.489 -8.329 23.343 1.00 85.56 678 GLN A O 1
ATOM 5450 N N . TYR A 1 679 ? 18.501 -9.404 23.324 1.00 83.81 679 TYR A N 1
ATOM 5451 C CA . TYR A 1 679 ? 17.640 -8.326 23.837 1.00 83.81 679 TYR A CA 1
ATOM 5452 C C . TYR A 1 679 ? 17.348 -7.174 22.871 1.00 83.81 679 TYR A C 1
ATOM 5454 O O . TYR A 1 679 ? 16.693 -6.218 23.292 1.00 83.81 679 TYR A O 1
ATOM 5462 N N . ASP A 1 680 ? 17.784 -7.248 21.615 1.00 88.00 680 ASP A N 1
ATOM 5463 C CA . ASP A 1 680 ? 17.190 -6.394 20.591 1.00 88.00 680 ASP A CA 1
ATOM 5464 C C . ASP A 1 680 ? 15.738 -6.812 20.371 1.00 88.00 680 ASP A C 1
ATOM 5466 O O . ASP A 1 680 ? 15.355 -7.949 20.640 1.00 88.00 680 ASP A O 1
ATOM 5470 N N . THR A 1 681 ? 14.903 -5.862 19.969 1.00 90.00 681 THR A N 1
ATOM 5471 C CA . THR A 1 681 ? 13.478 -6.104 19.750 1.00 90.00 681 THR A CA 1
ATOM 5472 C C . THR A 1 681 ? 13.080 -5.576 18.389 1.00 90.00 681 THR A C 1
ATOM 5474 O O . THR A 1 681 ? 13.162 -4.370 18.141 1.00 90.00 681 THR A O 1
ATOM 5477 N N . CYS A 1 682 ? 12.607 -6.472 17.532 1.00 91.69 682 CYS A N 1
ATOM 5478 C CA . CYS A 1 682 ? 11.988 -6.119 16.263 1.00 91.69 682 CYS A CA 1
ATOM 5479 C C . CYS A 1 682 ? 10.487 -5.954 16.495 1.00 91.69 682 CYS A C 1
ATOM 5481 O O . CYS A 1 682 ? 9.839 -6.837 17.054 1.00 91.69 682 CYS A O 1
ATOM 5483 N N . LEU A 1 683 ? 9.934 -4.803 16.125 1.00 91.56 683 LEU A N 1
ATOM 5484 C CA . LEU A 1 683 ? 8.582 -4.404 16.493 1.00 91.56 683 LEU A CA 1
ATOM 5485 C C . LEU A 1 683 ? 7.814 -3.893 15.274 1.00 91.56 683 LEU A C 1
ATOM 5487 O O . LEU A 1 683 ? 8.221 -2.927 14.639 1.00 91.56 683 LEU A O 1
ATOM 5491 N N . ALA A 1 684 ? 6.674 -4.512 14.993 1.00 92.56 684 ALA A N 1
ATOM 5492 C CA . ALA A 1 684 ? 5.675 -4.070 14.033 1.00 92.56 684 ALA A CA 1
ATOM 5493 C C . ALA A 1 684 ? 4.521 -3.402 14.786 1.00 92.56 684 ALA A C 1
ATOM 5495 O O . ALA A 1 684 ? 3.900 -4.033 15.639 1.00 92.56 684 ALA A O 1
ATOM 5496 N N . ILE A 1 685 ? 4.213 -2.142 14.489 1.00 90.69 685 ILE A N 1
ATOM 5497 C CA . ILE A 1 685 ? 3.200 -1.344 15.194 1.00 90.69 685 ILE A CA 1
ATOM 5498 C C . ILE A 1 685 ? 2.053 -0.995 14.251 1.00 90.69 685 ILE A C 1
ATOM 5500 O O . ILE A 1 685 ? 2.281 -0.481 13.160 1.00 90.69 685 ILE A O 1
ATOM 5504 N N . LYS A 1 686 ? 0.812 -1.163 14.710 1.00 90.25 686 LYS A N 1
ATOM 5505 C CA . LYS A 1 686 ? -0.380 -0.635 14.045 1.00 90.25 686 LYS A CA 1
ATOM 5506 C C . LYS A 1 686 ? -1.178 0.239 14.999 1.00 90.25 686 LYS A C 1
ATOM 5508 O O . LYS A 1 686 ? -1.625 -0.207 16.057 1.00 90.25 686 LYS A O 1
ATOM 5513 N N . ASN A 1 687 ? -1.397 1.482 14.584 1.00 87.00 687 ASN A N 1
ATOM 5514 C CA . ASN A 1 687 ? -2.286 2.406 15.274 1.00 87.00 687 ASN A CA 1
ATOM 5515 C C . ASN A 1 687 ? -3.670 2.373 14.622 1.00 87.00 687 ASN A C 1
ATOM 5517 O O . ASN A 1 687 ? -3.813 2.545 13.412 1.00 87.00 687 ASN A O 1
ATOM 5521 N N . LEU A 1 688 ? -4.700 2.165 15.434 1.00 85.56 688 LEU A N 1
ATOM 5522 C CA . LEU A 1 688 ? -6.088 2.142 14.997 1.00 85.56 688 LEU A CA 1
ATOM 5523 C C . LEU A 1 688 ? -6.619 3.572 14.834 1.00 85.56 688 LEU A C 1
ATOM 5525 O O . LEU A 1 688 ? -6.304 4.480 15.611 1.00 85.56 688 LEU A O 1
ATOM 5529 N N . LEU A 1 689 ? -7.460 3.774 13.818 1.00 77.94 689 LEU A N 1
ATOM 5530 C CA . LEU A 1 689 ? -8.113 5.063 13.564 1.00 77.94 689 LEU A CA 1
ATOM 5531 C C . LEU A 1 689 ? -9.155 5.391 14.642 1.00 77.94 689 LEU A C 1
ATOM 5533 O O . LEU A 1 689 ? -9.304 6.547 15.042 1.00 77.94 689 LEU A O 1
ATOM 5537 N N . SER A 1 690 ? -9.858 4.366 15.123 1.00 80.56 690 SER A N 1
ATOM 5538 C CA . SER A 1 690 ? -10.824 4.429 16.215 1.00 80.56 690 SER A CA 1
ATOM 5539 C C . SER A 1 690 ? -10.284 3.764 17.473 1.00 80.56 690 SER A C 1
ATOM 5541 O O . SER A 1 690 ? -9.364 2.955 17.428 1.00 80.56 690 SER A O 1
ATOM 5543 N N . ILE A 1 691 ? -10.876 4.130 18.607 1.00 86.38 691 ILE A N 1
ATOM 5544 C CA . ILE A 1 691 ? -10.672 3.408 19.857 1.00 86.38 691 ILE A CA 1
ATOM 5545 C C . ILE A 1 691 ? -11.613 2.204 19.867 1.00 86.38 691 ILE A C 1
ATOM 5547 O O . ILE A 1 691 ? -12.834 2.380 19.841 1.00 86.38 691 ILE A O 1
ATOM 5551 N N . ASP A 1 692 ? -11.038 1.013 19.963 1.00 90.56 692 ASP A N 1
ATOM 5552 C CA . ASP A 1 692 ? -11.764 -0.246 20.035 1.00 90.56 692 ASP A CA 1
ATOM 5553 C C . ASP A 1 692 ? -12.049 -0.649 21.487 1.00 90.56 692 ASP A C 1
ATOM 5555 O O . ASP A 1 692 ? -11.273 -0.378 22.415 1.00 90.56 692 ASP A O 1
ATOM 5559 N N . GLN A 1 693 ? -13.182 -1.330 21.678 1.00 91.31 693 GLN A N 1
ATOM 5560 C CA . GLN A 1 693 ? -13.661 -1.770 22.986 1.00 91.31 693 GLN A CA 1
ATOM 5561 C C . GLN A 1 693 ? -13.768 -3.290 23.064 1.00 91.31 693 GLN A C 1
ATOM 5563 O O . GLN A 1 693 ? -14.604 -3.895 22.397 1.00 91.31 693 GLN A O 1
ATOM 5568 N N . TYR A 1 694 ? -12.974 -3.902 23.944 1.00 91.81 694 TYR A N 1
ATOM 5569 C CA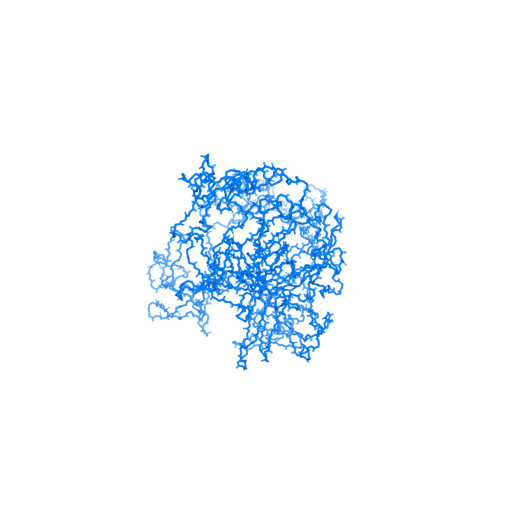 . TYR A 1 694 ? -12.878 -5.359 24.055 1.00 91.81 694 TYR A CA 1
ATOM 5570 C C . TYR A 1 694 ? -13.635 -5.959 25.250 1.00 91.81 694 TYR A C 1
ATOM 5572 O O . TYR A 1 694 ? -13.653 -7.174 25.409 1.00 91.81 694 TYR A O 1
ATOM 5580 N N . SER A 1 695 ? -14.312 -5.163 26.086 1.00 88.50 695 SER A N 1
ATOM 5581 C CA . SER A 1 695 ? -15.059 -5.696 27.248 1.00 88.50 695 SER A CA 1
ATOM 5582 C C . SER A 1 695 ? -16.221 -6.639 26.908 1.00 88.50 695 SER A C 1
ATOM 5584 O O . SER A 1 695 ? -16.647 -7.403 27.772 1.00 88.50 695 SER A O 1
ATOM 5586 N N . GLY A 1 696 ? -16.725 -6.613 25.670 1.00 87.69 696 GLY A N 1
ATOM 5587 C CA . GLY A 1 696 ? -17.713 -7.578 25.175 1.00 87.69 696 GLY A CA 1
ATOM 5588 C C . GLY A 1 696 ? -17.128 -8.952 24.829 1.00 87.69 696 GLY A C 1
ATOM 5589 O O . GLY A 1 696 ? -17.885 -9.882 24.559 1.00 87.69 696 GLY A O 1
ATOM 5590 N N . TYR A 1 697 ? -15.801 -9.089 24.852 1.00 91.06 697 TYR A N 1
ATOM 5591 C CA . TYR A 1 697 ? -15.071 -10.266 24.402 1.00 91.06 697 TYR A CA 1
ATOM 5592 C C . TYR 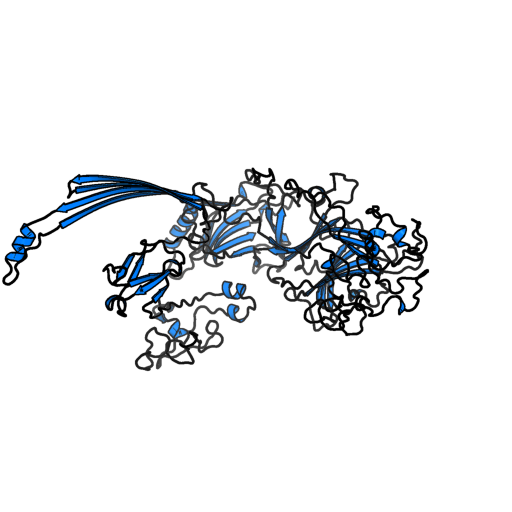A 1 697 ? -14.408 -10.988 25.566 1.00 91.06 697 TYR A C 1
ATOM 5594 O O . TYR A 1 697 ? -13.916 -10.381 26.516 1.00 91.06 697 TYR A O 1
ATOM 5602 N N . ARG A 1 698 ? -14.362 -12.319 25.476 1.00 92.94 698 ARG A N 1
ATOM 5603 C CA . ARG A 1 698 ? -13.646 -13.148 26.452 1.00 92.94 698 ARG A CA 1
ATOM 5604 C C . ARG A 1 698 ? -12.199 -13.397 26.046 1.00 92.94 698 ARG A C 1
ATOM 5606 O O . ARG A 1 698 ? -11.327 -13.421 26.912 1.00 92.94 698 ARG A O 1
ATOM 5613 N N . ARG A 1 699 ? -11.968 -13.632 24.754 1.00 94.50 699 ARG A N 1
ATOM 5614 C CA . ARG A 1 699 ? -10.672 -14.038 24.218 1.00 94.50 699 ARG A CA 1
ATOM 5615 C C . ARG A 1 699 ? -10.308 -13.265 22.965 1.00 94.50 699 ARG A C 1
ATOM 5617 O O . ARG A 1 699 ? -11.192 -12.808 22.246 1.00 94.50 699 ARG A O 1
ATOM 5624 N N . MET A 1 700 ? -9.009 -13.171 22.729 1.00 94.88 700 MET A N 1
ATOM 5625 C CA . MET A 1 700 ? -8.407 -12.720 21.483 1.00 94.88 700 MET A CA 1
ATOM 5626 C C . MET A 1 700 ? -7.394 -13.772 21.045 1.00 94.88 700 MET A C 1
ATOM 5628 O O . MET A 1 700 ? -6.569 -14.212 21.849 1.00 94.88 700 MET A O 1
ATOM 5632 N N . GLU A 1 701 ? -7.493 -14.190 19.788 1.00 94.19 701 GLU A N 1
ATOM 5633 C CA . GLU A 1 701 ? -6.727 -15.305 19.239 1.00 94.19 701 GLU A CA 1
ATOM 5634 C C . GLU A 1 701 ? -5.990 -14.861 17.972 1.00 94.19 701 GLU A C 1
ATOM 5636 O O . GLU A 1 701 ? -6.530 -14.094 17.176 1.00 94.19 701 GLU A O 1
ATOM 5641 N N . MET A 1 702 ? -4.747 -15.315 17.804 1.00 94.38 702 MET A N 1
ATOM 5642 C CA . MET A 1 702 ? -3.934 -15.060 16.613 1.00 94.38 702 MET A CA 1
ATOM 5643 C C . MET A 1 702 ? -3.019 -16.257 16.345 1.00 94.38 702 MET A C 1
ATOM 5645 O O . MET A 1 702 ? -2.400 -16.806 17.260 1.00 94.38 702 MET A O 1
ATOM 5649 N N . TYR A 1 703 ? -2.930 -16.649 15.076 1.00 94.88 703 TYR A N 1
ATOM 5650 C CA . TYR A 1 703 ? -2.035 -17.706 14.622 1.00 94.88 703 TYR A CA 1
ATOM 5651 C C . TYR A 1 703 ? -0.646 -17.137 14.345 1.00 94.88 703 TYR A C 1
ATOM 5653 O O . TYR A 1 703 ? -0.518 -16.064 13.761 1.00 94.88 703 TYR A O 1
ATOM 5661 N N . VAL A 1 704 ? 0.386 -17.872 14.754 1.00 94.50 704 VAL A N 1
ATOM 5662 C CA . VAL A 1 704 ? 1.789 -17.510 14.533 1.00 94.50 704 VAL A CA 1
ATOM 5663 C C . VAL A 1 704 ? 2.521 -18.744 14.016 1.00 94.50 704 VAL A C 1
ATOM 5665 O O . VAL A 1 704 ? 2.404 -19.831 14.590 1.00 94.50 704 VAL A O 1
ATOM 5668 N N . HIS A 1 705 ? 3.254 -18.573 12.922 1.00 92.69 705 HIS A N 1
ATOM 5669 C CA . HIS A 1 705 ? 4.088 -19.603 12.305 1.00 92.69 705 HIS A CA 1
ATOM 5670 C C . HIS A 1 705 ? 5.556 -19.290 12.592 1.00 92.69 705 HIS A C 1
ATOM 5672 O O . HIS A 1 705 ? 5.964 -18.130 12.525 1.00 92.69 705 HIS A O 1
ATOM 5678 N N . GLY A 1 706 ? 6.326 -20.307 12.975 1.00 90.69 706 GLY A N 1
ATOM 5679 C CA . GLY A 1 706 ? 7.781 -20.208 13.062 1.00 90.69 706 GLY A CA 1
ATOM 5680 C C . GLY A 1 706 ? 8.430 -20.838 11.837 1.00 90.69 706 GLY A C 1
ATOM 5681 O O . GLY A 1 706 ? 8.002 -21.906 11.407 1.00 90.69 706 GLY A O 1
ATOM 5682 N N . GLU A 1 707 ? 9.483 -20.218 11.312 1.00 85.62 707 GLU A N 1
ATOM 5683 C CA . GLU A 1 707 ? 10.240 -20.755 10.180 1.00 85.62 707 GLU A CA 1
ATOM 5684 C C . GLU A 1 707 ? 10.673 -22.218 10.418 1.00 85.62 707 GLU A C 1
ATOM 5686 O O . GLU A 1 707 ? 11.111 -22.590 11.509 1.00 85.62 707 GLU A O 1
ATOM 5691 N N . GLU A 1 708 ? 10.510 -23.071 9.403 1.00 76.69 708 GLU A N 1
ATOM 5692 C CA . GLU A 1 708 ? 10.759 -24.518 9.508 1.00 76.69 708 GLU A CA 1
ATOM 5693 C C . GLU A 1 708 ? 12.202 -24.926 9.176 1.00 76.69 708 GLU A C 1
ATOM 5695 O O . GLU A 1 708 ? 12.583 -26.087 9.357 1.00 76.69 708 GLU A O 1
ATOM 5700 N N . THR A 1 709 ? 13.031 -23.989 8.711 1.00 65.75 709 THR A N 1
ATOM 5701 C CA . THR A 1 709 ? 14.451 -24.243 8.464 1.00 65.75 709 THR A CA 1
ATOM 5702 C C . THR A 1 709 ? 15.181 -24.525 9.783 1.00 65.75 709 THR A C 1
ATOM 5704 O O . THR A 1 709 ? 14.787 -24.079 10.860 1.00 65.75 709 THR A O 1
ATOM 5707 N N . ASN A 1 710 ? 16.262 -25.316 9.725 1.00 54.62 710 ASN A N 1
ATOM 5708 C CA . ASN A 1 710 ? 17.075 -25.700 10.891 1.00 54.62 710 ASN A CA 1
ATOM 5709 C C . ASN A 1 710 ? 17.902 -24.515 11.435 1.00 54.62 710 ASN A C 1
ATOM 5711 O O . ASN A 1 710 ? 19.131 -24.588 11.522 1.00 54.62 710 ASN A O 1
ATOM 5715 N N . ASN A 1 711 ? 17.248 -23.422 11.815 1.00 62.78 711 ASN A N 1
ATOM 5716 C CA . ASN A 1 711 ? 17.866 -22.370 12.593 1.00 62.78 711 ASN A CA 1
ATOM 5717 C C . ASN A 1 711 ? 17.854 -22.803 14.065 1.00 62.78 711 ASN A C 1
ATOM 5719 O O . ASN A 1 711 ? 16.823 -22.775 14.735 1.00 62.78 711 ASN A O 1
ATOM 5723 N N . ALA A 1 712 ? 19.010 -23.255 14.559 1.00 60.53 712 ALA A N 1
ATOM 5724 C CA . ALA A 1 712 ? 19.177 -23.818 15.905 1.00 60.53 712 ALA A CA 1
ATOM 5725 C C . ALA A 1 712 ? 18.848 -22.840 17.054 1.00 60.53 712 ALA A C 1
ATOM 5727 O O . ALA A 1 712 ? 18.936 -23.231 18.218 1.00 60.53 712 ALA A O 1
ATOM 5728 N N . ASP A 1 713 ? 18.503 -21.593 16.726 1.00 75.12 713 ASP A N 1
ATOM 5729 C CA . ASP A 1 713 ? 18.194 -20.522 17.663 1.00 75.12 713 ASP A CA 1
ATOM 5730 C C . ASP A 1 713 ? 16.723 -20.061 17.619 1.00 75.12 713 ASP A C 1
ATOM 5732 O O . ASP A 1 713 ? 16.356 -19.206 18.424 1.00 75.12 713 ASP A O 1
ATOM 5736 N N . ILE A 1 714 ? 15.858 -20.608 16.744 1.00 76.69 714 ILE A N 1
ATOM 5737 C CA . ILE A 1 714 ? 14.452 -20.157 16.640 1.00 76.69 714 ILE A CA 1
ATOM 5738 C C . ILE A 1 714 ? 13.674 -20.335 17.953 1.00 76.69 714 ILE A C 1
ATOM 5740 O O . ILE A 1 714 ? 12.853 -19.498 18.318 1.00 76.69 714 ILE A O 1
ATOM 5744 N N . ASP A 1 715 ? 13.996 -21.378 18.718 1.00 77.12 715 ASP A N 1
ATOM 5745 C CA . ASP A 1 715 ? 13.411 -21.660 20.031 1.00 77.12 715 ASP A CA 1
ATOM 5746 C C . ASP A 1 715 ? 13.828 -20.651 21.117 1.00 77.12 715 ASP A C 1
ATOM 5748 O O . ASP A 1 715 ? 13.190 -20.561 22.170 1.00 77.12 715 ASP A O 1
ATOM 5752 N N . LYS A 1 716 ? 14.878 -19.859 20.864 1.00 85.50 716 LYS A N 1
ATOM 5753 C CA . LYS A 1 716 ? 15.335 -18.764 21.732 1.00 85.50 716 LYS A CA 1
ATOM 5754 C C . LYS A 1 716 ? 14.615 -17.449 21.443 1.00 85.50 716 LYS A C 1
ATOM 5756 O O . LYS A 1 716 ? 14.729 -16.520 22.246 1.00 85.50 716 LYS A O 1
ATOM 5761 N N . ILE A 1 717 ? 13.886 -17.364 20.332 1.00 88.94 717 ILE A N 1
ATOM 5762 C CA . ILE A 1 717 ? 13.163 -16.165 19.915 1.00 88.94 717 ILE A CA 1
ATOM 5763 C C . ILE A 1 717 ? 11.863 -16.065 20.707 1.00 88.94 717 ILE A C 1
ATOM 5765 O O . ILE A 1 717 ? 11.092 -17.025 20.820 1.00 88.94 717 ILE A O 1
ATOM 5769 N N . LYS A 1 718 ? 11.612 -14.881 21.270 1.00 91.44 718 LYS A N 1
ATOM 5770 C CA . LYS A 1 718 ? 10.405 -14.607 22.041 1.00 91.44 718 LYS A CA 1
ATOM 5771 C C . LYS A 1 718 ? 9.447 -13.776 21.213 1.00 91.44 718 LYS A C 1
ATOM 5773 O O . LYS A 1 718 ? 9.566 -12.561 21.156 1.00 91.44 718 LYS A O 1
ATOM 5778 N N . PHE A 1 719 ? 8.422 -14.428 20.693 1.00 94.50 719 PHE A N 1
ATOM 5779 C CA . PHE A 1 719 ? 7.296 -13.720 20.121 1.00 94.50 719 PHE A CA 1
ATOM 5780 C C . PHE A 1 719 ? 6.487 -13.014 21.206 1.00 94.50 719 PHE A C 1
ATOM 5782 O O . PHE A 1 719 ? 6.218 -13.583 22.271 1.00 94.50 719 PHE A O 1
ATOM 5789 N N . PHE A 1 720 ? 6.018 -11.807 20.918 1.00 95.25 720 PHE A N 1
ATOM 5790 C CA . PHE A 1 720 ? 5.040 -11.133 21.751 1.00 95.25 720 PHE A CA 1
ATOM 5791 C C . PHE A 1 720 ? 4.023 -10.334 20.936 1.00 95.25 720 PHE A C 1
ATOM 5793 O O . PHE A 1 720 ? 4.295 -9.837 19.845 1.00 95.25 720 PHE A O 1
ATOM 5800 N N . PHE A 1 721 ? 2.839 -10.176 21.519 1.00 97.00 721 PHE A N 1
ATOM 5801 C CA . PHE A 1 721 ? 1.762 -9.353 20.994 1.00 97.00 721 PHE A CA 1
ATOM 5802 C C . PHE A 1 721 ? 1.281 -8.372 22.060 1.00 97.00 721 PHE A C 1
ATOM 5804 O O . PHE A 1 721 ? 0.944 -8.772 23.177 1.00 97.00 721 PHE A O 1
ATOM 5811 N N . ARG A 1 722 ? 1.255 -7.084 21.720 1.00 95.50 722 ARG A N 1
ATOM 5812 C CA . ARG A 1 722 ? 0.843 -5.981 22.586 1.00 95.50 722 ARG A CA 1
ATOM 5813 C C . ARG A 1 722 ? -0.473 -5.393 22.117 1.00 95.50 722 ARG A C 1
ATOM 5815 O O . ARG A 1 722 ? -0.641 -5.106 20.937 1.00 95.50 722 ARG A O 1
ATOM 5822 N N . ILE A 1 723 ? -1.351 -5.124 23.075 1.00 96.00 723 ILE A N 1
ATOM 5823 C CA . ILE A 1 723 ? -2.587 -4.368 22.878 1.00 96.00 723 ILE A CA 1
ATOM 5824 C C . ILE A 1 723 ? -2.691 -3.291 23.951 1.00 96.00 723 ILE A C 1
ATOM 5826 O O . ILE A 1 723 ? -2.477 -3.546 25.138 1.00 96.00 723 ILE A O 1
ATOM 5830 N N . GLY A 1 724 ? -3.018 -2.068 23.564 1.00 94.75 724 GLY A N 1
ATOM 5831 C CA . GLY A 1 724 ? -3.061 -0.970 24.516 1.00 94.75 724 GLY A CA 1
ATOM 5832 C C . GLY A 1 724 ? -3.603 0.317 23.935 1.00 94.75 724 GLY A C 1
ATOM 5833 O O . GLY A 1 724 ? -4.093 0.362 22.807 1.00 94.75 724 GLY A O 1
ATOM 5834 N N . ARG A 1 725 ? -3.492 1.377 24.728 1.00 88.25 725 ARG A N 1
ATOM 5835 C CA . ARG A 1 725 ? -3.773 2.736 24.259 1.00 88.25 725 ARG A CA 1
ATOM 5836 C C . ARG A 1 725 ? -2.596 3.295 23.462 1.00 88.25 725 ARG A C 1
ATOM 5838 O O . ARG A 1 725 ? -2.807 4.013 22.491 1.00 88.25 725 ARG A O 1
ATOM 5845 N N . ASP A 1 726 ? -1.387 2.943 23.887 1.00 86.56 726 ASP A N 1
ATOM 5846 C CA . ASP A 1 726 ? -0.107 3.411 23.362 1.00 86.56 726 ASP A CA 1
ATOM 5847 C C . ASP A 1 726 ? 1.030 2.470 23.822 1.00 86.56 726 ASP A C 1
ATOM 5849 O O . ASP A 1 726 ? 0.802 1.481 24.528 1.00 86.56 726 ASP A O 1
ATOM 5853 N N . ASN A 1 727 ? 2.270 2.792 23.447 1.00 82.56 727 ASN A N 1
ATOM 5854 C CA . ASN A 1 727 ? 3.470 2.035 23.815 1.00 82.56 727 ASN A CA 1
ATOM 5855 C C . ASN A 1 727 ? 3.902 2.189 25.293 1.00 82.56 727 ASN A C 1
ATOM 5857 O O . ASN A 1 727 ? 4.862 1.541 25.709 1.00 82.56 727 ASN A O 1
ATOM 5861 N N . GLN A 1 728 ? 3.216 3.008 26.094 1.00 84.69 728 GLN A N 1
ATOM 5862 C CA . GLN A 1 728 ? 3.447 3.185 27.533 1.00 84.69 728 GLN A CA 1
ATOM 5863 C C . GLN A 1 728 ? 2.326 2.581 28.390 1.00 84.69 728 GLN A C 1
ATOM 5865 O O . GLN A 1 728 ? 2.492 2.431 29.598 1.00 84.69 728 GLN A O 1
ATOM 5870 N N . ASN A 1 729 ? 1.198 2.218 27.781 1.00 88.12 729 ASN A N 1
ATOM 5871 C CA . ASN A 1 729 ? 0.015 1.675 28.431 1.00 88.12 729 ASN A CA 1
ATOM 5872 C C . ASN A 1 729 ? -0.504 0.488 27.621 1.00 88.12 729 ASN A C 1
ATOM 5874 O O . ASN A 1 729 ? -1.465 0.614 26.852 1.00 88.12 729 ASN A O 1
ATOM 5878 N N . TYR A 1 730 ? 0.105 -0.678 27.834 1.00 93.44 730 TYR A N 1
ATOM 5879 C CA . TYR A 1 730 ? -0.219 -1.891 27.093 1.00 93.44 730 TYR A CA 1
ATOM 5880 C C . TYR A 1 730 ? -0.263 -3.147 27.963 1.00 93.44 730 TYR A C 1
ATOM 5882 O O . TYR A 1 730 ? 0.358 -3.272 29.024 1.00 93.44 730 TYR A O 1
ATOM 5890 N N . TYR A 1 731 ? -1.024 -4.099 27.454 1.00 96.12 731 TYR A N 1
ATOM 5891 C CA . TYR A 1 731 ? -0.998 -5.499 27.809 1.00 96.12 731 TYR A CA 1
ATOM 5892 C C . TYR A 1 731 ? -0.159 -6.244 26.775 1.00 96.12 731 TYR A C 1
ATOM 5894 O O . TYR A 1 731 ? -0.254 -5.947 25.591 1.00 96.12 731 TYR A O 1
ATOM 5902 N N . GLU A 1 732 ? 0.650 -7.198 27.205 1.00 95.56 732 GLU A N 1
ATOM 5903 C CA . GLU A 1 732 ? 1.522 -8.001 26.354 1.00 95.56 732 GLU A CA 1
ATOM 5904 C C . GLU A 1 732 ? 1.271 -9.478 26.643 1.00 95.56 732 GLU A C 1
ATOM 5906 O O . GLU A 1 732 ? 1.273 -9.893 27.800 1.00 95.56 732 GLU A O 1
ATOM 5911 N N . TYR A 1 733 ? 1.062 -10.260 25.594 1.00 96.44 733 TYR A N 1
ATOM 5912 C CA . TYR A 1 733 ? 1.178 -11.712 25.609 1.00 96.44 733 TYR A CA 1
ATOM 5913 C C . TYR A 1 733 ? 2.522 -12.087 25.001 1.00 96.44 733 TYR A C 1
ATOM 5915 O O . TYR A 1 733 ? 2.912 -11.482 24.006 1.00 96.44 733 TYR A O 1
ATOM 5923 N N . PHE A 1 734 ? 3.220 -13.078 25.547 1.00 94.50 734 PHE A N 1
ATOM 5924 C CA . PHE A 1 734 ? 4.463 -13.563 24.952 1.00 94.50 734 PHE A CA 1
ATOM 5925 C C . PHE A 1 734 ? 4.586 -15.086 25.024 1.00 94.50 734 PHE A C 1
ATOM 5927 O O . PHE A 1 734 ? 4.085 -15.727 25.947 1.00 94.50 734 PHE A O 1
ATOM 5934 N N . THR A 1 735 ? 5.291 -15.660 24.052 1.00 93.19 735 THR A N 1
ATOM 5935 C CA . THR A 1 735 ? 5.614 -17.090 23.961 1.00 93.19 735 THR A CA 1
ATOM 5936 C C . THR A 1 735 ? 6.972 -17.276 23.274 1.00 93.19 735 THR A C 1
ATOM 5938 O O . THR A 1 735 ? 7.526 -16.325 22.726 1.00 93.19 735 THR A O 1
ATOM 5941 N N . HIS A 1 736 ? 7.542 -18.478 23.329 1.00 91.12 736 HIS A N 1
ATOM 5942 C CA . HIS A 1 736 ? 8.741 -18.808 22.550 1.00 91.12 736 HIS A CA 1
ATOM 5943 C C . HIS A 1 736 ? 8.312 -19.498 21.261 1.00 91.12 736 HIS A C 1
ATOM 5945 O O . HIS A 1 736 ? 7.483 -20.409 21.306 1.00 91.12 736 HIS A O 1
ATOM 5951 N N . ILE A 1 737 ? 8.862 -19.056 20.131 1.00 90.69 737 ILE A N 1
ATOM 5952 C CA . ILE A 1 737 ? 8.486 -19.586 18.820 1.00 90.69 737 ILE A CA 1
ATOM 5953 C C . ILE A 1 737 ? 9.003 -21.018 18.683 1.00 90.69 737 ILE A C 1
ATOM 5955 O O . ILE A 1 737 ? 10.099 -21.358 19.118 1.00 90.69 737 ILE A O 1
ATOM 5959 N N . GLN A 1 738 ? 8.189 -21.876 18.088 1.00 90.94 738 GLN A N 1
ATOM 5960 C CA . GLN A 1 738 ? 8.557 -23.208 17.630 1.00 90.94 738 GLN A CA 1
ATOM 5961 C C . GLN A 1 738 ? 8.368 -23.287 16.106 1.00 90.94 738 GLN A C 1
ATOM 5963 O O . GLN A 1 738 ? 7.508 -22.581 15.579 1.00 90.94 738 GLN A O 1
ATOM 5968 N N . PRO A 1 739 ? 9.105 -24.154 15.395 1.00 89.88 739 PRO A N 1
ATOM 5969 C CA . PRO A 1 739 ? 8.904 -24.361 13.960 1.00 89.88 739 PRO A CA 1
ATOM 5970 C C . PRO A 1 739 ? 7.462 -24.764 13.596 1.00 89.88 739 PRO A C 1
ATOM 5972 O O . PRO A 1 739 ? 6.838 -25.569 14.300 1.00 89.88 739 PRO A O 1
ATOM 5975 N N . GLY A 1 740 ? 6.955 -24.235 12.481 1.00 90.06 740 GLY A N 1
ATOM 5976 C CA . GLY A 1 740 ? 5.639 -24.523 11.907 1.00 90.06 740 GLY A CA 1
ATOM 5977 C C . GLY A 1 740 ? 4.464 -23.808 12.593 1.00 90.06 740 GLY A C 1
ATOM 5978 O O . GLY A 1 740 ? 4.635 -22.955 13.469 1.00 90.06 740 GLY A O 1
ATOM 5979 N N . TRP A 1 741 ? 3.232 -24.209 12.250 1.00 92.06 741 TRP A N 1
ATOM 5980 C CA . TRP A 1 741 ? 2.002 -23.825 12.971 1.00 92.06 741 TRP A CA 1
ATOM 5981 C C . TRP A 1 741 ? 1.849 -24.586 14.296 1.00 92.06 741 TRP A C 1
ATOM 5983 O O . TRP A 1 741 ? 0.839 -25.254 14.538 1.00 92.06 741 TRP A O 1
ATOM 5993 N N . ASN A 1 742 ? 2.861 -24.520 15.158 1.00 91.94 742 ASN A N 1
ATOM 5994 C CA . ASN A 1 742 ? 2.841 -25.180 16.456 1.00 91.94 742 ASN A CA 1
ATOM 5995 C C . ASN A 1 742 ? 1.767 -24.564 17.368 1.00 91.94 742 ASN A C 1
ATOM 5997 O O . ASN A 1 742 ? 1.690 -23.345 17.493 1.00 91.94 742 ASN A O 1
ATOM 6001 N N . GLU A 1 743 ? 0.993 -25.389 18.080 1.00 91.12 743 GLU A N 1
ATOM 6002 C CA . GLU A 1 743 ? -0.026 -24.904 19.029 1.00 91.12 743 GLU A CA 1
ATOM 6003 C C . GLU A 1 743 ? 0.556 -23.988 20.123 1.00 91.12 743 GLU A C 1
ATOM 6005 O O . GLU A 1 743 ? -0.140 -23.118 20.641 1.00 91.12 743 GLU A O 1
ATOM 6010 N N . SER A 1 744 ? 1.842 -24.143 20.458 1.00 90.00 744 SER A N 1
ATOM 6011 C CA . SER A 1 744 ? 2.548 -23.299 21.438 1.00 90.00 744 SER A CA 1
ATOM 6012 C C . SER A 1 744 ? 2.799 -21.871 20.939 1.00 90.00 744 SER A C 1
ATOM 6014 O O . SER A 1 744 ? 3.031 -20.971 21.751 1.00 90.00 744 SER A O 1
ATOM 6016 N N . ASN A 1 745 ? 2.747 -21.663 19.621 1.00 92.38 745 ASN A N 1
ATOM 6017 C CA . ASN A 1 745 ? 2.876 -20.350 18.996 1.00 92.38 745 ASN A CA 1
ATOM 6018 C C . ASN A 1 745 ? 1.545 -19.588 19.014 1.00 92.38 745 ASN A C 1
ATOM 6020 O O . ASN A 1 745 ? 1.539 -18.370 18.851 1.00 92.38 745 ASN A O 1
ATOM 6024 N N . TYR A 1 746 ? 0.413 -20.282 19.187 1.00 92.12 746 TYR A N 1
ATOM 6025 C CA . TYR A 1 746 ? -0.906 -19.667 19.076 1.00 92.12 746 TYR A CA 1
ATOM 6026 C C . TYR A 1 746 ? -1.122 -18.691 20.226 1.00 92.12 746 TYR A C 1
ATOM 6028 O O . TYR A 1 746 ? -1.166 -19.061 21.403 1.00 92.12 746 TYR A O 1
ATOM 6036 N N . VAL A 1 747 ? -1.306 -17.425 19.873 1.00 94.12 747 VAL A N 1
ATOM 6037 C CA . VAL A 1 747 ? -1.668 -16.396 20.835 1.00 94.12 747 VAL A CA 1
ATOM 6038 C C . VAL A 1 747 ? -3.109 -16.642 21.245 1.00 94.12 747 VAL A C 1
ATOM 6040 O O . VAL A 1 747 ? -4.009 -16.613 20.413 1.00 94.12 747 VAL A O 1
ATOM 6043 N N . ASN A 1 748 ? -3.325 -16.877 22.537 1.00 93.50 748 ASN A N 1
ATOM 6044 C CA . ASN A 1 748 ? -4.652 -17.008 23.128 1.00 93.50 748 ASN A CA 1
ATOM 6045 C C . ASN A 1 748 ? -4.704 -16.173 24.406 1.00 93.50 748 ASN A C 1
ATOM 6047 O O . ASN A 1 748 ? -4.245 -16.598 25.470 1.00 93.50 748 ASN A O 1
ATOM 6051 N N . ILE A 1 749 ? -5.214 -14.954 24.268 1.00 95.19 749 ILE A N 1
ATOM 6052 C CA . ILE A 1 749 ? -5.338 -13.988 25.352 1.00 95.19 749 ILE A CA 1
ATOM 6053 C C . ILE A 1 749 ? -6.715 -14.151 25.989 1.00 95.19 749 ILE A C 1
ATOM 6055 O O . ILE A 1 749 ? -7.717 -13.868 25.338 1.00 95.19 749 ILE A O 1
ATOM 6059 N N . ASP A 1 750 ? -6.784 -14.539 27.267 1.00 95.44 750 ASP A N 1
ATOM 6060 C CA . ASP A 1 750 ? -8.024 -14.481 28.056 1.00 95.44 750 ASP A CA 1
ATOM 6061 C C . ASP A 1 750 ? -8.086 -13.154 28.821 1.00 95.44 750 ASP A C 1
ATOM 6063 O O . ASP A 1 750 ? -7.312 -12.902 29.752 1.00 95.44 750 ASP A O 1
ATOM 6067 N N . PHE A 1 751 ? -9.036 -12.293 28.450 1.00 94.38 751 PHE A N 1
ATOM 6068 C CA . PHE A 1 751 ? -9.171 -10.967 29.049 1.00 94.38 751 PHE A CA 1
ATOM 6069 C C . PHE A 1 751 ? -9.489 -11.017 30.548 1.00 94.38 751 PHE A C 1
ATOM 6071 O O . PHE A 1 751 ? -9.183 -10.055 31.253 1.00 94.38 751 PHE A O 1
ATOM 6078 N N . ASN A 1 752 ? -10.043 -12.117 31.074 1.00 93.31 752 ASN A N 1
ATOM 6079 C CA . ASN A 1 752 ? -10.283 -12.257 32.514 1.00 93.31 752 ASN A CA 1
ATOM 6080 C C . ASN A 1 752 ? -8.984 -12.513 33.278 1.00 93.31 752 ASN A C 1
ATOM 6082 O O . ASN A 1 752 ? -8.791 -11.952 34.353 1.00 93.31 752 ASN A O 1
ATOM 6086 N N . GLU A 1 753 ? -8.082 -13.332 32.732 1.00 93.75 753 GLU A N 1
ATOM 6087 C CA . GLU A 1 753 ? -6.770 -13.575 33.346 1.00 93.75 753 GLU A CA 1
ATOM 6088 C C . GLU A 1 753 ? -5.935 -12.295 33.336 1.00 93.75 753 GLU A C 1
ATOM 6090 O O . GLU A 1 753 ? -5.301 -11.934 34.330 1.00 93.75 753 GLU A O 1
ATOM 6095 N N . LEU A 1 754 ? -6.000 -11.573 32.220 1.00 91.94 754 LEU A N 1
ATOM 6096 C CA . LEU A 1 754 ? -5.241 -10.356 32.005 1.00 91.94 754 LEU A CA 1
ATOM 6097 C C . LEU A 1 754 ? -5.721 -9.221 32.926 1.00 91.94 754 LEU A C 1
ATOM 6099 O O . LEU A 1 754 ? -4.926 -8.579 33.620 1.00 91.94 754 LEU A O 1
ATOM 6103 N N . THR A 1 755 ? -7.037 -9.015 33.014 1.00 91.00 755 THR A N 1
ATOM 6104 C CA . THR A 1 755 ? -7.623 -8.028 33.934 1.00 91.00 755 THR A CA 1
ATOM 6105 C C . THR A 1 755 ? -7.444 -8.421 35.402 1.00 91.00 755 THR A C 1
ATOM 6107 O O . THR A 1 755 ? -7.207 -7.538 36.228 1.00 91.00 755 THR A O 1
ATOM 6110 N N . ALA A 1 756 ? -7.462 -9.715 35.742 1.00 92.88 756 ALA A N 1
ATOM 6111 C CA . ALA A 1 756 ? -7.165 -10.189 37.095 1.00 92.88 756 ALA A CA 1
ATOM 6112 C C . ALA A 1 756 ? -5.707 -9.922 37.507 1.00 92.88 756 ALA A C 1
ATOM 6114 O O . ALA A 1 756 ? -5.467 -9.460 38.626 1.00 92.88 756 ALA A O 1
ATOM 6115 N N . LEU A 1 757 ? -4.736 -10.149 36.610 1.00 94.00 757 LEU A N 1
ATOM 6116 C CA . LEU A 1 757 ? -3.330 -9.803 36.852 1.00 94.00 757 LEU A CA 1
ATOM 6117 C C . LEU A 1 757 ? -3.176 -8.295 37.096 1.00 94.00 757 LEU A C 1
ATOM 6119 O O . LEU A 1 757 ? -2.502 -7.892 38.046 1.00 94.00 757 LEU A O 1
ATOM 6123 N N . LYS A 1 758 ? -3.859 -7.465 36.295 1.00 93.56 758 LYS A N 1
ATOM 6124 C CA . LYS A 1 758 ? -3.878 -6.006 36.476 1.00 93.56 758 LYS A CA 1
ATOM 6125 C C . LYS A 1 758 ? -4.439 -5.608 37.840 1.00 93.56 758 LYS A C 1
ATOM 6127 O O . LYS A 1 758 ? -3.833 -4.793 38.528 1.00 93.56 758 LYS A O 1
ATOM 6132 N N . ASP A 1 759 ? -5.594 -6.153 38.218 1.00 93.19 759 ASP A N 1
ATOM 6133 C CA . ASP A 1 759 ? -6.270 -5.831 39.480 1.00 93.19 759 ASP A CA 1
ATOM 6134 C C . ASP A 1 759 ? -5.425 -6.238 40.695 1.00 93.19 759 ASP A C 1
ATOM 6136 O O . ASP A 1 759 ? -5.299 -5.476 41.653 1.00 93.19 759 ASP A O 1
ATOM 6140 N N . SER A 1 760 ? -4.776 -7.405 40.636 1.00 92.88 760 SER A N 1
ATOM 6141 C CA . SER A 1 760 ? -3.837 -7.838 41.675 1.00 92.88 760 SER A CA 1
ATOM 6142 C C . SER A 1 760 ? -2.665 -6.866 41.810 1.00 92.88 760 SER A C 1
ATOM 6144 O O . SER A 1 760 ? -2.361 -6.420 42.913 1.00 92.88 760 SER A O 1
ATOM 6146 N N . ALA A 1 761 ? -2.043 -6.487 40.693 1.00 91.06 761 ALA A N 1
ATOM 6147 C CA . ALA A 1 761 ? -0.901 -5.581 40.697 1.00 91.06 761 ALA A CA 1
ATOM 6148 C C . ALA A 1 761 ? -1.273 -4.154 41.139 1.00 91.06 761 ALA A C 1
ATOM 6150 O O . ALA A 1 761 ? -0.517 -3.511 41.862 1.00 91.06 761 ALA A O 1
ATOM 6151 N N . LEU A 1 762 ? -2.467 -3.669 40.781 1.00 90.94 762 LEU A N 1
ATOM 6152 C CA . LEU A 1 762 ? -2.977 -2.372 41.234 1.00 90.94 762 LEU A CA 1
ATOM 6153 C C . LEU A 1 762 ? -3.166 -2.302 42.753 1.00 90.94 762 LEU A C 1
ATOM 6155 O O . LEU A 1 762 ? -2.954 -1.241 43.334 1.00 90.94 762 LEU A O 1
ATOM 6159 N N . LYS A 1 763 ? -3.549 -3.407 43.402 1.00 91.50 763 LYS A N 1
ATOM 6160 C CA . LYS A 1 763 ? -3.704 -3.465 44.867 1.00 91.50 763 LYS A CA 1
ATOM 6161 C C . LYS A 1 763 ? -2.373 -3.379 45.610 1.00 91.50 763 LYS A C 1
ATOM 6163 O O . LYS A 1 763 ? -2.353 -2.941 46.758 1.00 91.50 763 LYS A O 1
ATOM 6168 N N . GLU A 1 764 ? -1.285 -3.800 44.974 1.00 89.06 764 GLU A N 1
ATOM 6169 C CA . GLU A 1 764 ? 0.066 -3.784 45.546 1.00 89.06 764 GLU A CA 1
ATOM 6170 C C . GLU A 1 764 ? 0.850 -2.507 45.198 1.00 89.06 764 GLU A C 1
ATOM 6172 O O . GLU A 1 764 ? 1.869 -2.219 45.829 1.00 89.06 764 GLU A O 1
ATOM 6177 N N . LEU A 1 765 ? 0.364 -1.725 44.227 1.00 89.00 765 LEU A N 1
ATOM 6178 C CA . LEU A 1 765 ? 1.035 -0.535 43.712 1.00 89.00 765 LEU A CA 1
ATOM 6179 C C . LEU A 1 765 ? 1.086 0.588 44.755 1.00 89.00 765 LEU A C 1
ATOM 6181 O O . LEU A 1 765 ? 0.060 1.024 45.285 1.00 89.00 765 LEU A O 1
ATOM 6185 N N . LYS A 1 766 ? 2.283 1.121 45.014 1.00 85.69 766 LYS A N 1
ATOM 6186 C CA . LYS A 1 766 ? 2.442 2.287 45.891 1.00 85.69 766 LYS A CA 1
ATOM 6187 C C . LYS A 1 766 ? 2.175 3.591 45.129 1.00 85.69 766 LYS A C 1
ATOM 6189 O O . LYS A 1 766 ? 2.411 3.661 43.922 1.00 85.69 766 LYS A O 1
ATOM 6194 N N . PRO A 1 767 ? 1.730 4.660 45.818 1.00 82.06 767 PRO A N 1
ATOM 6195 C CA . PRO A 1 767 ? 1.574 5.972 45.195 1.00 82.06 767 PRO A CA 1
ATOM 6196 C C . PRO A 1 767 ? 2.872 6.436 44.513 1.00 82.06 767 PRO A C 1
ATOM 6198 O O . PRO A 1 767 ? 3.921 6.475 45.153 1.00 82.06 767 PRO A O 1
ATOM 6201 N N . GLY A 1 768 ? 2.786 6.791 43.227 1.00 75.00 768 GLY A N 1
ATOM 6202 C CA . GLY A 1 768 ? 3.910 7.284 42.420 1.00 75.00 768 GLY A CA 1
ATOM 6203 C C . GLY A 1 768 ? 4.717 6.216 41.668 1.00 75.00 768 GLY A C 1
ATOM 6204 O O . GLY A 1 768 ? 5.563 6.582 40.858 1.00 75.00 768 GLY A O 1
ATOM 6205 N N . GLU A 1 769 ? 4.464 4.920 41.880 1.00 78.56 769 GLU A N 1
ATOM 6206 C CA . GLU A 1 769 ? 5.106 3.849 41.101 1.00 78.56 769 GLU A CA 1
ATOM 6207 C C . GLU A 1 769 ? 4.377 3.609 39.764 1.00 78.56 769 GLU A C 1
ATOM 6209 O O . GLU A 1 769 ? 3.148 3.707 39.671 1.00 78.56 769 GLU A O 1
ATOM 6214 N N . LEU A 1 770 ? 5.140 3.281 38.714 1.00 78.56 770 LEU A N 1
ATOM 6215 C CA . LEU A 1 770 ? 4.587 2.851 37.430 1.00 78.56 770 LEU A CA 1
ATOM 6216 C C . LEU A 1 770 ? 4.105 1.403 37.549 1.00 78.56 770 LEU A C 1
ATOM 6218 O O . LEU A 1 770 ? 4.819 0.543 38.063 1.00 78.56 770 LEU A O 1
ATOM 6222 N N . LEU A 1 771 ? 2.889 1.132 37.073 1.00 83.38 771 LEU A N 1
ATOM 6223 C CA . LEU A 1 771 ? 2.338 -0.217 37.101 1.00 83.38 771 LEU A CA 1
ATOM 6224 C C . LEU A 1 771 ? 3.109 -1.101 36.115 1.00 83.38 771 LEU A C 1
ATOM 6226 O O . LEU A 1 771 ? 3.046 -0.901 34.904 1.00 83.38 771 LEU A O 1
ATOM 6230 N N . HIS A 1 772 ? 3.827 -2.081 36.652 1.00 88.62 772 HIS A N 1
ATOM 6231 C CA . HIS A 1 772 ? 4.486 -3.123 35.882 1.00 88.62 772 HIS A CA 1
ATOM 6232 C C . HIS A 1 772 ? 4.266 -4.465 36.578 1.00 88.62 772 HIS A C 1
ATOM 6234 O O . HIS A 1 772 ? 4.614 -4.631 37.746 1.00 88.62 772 HIS A O 1
ATOM 6240 N N . ALA A 1 773 ? 3.666 -5.414 35.867 1.00 90.50 773 ALA A N 1
ATOM 6241 C CA . ALA A 1 773 ? 3.394 -6.752 36.376 1.00 90.50 773 ALA A CA 1
ATOM 6242 C C . ALA A 1 773 ? 3.606 -7.784 35.276 1.00 90.50 773 ALA A C 1
ATOM 6244 O O . ALA A 1 773 ? 3.326 -7.511 34.112 1.00 90.50 773 ALA A O 1
ATOM 6245 N N . ALA A 1 774 ? 4.080 -8.971 35.634 1.00 91.19 774 ALA A N 1
ATOM 6246 C CA . ALA A 1 774 ? 4.245 -10.065 34.690 1.00 91.19 774 ALA A CA 1
ATOM 6247 C C . ALA A 1 774 ? 4.001 -11.415 35.367 1.00 91.19 774 ALA A C 1
ATOM 6249 O O . ALA A 1 774 ? 4.229 -11.569 36.567 1.00 91.19 774 ALA A O 1
ATOM 6250 N N . ASN A 1 775 ? 3.553 -12.386 34.581 1.00 92.31 775 ASN A N 1
ATOM 6251 C CA . ASN A 1 775 ? 3.529 -13.804 34.927 1.00 92.31 775 ASN A CA 1
ATOM 6252 C C . ASN A 1 775 ? 4.129 -14.618 33.763 1.00 92.31 775 ASN A C 1
ATOM 6254 O O . ASN A 1 775 ? 4.809 -14.054 32.909 1.00 92.31 775 ASN A O 1
ATOM 6258 N N . ASP A 1 776 ? 3.884 -15.928 33.718 1.00 87.69 776 ASP A N 1
ATOM 6259 C CA . ASP A 1 776 ? 4.474 -16.818 32.707 1.00 87.69 776 ASP A CA 1
ATOM 6260 C C . ASP A 1 776 ? 3.992 -16.563 31.263 1.00 87.69 776 ASP A C 1
ATOM 6262 O O . ASP A 1 776 ? 4.602 -17.081 30.332 1.00 87.69 776 ASP A O 1
ATOM 6266 N N . LYS A 1 777 ? 2.906 -15.800 31.065 1.00 90.75 777 LYS A N 1
ATOM 6267 C CA . LYS A 1 777 ? 2.279 -15.570 29.745 1.00 90.75 777 LYS A CA 1
ATOM 6268 C C . LYS A 1 777 ? 2.023 -14.106 29.413 1.00 90.75 777 LYS A C 1
ATOM 6270 O O . LYS A 1 777 ? 2.013 -13.736 28.243 1.00 90.75 777 LYS A O 1
ATOM 6275 N N . TYR A 1 778 ? 1.759 -13.291 30.429 1.00 95.31 778 TYR A N 1
ATOM 6276 C CA . TYR A 1 778 ? 1.336 -11.910 30.272 1.00 95.31 778 TYR A CA 1
ATOM 6277 C C . TYR A 1 778 ? 2.302 -10.954 30.952 1.00 95.31 778 TYR A C 1
ATOM 6279 O O . TYR A 1 778 ? 2.842 -11.235 32.025 1.00 95.31 778 TYR A O 1
ATOM 6287 N N . ARG A 1 779 ? 2.432 -9.770 30.367 1.00 94.25 779 ARG A N 1
ATOM 6288 C CA . ARG A 1 779 ? 3.040 -8.591 30.972 1.00 94.25 779 ARG A CA 1
ATOM 6289 C C . ARG A 1 779 ? 2.081 -7.410 30.849 1.00 94.25 779 ARG A C 1
ATOM 6291 O O . ARG A 1 779 ? 1.323 -7.288 29.894 1.00 94.25 779 ARG A O 1
ATOM 6298 N N . ILE A 1 780 ? 2.088 -6.548 31.852 1.00 94.56 780 ILE A N 1
ATOM 6299 C CA . ILE A 1 780 ? 1.283 -5.334 31.935 1.00 94.56 780 ILE A CA 1
ATOM 6300 C C . ILE A 1 780 ? 2.242 -4.194 32.200 1.00 94.56 780 ILE A C 1
ATOM 6302 O O . ILE A 1 780 ? 3.035 -4.274 33.139 1.00 94.56 780 ILE A O 1
ATOM 6306 N N . PHE A 1 781 ? 2.155 -3.145 31.395 1.00 88.88 781 PHE A N 1
ATOM 6307 C CA . PHE A 1 781 ? 2.971 -1.952 31.542 1.00 88.88 781 PHE A CA 1
ATOM 6308 C C . PHE A 1 781 ? 2.091 -0.703 31.466 1.00 88.88 781 PHE A C 1
ATOM 6310 O O . PHE A 1 781 ? 1.245 -0.587 30.580 1.00 88.88 781 PHE A O 1
ATOM 6317 N N . GLY A 1 782 ? 2.269 0.215 32.417 1.00 88.88 782 GLY A N 1
ATOM 6318 C CA . GLY A 1 782 ? 1.420 1.396 32.568 1.00 88.88 782 GLY A CA 1
ATOM 6319 C C . GLY A 1 782 ? 0.019 1.042 33.063 1.00 88.88 782 GLY A C 1
ATOM 6320 O O . GLY A 1 782 ? -0.180 0.028 33.729 1.00 88.88 782 GLY A O 1
ATOM 6321 N N . LYS A 1 783 ? -0.982 1.874 32.755 1.00 88.94 783 LYS A N 1
ATOM 6322 C CA . LYS A 1 783 ? -2.388 1.672 33.166 1.00 88.94 783 LYS A CA 1
ATOM 6323 C C . LYS A 1 783 ? -3.298 1.373 31.958 1.00 88.94 783 LYS A C 1
ATOM 6325 O O . LYS A 1 783 ? -4.268 2.098 31.747 1.00 88.94 783 LYS A O 1
ATOM 6330 N N . PRO A 1 784 ? -3.041 0.301 31.184 1.00 91.44 784 PRO A N 1
ATOM 6331 C CA . PRO A 1 784 ? -3.805 -0.027 29.977 1.00 91.44 784 PRO A CA 1
ATOM 6332 C C . PRO A 1 784 ? -5.285 -0.274 30.270 1.00 91.44 784 PRO A C 1
ATOM 6334 O O . PRO A 1 784 ? -5.642 -0.742 31.351 1.00 91.44 784 PRO A O 1
ATOM 6337 N N . ASN A 1 785 ? -6.166 -0.017 29.306 1.00 91.62 785 ASN A N 1
ATOM 6338 C CA . ASN A 1 785 ? -7.604 -0.255 29.422 1.00 91.62 785 ASN A CA 1
ATOM 6339 C C . ASN A 1 785 ? -8.092 -1.051 28.204 1.00 91.62 785 ASN A C 1
ATOM 6341 O O . ASN A 1 785 ? -7.874 -0.635 27.073 1.00 91.62 785 ASN A O 1
ATOM 6345 N N . ILE A 1 786 ? -8.775 -2.179 28.435 1.00 92.19 786 ILE A N 1
ATOM 6346 C CA . ILE A 1 786 ? -9.306 -3.035 27.356 1.00 92.19 786 ILE A CA 1
ATOM 6347 C C . ILE A 1 786 ? -10.416 -2.349 26.544 1.00 92.19 786 ILE A C 1
ATOM 6349 O O . ILE A 1 786 ? -10.784 -2.828 25.481 1.00 92.19 786 ILE A O 1
ATOM 6353 N N . ASN A 1 787 ? -10.958 -1.235 27.040 1.00 91.81 787 ASN A N 1
ATOM 6354 C CA . ASN A 1 787 ? -11.943 -0.417 26.334 1.00 91.81 787 ASN A CA 1
ATOM 6355 C C . ASN A 1 787 ? -11.337 0.816 25.648 1.00 91.81 787 ASN A C 1
ATOM 6357 O O . ASN A 1 787 ? -12.078 1.642 25.122 1.00 91.81 787 ASN A O 1
ATOM 6361 N N . GLU A 1 788 ? -10.014 0.975 25.703 1.00 91.75 788 GLU A N 1
ATOM 6362 C CA . GLU A 1 788 ? -9.308 2.099 25.086 1.00 91.75 788 GLU A CA 1
ATOM 6363 C C . GLU A 1 788 ? -8.171 1.612 24.186 1.00 91.75 788 GLU A C 1
ATOM 6365 O O . GLU A 1 788 ? -7.068 2.159 24.211 1.00 91.75 788 GLU A O 1
ATOM 6370 N N . ILE A 1 789 ? -8.420 0.548 23.420 1.00 93.12 789 ILE A N 1
ATOM 6371 C CA . ILE A 1 789 ? -7.396 -0.032 22.559 1.00 93.12 789 ILE A CA 1
ATOM 6372 C C . ILE A 1 789 ? -7.295 0.789 21.278 1.00 93.12 789 ILE A C 1
ATOM 6374 O O . ILE A 1 789 ? -8.263 0.941 20.539 1.00 93.12 789 ILE A O 1
ATOM 6378 N N . LYS A 1 790 ? -6.107 1.329 21.030 1.00 91.56 790 LYS A N 1
ATOM 6379 C CA . LYS A 1 790 ? -5.754 2.076 19.817 1.00 91.56 790 LYS A CA 1
ATOM 6380 C C . LYS A 1 790 ? -4.396 1.652 19.250 1.00 91.56 790 LYS A C 1
ATOM 6382 O O . LYS A 1 790 ? -4.040 2.035 18.145 1.00 91.56 790 LYS A O 1
ATOM 6387 N N . PHE A 1 791 ? -3.648 0.859 20.001 1.00 92.38 791 PHE A N 1
ATOM 6388 C CA . PHE A 1 791 ? -2.296 0.437 19.692 1.00 92.38 791 PHE A CA 1
ATOM 6389 C C . PHE A 1 791 ? -2.244 -1.086 19.691 1.00 92.38 791 PHE A C 1
ATOM 6391 O O . PHE A 1 791 ? -2.588 -1.723 20.692 1.00 92.38 791 PHE A O 1
ATOM 6398 N N . LEU A 1 792 ? -1.804 -1.648 18.570 1.00 94.88 792 LEU A N 1
ATOM 6399 C CA . LEU A 1 792 ? -1.437 -3.048 18.424 1.00 94.88 792 LEU A CA 1
ATOM 6400 C C . LEU A 1 792 ? 0.051 -3.106 18.087 1.00 94.88 792 LEU A C 1
ATOM 6402 O O . LEU A 1 792 ? 0.533 -2.302 17.288 1.00 94.88 792 LEU A O 1
ATOM 6406 N N . ALA A 1 793 ? 0.780 -4.058 18.657 1.00 94.25 793 ALA A N 1
ATOM 6407 C CA . ALA A 1 793 ? 2.132 -4.331 18.199 1.00 94.25 793 ALA A CA 1
ATOM 6408 C C . ALA A 1 793 ? 2.468 -5.816 18.244 1.00 94.25 793 ALA A C 1
ATOM 6410 O O . ALA A 1 793 ? 2.145 -6.500 19.209 1.00 94.25 793 ALA A O 1
ATOM 6411 N N . VAL A 1 794 ? 3.147 -6.299 17.216 1.00 95.25 794 VAL A N 1
ATOM 6412 C CA . VAL A 1 794 ? 3.706 -7.650 17.134 1.00 95.25 794 VAL A CA 1
ATOM 6413 C C . VAL A 1 794 ? 5.222 -7.514 17.173 1.00 95.25 794 VAL A C 1
ATOM 6415 O O . VAL A 1 794 ? 5.759 -6.599 16.555 1.00 95.25 794 VAL A O 1
ATOM 6418 N N . GLY A 1 795 ? 5.930 -8.385 17.880 1.00 92.25 795 GLY A N 1
ATOM 6419 C CA . GLY A 1 795 ? 7.387 -8.356 17.845 1.00 92.25 795 GLY A CA 1
ATOM 6420 C C . GLY A 1 795 ? 8.052 -9.658 18.250 1.00 92.25 795 GLY A C 1
ATOM 6421 O O . GLY A 1 795 ? 7.390 -10.586 18.724 1.00 92.25 795 GLY A O 1
ATOM 6422 N N . VAL A 1 796 ? 9.365 -9.695 18.031 1.00 90.69 796 VAL A N 1
ATOM 6423 C CA . VAL A 1 796 ? 10.266 -10.820 18.321 1.00 90.69 796 VAL A CA 1
ATOM 6424 C C . VAL A 1 796 ? 11.509 -10.382 19.082 1.00 90.69 796 VAL A C 1
ATOM 6426 O O . VAL A 1 796 ? 11.860 -9.175 18.997 1.00 90.69 796 VAL A O 1
#